Protein AF-A0A6B3UDI2-F1 (afdb_monomer_lite)

Foldseek 3Di:
DPPVVPVVVVVVVVVVVVVPPDDFFADDQAQLLLLLLLLVVLLVQCLPPQWHFFFWDQFVVLATPGTLDTFHFDVLQNLLCVVAVQLLSLLLCALCQFPFNLLSGQFQFLFQWFWDFADVVQLGHIFLGGNQRVLSLLLCLAPNDDDPVVVVVQVVVCPDPVHNPDDRSHPSSSSSNSLSNLLNLLLLQQRLLQQCQLLAAFHHCPPPNLSLLSSLLVSLLQSLQAPADLRHHDCVVPLVVSLPRPQADEPPDCCVPTRVPDGDCQDLSNVLNVLLNLLVVVLVVLVVVLVVDDDPVSVVSCVVCVVVSVLSVQLSVLSSVLSSCSSVLSSQLCCQARHVSPDQFHNVVSNQVSLVCSLVVRLCSNLSDDPDDPDDPVNSVVSNVVRDDPVSVVSSVVCNPRVQQSSCCSNRVDGPVRSRVSNRCSLVCNQVSSQDFDSHALNTGRDHDHQQCCVVPAQVWDDNGCPCSVNHRDLSSHQSSVSSSSQSSQQRGAPRSVVVLQVSCVVVVFDFFDDDPSHHDSGQSHRFPSRSSHYPRQLQADRSDPANPGAHRRCCAQQNRSVSGRGHNRNSDDPPSDRHSGPPPPLCDPPDPPQWDDDDQKTKHWDDWWQDLPFRQKIKTKMKIFGQDQFWDACCPPQDHFKFKWWDQAPDTWGFPDKDWPPCSSSPDRSLEDDNGDGRHHRRMTMMMGMTRLGDNVSLQRTFWMKMWGWAQPDPVRSNDIDTDDIDIHTAFRQDLLTDGHDDDDDDFADFDQPVVLVQLLAAWWQKPVRWTWGWDQDPQWTWTFTDDPPDPGTQKIDTWTQGPVQKTWDWMWGDPDVPDIWIWTWIKHADPNSQKIKTWTDTSGDPDDDTDIMMIGGDDDPDDDDDDDQQDAFPFDFDDFPQWGKTWRAWDADPSLFIKTKMKIAGADQAKDWAFQQFKKKWFAAPVRDIFIFRAFKDFSPDDDRPGDPGIDIHGHGDITMIMTTRPPCNVGDGQKMWIGGNRTIDIDTDPPHNPDD

Radius of gyration: 40.46 Å; chains: 1; bounding box: 74×101×114 Å

Sequence (999 aa):
MQFVRRSRKVAFGLALTAVLGALPTPALAWKPKTHVYLAELAMRDAVDDGKVTIYQTDYATGRIIGPLGDFEVRPEVVAAMRAKPEQYLAGVVGPDAYPDLMTGQQVIHPGTNPSLLGDPAHNEPASVGGADAWLTYLWRLAYGRKDPNAERVREALNRGPLGEVAPPTDTPEIRAFVAGYMTHAAGDMFMHTFVNHYAGGDFAIQPDPRNAIKHVVLEGYVGKRTPDTHARTSIEGVDEFIYRYMVRAYPGSVLEERLLRGGTQASVPSIFSNLRNGLQRDVDSYDRERLARSGPSRVAYSTANGPVAEYKRAWIADIDRGLRAWPRVSHEISQAIVYNPDGDGADIARAKEVASAYLGDHLLSMAGAPDAVIATAQFIADTVDAILPDFMLAPLEALKKELLNWLVKQATGMSPEEIKGYLSNPETHFDRVMNAPGGGYGGRAPTLTTLAAFNRDVLKIADPGAQHMDRKFDPNGFAPAFNTLQMTKLMYLSEKGMADLLAALKAKGLTTPEMPKGVAYETAMLGFLTSMDGDNRWQGLAHGSTKAEGRAFFLARDGADAWRNLFMRQIGERADWPASSAPAQEAGGPPDDTGFVRIDWWAARVDKVEYDDGKGRNVAVTMTFRNDSNETHSFSDKIAKPVRALLNAGDTRLSPVRMDYLNTDEARMPAWHYPPTSPIPRKGRITVRFVFDVGESVRQRTVHSVSIIEQHPRSALTPAVVTDAGAKDFPLDRLNLDGSVGVKPAPTLPPVSTDLEQLKKYEGRYRTNRGTIIKLAVVDGELTGEAMTVDYPTPKEMVKLKLYADGALRGAMRETNGPGLYAWLDLEVRFAPDASSFTGQGVYTTAKTSPPTAYSGKRVADTAAKTGPAACQAPVGKPQRIGPYDVAFVCLQKGDDGDWESTWSLTNRTQDPTTVQLSDLSVVISDATGKSNEAYGPYHYAGETGRRVRRSGFEIPPGTETQIRFWHSRSRDLKPVSYAFKVKGQAGQGELPADPDAP

Structure (mmCIF, N/CA/C/O backbone):
data_AF-A0A6B3UDI2-F1
#
_entry.id   AF-A0A6B3UDI2-F1
#
loop_
_atom_site.group_PDB
_atom_site.id
_atom_site.type_symbol
_atom_site.label_atom_id
_atom_site.label_alt_id
_atom_site.label_comp_id
_atom_site.label_asym_id
_atom_site.label_entity_id
_atom_site.label_seq_id
_atom_site.pdbx_PDB_ins_code
_atom_site.Cartn_x
_atom_site.Cartn_y
_atom_site.Cartn_z
_atom_site.occupancy
_atom_site.B_iso_or_equiv
_atom_site.auth_seq_id
_atom_site.auth_comp_id
_atom_site.auth_asym_id
_atom_site.auth_atom_id
_atom_site.pdbx_PDB_model_num
ATOM 1 N N . MET A 1 1 ? 42.716 17.539 -17.554 1.00 38.72 1 MET A N 1
ATOM 2 C CA . MET A 1 1 ? 41.322 17.059 -17.368 1.00 38.72 1 MET A CA 1
ATOM 3 C C . MET A 1 1 ? 41.106 16.268 -16.056 1.00 38.72 1 MET A C 1
ATOM 5 O O . MET A 1 1 ? 40.208 15.445 -15.989 1.00 38.72 1 MET A O 1
ATOM 9 N N . GLN A 1 2 ? 41.869 16.533 -14.979 1.00 28.89 2 GLN A N 1
ATOM 10 C CA . GLN A 1 2 ? 41.751 15.823 -13.682 1.00 28.89 2 GLN A CA 1
ATOM 11 C C . GLN A 1 2 ? 41.312 16.720 -12.505 1.00 28.89 2 GLN A C 1
ATOM 13 O O . GLN A 1 2 ? 40.985 16.215 -11.436 1.00 28.89 2 GLN A O 1
ATOM 18 N N . PHE A 1 3 ? 41.219 18.039 -12.699 1.00 26.42 3 PHE A N 1
ATOM 19 C CA . PHE A 1 3 ? 40.904 18.989 -11.621 1.00 26.42 3 PHE A CA 1
ATOM 20 C C . PHE A 1 3 ? 39.403 19.256 -11.405 1.00 26.42 3 PHE A C 1
ATOM 22 O O . PHE A 1 3 ? 39.021 19.765 -10.360 1.00 26.42 3 PHE A O 1
ATOM 29 N N . VAL A 1 4 ? 38.529 18.851 -12.335 1.00 31.67 4 VAL A N 1
ATOM 30 C CA . VAL A 1 4 ? 37.072 19.115 -12.256 1.00 31.67 4 VAL A CA 1
ATOM 31 C C . VAL A 1 4 ? 36.304 18.005 -11.504 1.00 31.67 4 VAL A C 1
ATOM 33 O O . VAL A 1 4 ? 35.165 18.202 -11.090 1.00 31.67 4 VAL A O 1
ATOM 36 N N . ARG A 1 5 ? 36.927 16.842 -11.248 1.00 30.83 5 ARG A N 1
ATOM 37 C CA . ARG A 1 5 ? 36.281 15.695 -10.569 1.00 30.83 5 ARG A CA 1
ATOM 38 C C . ARG A 1 5 ? 36.378 15.708 -9.034 1.00 30.83 5 ARG A C 1
ATOM 40 O O . ARG A 1 5 ? 35.584 15.031 -8.389 1.00 30.83 5 ARG A O 1
ATOM 47 N N . ARG A 1 6 ? 37.295 16.474 -8.424 1.00 30.11 6 ARG A N 1
ATOM 48 C CA . ARG A 1 6 ? 37.431 16.535 -6.949 1.00 30.11 6 ARG A CA 1
ATOM 49 C C . ARG A 1 6 ? 36.442 17.498 -6.281 1.00 30.11 6 ARG A C 1
ATOM 51 O O . ARG A 1 6 ? 36.009 17.230 -5.167 1.00 30.11 6 ARG A O 1
ATOM 58 N N . SER A 1 7 ? 35.997 18.540 -6.979 1.00 29.34 7 SER A N 1
ATOM 59 C CA . SER A 1 7 ? 35.116 19.581 -6.422 1.00 29.34 7 SER A CA 1
ATOM 60 C C . SER A 1 7 ? 33.652 19.143 -6.263 1.00 29.34 7 SER A C 1
ATOM 62 O O . SER A 1 7 ? 32.918 19.735 -5.480 1.00 29.34 7 SER A O 1
ATOM 64 N N . ARG A 1 8 ? 33.220 18.079 -6.960 1.00 33.66 8 ARG A N 1
ATOM 65 C CA . ARG A 1 8 ? 31.856 17.523 -6.844 1.00 33.66 8 ARG A CA 1
ATOM 66 C C . ARG A 1 8 ? 31.667 16.581 -5.649 1.00 33.66 8 ARG A C 1
ATOM 68 O O . ARG A 1 8 ? 30.541 16.421 -5.198 1.00 33.66 8 ARG A O 1
ATOM 75 N N . LYS A 1 9 ? 32.745 16.014 -5.088 1.00 31.94 9 LYS A N 1
ATOM 76 C CA . LYS A 1 9 ? 32.664 15.074 -3.951 1.00 31.94 9 LYS A CA 1
ATOM 77 C C . LYS A 1 9 ? 32.376 15.756 -2.606 1.00 31.94 9 LYS A C 1
ATOM 79 O O . LYS A 1 9 ? 31.815 15.123 -1.724 1.00 31.94 9 LYS A O 1
ATOM 84 N N . VAL A 1 10 ? 32.705 17.042 -2.461 1.00 34.06 10 VAL A N 1
ATOM 85 C CA . VAL A 1 10 ? 32.479 17.799 -1.212 1.00 34.06 10 VAL A CA 1
ATOM 86 C C . VAL A 1 10 ? 31.087 18.445 -1.178 1.00 34.06 10 VAL A C 1
ATOM 88 O O . VAL A 1 10 ? 30.471 18.513 -0.121 1.00 34.06 10 VAL A O 1
ATOM 91 N N . ALA A 1 11 ? 30.532 18.828 -2.333 1.00 32.31 11 ALA A N 1
ATOM 92 C CA . ALA A 1 11 ? 29.172 19.368 -2.419 1.00 32.31 11 ALA A CA 1
ATOM 93 C C . ALA A 1 11 ? 28.079 18.288 -2.265 1.00 32.31 11 ALA A C 1
ATOM 95 O O . ALA A 1 11 ? 26.997 18.576 -1.761 1.00 32.31 11 ALA A O 1
ATOM 96 N N . PHE A 1 12 ? 28.365 17.032 -2.633 1.00 33.41 12 PHE A N 1
ATOM 97 C CA . PHE A 1 12 ? 27.410 15.924 -2.499 1.00 33.41 12 PHE A CA 1
ATOM 98 C C . PHE A 1 12 ? 27.246 15.434 -1.049 1.00 33.41 12 PHE A C 1
ATOM 100 O O . PHE A 1 12 ? 26.162 15.002 -0.670 1.00 33.41 12 PHE A O 1
ATOM 107 N N . GLY A 1 13 ? 28.282 15.571 -0.209 1.00 28.56 13 GLY A N 1
ATOM 108 C CA . GLY A 1 13 ? 28.226 15.192 1.210 1.00 28.56 13 GLY A CA 1
ATOM 109 C C . GLY A 1 13 ? 27.308 16.072 2.069 1.00 28.56 13 GLY A C 1
ATOM 110 O O . GLY A 1 13 ? 26.828 15.614 3.097 1.00 28.56 13 GLY A O 1
ATOM 111 N N . LEU A 1 14 ? 27.025 17.307 1.634 1.00 30.55 14 LEU A N 1
ATOM 112 C CA . LEU A 1 14 ? 26.101 18.236 2.305 1.00 30.55 14 LEU A CA 1
ATOM 113 C C . LEU A 1 14 ? 24.689 18.233 1.693 1.00 30.55 14 LEU A C 1
ATOM 115 O O . LEU A 1 14 ? 23.736 18.625 2.360 1.00 30.55 14 LEU A O 1
ATOM 119 N N . ALA A 1 15 ? 24.532 17.755 0.454 1.00 32.44 15 ALA A N 1
ATOM 120 C CA . ALA A 1 15 ? 23.224 17.573 -0.181 1.00 32.44 15 ALA A CA 1
ATOM 121 C C . ALA A 1 15 ? 22.541 16.251 0.229 1.00 32.44 15 ALA A C 1
ATOM 123 O O . ALA A 1 15 ? 21.314 16.181 0.249 1.00 32.44 15 ALA A O 1
ATOM 124 N N . LEU A 1 16 ? 23.310 15.226 0.624 1.00 31.42 16 LEU A N 1
ATOM 125 C CA . LEU A 1 16 ? 22.766 13.942 1.089 1.00 31.42 16 LEU A CA 1
ATOM 126 C C . LEU A 1 16 ? 21.989 14.078 2.413 1.00 31.42 16 LEU A C 1
ATOM 128 O O . LEU A 1 16 ? 21.003 13.380 2.626 1.00 31.42 16 LEU A O 1
ATOM 132 N N . THR A 1 17 ? 22.363 15.035 3.265 1.00 33.88 17 THR A N 1
ATOM 133 C CA . THR A 1 17 ? 21.639 15.369 4.504 1.00 33.88 17 THR A CA 1
ATOM 134 C C . THR A 1 17 ? 20.330 16.124 4.252 1.00 33.88 17 THR A C 1
ATOM 136 O O . THR A 1 17 ? 19.462 16.121 5.116 1.00 33.88 17 THR A O 1
ATOM 139 N N . ALA A 1 18 ? 20.164 16.748 3.079 1.00 32.00 18 ALA A N 1
ATOM 140 C CA . ALA A 1 18 ? 18.975 17.530 2.725 1.00 32.00 18 ALA A CA 1
ATOM 141 C C . ALA A 1 18 ? 17.933 16.737 1.910 1.00 32.00 18 ALA A C 1
ATOM 143 O O . ALA A 1 18 ? 16.772 17.133 1.866 1.00 32.00 18 ALA A O 1
ATOM 144 N N . VAL A 1 19 ? 18.321 15.610 1.295 1.00 33.97 19 VAL A N 1
ATOM 145 C CA . VAL A 1 19 ? 17.404 14.702 0.569 1.00 33.97 19 VAL A CA 1
ATOM 146 C C . VAL A 1 19 ? 16.885 13.556 1.460 1.00 33.97 19 VAL A C 1
ATOM 148 O O . VAL A 1 19 ? 15.896 12.919 1.121 1.00 33.97 19 VAL A O 1
ATOM 151 N N . LEU A 1 20 ? 17.441 13.370 2.664 1.00 35.62 20 LEU A N 1
ATOM 152 C CA . LEU A 1 20 ? 16.877 12.532 3.743 1.00 35.62 20 LEU A CA 1
ATOM 153 C C . LEU A 1 20 ? 15.695 13.205 4.484 1.00 35.62 20 LEU A C 1
ATOM 155 O O . LEU A 1 20 ? 15.429 12.916 5.648 1.00 35.62 20 LEU A O 1
ATOM 159 N N . GLY A 1 21 ? 15.000 14.136 3.826 1.00 31.77 21 GLY A N 1
ATOM 160 C CA . GLY A 1 21 ? 13.893 14.891 4.401 1.00 31.77 21 GLY A CA 1
ATOM 161 C C . GLY A 1 21 ? 12.604 14.073 4.524 1.00 31.77 21 GLY A C 1
ATOM 162 O O . GLY A 1 21 ? 12.005 13.707 3.518 1.00 31.77 21 GLY A O 1
ATOM 163 N N . ALA A 1 22 ? 12.162 13.897 5.773 1.00 37.72 22 ALA A N 1
ATOM 164 C CA . ALA A 1 22 ? 10.771 13.722 6.206 1.00 37.72 22 ALA A CA 1
ATOM 165 C C . ALA A 1 22 ? 9.980 12.530 5.633 1.00 37.72 22 ALA A C 1
ATOM 167 O O . ALA A 1 22 ? 8.853 12.706 5.173 1.00 37.72 22 ALA A O 1
ATOM 168 N N . LEU A 1 23 ? 10.510 11.312 5.750 1.00 37.59 23 LEU A N 1
ATOM 169 C CA . LEU A 1 23 ? 9.649 10.126 5.757 1.00 37.59 23 LEU A CA 1
ATOM 170 C C . LEU A 1 23 ? 9.510 9.623 7.202 1.00 37.59 23 LEU A C 1
ATOM 172 O O . LEU A 1 23 ? 10.542 9.468 7.867 1.00 37.59 23 LEU A O 1
ATOM 176 N N . PRO A 1 24 ? 8.279 9.407 7.718 1.00 40.91 24 PRO A N 1
ATOM 177 C CA . PRO A 1 24 ? 8.099 8.608 8.921 1.00 40.91 24 PRO A CA 1
ATOM 178 C C . PRO A 1 24 ? 8.816 7.287 8.691 1.00 40.91 24 PRO A C 1
ATOM 180 O O . PRO A 1 24 ? 8.652 6.623 7.668 1.00 40.91 24 PRO A O 1
ATOM 183 N N . THR A 1 25 ? 9.699 6.980 9.622 1.00 44.75 25 THR A N 1
ATOM 184 C CA . THR A 1 25 ? 10.245 5.634 9.738 1.00 44.75 25 THR A CA 1
ATOM 185 C C . THR A 1 25 ? 9.263 4.846 10.608 1.00 44.75 25 THR A C 1
ATOM 187 O O . THR A 1 25 ? 8.542 5.492 11.349 1.00 44.75 25 THR A O 1
ATOM 190 N N . PRO A 1 26 ? 9.113 3.533 10.465 1.00 47.81 26 PRO A N 1
ATOM 191 C CA . PRO A 1 26 ? 8.036 2.801 11.175 1.00 47.81 26 PRO A CA 1
ATOM 192 C C . PRO A 1 26 ? 8.500 2.130 12.466 1.00 47.81 26 PRO A C 1
ATOM 194 O O . PRO A 1 26 ? 9.711 1.966 12.635 1.00 47.81 26 PRO A O 1
ATOM 197 N N . ALA A 1 27 ? 7.567 1.775 13.367 1.00 47.22 27 ALA A N 1
ATOM 198 C CA . ALA A 1 27 ? 7.858 0.926 14.538 1.00 47.22 27 ALA A CA 1
ATOM 199 C C . ALA A 1 27 ? 7.369 -0.505 14.363 1.00 47.22 27 ALA A C 1
ATOM 201 O O . ALA A 1 27 ? 6.427 -0.794 13.632 1.00 47.22 27 ALA A O 1
ATOM 202 N N . LEU A 1 28 ? 7.959 -1.369 15.182 1.00 47.28 28 LEU A N 1
ATOM 203 C CA . LEU A 1 28 ? 7.440 -2.674 15.562 1.00 47.28 28 LEU A CA 1
ATOM 204 C C . LEU A 1 28 ? 6.284 -2.494 16.576 1.00 47.28 28 LEU A C 1
ATOM 206 O O . LEU A 1 28 ? 6.542 -2.583 17.778 1.00 47.28 28 LEU A O 1
ATOM 210 N N . ALA A 1 29 ? 5.034 -2.218 16.173 1.00 42.09 29 ALA A N 1
ATOM 211 C CA . ALA A 1 29 ? 3.962 -2.292 17.172 1.00 42.09 29 ALA A CA 1
ATOM 212 C C . ALA A 1 29 ? 3.757 -3.720 17.651 1.00 42.09 29 ALA A C 1
ATOM 214 O O . ALA A 1 29 ? 3.622 -4.659 16.884 1.00 42.09 29 ALA A O 1
ATOM 215 N N . TRP A 1 30 ? 3.689 -3.837 18.979 1.00 47.19 30 TRP A N 1
ATOM 216 C CA . TRP A 1 30 ? 3.842 -5.084 19.731 1.00 47.19 30 TRP A CA 1
ATOM 217 C C . TRP A 1 30 ? 5.196 -5.727 19.519 1.00 47.19 30 TRP A C 1
ATOM 219 O O . TRP A 1 30 ? 5.610 -6.077 18.424 1.00 47.19 30 TRP A O 1
ATOM 229 N N . LYS A 1 31 ? 5.835 -6.075 20.641 1.00 66.81 31 LYS A N 1
ATOM 230 C CA . LYS A 1 31 ? 6.737 -7.213 20.560 1.00 66.81 31 LYS A CA 1
ATOM 231 C C . LYS A 1 31 ? 5.940 -8.379 19.966 1.00 66.81 31 LYS A C 1
ATOM 233 O O . LYS A 1 31 ? 4.868 -8.674 20.499 1.00 66.81 31 LYS A O 1
ATOM 238 N N . PRO A 1 32 ? 6.470 -9.098 18.967 1.00 74.31 32 PRO A N 1
ATOM 239 C CA . PRO A 1 32 ? 5.833 -10.275 18.398 1.00 74.31 32 PRO A CA 1
ATOM 240 C C . PRO A 1 32 ? 5.361 -11.285 19.447 1.00 74.31 32 PRO A C 1
ATOM 242 O O . PRO A 1 32 ? 4.405 -12.005 19.198 1.00 74.31 32 PRO A O 1
ATOM 245 N N . LYS A 1 33 ? 5.947 -11.294 20.657 1.00 85.38 33 LYS A N 1
ATOM 246 C CA . LYS A 1 33 ? 5.441 -12.047 21.817 1.00 85.38 33 LYS A CA 1
ATOM 247 C C . LYS A 1 33 ? 3.964 -11.750 22.126 1.00 85.38 33 LYS A C 1
ATOM 249 O O . LYS A 1 33 ? 3.194 -12.683 22.328 1.00 85.38 33 LYS A O 1
ATOM 254 N N . THR A 1 34 ? 3.557 -10.481 22.151 1.00 90.69 34 THR A N 1
ATOM 255 C CA . THR A 1 34 ? 2.166 -10.073 22.410 1.00 90.69 34 THR A CA 1
ATOM 256 C C . THR A 1 34 ? 1.243 -10.483 21.266 1.00 90.69 34 THR A C 1
ATOM 258 O O . THR A 1 34 ? 0.159 -11.009 21.523 1.00 90.69 34 THR A O 1
ATOM 261 N N . HIS A 1 35 ? 1.699 -10.312 20.016 1.00 92.75 35 HIS A N 1
ATOM 262 C CA . HIS A 1 35 ? 0.969 -10.742 18.812 1.00 92.75 35 HIS A CA 1
ATOM 263 C C . HIS A 1 35 ? 0.710 -12.237 18.857 1.00 92.75 35 HIS A C 1
ATOM 265 O O . HIS A 1 35 ? -0.437 -12.670 18.777 1.00 92.75 35 HIS A O 1
ATOM 271 N N . VAL A 1 36 ? 1.765 -13.017 19.082 1.00 92.56 36 VAL A N 1
ATOM 272 C CA . VAL A 1 36 ? 1.707 -14.474 19.170 1.00 92.56 36 VAL A CA 1
ATOM 273 C C . VAL A 1 36 ? 0.806 -14.932 20.310 1.00 92.56 36 VAL A C 1
ATOM 275 O O . VAL A 1 36 ? -0.080 -15.747 20.067 1.00 92.56 36 VAL A O 1
ATOM 278 N N . TYR A 1 37 ? 0.948 -14.372 21.515 1.00 93.94 37 TYR A N 1
ATOM 279 C CA . TYR A 1 37 ? 0.104 -14.748 22.651 1.00 93.94 37 TYR A CA 1
ATOM 280 C C . TYR A 1 37 ? -1.392 -14.571 22.344 1.00 93.94 37 TYR A C 1
ATOM 282 O O . TYR A 1 37 ? -2.190 -15.484 22.565 1.00 93.94 37 TYR A O 1
ATOM 290 N N . LEU A 1 38 ? -1.797 -13.424 21.792 1.00 95.94 38 LEU A N 1
ATOM 291 C CA . LEU A 1 38 ? -3.207 -13.202 21.465 1.00 95.94 38 LEU A CA 1
ATOM 292 C C . LEU A 1 38 ? -3.689 -14.000 20.261 1.00 95.94 38 LEU A C 1
ATOM 294 O O . LEU A 1 38 ? -4.828 -14.474 20.252 1.00 95.94 38 LEU A O 1
ATOM 298 N N . ALA A 1 39 ? -2.833 -14.165 19.259 1.00 95.88 39 ALA A N 1
ATOM 299 C CA . ALA A 1 39 ? -3.121 -14.992 18.107 1.00 95.88 39 ALA A CA 1
ATOM 300 C C . ALA A 1 39 ? -3.360 -16.449 18.514 1.00 95.88 39 ALA A C 1
ATOM 302 O O . ALA A 1 39 ? -4.278 -17.073 17.989 1.00 95.88 39 ALA A O 1
ATOM 303 N N . GLU A 1 40 ? -2.596 -16.977 19.474 1.00 95.25 40 GLU A N 1
ATOM 304 C CA . GLU A 1 40 ? -2.825 -18.303 20.045 1.00 95.25 40 GLU A CA 1
ATOM 305 C C . GLU A 1 40 ? -4.180 -18.403 20.745 1.00 95.25 40 GLU A C 1
ATOM 307 O O . GLU A 1 40 ? -4.871 -19.404 20.569 1.00 95.25 40 GLU A O 1
ATOM 312 N N . LEU A 1 41 ? -4.587 -17.387 21.513 1.00 96.00 41 LEU A N 1
ATOM 313 C CA . LEU A 1 41 ? -5.905 -17.379 22.156 1.00 96.00 41 LEU A CA 1
ATOM 314 C C . LEU A 1 41 ? -7.039 -17.403 21.123 1.00 96.00 41 LEU A C 1
ATOM 316 O O . LEU A 1 41 ? -7.974 -18.189 21.264 1.00 96.00 41 LEU A O 1
ATOM 320 N N . ALA A 1 42 ? -6.950 -16.582 20.071 1.00 97.50 42 ALA A N 1
ATOM 321 C CA . ALA A 1 42 ? -7.936 -16.585 18.989 1.00 97.50 42 ALA A CA 1
ATOM 322 C C . ALA A 1 42 ? -7.927 -17.908 18.211 1.00 97.50 42 ALA A C 1
ATOM 324 O O . ALA A 1 42 ? -8.985 -18.436 17.876 1.00 97.50 42 ALA A O 1
ATOM 325 N N . MET A 1 43 ? -6.738 -18.440 17.917 1.00 97.44 43 MET A N 1
ATOM 326 C CA . MET A 1 43 ? -6.570 -19.701 17.200 1.00 97.44 43 MET A CA 1
ATOM 327 C C . MET A 1 43 ? -7.169 -20.864 17.990 1.00 97.44 43 MET A C 1
ATOM 329 O O . MET A 1 43 ? -7.894 -21.655 17.403 1.00 97.44 43 MET A O 1
ATOM 333 N N . ARG A 1 44 ? -6.908 -20.964 19.302 1.00 96.06 44 ARG A N 1
ATOM 334 C CA . ARG A 1 44 ? -7.448 -22.035 20.159 1.00 96.06 44 ARG A CA 1
ATOM 335 C C . ARG A 1 44 ? -8.975 -22.056 20.164 1.00 96.06 44 ARG A C 1
ATOM 337 O O . ARG A 1 44 ? -9.538 -23.136 20.080 1.00 96.06 44 ARG A O 1
ATOM 344 N N . ASP A 1 45 ? -9.606 -20.883 20.206 1.00 97.44 45 ASP A N 1
ATOM 345 C CA . ASP A 1 45 ? -11.063 -20.742 20.077 1.00 97.44 45 ASP A CA 1
ATOM 346 C C . ASP A 1 45 ? -11.534 -21.269 18.707 1.00 97.44 45 ASP A C 1
ATOM 348 O O . ASP A 1 45 ? -12.361 -22.166 18.638 1.00 97.44 45 ASP A O 1
ATOM 352 N N . ALA A 1 46 ? -10.897 -20.821 17.618 1.00 97.81 46 ALA A N 1
ATOM 353 C CA . ALA A 1 46 ? -11.254 -21.211 16.251 1.00 97.81 46 ALA A CA 1
ATOM 354 C C . ALA A 1 46 ? -11.082 -22.710 15.941 1.00 97.81 46 ALA A C 1
ATOM 356 O O . ALA A 1 46 ? -11.887 -23.300 15.217 1.00 97.81 46 ALA A O 1
ATOM 357 N N . VAL A 1 47 ? -9.990 -23.328 16.402 1.00 97.12 47 VAL A N 1
ATOM 358 C CA . VAL A 1 47 ? -9.623 -24.698 16.003 1.00 97.12 47 VAL A CA 1
ATOM 359 C C . VAL A 1 47 ? -10.321 -25.781 16.815 1.00 97.12 47 VAL A C 1
ATOM 361 O O . VAL A 1 47 ? -10.218 -26.944 16.419 1.00 97.12 47 VAL A O 1
ATOM 364 N N . ASP A 1 48 ? -11.020 -25.440 17.897 1.00 94.38 48 ASP A N 1
ATOM 365 C CA . ASP A 1 48 ? -11.751 -26.414 18.709 1.00 94.38 48 ASP A CA 1
ATOM 366 C C . ASP A 1 48 ? -12.918 -27.003 17.900 1.00 94.38 48 ASP A C 1
ATOM 368 O O . ASP A 1 48 ? -12.864 -28.147 17.441 1.00 94.38 48 ASP A O 1
ATOM 372 N N . ASP A 1 49 ? -13.901 -26.175 17.550 1.00 96.75 49 ASP A N 1
ATOM 373 C CA . ASP A 1 49 ? -15.125 -26.597 16.860 1.00 96.75 49 ASP A CA 1
ATOM 374 C C . ASP A 1 49 ? -15.328 -25.947 15.476 1.00 96.75 49 ASP A C 1
ATOM 376 O O . ASP A 1 49 ? -16.304 -26.245 14.784 1.00 96.75 49 ASP A O 1
ATOM 380 N N . GLY A 1 50 ? -14.388 -25.108 15.026 1.00 98.19 50 GLY A N 1
ATOM 381 C CA . GLY A 1 50 ? -14.518 -24.345 13.782 1.00 98.19 50 GLY A CA 1
ATOM 382 C C . GLY A 1 50 ? -15.335 -23.058 13.929 1.00 98.19 50 GLY A C 1
ATOM 383 O O . GLY A 1 50 ? -15.780 -22.501 12.920 1.00 98.19 50 GLY A O 1
ATOM 384 N N . LYS A 1 51 ? -15.557 -22.584 15.158 1.00 98.62 51 LYS A N 1
ATOM 385 C CA . LYS A 1 51 ? -16.236 -21.326 15.466 1.00 98.62 51 LYS A CA 1
ATOM 386 C C . LYS A 1 51 ? -15.386 -20.457 16.378 1.00 98.62 51 LYS A C 1
ATOM 388 O O . LYS A 1 51 ? -14.405 -20.897 16.949 1.00 98.62 51 LYS A O 1
ATOM 393 N N . VAL A 1 52 ? -15.769 -19.195 16.508 1.00 98.56 52 VAL A N 1
ATOM 394 C CA . VAL A 1 52 ? -15.196 -18.283 17.500 1.00 98.56 52 VAL A CA 1
ATOM 395 C C . VAL A 1 52 ? -16.290 -17.639 18.327 1.00 98.56 52 VAL A C 1
ATOM 397 O O . VAL A 1 52 ? -17.318 -17.209 17.795 1.00 98.56 52 VAL A O 1
ATOM 400 N N . THR A 1 53 ? -16.027 -17.504 19.624 1.00 98.44 53 THR A N 1
ATOM 401 C CA . THR A 1 53 ? -16.894 -16.764 20.537 1.00 98.44 53 THR A CA 1
ATOM 402 C C . THR A 1 53 ? -16.626 -15.268 20.384 1.00 98.44 53 THR A C 1
ATOM 404 O O . THR A 1 53 ? -15.539 -14.775 20.732 1.00 98.44 53 THR A O 1
ATOM 407 N N . ILE A 1 54 ? -17.621 -14.522 19.901 1.00 98.50 54 ILE A N 1
ATOM 408 C CA . ILE A 1 54 ? -17.592 -13.054 19.870 1.00 98.50 54 ILE A CA 1
ATOM 409 C C . ILE A 1 54 ? -18.351 -12.515 21.081 1.00 98.50 54 ILE A C 1
ATOM 411 O O . ILE A 1 54 ? -19.414 -13.018 21.442 1.00 98.50 54 ILE A O 1
ATOM 415 N N . TYR A 1 55 ? -17.798 -11.487 21.719 1.00 97.69 55 TYR A N 1
ATOM 416 C CA . TYR A 1 55 ? -18.329 -10.910 22.949 1.00 97.69 55 TYR A CA 1
ATOM 417 C C . TYR A 1 55 ? -19.003 -9.573 22.662 1.00 97.69 55 TYR A C 1
ATOM 419 O O . TYR A 1 55 ? -18.610 -8.844 21.755 1.00 97.69 55 TYR A O 1
ATOM 427 N N . GLN A 1 56 ? -20.024 -9.260 23.456 1.00 96.12 56 GLN A N 1
ATOM 428 C CA . GLN A 1 56 ? -20.583 -7.921 23.526 1.00 96.12 56 GLN A CA 1
ATOM 429 C C . GLN A 1 56 ? -19.858 -7.129 24.618 1.00 96.12 56 GLN A C 1
ATOM 431 O O . GLN A 1 56 ? -19.614 -7.648 25.714 1.00 96.12 56 GLN A O 1
ATOM 436 N N . THR A 1 57 ? -19.567 -5.864 24.348 1.00 94.94 57 THR A N 1
ATOM 437 C CA . THR A 1 57 ? -18.918 -4.940 25.281 1.00 94.94 57 THR A CA 1
ATOM 438 C C . THR A 1 57 ? -19.821 -3.768 25.646 1.00 94.94 57 THR A C 1
ATOM 440 O O . THR A 1 57 ? -20.673 -3.328 24.877 1.00 94.94 57 THR A O 1
ATOM 443 N N . ASP A 1 58 ? -19.601 -3.231 26.842 1.00 90.88 58 ASP A N 1
ATOM 444 C CA . ASP A 1 58 ? -19.953 -1.859 27.170 1.00 90.88 58 ASP A CA 1
ATOM 445 C C . ASP A 1 58 ? -18.773 -0.973 26.777 1.00 90.88 58 ASP A C 1
ATOM 447 O O . ASP A 1 58 ? -17.711 -0.984 27.414 1.00 90.88 58 ASP A O 1
ATOM 451 N N . TYR A 1 59 ? -18.980 -0.198 25.716 1.00 90.94 59 TYR A N 1
ATOM 452 C CA . TYR A 1 59 ? -17.975 0.692 25.161 1.00 90.94 59 TYR A CA 1
ATOM 453 C C . TYR A 1 59 ? -17.381 1.654 26.186 1.00 90.94 59 TYR A C 1
ATOM 455 O O . TYR A 1 59 ? -16.167 1.838 26.248 1.00 90.94 59 TYR A O 1
ATOM 463 N N . ALA A 1 60 ? -18.244 2.297 26.976 1.00 83.44 60 ALA A N 1
ATOM 464 C CA . ALA A 1 60 ? -17.864 3.416 27.823 1.00 83.44 60 ALA A CA 1
ATOM 465 C C . ALA A 1 60 ? -17.124 2.939 29.070 1.00 83.44 60 ALA A C 1
ATOM 467 O O . ALA A 1 60 ? -16.181 3.597 29.513 1.00 83.44 60 ALA A O 1
ATOM 468 N N . THR A 1 61 ? -17.546 1.802 29.629 1.00 87.12 61 THR A N 1
ATOM 469 C CA . THR A 1 61 ? -16.927 1.240 30.835 1.00 87.12 61 THR A CA 1
ATOM 470 C C . THR A 1 61 ? -15.770 0.291 30.532 1.00 87.12 61 THR A C 1
ATOM 472 O O . THR A 1 61 ? -15.003 -0.022 31.444 1.00 87.12 61 THR A O 1
ATOM 475 N N . GLY A 1 62 ? -15.620 -0.149 29.276 1.00 86.31 62 GLY A N 1
ATOM 476 C CA . GLY A 1 62 ? -14.595 -1.109 28.866 1.00 86.31 62 GLY A CA 1
ATOM 477 C C . GLY A 1 62 ? -14.819 -2.495 29.470 1.00 86.31 62 GLY A C 1
ATOM 478 O O . GLY A 1 62 ? -13.860 -3.194 29.777 1.00 86.31 62 GLY A O 1
ATOM 479 N N . ARG A 1 63 ? -16.079 -2.875 29.716 1.00 90.31 63 ARG A N 1
ATOM 480 C CA . ARG A 1 63 ? -16.438 -4.166 30.318 1.00 90.31 63 ARG A CA 1
ATOM 481 C C . ARG A 1 63 ? -17.037 -5.104 29.285 1.00 90.31 63 ARG A C 1
ATOM 483 O O . ARG A 1 63 ? -17.831 -4.689 28.448 1.00 90.31 63 ARG A O 1
ATOM 490 N N . ILE A 1 64 ? -16.713 -6.386 29.398 1.00 95.81 64 ILE A N 1
ATOM 491 C CA . ILE A 1 64 ? -17.404 -7.447 28.663 1.00 95.81 64 ILE A CA 1
ATOM 492 C C . ILE A 1 64 ? -18.781 -7.650 29.307 1.00 95.81 64 ILE A C 1
ATOM 494 O O . ILE A 1 64 ? -18.872 -7.885 30.511 1.00 95.81 64 ILE A O 1
ATOM 498 N N . ILE A 1 65 ? -19.847 -7.554 28.513 1.00 95.50 65 ILE A N 1
ATOM 499 C CA . ILE A 1 65 ? -21.225 -7.822 28.951 1.00 95.50 65 ILE A CA 1
ATOM 500 C C . ILE A 1 65 ? -21.474 -9.334 28.985 1.00 95.50 65 ILE A C 1
ATOM 502 O O . ILE A 1 65 ? -22.082 -9.848 29.920 1.00 95.50 65 ILE A O 1
ATOM 506 N N . GLY A 1 66 ? -20.997 -10.048 27.966 1.00 93.31 66 GLY A N 1
ATOM 507 C CA . GLY A 1 66 ? -21.150 -11.493 27.828 1.00 93.31 66 GLY A CA 1
ATOM 508 C C . GLY A 1 66 ? -20.935 -11.948 26.384 1.00 93.31 66 GLY A C 1
ATOM 509 O O . GLY A 1 66 ? -20.707 -11.106 25.510 1.00 93.31 66 GLY A O 1
ATOM 510 N N . PRO A 1 67 ? -20.984 -13.261 26.109 1.00 97.06 67 PRO A N 1
ATOM 511 C CA . PRO A 1 67 ? -20.907 -13.766 24.744 1.00 97.06 67 PRO A CA 1
ATOM 512 C C . PRO A 1 67 ? -22.116 -13.276 23.937 1.00 97.06 67 PRO A C 1
ATOM 514 O O . PRO A 1 67 ? -23.263 -13.401 24.369 1.00 97.06 67 PRO A O 1
ATOM 517 N N . LEU A 1 68 ? -21.853 -12.706 22.761 1.00 96.88 68 LEU A N 1
ATOM 518 C CA . LEU A 1 68 ? -22.883 -12.382 21.777 1.00 96.88 68 LEU A CA 1
ATOM 519 C C . LEU A 1 68 ? -23.334 -13.651 21.040 1.00 96.88 68 LEU A C 1
ATOM 521 O O . LEU A 1 68 ? -24.516 -13.791 20.732 1.00 96.88 68 LEU A O 1
ATOM 525 N N . GLY A 1 69 ? -22.397 -14.569 20.791 1.00 97.88 69 GLY A N 1
ATOM 526 C CA . GLY A 1 69 ? -22.641 -15.876 20.193 1.00 97.88 69 GLY A CA 1
ATOM 527 C C . GLY A 1 69 ? -21.368 -16.517 19.641 1.00 97.88 69 GLY A C 1
ATOM 528 O O . GLY A 1 69 ? -20.293 -15.908 19.665 1.00 97.88 69 GLY A O 1
ATOM 529 N N . ASP A 1 70 ? -21.538 -17.726 19.108 1.00 98.50 70 ASP A N 1
ATOM 530 C CA . ASP A 1 70 ? -20.489 -18.490 18.434 1.00 98.50 70 ASP A CA 1
ATOM 531 C C . ASP A 1 70 ? -20.703 -18.417 16.927 1.00 98.50 70 ASP A C 1
ATOM 533 O O . ASP A 1 70 ? -21.757 -18.805 16.410 1.00 98.50 70 ASP A O 1
ATOM 537 N N . PHE A 1 71 ? -19.695 -17.923 16.216 1.00 98.62 71 PHE A N 1
ATOM 538 C CA . PHE A 1 71 ? -19.797 -17.619 14.795 1.00 98.62 71 PHE A CA 1
ATOM 539 C C . PHE A 1 71 ? -18.836 -18.472 13.987 1.00 98.62 71 PHE A C 1
ATOM 541 O O . PHE A 1 71 ? -17.710 -18.742 14.395 1.00 98.62 71 PHE A O 1
ATOM 548 N N . GLU A 1 72 ? -19.307 -18.906 12.825 1.00 98.62 72 GLU A N 1
ATOM 549 C CA . GLU A 1 72 ? -18.579 -19.811 11.946 1.00 98.62 72 GLU A CA 1
ATOM 550 C C . GLU A 1 72 ? -17.297 -19.173 11.400 1.00 98.62 72 GLU A C 1
ATOM 552 O O . GLU A 1 72 ? -17.316 -18.087 10.810 1.00 98.62 72 GLU A O 1
ATOM 557 N N . VAL A 1 73 ? -16.185 -19.887 11.555 1.00 98.50 73 VAL A N 1
ATOM 558 C CA . VAL A 1 73 ? -14.906 -19.534 10.944 1.00 98.50 73 VAL A CA 1
ATOM 559 C C . VAL A 1 73 ? -14.833 -20.101 9.530 1.00 98.50 73 VAL A C 1
ATOM 561 O O . VAL A 1 73 ? -15.352 -21.178 9.242 1.00 98.50 73 VAL A O 1
ATOM 564 N N . ARG A 1 74 ? -14.138 -19.394 8.634 1.00 97.38 74 ARG A N 1
ATOM 565 C CA . ARG A 1 74 ? -13.806 -19.880 7.293 1.00 97.38 74 ARG A CA 1
ATOM 566 C C . ARG A 1 74 ? -13.129 -21.267 7.374 1.00 97.38 74 ARG A C 1
ATOM 568 O O . ARG A 1 74 ? -12.046 -21.369 7.962 1.00 97.38 74 ARG A O 1
ATOM 575 N N . PRO A 1 75 ? -13.705 -22.328 6.772 1.00 97.06 75 PRO A N 1
ATOM 576 C CA . PRO A 1 75 ? -13.189 -23.692 6.906 1.00 97.06 75 PRO A CA 1
ATOM 577 C C . PRO A 1 75 ? -11.725 -23.851 6.483 1.00 97.06 75 PRO A C 1
ATOM 579 O O . PRO A 1 75 ? -10.974 -24.595 7.110 1.00 97.06 75 PRO A O 1
ATOM 582 N N . GLU A 1 76 ? -11.297 -23.125 5.451 1.00 96.38 76 GLU A N 1
ATOM 583 C CA . GLU A 1 76 ? -9.926 -23.133 4.945 1.00 96.38 76 GLU A CA 1
ATOM 584 C C . GLU A 1 76 ? -8.928 -22.562 5.960 1.00 96.38 76 GLU A C 1
ATOM 586 O O . GLU A 1 76 ? -7.806 -23.057 6.045 1.00 96.38 76 GLU A O 1
ATOM 591 N N . VAL A 1 77 ? -9.339 -21.561 6.747 1.00 97.69 77 VAL A N 1
ATOM 592 C CA . VAL A 1 77 ? -8.515 -20.957 7.806 1.00 97.69 77 VAL A CA 1
ATOM 593 C C . VAL A 1 77 ? -8.376 -21.935 8.976 1.00 97.69 77 VAL A C 1
ATOM 595 O O . VAL A 1 77 ? -7.263 -22.183 9.435 1.00 97.69 77 VAL A O 1
ATOM 598 N N . VAL A 1 78 ? -9.471 -22.576 9.407 1.00 98.12 78 VAL A N 1
ATOM 599 C CA . VAL A 1 78 ? -9.439 -23.620 10.459 1.00 98.12 78 VAL A CA 1
ATOM 600 C C . VAL A 1 78 ? -8.575 -24.802 10.039 1.00 98.12 78 VAL A C 1
ATOM 602 O O . VAL A 1 78 ? -7.749 -25.269 10.823 1.00 98.12 78 VAL A O 1
ATOM 605 N N . ALA A 1 79 ? -8.738 -25.282 8.804 1.00 98.12 79 ALA A N 1
ATOM 606 C CA . ALA A 1 79 ? -7.946 -26.386 8.277 1.00 98.12 79 ALA A CA 1
ATOM 607 C C . ALA A 1 79 ? -6.449 -26.045 8.257 1.00 98.12 79 ALA A C 1
ATOM 609 O O . ALA A 1 79 ? -5.632 -26.859 8.690 1.00 98.12 79 ALA A O 1
ATOM 610 N N . ALA A 1 80 ? -6.094 -24.835 7.816 1.00 97.94 80 ALA A N 1
ATOM 611 C CA . ALA A 1 80 ? -4.714 -24.369 7.793 1.00 97.94 80 ALA A CA 1
ATOM 612 C C . ALA A 1 80 ? -4.121 -24.242 9.208 1.00 97.94 80 ALA A C 1
ATOM 614 O O . ALA A 1 80 ? -3.048 -24.784 9.459 1.00 97.94 80 ALA A O 1
ATOM 615 N N . MET A 1 81 ? -4.830 -23.618 10.158 1.00 97.69 81 MET A N 1
ATOM 616 C CA . MET A 1 81 ? -4.353 -23.462 11.542 1.00 97.69 81 MET A CA 1
ATOM 617 C C . MET A 1 81 ? -4.196 -24.803 12.271 1.00 97.69 81 MET A C 1
ATOM 619 O O . MET A 1 81 ? -3.214 -24.997 12.983 1.00 97.69 81 MET A O 1
ATOM 623 N N . ARG A 1 82 ? -5.119 -25.757 12.066 1.00 97.50 82 ARG A N 1
ATOM 624 C CA . ARG A 1 82 ? -5.005 -27.115 12.633 1.00 97.50 82 ARG A CA 1
ATOM 625 C C . ARG A 1 82 ? -3.798 -27.868 12.078 1.00 97.50 82 ARG A C 1
ATOM 627 O O . ARG A 1 82 ? -3.133 -28.584 12.819 1.00 97.50 82 ARG A O 1
ATOM 634 N N . ALA A 1 83 ? -3.536 -27.732 10.780 1.00 97.75 83 ALA A N 1
ATOM 635 C CA . ALA A 1 83 ? -2.462 -28.461 10.119 1.00 97.75 83 ALA A CA 1
ATOM 636 C C . ALA A 1 83 ? -1.081 -27.822 10.330 1.00 97.75 83 ALA A C 1
ATOM 638 O O . ALA A 1 83 ? -0.087 -28.546 10.375 1.00 97.75 83 ALA A O 1
ATOM 639 N N . LYS A 1 84 ? -1.011 -26.485 10.398 1.00 98.19 84 LYS A N 1
ATOM 640 C CA . LYS A 1 84 ? 0.226 -25.691 10.303 1.00 98.19 84 LYS A CA 1
ATOM 641 C C . LYS A 1 84 ? 0.255 -24.516 11.297 1.00 98.19 84 LYS A C 1
ATOM 643 O O . LYS A 1 84 ? 0.385 -23.359 10.889 1.00 98.19 84 LYS A O 1
ATOM 648 N N . PRO A 1 85 ? 0.148 -24.783 12.614 1.00 97.06 85 PRO A N 1
ATOM 649 C CA . PRO A 1 85 ? 0.130 -23.728 13.627 1.00 97.06 85 PRO A CA 1
ATOM 650 C C . PRO A 1 85 ? 1.443 -22.932 13.675 1.00 97.06 85 PRO A C 1
ATOM 652 O O . PRO A 1 85 ? 1.408 -21.720 13.846 1.00 97.06 85 PRO A O 1
ATOM 655 N N . GLU A 1 86 ? 2.603 -23.561 13.462 1.00 96.62 86 GLU A N 1
ATOM 656 C CA . GLU A 1 86 ? 3.899 -22.859 13.493 1.00 96.62 86 GLU A CA 1
ATOM 657 C C . GLU A 1 86 ? 4.051 -21.854 12.337 1.00 96.62 86 GLU A C 1
ATOM 659 O O . GLU A 1 86 ? 4.629 -20.781 12.523 1.00 96.62 86 GLU A O 1
ATOM 664 N N . GLN A 1 87 ? 3.494 -22.166 11.161 1.00 98.19 87 GLN A N 1
ATOM 665 C CA . GLN A 1 87 ? 3.437 -21.260 10.010 1.00 98.19 87 GLN A CA 1
ATOM 666 C C . GLN A 1 87 ? 2.438 -20.128 10.243 1.00 98.19 87 GLN A C 1
ATOM 668 O O . GLN A 1 87 ? 2.733 -18.9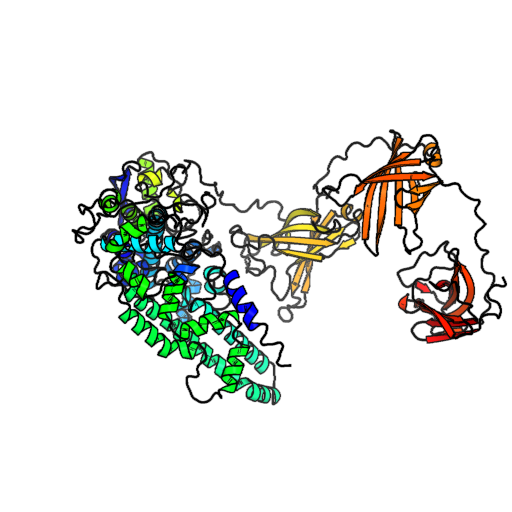84 9.902 1.00 98.19 87 GLN A O 1
ATOM 673 N N . TYR A 1 88 ? 1.288 -20.418 10.865 1.00 98.25 88 TYR A N 1
ATOM 674 C CA . TYR A 1 88 ? 0.352 -19.381 11.303 1.00 98.25 88 TYR A CA 1
ATOM 675 C C . TYR A 1 88 ? 1.042 -18.387 12.241 1.00 98.25 88 TYR A C 1
ATOM 677 O O . TYR A 1 88 ? 1.015 -17.184 11.999 1.00 98.25 88 TYR A O 1
ATOM 685 N N . LEU A 1 89 ? 1.757 -18.883 13.249 1.00 95.50 89 LEU A N 1
ATOM 686 C CA . LEU A 1 89 ? 2.478 -18.041 14.198 1.00 95.50 89 LEU A CA 1
ATOM 687 C C . LEU A 1 89 ? 3.668 -17.309 13.574 1.00 95.50 89 LEU A C 1
ATOM 689 O O . LEU A 1 89 ? 3.940 -16.175 13.954 1.00 95.50 89 LEU A O 1
ATOM 693 N N . ALA A 1 90 ? 4.352 -17.900 12.589 1.00 95.31 90 ALA A N 1
ATOM 694 C CA . ALA A 1 90 ? 5.313 -17.158 11.778 1.00 95.31 90 ALA A CA 1
ATOM 695 C C . ALA A 1 90 ? 4.617 -15.994 11.059 1.00 95.31 90 ALA A C 1
ATOM 697 O O . ALA A 1 90 ? 5.087 -14.866 11.138 1.00 95.31 90 ALA A O 1
ATOM 698 N N . GLY A 1 91 ? 3.456 -16.235 10.451 1.00 96.50 91 GLY A N 1
ATOM 699 C CA . GLY A 1 91 ? 2.618 -15.194 9.863 1.00 96.50 91 GLY A CA 1
ATOM 700 C C . GLY A 1 91 ? 2.258 -14.077 10.841 1.00 96.50 91 GLY A C 1
ATOM 701 O O . GLY A 1 91 ? 2.303 -12.916 10.464 1.00 96.50 91 GLY A O 1
ATOM 702 N N . VAL A 1 92 ? 1.963 -14.410 12.099 1.00 95.81 92 VAL A N 1
ATOM 703 C CA . VAL A 1 92 ? 1.638 -13.449 13.172 1.00 95.81 92 VAL A CA 1
ATOM 704 C C . VAL A 1 92 ? 2.814 -12.535 13.528 1.00 95.81 92 VAL A C 1
ATOM 706 O O . VAL A 1 92 ? 2.603 -11.387 13.912 1.00 95.81 92 VAL A O 1
ATOM 709 N N . VAL A 1 93 ? 4.059 -12.999 13.372 1.00 92.44 93 VAL A N 1
ATOM 710 C CA . VAL A 1 93 ? 5.226 -12.101 13.449 1.00 92.44 93 VAL A CA 1
ATOM 711 C C . VAL A 1 93 ? 5.180 -11.079 12.308 1.00 92.44 93 VAL A C 1
ATOM 713 O O . VAL A 1 93 ? 5.537 -9.929 12.508 1.00 92.44 93 VAL A O 1
ATOM 716 N N . GLY A 1 94 ? 4.678 -11.474 11.138 1.00 93.19 94 GLY A N 1
ATOM 717 C CA . GLY A 1 94 ? 4.194 -10.537 10.130 1.00 93.19 94 GLY A CA 1
ATOM 718 C C . GLY A 1 94 ? 5.280 -9.642 9.513 1.00 93.19 94 GLY A C 1
ATOM 719 O O . GLY A 1 94 ? 6.408 -10.105 9.305 1.00 93.19 94 GLY A O 1
ATOM 720 N N . PRO A 1 95 ? 4.952 -8.390 9.150 1.00 91.31 95 PRO A N 1
ATOM 721 C CA . PRO A 1 95 ? 5.895 -7.427 8.583 1.00 91.31 95 PRO A CA 1
ATOM 722 C C . PRO A 1 95 ? 7.106 -7.124 9.477 1.00 91.31 95 PRO A C 1
ATOM 724 O O . PRO A 1 95 ? 8.166 -6.800 8.949 1.00 91.31 95 PRO A O 1
ATOM 727 N N . ASP A 1 96 ? 7.051 -7.376 10.783 1.00 87.31 96 ASP A N 1
ATOM 728 C CA . ASP A 1 96 ? 8.235 -7.280 11.652 1.00 87.31 96 ASP A CA 1
ATOM 729 C C . ASP A 1 96 ? 9.345 -8.293 11.311 1.00 87.31 96 ASP A C 1
ATOM 731 O O . ASP A 1 96 ? 10.489 -8.168 11.763 1.00 87.31 96 ASP A O 1
ATOM 735 N N . ALA A 1 97 ? 9.026 -9.320 10.520 1.00 89.44 97 ALA A N 1
ATOM 736 C CA . ALA A 1 97 ? 9.986 -10.312 10.048 1.00 89.44 97 ALA A CA 1
ATOM 737 C C . ALA A 1 97 ? 9.970 -10.555 8.538 1.00 89.44 97 ALA A C 1
ATOM 739 O O . ALA A 1 97 ? 10.987 -11.008 8.011 1.00 89.44 97 ALA A O 1
ATOM 740 N N . TYR A 1 98 ? 8.870 -10.284 7.826 1.00 92.62 98 TYR A N 1
ATOM 741 C CA . TYR A 1 98 ? 8.740 -10.672 6.417 1.00 92.62 98 TYR A CA 1
ATOM 742 C C . TYR A 1 98 ? 8.211 -9.550 5.516 1.00 92.62 98 TYR A C 1
ATOM 744 O O . TYR A 1 98 ? 7.185 -8.944 5.826 1.00 92.62 98 TYR A O 1
ATOM 752 N N . PRO A 1 99 ? 8.818 -9.337 4.332 1.00 90.12 99 PRO A N 1
ATOM 753 C CA . PRO A 1 99 ? 9.937 -10.108 3.766 1.00 90.12 99 PRO A CA 1
ATOM 754 C C . PRO A 1 99 ? 11.260 -9.890 4.504 1.00 90.12 99 PRO A C 1
ATOM 756 O O . PRO A 1 99 ? 12.113 -10.773 4.492 1.00 90.12 99 PRO A O 1
ATOM 759 N N . ASP A 1 100 ? 11.385 -8.745 5.170 1.00 88.69 100 ASP A N 1
ATOM 760 C CA . ASP A 1 100 ? 12.399 -8.472 6.172 1.00 88.69 100 ASP A CA 1
ATOM 761 C C . ASP A 1 100 ? 12.001 -7.308 7.067 1.00 88.69 100 ASP A C 1
ATOM 763 O O . ASP A 1 100 ? 11.106 -6.540 6.713 1.00 88.69 100 ASP A O 1
ATOM 767 N N . LEU A 1 101 ? 12.715 -7.169 8.188 1.00 81.62 101 LEU A N 1
ATOM 768 C CA . LEU A 1 101 ? 12.528 -6.087 9.151 1.00 81.62 101 LEU A CA 1
ATOM 769 C C . LEU A 1 101 ? 12.478 -4.717 8.469 1.00 81.62 101 LEU A C 1
ATOM 771 O O . LEU A 1 101 ? 11.645 -3.892 8.803 1.00 81.62 101 LEU A O 1
ATOM 775 N N . MET A 1 102 ? 13.355 -4.438 7.508 1.00 80.94 102 MET A N 1
ATOM 776 C CA . MET A 1 102 ? 13.438 -3.093 6.957 1.00 80.94 102 MET A CA 1
ATOM 777 C C . MET A 1 102 ? 12.333 -2.812 5.938 1.00 80.94 102 MET A C 1
ATOM 779 O O . MET A 1 102 ? 11.762 -1.726 5.950 1.00 80.94 102 MET A O 1
ATOM 783 N N . THR A 1 103 ? 12.013 -3.780 5.081 1.00 84.06 103 THR A N 1
ATOM 784 C CA . THR A 1 103 ? 10.903 -3.677 4.130 1.00 84.06 103 THR A CA 1
ATOM 785 C C . THR A 1 103 ? 9.568 -3.598 4.869 1.00 84.06 103 THR A C 1
ATOM 787 O O . THR A 1 103 ? 8.751 -2.733 4.564 1.00 84.06 103 THR A O 1
ATOM 790 N N . GLY A 1 104 ? 9.344 -4.463 5.858 1.00 85.50 104 GLY A N 1
ATOM 791 C CA . GLY A 1 104 ? 8.095 -4.471 6.610 1.00 85.50 104 GLY A CA 1
ATOM 792 C C . GLY A 1 104 ? 7.871 -3.184 7.379 1.00 85.50 104 GLY A C 1
ATOM 793 O O . GLY A 1 104 ? 6.810 -2.581 7.232 1.00 85.50 104 GLY A O 1
ATOM 794 N N . GLN A 1 105 ? 8.918 -2.694 8.042 1.00 78.94 105 GLN A N 1
ATOM 795 C CA . GLN A 1 105 ? 8.907 -1.377 8.648 1.00 78.94 105 GLN A CA 1
ATOM 796 C C . GLN A 1 105 ? 8.675 -0.338 7.551 1.00 78.94 105 GLN A C 1
ATOM 798 O O . GLN A 1 105 ? 7.557 0.098 7.368 1.00 78.94 105 GLN A O 1
ATOM 803 N N . GLN A 1 106 ? 9.641 -0.011 6.701 1.00 77.31 106 GLN A N 1
ATOM 804 C CA . GLN A 1 106 ? 9.610 1.207 5.878 1.00 77.31 106 GLN A CA 1
ATOM 805 C C . GLN A 1 106 ? 8.632 1.230 4.684 1.00 77.31 106 GLN A C 1
ATOM 807 O O . GLN A 1 106 ? 8.405 2.300 4.113 1.00 77.31 106 GLN A O 1
ATOM 812 N N . VAL A 1 107 ? 8.070 0.089 4.279 1.00 79.50 107 VAL A N 1
ATOM 813 C CA . VAL A 1 107 ? 7.131 -0.011 3.143 1.00 79.50 107 VAL A CA 1
ATOM 814 C C . VAL A 1 107 ? 5.731 -0.386 3.609 1.00 79.50 107 VAL A C 1
ATOM 816 O O . VAL A 1 107 ? 4.748 0.242 3.208 1.00 79.50 107 VAL A O 1
ATOM 819 N N . ILE A 1 108 ? 5.626 -1.430 4.433 1.00 86.62 108 ILE A N 1
ATOM 820 C CA . ILE A 1 108 ? 4.341 -2.062 4.740 1.00 86.62 108 ILE A CA 1
ATOM 821 C C . ILE A 1 108 ? 3.617 -1.282 5.842 1.00 86.62 108 ILE A C 1
ATOM 823 O O . ILE A 1 108 ? 2.447 -0.944 5.663 1.00 86.62 108 ILE A O 1
ATOM 827 N N . HIS A 1 109 ? 4.304 -0.913 6.927 1.00 83.81 109 HIS A N 1
ATOM 828 C CA . HIS A 1 109 ? 3.688 -0.220 8.066 1.00 83.81 109 HIS A CA 1
ATOM 829 C C . HIS A 1 109 ? 3.190 1.213 7.766 1.00 83.81 109 HIS A C 1
ATOM 831 O O . HIS A 1 109 ? 2.026 1.516 8.065 1.00 83.81 109 HIS A O 1
ATOM 837 N N . PRO A 1 110 ? 3.964 2.105 7.116 1.00 74.88 110 PRO A N 1
ATOM 838 C CA . PRO A 1 110 ? 3.543 3.481 6.882 1.00 74.88 110 PRO A CA 1
ATOM 839 C C . PRO A 1 110 ? 2.564 3.553 5.711 1.00 74.88 110 PRO A C 1
ATOM 841 O O . PRO A 1 110 ? 1.832 4.529 5.580 1.00 74.88 110 PRO A O 1
ATOM 844 N N . GLY A 1 111 ? 2.497 2.497 4.891 1.00 65.12 111 GLY A N 1
ATOM 845 C CA . GLY A 1 111 ? 1.477 2.335 3.869 1.00 65.12 111 GLY A CA 1
ATOM 846 C C . GLY A 1 111 ? 1.591 3.352 2.738 1.00 65.12 111 GLY A C 1
ATOM 847 O O . GLY A 1 111 ? 0.616 3.999 2.363 1.00 65.12 111 GLY A O 1
ATOM 848 N N . THR A 1 112 ? 2.781 3.462 2.152 1.00 65.44 112 THR A N 1
ATOM 849 C CA . THR A 1 112 ? 3.049 4.343 1.001 1.00 65.44 112 THR A CA 1
ATOM 850 C C . THR A 1 112 ? 2.642 3.733 -0.347 1.00 65.44 112 THR A C 1
ATOM 852 O O . THR A 1 112 ? 2.758 4.388 -1.385 1.00 65.44 112 THR A O 1
ATOM 855 N N . ASN A 1 113 ? 2.133 2.498 -0.342 1.00 67.69 113 ASN A N 1
ATOM 856 C CA . ASN A 1 113 ? 1.794 1.747 -1.548 1.00 67.69 113 ASN A CA 1
ATOM 857 C C . ASN A 1 113 ? 0.579 2.338 -2.288 1.00 67.69 113 ASN A C 1
ATOM 859 O O . ASN A 1 113 ? -0.415 2.702 -1.655 1.00 67.69 113 ASN A O 1
ATOM 863 N N . PRO A 1 114 ? 0.577 2.362 -3.631 1.00 70.06 114 PRO A N 1
ATOM 864 C CA . PRO A 1 114 ? -0.636 2.605 -4.406 1.00 70.06 114 PRO A CA 1
ATOM 865 C C . PRO A 1 114 ? -1.707 1.536 -4.143 1.00 70.06 114 PRO A C 1
ATOM 867 O O . PRO A 1 114 ? -1.405 0.431 -3.683 1.00 70.06 114 PRO A O 1
ATOM 870 N N . SER A 1 115 ? -2.962 1.842 -4.474 1.00 77.56 115 SER A N 1
ATOM 871 C CA . SER A 1 115 ? -4.019 0.828 -4.507 1.00 77.56 115 SER A CA 1
ATOM 872 C C . SER A 1 115 ? -3.702 -0.272 -5.521 1.00 77.56 115 SER A C 1
ATOM 874 O O . SER A 1 115 ? -2.996 -0.071 -6.513 1.00 77.56 115 SER A O 1
ATOM 876 N N . LEU A 1 116 ? -4.249 -1.457 -5.264 1.00 73.00 116 LEU A N 1
ATOM 877 C CA . LEU A 1 116 ? -4.297 -2.544 -6.225 1.00 73.00 116 LEU A CA 1
ATOM 878 C C . LEU A 1 116 ? -5.632 -2.506 -6.941 1.00 73.00 116 LEU A C 1
ATOM 880 O O . LEU A 1 116 ? -6.687 -2.370 -6.313 1.00 73.00 116 LEU A O 1
ATOM 884 N N . LEU A 1 117 ? -5.568 -2.673 -8.256 1.00 72.38 117 LEU A N 1
ATOM 885 C CA . LEU A 1 117 ? -6.752 -2.870 -9.070 1.00 72.38 117 LEU A CA 1
ATOM 886 C C . LEU A 1 117 ? -7.413 -4.194 -8.663 1.00 72.38 117 LEU A C 1
ATOM 888 O O . LEU A 1 117 ? -6.738 -5.203 -8.458 1.00 72.38 117 LEU A O 1
ATOM 892 N N . GLY A 1 118 ? -8.734 -4.167 -8.507 1.00 66.75 118 GLY A N 1
ATOM 893 C CA . GLY A 1 118 ? -9.521 -5.388 -8.383 1.00 66.75 118 GLY A CA 1
ATOM 894 C C . GLY A 1 118 ? -9.639 -6.091 -9.732 1.00 66.75 118 GLY A C 1
ATOM 895 O O . GLY A 1 118 ? -9.451 -5.459 -10.772 1.00 66.75 118 GLY A O 1
ATOM 896 N N . ASP A 1 119 ? -9.977 -7.377 -9.717 1.00 65.00 119 ASP A N 1
ATOM 897 C CA . ASP A 1 119 ? -10.320 -8.136 -10.916 1.00 65.00 119 ASP A CA 1
ATOM 898 C C . ASP A 1 119 ? -11.850 -8.264 -11.060 1.00 65.00 119 ASP A C 1
ATOM 900 O O . ASP A 1 119 ? -12.488 -9.052 -10.346 1.00 65.00 119 ASP A O 1
ATOM 904 N N . PRO A 1 120 ? -12.477 -7.533 -12.003 1.00 63.97 120 PRO A N 1
ATOM 905 C CA . PRO A 1 120 ? -13.915 -7.630 -12.217 1.00 63.97 120 PRO A CA 1
ATOM 906 C C . PRO A 1 120 ? -14.371 -8.998 -12.725 1.00 63.97 120 PRO A C 1
ATOM 908 O O . PRO A 1 120 ? -15.528 -9.347 -12.512 1.00 63.97 120 PRO A O 1
ATOM 911 N N . ALA A 1 121 ? -13.504 -9.783 -13.378 1.00 64.50 121 ALA A N 1
ATOM 912 C CA . ALA A 1 121 ? -13.858 -11.129 -13.829 1.00 64.50 121 ALA A CA 1
ATOM 913 C C . ALA A 1 121 ? -14.084 -12.083 -12.645 1.00 64.50 121 ALA A C 1
ATOM 915 O O . ALA A 1 121 ? -14.857 -13.037 -12.754 1.00 64.50 121 ALA A O 1
ATOM 916 N N . HIS A 1 122 ? -13.467 -11.789 -11.498 1.00 63.91 122 HIS A N 1
ATOM 917 C CA . HIS A 1 122 ? -13.580 -12.572 -10.270 1.00 63.91 122 HIS A CA 1
ATOM 918 C C . HIS A 1 122 ? -14.446 -11.896 -9.191 1.00 63.91 122 HIS A C 1
ATOM 920 O O . HIS A 1 122 ? -14.600 -12.454 -8.102 1.00 63.91 122 HIS A O 1
ATOM 926 N N . ASN A 1 123 ? -15.083 -10.757 -9.506 1.00 68.75 123 ASN A N 1
ATOM 927 C CA . ASN A 1 123 ? -15.795 -9.880 -8.563 1.00 68.75 123 ASN A CA 1
ATOM 928 C C . ASN A 1 123 ? -14.912 -9.422 -7.390 1.00 68.75 123 ASN A C 1
ATOM 930 O O . ASN A 1 123 ? -15.381 -9.329 -6.255 1.00 68.75 123 ASN A O 1
ATOM 934 N N . GLU A 1 124 ? -13.638 -9.150 -7.652 1.00 76.00 124 GLU A N 1
ATOM 935 C CA . GLU A 1 124 ? -12.694 -8.691 -6.639 1.00 76.00 124 GLU A CA 1
ATOM 936 C C . GLU A 1 124 ? -12.673 -7.153 -6.569 1.00 76.00 124 GLU A C 1
ATOM 938 O O . GLU A 1 124 ? -12.521 -6.489 -7.598 1.00 76.00 124 GLU A O 1
ATOM 943 N N . PRO A 1 125 ? -12.812 -6.542 -5.377 1.00 76.06 125 PRO A N 1
ATOM 944 C CA . PRO A 1 125 ? -12.756 -5.090 -5.231 1.00 76.06 125 PRO A CA 1
ATOM 945 C C . PRO A 1 125 ? -11.317 -4.557 -5.316 1.00 76.06 125 PRO A C 1
ATOM 947 O O . PRO A 1 125 ? -10.354 -5.269 -5.035 1.00 76.06 125 PRO A O 1
ATOM 950 N N . ALA A 1 126 ? -11.151 -3.278 -5.656 1.00 78.12 126 ALA A N 1
ATOM 951 C CA . ALA A 1 126 ? -9.859 -2.604 -5.509 1.00 78.12 126 ALA A CA 1
ATOM 952 C C . ALA A 1 126 ? -9.498 -2.414 -4.023 1.00 78.12 126 ALA A C 1
ATOM 954 O O . ALA A 1 126 ? -10.392 -2.257 -3.184 1.00 78.12 126 ALA A O 1
ATOM 955 N N . SER A 1 127 ? -8.200 -2.400 -3.710 1.00 81.94 127 SER A N 1
ATOM 956 C CA . SER A 1 127 ? -7.718 -2.059 -2.364 1.00 81.94 127 SER A CA 1
ATOM 957 C C . SER A 1 127 ? -7.750 -0.540 -2.138 1.00 81.94 127 SER A C 1
ATOM 959 O O . SER A 1 127 ? -7.802 0.237 -3.093 1.00 81.94 127 SER A O 1
ATOM 961 N N . VAL A 1 128 ? -7.708 -0.085 -0.882 1.00 72.00 128 VAL A N 1
ATOM 962 C CA . VAL A 1 128 ? -7.676 1.362 -0.566 1.00 72.00 128 VAL A CA 1
ATOM 963 C C . VAL A 1 128 ? -6.279 1.992 -0.668 1.00 72.00 128 VAL A C 1
ATOM 965 O O . VAL A 1 128 ? -6.146 3.201 -0.496 1.00 72.00 128 VAL A O 1
ATOM 968 N N . GLY A 1 129 ? -5.250 1.199 -0.984 1.00 79.81 129 GLY A N 1
ATOM 969 C CA . GLY A 1 129 ? -3.844 1.618 -0.966 1.00 79.81 129 GLY A CA 1
ATOM 970 C C . GLY A 1 129 ? -3.169 1.428 0.394 1.00 79.81 129 GLY A C 1
ATOM 971 O O . GLY A 1 129 ? -3.795 1.066 1.387 1.00 79.81 129 GLY A O 1
ATOM 972 N N . GLY A 1 130 ? -1.860 1.640 0.428 1.00 84.75 130 GLY A N 1
ATOM 973 C CA . GLY A 1 130 ? -1.017 1.522 1.610 1.00 84.75 130 GLY A CA 1
ATOM 974 C C . GLY A 1 130 ? -0.854 0.095 2.129 1.00 84.75 130 GLY A C 1
ATOM 975 O O . GLY A 1 130 ? -0.594 -0.822 1.348 1.00 84.75 130 GLY A O 1
ATOM 976 N N . ALA A 1 131 ? -0.962 -0.104 3.444 1.00 89.62 131 ALA A N 1
ATOM 977 C CA . ALA A 1 131 ? -0.847 -1.436 4.048 1.00 89.62 131 ALA A CA 1
ATOM 978 C C . ALA A 1 131 ? -1.927 -2.402 3.512 1.00 89.62 131 ALA A C 1
ATOM 980 O O . ALA A 1 131 ? -1.641 -3.566 3.230 1.00 89.62 131 ALA A O 1
ATOM 981 N N . ASP A 1 132 ? -3.139 -1.900 3.257 1.00 91.69 132 ASP A N 1
ATOM 982 C CA . ASP A 1 132 ? -4.258 -2.656 2.687 1.00 91.69 132 ASP A CA 1
ATOM 983 C C . ASP A 1 132 ? -3.937 -3.270 1.321 1.00 91.69 132 ASP A C 1
ATOM 985 O O . ASP A 1 132 ? -4.372 -4.380 1.024 1.00 91.69 132 ASP A O 1
ATOM 989 N N . ALA A 1 133 ? -3.154 -2.578 0.487 1.00 90.06 133 ALA A N 1
ATOM 990 C CA . ALA A 1 133 ? -2.705 -3.121 -0.791 1.00 90.06 133 ALA A CA 1
ATOM 991 C C . ALA A 1 133 ? -1.866 -4.388 -0.587 1.00 90.06 133 ALA A C 1
ATOM 993 O O . ALA A 1 133 ? -2.115 -5.405 -1.231 1.00 90.06 133 ALA A O 1
ATOM 994 N N . TRP A 1 134 ? -0.927 -4.355 0.356 1.00 92.12 134 TRP A N 1
ATOM 995 C CA . TRP A 1 134 ? -0.086 -5.505 0.670 1.00 92.12 134 TRP A CA 1
ATOM 996 C C . TRP A 1 134 ? -0.901 -6.672 1.239 1.00 92.12 134 TRP A C 1
ATOM 998 O O . TRP A 1 134 ? -0.769 -7.810 0.786 1.00 92.12 134 TRP A O 1
ATOM 1008 N N . LEU A 1 135 ? -1.794 -6.386 2.189 1.00 95.25 135 LEU A N 1
ATOM 1009 C CA . LEU A 1 135 ? -2.680 -7.388 2.781 1.00 95.25 135 LEU A CA 1
ATOM 1010 C C . LEU A 1 135 ? -3.583 -8.024 1.719 1.00 95.25 135 LEU A C 1
ATOM 1012 O O . LEU A 1 135 ? -3.606 -9.245 1.577 1.00 95.25 135 LEU A O 1
ATOM 1016 N N . THR A 1 136 ? -4.259 -7.208 0.911 1.00 94.06 136 THR A N 1
ATOM 1017 C CA . THR A 1 136 ? -5.138 -7.679 -0.170 1.00 94.06 136 THR A CA 1
ATOM 1018 C C . THR A 1 136 ? -4.386 -8.595 -1.134 1.00 94.06 136 THR A C 1
ATOM 1020 O O . THR A 1 136 ? -4.891 -9.654 -1.505 1.00 94.06 136 THR A O 1
ATOM 1023 N N . TYR A 1 137 ? -3.157 -8.225 -1.504 1.00 94.00 137 TYR A N 1
ATOM 1024 C CA . TYR A 1 137 ? -2.312 -9.037 -2.374 1.00 94.00 137 TYR A CA 1
ATOM 1025 C C . TYR A 1 137 ? -2.013 -10.416 -1.780 1.00 94.00 137 TYR A C 1
ATOM 1027 O O . TYR A 1 137 ? -2.262 -11.430 -2.433 1.00 94.00 137 TYR A O 1
ATOM 1035 N N . LEU A 1 138 ? -1.543 -10.475 -0.530 1.00 96.12 138 LEU A N 1
ATOM 1036 C CA . LEU A 1 138 ? -1.249 -11.747 0.134 1.00 96.12 138 LEU A CA 1
ATOM 1037 C C . LEU A 1 138 ? -2.509 -12.602 0.312 1.00 96.12 138 LEU A C 1
ATOM 1039 O O . LEU A 1 138 ? -2.482 -13.802 0.032 1.00 96.12 138 LEU A O 1
ATOM 1043 N N . TRP A 1 139 ? -3.623 -11.987 0.720 1.00 96.50 139 TRP A N 1
ATOM 1044 C CA . TRP A 1 139 ? -4.892 -12.689 0.894 1.00 96.50 139 TRP A CA 1
ATOM 1045 C C . TRP A 1 139 ? -5.360 -13.333 -0.405 1.00 96.50 139 TRP A C 1
ATOM 1047 O O . TRP A 1 139 ? -5.687 -14.515 -0.417 1.00 96.50 139 TRP A O 1
ATOM 1057 N N . ARG A 1 140 ? -5.347 -12.599 -1.520 1.00 93.06 140 ARG A N 1
ATOM 1058 C CA . ARG A 1 140 ? -5.808 -13.119 -2.817 1.00 93.06 140 ARG A CA 1
ATOM 1059 C C . ARG A 1 140 ? -4.868 -14.160 -3.411 1.00 93.06 140 ARG A C 1
ATOM 1061 O O . ARG A 1 140 ? -5.323 -15.099 -4.068 1.00 93.06 140 ARG A O 1
ATOM 1068 N N . LEU A 1 141 ? -3.570 -14.079 -3.122 1.00 92.19 141 LEU A N 1
ATOM 1069 C CA . LEU A 1 141 ? -2.654 -15.169 -3.447 1.00 92.19 141 LEU A CA 1
ATOM 1070 C C . LEU A 1 141 ? -3.037 -16.464 -2.714 1.00 92.19 141 LEU A C 1
ATOM 1072 O O . LEU A 1 141 ? -3.101 -17.507 -3.363 1.00 92.19 141 LEU A O 1
ATOM 1076 N N . ALA A 1 142 ? -3.362 -16.414 -1.421 1.00 95.94 142 ALA A N 1
ATOM 1077 C CA . ALA A 1 142 ? -3.633 -17.621 -0.629 1.00 95.94 142 ALA A CA 1
ATOM 1078 C C . ALA A 1 142 ? -5.088 -18.123 -0.654 1.00 95.94 142 ALA A C 1
ATOM 1080 O O . ALA A 1 142 ? -5.327 -19.329 -0.586 1.00 95.94 142 ALA A O 1
ATOM 1081 N N . TYR A 1 143 ? -6.051 -17.209 -0.758 1.00 94.31 143 TYR A N 1
ATOM 1082 C CA . TYR A 1 143 ? -7.489 -17.456 -0.595 1.00 94.31 143 TYR A CA 1
ATOM 1083 C C . TYR A 1 143 ? -8.345 -16.924 -1.754 1.00 94.31 143 TYR A C 1
ATOM 1085 O O . TYR A 1 143 ? -9.557 -17.146 -1.762 1.00 94.31 143 TYR A O 1
ATOM 1093 N N . GLY A 1 144 ? -7.750 -16.209 -2.714 1.00 89.38 144 GLY A N 1
ATOM 1094 C CA . GLY A 1 144 ? -8.458 -15.709 -3.893 1.00 89.38 144 GLY A CA 1
ATOM 1095 C C . GLY A 1 144 ? -8.949 -16.845 -4.788 1.00 89.38 144 GLY A C 1
ATOM 1096 O O . GLY A 1 144 ? -8.407 -17.956 -4.769 1.00 89.38 144 GLY A O 1
ATOM 1097 N N . ARG A 1 145 ? -9.983 -16.568 -5.591 1.00 82.88 145 ARG A N 1
ATOM 1098 C CA . ARG A 1 145 ? -10.517 -17.558 -6.534 1.00 82.88 145 ARG A CA 1
ATOM 1099 C C . ARG A 1 145 ? -9.439 -17.922 -7.551 1.00 82.88 145 ARG A C 1
ATOM 1101 O O . ARG A 1 145 ? -8.782 -17.052 -8.110 1.00 82.88 145 ARG A O 1
ATOM 1108 N N . LYS A 1 146 ? -9.267 -19.219 -7.794 1.00 81.06 146 LYS A N 1
ATOM 1109 C CA . LYS A 1 146 ? -8.336 -19.732 -8.802 1.00 81.06 146 LYS A CA 1
ATOM 1110 C C . LYS A 1 146 ? -9.116 -20.153 -10.040 1.00 81.06 146 LYS A C 1
ATOM 1112 O O . LYS A 1 146 ? -10.106 -20.873 -9.914 1.00 81.06 146 LYS A O 1
ATOM 1117 N N . ASP A 1 147 ? -8.684 -19.710 -11.221 1.00 77.62 147 ASP A N 1
ATOM 1118 C CA . ASP A 1 147 ? -9.255 -20.169 -12.490 1.00 77.62 147 ASP A CA 1
ATOM 1119 C C . ASP A 1 147 ? -8.906 -21.658 -12.687 1.00 77.62 147 ASP A C 1
ATOM 1121 O O . ASP A 1 147 ? -7.725 -21.995 -12.821 1.00 77.62 147 ASP A O 1
ATOM 1125 N N . PRO A 1 148 ? -9.898 -22.568 -12.762 1.00 78.44 148 PRO A N 1
ATOM 1126 C CA . PRO A 1 148 ? -9.651 -23.996 -12.953 1.00 78.44 148 PRO A CA 1
ATOM 1127 C C . PRO A 1 148 ? -8.837 -24.333 -14.213 1.00 78.44 148 PRO A C 1
ATOM 1129 O O . PRO A 1 148 ? -8.198 -25.383 -14.283 1.00 78.44 148 PRO A O 1
ATOM 1132 N N . ASN A 1 149 ? -8.872 -23.488 -15.245 1.00 77.75 149 ASN A N 1
ATOM 1133 C CA . ASN A 1 149 ? -8.058 -23.655 -16.447 1.00 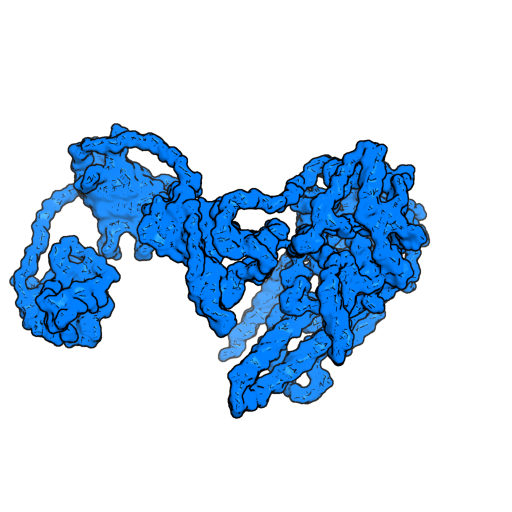77.75 149 ASN A CA 1
ATOM 1134 C C . ASN A 1 149 ? -6.602 -23.272 -16.192 1.00 77.75 149 ASN A C 1
ATOM 1136 O O . ASN A 1 149 ? -5.707 -24.032 -16.565 1.00 77.75 149 ASN A O 1
ATOM 1140 N N . ALA A 1 150 ? -6.370 -22.135 -15.532 1.00 76.25 150 ALA A N 1
ATOM 1141 C CA . ALA A 1 150 ? -5.030 -21.703 -15.148 1.00 76.25 150 ALA A CA 1
ATOM 1142 C C . ALA A 1 150 ? -4.371 -22.731 -14.217 1.00 76.25 150 ALA A C 1
ATOM 1144 O O . ALA A 1 150 ? -3.214 -23.091 -14.420 1.00 76.25 150 ALA A O 1
ATOM 1145 N N . GLU A 1 151 ? -5.136 -23.290 -13.278 1.00 78.31 151 GLU A N 1
ATOM 1146 C CA . GLU A 1 151 ? -4.670 -24.339 -12.368 1.00 78.31 151 GLU A CA 1
ATOM 1147 C C . GLU A 1 151 ? -4.309 -25.636 -13.098 1.00 78.31 151 GLU A C 1
ATOM 1149 O O . GLU A 1 151 ? -3.246 -26.208 -12.860 1.00 78.31 151 GLU A O 1
ATOM 1154 N N . ARG A 1 152 ? -5.122 -26.070 -14.070 1.00 80.75 152 ARG A N 1
ATOM 1155 C CA . ARG A 1 152 ? -4.787 -27.239 -14.902 1.00 80.75 152 ARG A CA 1
ATOM 1156 C C . ARG A 1 152 ? -3.507 -27.034 -15.709 1.00 80.75 152 ARG A C 1
ATOM 1158 O O . ARG A 1 152 ? -2.708 -27.962 -15.828 1.00 80.75 152 ARG A O 1
ATOM 1165 N N . VAL A 1 153 ? -3.300 -25.835 -16.256 1.00 79.44 153 VAL A N 1
ATOM 1166 C CA . VAL A 1 153 ? -2.063 -25.489 -16.974 1.00 79.44 153 VAL A CA 1
ATOM 1167 C C . VAL A 1 153 ? -0.875 -25.463 -16.013 1.00 79.44 153 VAL A C 1
ATOM 1169 O O . VAL A 1 153 ? 0.163 -26.044 -16.325 1.00 79.44 153 VAL A O 1
ATOM 1172 N N . ARG A 1 154 ? -1.029 -24.860 -14.829 1.00 79.75 154 ARG A N 1
ATOM 1173 C CA . ARG A 1 154 ? -0.015 -24.836 -13.766 1.00 79.75 154 ARG A CA 1
ATOM 1174 C C . ARG A 1 154 ? 0.412 -26.248 -13.368 1.00 79.75 154 ARG A C 1
ATOM 1176 O O . ARG A 1 154 ? 1.602 -26.550 -13.374 1.00 79.75 154 ARG A O 1
ATOM 1183 N N . GLU A 1 155 ? -0.544 -27.133 -13.093 1.00 78.50 155 GLU A N 1
ATOM 1184 C CA . GLU A 1 155 ? -0.262 -28.534 -12.779 1.00 78.50 155 GLU A CA 1
ATOM 1185 C C . GLU A 1 155 ? 0.448 -29.256 -13.927 1.00 78.50 155 GLU A C 1
ATOM 1187 O O . GLU A 1 155 ? 1.401 -29.996 -13.689 1.00 78.50 155 GLU A O 1
ATOM 1192 N N . ALA A 1 156 ? 0.013 -29.047 -15.173 1.00 78.25 156 ALA A N 1
ATOM 1193 C CA . ALA A 1 156 ? 0.648 -29.658 -16.337 1.00 78.25 156 ALA A CA 1
ATOM 1194 C C . ALA A 1 156 ? 2.103 -29.192 -16.511 1.00 78.25 156 ALA A C 1
ATOM 1196 O O . ALA A 1 156 ? 2.973 -30.014 -16.801 1.00 78.25 156 ALA A O 1
ATOM 1197 N N . LEU A 1 157 ? 2.381 -27.903 -16.283 1.00 76.44 157 LEU A N 1
ATOM 1198 C CA . LEU A 1 157 ? 3.738 -27.349 -16.303 1.00 76.44 157 LEU A CA 1
ATOM 1199 C C . LEU A 1 157 ? 4.605 -27.947 -15.190 1.00 76.44 157 LEU A C 1
ATOM 1201 O O . LEU A 1 157 ? 5.733 -28.350 -15.459 1.00 76.44 157 LEU A O 1
ATOM 1205 N N . ASN A 1 158 ? 4.061 -28.078 -13.977 1.00 78.56 158 ASN A N 1
ATOM 1206 C CA . ASN A 1 158 ? 4.785 -28.636 -12.831 1.00 78.56 158 ASN A CA 1
ATOM 1207 C C . ASN A 1 158 ? 5.042 -30.152 -12.947 1.00 78.56 158 ASN A C 1
ATOM 1209 O O . ASN A 1 158 ? 5.995 -30.653 -12.359 1.00 78.56 158 ASN A O 1
ATOM 1213 N N . ARG A 1 159 ? 4.225 -30.893 -13.713 1.00 77.31 159 ARG A N 1
ATOM 1214 C CA . ARG A 1 159 ? 4.472 -32.313 -14.052 1.00 77.31 159 ARG A CA 1
ATOM 1215 C C . ARG A 1 159 ? 5.475 -32.493 -15.199 1.00 77.31 159 ARG A C 1
ATOM 1217 O O . ARG A 1 159 ? 5.831 -33.626 -15.525 1.00 77.31 159 ARG A O 1
ATOM 1224 N N . GLY A 1 160 ? 5.888 -31.405 -15.847 1.00 70.44 160 GLY A N 1
ATOM 1225 C CA . GLY A 1 160 ? 6.834 -31.426 -16.954 1.00 70.44 160 GLY A CA 1
ATOM 1226 C C . GLY A 1 160 ? 8.272 -31.744 -16.518 1.00 70.44 160 GLY A C 1
ATOM 1227 O O . GLY A 1 160 ? 8.615 -31.661 -15.340 1.00 70.44 160 GLY A O 1
ATOM 1228 N N . PRO A 1 161 ? 9.166 -32.048 -17.476 1.00 58.59 161 PRO A N 1
ATOM 1229 C CA . PRO A 1 161 ? 10.566 -32.396 -17.201 1.00 58.59 161 PRO A CA 1
ATOM 1230 C C . PRO A 1 161 ? 11.396 -31.238 -16.616 1.00 58.59 161 PRO A C 1
ATOM 1232 O O . PRO A 1 161 ? 12.543 -31.445 -16.233 1.00 58.59 161 PRO A O 1
ATOM 1235 N N . LEU A 1 162 ? 10.833 -30.025 -16.563 1.00 55.94 162 LEU A N 1
ATOM 1236 C CA . LEU A 1 162 ? 11.460 -28.826 -16.003 1.00 55.94 162 LEU A CA 1
ATOM 1237 C C . LEU A 1 162 ? 11.229 -28.669 -14.485 1.00 55.94 162 LEU A C 1
ATOM 1239 O O . LEU A 1 162 ? 11.782 -27.742 -13.897 1.00 55.94 162 LEU A O 1
ATOM 1243 N N . GLY A 1 163 ? 10.456 -29.561 -13.850 1.00 56.16 163 GLY A N 1
ATOM 1244 C CA . GLY A 1 163 ? 10.127 -29.487 -12.422 1.00 56.16 163 GLY A CA 1
ATOM 1245 C C . GLY A 1 163 ? 9.056 -28.438 -12.095 1.00 56.16 163 GLY A C 1
ATOM 1246 O O . GLY A 1 163 ? 8.300 -28.017 -12.965 1.00 56.16 163 GLY A O 1
ATOM 1247 N N . GLU A 1 164 ? 8.966 -28.024 -10.828 1.00 61.97 164 GLU A N 1
ATOM 1248 C CA . GLU A 1 164 ? 7.962 -27.066 -10.343 1.00 61.97 164 GLU A CA 1
ATOM 1249 C C . GLU A 1 164 ? 8.250 -25.636 -10.846 1.00 61.97 164 GLU A C 1
ATOM 1251 O O . GLU A 1 164 ? 9.067 -24.895 -10.294 1.00 61.97 164 GLU A O 1
ATOM 1256 N N . VAL A 1 165 ? 7.582 -25.239 -11.933 1.00 66.06 165 VAL A N 1
ATOM 1257 C CA . VAL A 1 165 ? 7.766 -23.934 -12.594 1.00 66.06 165 VAL A CA 1
ATOM 1258 C C . VAL A 1 165 ? 6.931 -22.839 -11.911 1.00 66.06 165 VAL A C 1
ATOM 1260 O O . VAL A 1 165 ? 7.361 -21.683 -11.836 1.00 66.06 165 VAL A O 1
ATOM 1263 N N . ALA A 1 166 ? 5.766 -23.203 -11.365 1.00 70.69 166 ALA A N 1
ATOM 1264 C CA . ALA A 1 166 ? 4.834 -22.303 -10.687 1.00 70.69 166 ALA A CA 1
ATOM 1265 C C . ALA A 1 166 ? 4.234 -22.980 -9.433 1.00 70.69 166 ALA A C 1
ATOM 1267 O O . ALA A 1 166 ? 3.216 -23.681 -9.541 1.00 70.69 166 ALA A O 1
ATOM 1268 N N . PRO A 1 167 ? 4.858 -22.812 -8.250 1.00 78.00 167 PRO A N 1
ATOM 1269 C CA . PRO A 1 167 ? 4.407 -23.476 -7.033 1.00 78.00 167 PRO A CA 1
ATOM 1270 C C . PRO A 1 167 ? 3.000 -23.016 -6.617 1.00 78.00 167 PRO A C 1
ATOM 1272 O O . PRO A 1 167 ? 2.591 -21.902 -6.959 1.00 78.00 167 PRO A O 1
ATOM 1275 N N . PRO A 1 168 ? 2.228 -23.867 -5.917 1.00 85.19 168 PRO A N 1
ATOM 1276 C CA . PRO A 1 168 ? 0.928 -23.488 -5.373 1.00 85.19 168 PRO A CA 1
ATOM 1277 C C . PRO A 1 168 ? 1.067 -22.328 -4.396 1.00 85.19 168 PRO A C 1
ATOM 1279 O O . PRO A 1 168 ? 2.001 -22.277 -3.601 1.00 85.19 168 PRO A O 1
ATOM 1282 N N . THR A 1 169 ? 0.112 -21.405 -4.450 1.00 90.56 169 THR A N 1
ATOM 1283 C CA . THR A 1 169 ? 0.063 -20.251 -3.544 1.00 90.56 169 THR A CA 1
ATOM 1284 C C . THR A 1 169 ? -0.921 -20.450 -2.400 1.00 90.56 169 THR A C 1
ATOM 1286 O O . THR A 1 169 ? -1.126 -19.532 -1.621 1.00 90.56 169 THR A O 1
ATOM 1289 N N . ASP A 1 170 ? -1.560 -21.614 -2.307 1.00 93.12 170 ASP A N 1
ATOM 1290 C CA . ASP A 1 170 ? -2.701 -21.876 -1.432 1.00 93.12 170 ASP A CA 1
ATOM 1291 C C . ASP A 1 170 ? -2.561 -23.189 -0.639 1.00 93.12 170 ASP A C 1
ATOM 1293 O O . ASP A 1 170 ? -3.555 -23.778 -0.210 1.00 93.12 170 ASP A O 1
ATOM 1297 N N . THR A 1 171 ? -1.324 -23.645 -0.416 1.00 95.19 171 THR A N 1
ATOM 1298 C CA . THR A 1 171 ? -1.040 -24.780 0.474 1.00 95.19 171 THR A CA 1
ATOM 1299 C C . THR A 1 171 ? -1.472 -24.472 1.916 1.00 95.19 171 THR A C 1
ATOM 1301 O O . THR A 1 171 ? -1.584 -23.297 2.286 1.00 95.19 171 THR A O 1
ATOM 1304 N N . PRO A 1 172 ? -1.696 -25.491 2.771 1.00 97.50 172 PRO A N 1
ATOM 1305 C CA . PRO A 1 172 ? -2.002 -25.271 4.185 1.00 97.50 172 PRO A CA 1
ATOM 1306 C C . PRO A 1 172 ? -0.975 -24.380 4.901 1.00 97.50 172 PRO A C 1
ATOM 1308 O O . PRO A 1 172 ? -1.365 -23.534 5.699 1.00 97.50 172 PRO A O 1
ATOM 1311 N N . GLU A 1 173 ? 0.313 -24.525 4.581 1.00 98.19 173 GLU A N 1
ATOM 1312 C CA . GLU A 1 173 ? 1.416 -23.715 5.109 1.00 98.19 173 GLU A CA 1
ATOM 1313 C C . GLU A 1 173 ? 1.241 -22.234 4.759 1.00 98.19 173 GLU A C 1
ATOM 1315 O O . GLU A 1 173 ? 1.285 -21.374 5.639 1.00 98.19 173 GLU A O 1
ATOM 1320 N N . ILE A 1 174 ? 0.996 -21.936 3.478 1.00 98.38 174 ILE A N 1
ATOM 1321 C CA . ILE A 1 174 ? 0.853 -20.562 2.985 1.00 98.38 174 ILE A CA 1
ATOM 1322 C C . ILE A 1 174 ? -0.441 -19.937 3.504 1.00 98.38 174 ILE A C 1
ATOM 1324 O O . ILE A 1 174 ? -0.441 -18.790 3.946 1.00 98.38 174 ILE A O 1
ATOM 1328 N N . ARG A 1 175 ? -1.548 -20.687 3.507 1.00 98.31 175 ARG A N 1
ATOM 1329 C CA . ARG A 1 175 ? -2.831 -20.223 4.053 1.00 98.31 175 ARG A CA 1
ATOM 1330 C C . ARG A 1 175 ? -2.723 -19.894 5.540 1.00 98.31 175 ARG A C 1
ATOM 1332 O O . ARG A 1 175 ? -3.240 -18.856 5.959 1.00 98.31 175 ARG A O 1
ATOM 1339 N N . ALA A 1 176 ? -2.027 -20.729 6.312 1.00 98.50 176 ALA A N 1
ATOM 1340 C CA . ALA A 1 176 ? -1.758 -20.481 7.722 1.00 98.50 176 ALA A CA 1
ATOM 1341 C C . ALA A 1 176 ? -0.922 -19.207 7.892 1.00 98.50 176 ALA A C 1
ATOM 1343 O O . ALA A 1 176 ? -1.341 -18.295 8.602 1.00 98.50 176 ALA A O 1
ATOM 1344 N N . PHE A 1 177 ? 0.198 -19.097 7.173 1.00 98.62 177 PHE A N 1
ATOM 1345 C CA . PHE A 1 177 ? 1.060 -17.916 7.209 1.00 98.62 177 PHE A CA 1
ATOM 1346 C C . PHE A 1 177 ? 0.318 -16.622 6.851 1.00 98.62 177 PHE A C 1
ATOM 1348 O O . PHE A 1 177 ? 0.391 -15.645 7.588 1.00 98.62 177 PHE A O 1
ATOM 1355 N N . VAL A 1 178 ? -0.451 -16.604 5.759 1.00 98.56 178 VAL A N 1
ATOM 1356 C CA . VAL A 1 178 ? -1.189 -15.405 5.332 1.00 98.56 178 VAL A CA 1
ATOM 1357 C C . VAL A 1 178 ? -2.298 -15.037 6.322 1.00 98.56 178 VAL A C 1
ATOM 1359 O O . VAL A 1 178 ? -2.488 -13.854 6.593 1.00 98.56 178 VAL A O 1
ATOM 1362 N N . ALA A 1 179 ? -2.996 -16.015 6.910 1.00 98.44 179 ALA A N 1
ATOM 1363 C CA . ALA A 1 179 ? -3.955 -15.738 7.982 1.00 98.44 179 ALA A CA 1
ATOM 1364 C C . ALA A 1 179 ? -3.262 -15.117 9.207 1.00 98.44 179 ALA A C 1
ATOM 1366 O O . ALA A 1 179 ? -3.760 -14.141 9.760 1.00 98.44 179 ALA A O 1
ATOM 1367 N N . GLY A 1 180 ? -2.082 -15.615 9.583 1.00 97.88 180 GLY A N 1
ATOM 1368 C CA . GLY A 1 180 ? -1.271 -15.011 10.641 1.00 97.88 180 GLY A CA 1
ATOM 1369 C C . GLY A 1 180 ? -0.844 -13.581 10.315 1.00 97.88 180 GLY A C 1
ATOM 1370 O O . GLY A 1 180 ? -0.927 -12.702 11.168 1.00 97.88 180 GLY A O 1
ATOM 1371 N N . TYR A 1 181 ? -0.472 -13.318 9.062 1.00 97.69 181 TYR A N 1
ATOM 1372 C CA . TYR A 1 181 ? -0.078 -11.983 8.603 1.00 97.69 181 TYR A CA 1
ATOM 1373 C C . TYR A 1 181 ? -1.227 -10.967 8.719 1.00 97.69 181 TYR A C 1
ATOM 1375 O O . TYR A 1 181 ? -1.010 -9.802 9.045 1.00 97.69 181 TYR A O 1
ATOM 1383 N N . MET A 1 182 ? -2.473 -11.412 8.518 1.00 97.38 182 MET A N 1
ATOM 1384 C CA . MET A 1 182 ? -3.667 -10.597 8.778 1.00 97.38 182 MET A CA 1
ATOM 1385 C C . MET A 1 182 ? -3.891 -10.352 10.271 1.00 97.38 182 MET A C 1
ATOM 1387 O O . MET A 1 182 ? -4.297 -9.257 10.658 1.00 97.38 182 MET A O 1
ATOM 1391 N N . THR A 1 183 ? -3.628 -11.357 11.109 1.00 97.25 183 THR A N 1
ATOM 1392 C CA . THR A 1 183 ? -3.715 -11.229 12.570 1.00 97.25 183 THR A CA 1
ATOM 1393 C C . THR A 1 183 ? -2.740 -10.181 13.096 1.00 97.25 183 THR A C 1
ATOM 1395 O O . THR A 1 183 ? -3.124 -9.372 13.938 1.00 97.25 183 THR A O 1
ATOM 1398 N N . HIS A 1 184 ? -1.520 -10.135 12.557 1.00 96.50 184 HIS A N 1
ATOM 1399 C CA . HIS A 1 184 ? -0.556 -9.084 12.879 1.00 96.50 184 HIS A CA 1
ATOM 1400 C C . HIS A 1 184 ? -1.145 -7.690 12.623 1.00 96.50 184 HIS A C 1
ATOM 1402 O O . HIS A 1 184 ? -1.216 -6.856 13.521 1.00 96.50 184 HIS A O 1
ATOM 1408 N N . ALA A 1 185 ? -1.673 -7.465 11.416 1.00 95.19 185 ALA A N 1
ATOM 1409 C CA . ALA A 1 185 ? -2.283 -6.190 11.047 1.00 95.19 185 ALA A CA 1
ATOM 1410 C C . ALA A 1 185 ? -3.460 -5.798 11.963 1.00 95.19 185 ALA A C 1
ATOM 1412 O O . ALA A 1 185 ? -3.665 -4.616 12.248 1.00 95.19 185 ALA A O 1
ATOM 1413 N N . ALA A 1 186 ? -4.236 -6.782 12.435 1.00 95.06 186 ALA A N 1
ATOM 1414 C CA . ALA A 1 186 ? -5.306 -6.553 13.402 1.00 95.06 186 ALA A CA 1
ATOM 1415 C C . ALA A 1 186 ? -4.758 -6.062 14.751 1.00 95.06 186 ALA A C 1
ATOM 1417 O O . ALA A 1 186 ? -5.354 -5.171 15.359 1.00 95.06 186 ALA A O 1
ATOM 1418 N N . GLY A 1 187 ? -3.626 -6.613 15.201 1.00 94.75 187 GLY A N 1
ATOM 1419 C CA . GLY A 1 187 ? -2.951 -6.176 16.420 1.00 94.75 187 GLY A CA 1
ATOM 1420 C C . GLY A 1 187 ? -2.359 -4.778 16.310 1.00 94.75 187 GLY A C 1
ATOM 1421 O O . GLY A 1 187 ? -2.610 -3.939 17.180 1.00 94.75 187 GLY A O 1
ATOM 1422 N N . ASP A 1 188 ? -1.669 -4.493 15.210 1.00 93.25 188 ASP A N 1
ATOM 1423 C CA . ASP A 1 188 ? -1.014 -3.204 14.987 1.00 93.25 188 ASP A CA 1
ATOM 1424 C C . ASP A 1 188 ? -2.009 -2.059 14.890 1.00 93.25 188 ASP A C 1
ATOM 1426 O O . ASP A 1 188 ? -1.793 -1.002 15.479 1.00 93.25 188 ASP A O 1
ATOM 1430 N N . MET A 1 189 ? -3.159 -2.284 14.247 1.00 91.81 189 MET A N 1
ATOM 1431 C CA . MET A 1 189 ? -4.217 -1.280 14.153 1.00 91.81 189 MET A CA 1
ATOM 1432 C C . MET A 1 189 ? -4.621 -0.731 15.535 1.00 91.81 189 MET A C 1
ATOM 1434 O O . MET A 1 189 ? -4.737 0.487 15.730 1.00 91.81 189 MET A O 1
ATOM 1438 N N . PHE A 1 190 ? -4.858 -1.613 16.510 1.00 94.31 190 PHE A N 1
ATOM 1439 C CA . PHE A 1 190 ? -5.211 -1.183 17.862 1.00 94.31 190 PHE A CA 1
ATOM 1440 C C . PHE A 1 190 ? -3.996 -0.704 18.631 1.00 94.31 190 PHE A C 1
ATOM 1442 O O . PHE A 1 190 ? -4.093 0.295 19.356 1.00 94.31 190 PHE A O 1
ATOM 1449 N N . MET A 1 191 ? -2.858 -1.381 18.489 1.00 90.50 191 MET A N 1
ATOM 1450 C CA . MET A 1 191 ? -1.729 -1.024 19.314 1.00 90.50 191 MET A CA 1
ATOM 1451 C C . MET A 1 191 ? -1.083 0.277 18.906 1.00 90.50 191 MET A C 1
ATOM 1453 O O . MET A 1 191 ? -0.829 1.082 19.792 1.00 90.50 191 MET A O 1
ATOM 1457 N N . HIS A 1 192 ? -0.884 0.557 17.628 1.00 91.50 192 HIS A N 1
ATOM 1458 C CA . HIS A 1 192 ? -0.382 1.867 17.249 1.00 91.50 192 HIS A CA 1
ATOM 1459 C C . HIS A 1 192 ? -1.337 2.972 17.701 1.00 91.50 192 HIS A C 1
ATOM 1461 O O . HIS A 1 192 ? -0.882 4.018 18.143 1.00 91.50 192 HIS A O 1
ATOM 1467 N N . THR A 1 193 ? -2.646 2.718 17.811 1.00 92.25 193 THR A N 1
ATOM 1468 C CA . THR A 1 193 ? -3.531 3.679 18.492 1.00 92.25 193 THR A CA 1
ATOM 1469 C C . THR A 1 193 ? -3.184 3.908 19.960 1.00 92.25 193 THR A C 1
ATOM 1471 O O . THR A 1 193 ? -3.129 5.050 20.423 1.00 92.25 193 THR A O 1
ATOM 1474 N N . PHE A 1 194 ? -2.905 2.833 20.684 1.00 94.81 194 PHE A N 1
ATOM 1475 C CA . PHE A 1 194 ? -2.492 2.889 22.078 1.00 94.81 194 PHE A CA 1
ATOM 1476 C C . PHE A 1 194 ? -1.096 3.490 22.271 1.00 94.81 194 PHE A C 1
ATOM 1478 O O . PHE A 1 194 ? -0.909 4.352 23.124 1.00 94.81 194 PHE A O 1
ATOM 1485 N N . VAL A 1 195 ? -0.104 3.060 21.498 1.00 93.19 195 VAL A N 1
ATOM 1486 C CA . VAL A 1 195 ? 1.282 3.507 21.623 1.00 93.19 195 VAL A CA 1
ATOM 1487 C C . VAL A 1 195 ? 1.397 4.951 21.174 1.00 93.19 195 VAL A C 1
ATOM 1489 O O . VAL A 1 195 ? 1.953 5.752 21.923 1.00 93.19 195 VAL A O 1
ATOM 1492 N N . ASN A 1 196 ? 0.783 5.342 20.053 1.00 92.12 196 ASN A N 1
ATOM 1493 C CA . ASN A 1 196 ? 0.822 6.723 19.565 1.00 92.12 196 ASN A CA 1
ATOM 1494 C C . ASN A 1 196 ? 0.220 7.698 20.586 1.00 92.12 196 ASN A C 1
ATOM 1496 O O . ASN A 1 196 ? 0.670 8.842 20.673 1.00 92.12 196 ASN A O 1
ATOM 1500 N N . HIS A 1 197 ? -0.736 7.258 21.414 1.00 93.06 197 HIS A N 1
ATOM 1501 C CA . HIS A 1 197 ? -1.283 8.065 22.507 1.00 93.06 197 HIS A CA 1
ATOM 1502 C C . HIS A 1 197 ? -0.232 8.461 23.554 1.00 93.06 197 HIS A C 1
ATOM 1504 O O . HIS A 1 197 ? -0.245 9.595 24.036 1.00 93.06 197 HIS A O 1
ATOM 1510 N N . TYR A 1 198 ? 0.690 7.560 23.892 1.00 93.94 198 TYR A N 1
ATOM 1511 C CA . TYR A 1 198 ? 1.751 7.805 24.875 1.00 93.94 198 TYR A CA 1
ATOM 1512 C C . TYR A 1 198 ? 3.065 8.280 24.238 1.00 93.94 198 TYR A C 1
ATOM 1514 O O . TYR A 1 198 ? 3.822 9.026 24.859 1.00 93.94 198 TYR A O 1
ATOM 1522 N N . ALA A 1 199 ? 3.342 7.874 23.000 1.00 91.50 199 ALA A N 1
ATOM 1523 C CA . ALA A 1 199 ? 4.531 8.260 22.251 1.00 91.50 199 ALA A CA 1
ATOM 1524 C C . ALA A 1 199 ? 4.403 9.649 21.615 1.00 91.50 199 ALA A C 1
ATOM 1526 O O . ALA A 1 199 ? 5.402 10.358 21.506 1.00 91.50 199 ALA A O 1
ATOM 1527 N N . GLY A 1 200 ? 3.176 10.069 21.293 1.00 88.44 200 GLY A N 1
ATOM 1528 C CA . GLY A 1 200 ? 2.876 11.371 20.707 1.00 88.44 200 GLY A CA 1
ATOM 1529 C C . GLY A 1 200 ? 2.712 11.352 19.190 1.00 88.44 200 GLY A C 1
ATOM 1530 O O . GLY A 1 200 ? 3.061 12.340 18.560 1.00 88.44 200 GLY A O 1
ATOM 1531 N N . GLY A 1 201 ? 2.168 10.279 18.613 1.00 88.06 201 GLY A N 1
ATOM 1532 C CA . GLY A 1 201 ? 1.947 10.104 17.170 1.00 88.06 201 GLY A CA 1
ATOM 1533 C C . GLY A 1 201 ? 2.621 8.853 16.607 1.00 88.06 201 GLY A C 1
ATOM 1534 O O . GLY A 1 201 ? 3.308 8.146 17.351 1.00 88.06 201 GLY A O 1
ATOM 1535 N N . ASP A 1 202 ? 2.399 8.615 15.309 1.00 86.88 202 ASP A N 1
ATOM 1536 C CA . ASP A 1 202 ? 3.009 7.538 14.513 1.00 86.88 202 ASP A CA 1
ATOM 1537 C C . ASP A 1 202 ? 4.530 7.502 14.733 1.00 86.88 202 ASP A C 1
ATOM 1539 O O . ASP A 1 202 ? 5.136 8.534 15.059 1.00 86.88 202 ASP A O 1
ATOM 1543 N N . PHE A 1 203 ? 5.145 6.326 14.581 1.00 82.38 203 PHE A N 1
ATOM 1544 C CA . PHE A 1 203 ? 6.581 6.197 14.806 1.00 82.38 203 PHE A CA 1
ATOM 1545 C C . PHE A 1 203 ? 7.360 7.153 13.924 1.00 82.38 203 PHE A C 1
ATOM 1547 O O . PHE A 1 203 ? 7.059 7.374 12.749 1.00 82.38 203 PHE A O 1
ATOM 1554 N N . ALA A 1 204 ? 8.383 7.745 14.523 1.00 79.62 204 ALA A N 1
ATOM 1555 C CA . ALA A 1 204 ? 9.248 8.651 13.817 1.00 79.62 204 ALA A CA 1
ATOM 1556 C C . ALA A 1 204 ? 10.630 8.713 14.466 1.00 79.62 204 ALA A C 1
ATOM 1558 O O . ALA A 1 204 ? 10.780 9.072 15.636 1.00 79.62 204 ALA A O 1
ATOM 1559 N N . ILE A 1 205 ? 11.671 8.449 13.673 1.00 76.75 205 ILE A N 1
ATOM 1560 C CA . ILE A 1 205 ? 13.052 8.806 14.038 1.00 76.75 205 ILE A CA 1
ATOM 1561 C C . ILE A 1 205 ? 13.276 10.314 13.844 1.00 76.75 205 ILE A C 1
ATOM 1563 O O . ILE A 1 205 ? 14.092 10.927 14.532 1.00 76.75 205 ILE A O 1
ATOM 1567 N N . GLN A 1 206 ? 12.551 10.929 12.905 1.00 74.25 206 GLN A N 1
ATOM 1568 C CA . GLN A 1 206 ? 12.645 12.350 12.582 1.00 74.25 206 GLN A CA 1
ATOM 1569 C C . GLN A 1 206 ? 11.267 13.024 12.543 1.00 74.25 206 GLN A C 1
ATOM 1571 O O . GLN A 1 206 ? 10.306 12.413 12.088 1.00 74.25 206 GLN A O 1
ATOM 1576 N N . PRO A 1 207 ? 11.155 14.304 12.941 1.00 76.06 207 PRO A N 1
ATOM 1577 C CA . PRO A 1 207 ? 12.251 15.194 13.340 1.00 76.06 207 PRO A CA 1
ATOM 1578 C C . PRO A 1 207 ? 12.759 14.953 14.769 1.00 76.06 207 PRO A C 1
ATOM 1580 O O . PRO A 1 207 ? 13.799 15.495 15.133 1.00 76.06 207 PRO A O 1
ATOM 1583 N N . ASP A 1 208 ? 12.047 14.160 15.574 1.00 81.25 208 ASP A N 1
ATOM 1584 C CA . ASP A 1 208 ? 12.368 13.942 16.982 1.00 81.25 208 ASP A CA 1
ATOM 1585 C C . ASP A 1 208 ? 12.530 12.445 17.309 1.00 81.25 208 ASP A C 1
ATOM 1587 O O . ASP A 1 208 ? 11.525 11.749 17.466 1.00 81.25 208 ASP A O 1
ATOM 1591 N N . PRO A 1 209 ? 13.766 11.944 17.501 1.00 82.31 209 PRO A N 1
ATOM 1592 C CA . PRO A 1 209 ? 14.018 10.525 17.766 1.00 82.31 209 PRO A CA 1
ATOM 1593 C C . PRO A 1 209 ? 13.457 10.049 19.113 1.00 82.31 209 PRO A C 1
ATOM 1595 O O . PRO A 1 209 ? 13.403 8.848 19.375 1.00 82.31 209 PRO A O 1
ATOM 1598 N N . ARG A 1 210 ? 13.014 10.963 19.991 1.00 87.06 210 ARG A N 1
ATOM 1599 C CA . ARG A 1 210 ? 12.340 10.593 21.245 1.00 87.06 210 ARG A CA 1
ATOM 1600 C C . ARG A 1 210 ? 11.017 9.873 21.004 1.00 87.06 210 ARG A C 1
ATOM 1602 O O . ARG A 1 210 ? 10.623 9.103 21.874 1.00 87.06 210 ARG A O 1
ATOM 1609 N N . ASN A 1 211 ? 10.347 10.108 19.872 1.00 87.81 211 ASN A N 1
ATOM 1610 C CA . ASN A 1 211 ? 9.136 9.370 19.518 1.00 87.81 211 ASN A CA 1
ATOM 1611 C C . ASN A 1 211 ? 9.455 7.869 19.382 1.00 87.81 211 ASN A C 1
ATOM 1613 O O . ASN A 1 211 ? 8.905 7.065 20.133 1.00 87.81 211 ASN A O 1
ATOM 1617 N N . ALA A 1 212 ? 10.442 7.524 18.548 1.00 83.62 212 ALA A N 1
ATOM 1618 C CA . ALA A 1 212 ? 10.917 6.150 18.380 1.00 83.62 212 ALA A CA 1
ATOM 1619 C C . ALA A 1 212 ? 11.326 5.484 19.708 1.00 83.62 212 ALA A C 1
ATOM 1621 O O . ALA A 1 212 ? 10.951 4.347 19.986 1.00 83.62 212 ALA A O 1
ATOM 1622 N N . ILE A 1 213 ? 12.041 6.201 20.584 1.00 87.12 213 ILE A N 1
ATOM 1623 C CA . ILE A 1 213 ? 12.444 5.667 21.899 1.00 87.12 213 ILE A CA 1
ATOM 1624 C C . ILE A 1 213 ? 11.223 5.387 22.796 1.00 87.12 213 ILE A C 1
ATOM 1626 O O . ILE A 1 213 ? 11.215 4.385 23.514 1.00 87.12 213 ILE A O 1
ATOM 1630 N N . LYS A 1 214 ? 10.190 6.244 22.770 1.00 91.50 214 LYS A N 1
ATOM 1631 C CA . LYS A 1 214 ? 8.951 6.025 23.536 1.00 91.50 214 LYS A CA 1
ATOM 1632 C C . LYS A 1 214 ? 8.199 4.781 23.056 1.00 91.50 214 LYS A C 1
ATOM 1634 O O . LYS A 1 214 ? 7.771 4.011 23.912 1.00 91.50 214 LYS A O 1
ATOM 1639 N N . HIS A 1 215 ? 8.088 4.566 21.739 1.00 90.62 215 HIS A N 1
ATOM 1640 C CA . HIS A 1 215 ? 7.513 3.340 21.153 1.00 90.62 215 HIS A CA 1
ATOM 1641 C C . HIS A 1 215 ? 8.237 2.093 21.678 1.00 90.62 215 HIS A C 1
ATOM 1643 O O . HIS A 1 215 ? 7.641 1.305 22.413 1.00 90.62 215 HIS A O 1
ATOM 1649 N N . VAL A 1 216 ? 9.557 2.012 21.457 1.00 86.06 216 VAL A N 1
ATOM 1650 C CA . VAL A 1 216 ? 10.385 0.851 21.840 1.00 86.06 216 VAL A CA 1
ATOM 1651 C C . VAL A 1 216 ? 10.278 0.522 23.335 1.00 86.06 216 VAL A C 1
ATOM 1653 O O . VAL A 1 216 ? 10.172 -0.646 23.714 1.00 86.06 216 VAL A O 1
ATOM 1656 N N . VAL A 1 217 ? 10.310 1.534 24.210 1.00 90.25 217 VAL A N 1
ATOM 1657 C CA . VAL A 1 217 ? 10.227 1.324 25.666 1.00 90.25 217 VAL A CA 1
ATOM 1658 C C . VAL A 1 217 ? 8.832 0.881 26.098 1.00 90.25 217 VAL A C 1
ATOM 1660 O O . VAL A 1 217 ? 8.714 -0.029 26.922 1.00 90.25 217 VAL A O 1
ATOM 1663 N N . LEU A 1 218 ? 7.780 1.503 25.560 1.00 92.94 218 LEU A N 1
ATOM 1664 C CA . LEU A 1 218 ? 6.403 1.173 25.911 1.00 92.94 218 LEU A CA 1
ATOM 1665 C C . LEU A 1 218 ? 6.033 -0.238 25.442 1.00 92.94 218 LEU A C 1
ATOM 1667 O O . LEU A 1 218 ? 5.547 -1.044 26.236 1.00 92.94 218 LEU A O 1
ATOM 1671 N N . GLU A 1 219 ? 6.315 -0.560 24.184 1.00 88.69 219 GLU A N 1
ATOM 1672 C CA . GLU A 1 219 ? 6.056 -1.875 23.593 1.00 88.69 219 GLU A CA 1
ATOM 1673 C C . GLU A 1 219 ? 6.901 -2.959 24.253 1.00 88.69 219 GLU A C 1
ATOM 1675 O O . GLU A 1 219 ? 6.383 -4.022 24.599 1.00 88.69 219 GLU A O 1
ATOM 1680 N N . GLY A 1 220 ? 8.184 -2.676 24.505 1.00 87.00 220 GLY A N 1
ATOM 1681 C CA . GLY A 1 220 ? 9.071 -3.576 25.234 1.00 87.00 220 GLY A CA 1
ATOM 1682 C C . GLY A 1 220 ? 8.534 -3.901 26.627 1.00 87.00 220 GLY A C 1
ATOM 1683 O O . GLY A 1 220 ? 8.555 -5.063 27.044 1.00 87.00 220 GLY A O 1
ATOM 1684 N N . TYR A 1 221 ? 8.005 -2.899 27.336 1.00 91.75 221 TYR A N 1
ATOM 1685 C CA . TYR A 1 221 ? 7.427 -3.105 28.660 1.00 91.75 221 TYR A CA 1
ATOM 1686 C C . TYR A 1 221 ? 6.123 -3.909 28.616 1.00 91.75 221 TYR A C 1
ATOM 1688 O O . TYR A 1 221 ? 5.968 -4.858 29.387 1.00 91.75 221 TYR A O 1
ATOM 1696 N N . VAL A 1 222 ? 5.211 -3.597 27.688 1.00 92.25 222 VAL A N 1
ATOM 1697 C CA . VAL A 1 222 ? 3.990 -4.397 27.485 1.00 92.25 222 VAL A CA 1
ATOM 1698 C C . VAL A 1 222 ? 4.346 -5.844 27.130 1.00 92.25 222 VAL A C 1
ATOM 1700 O O . VAL A 1 222 ? 3.759 -6.769 27.689 1.00 92.25 222 VAL A O 1
ATOM 1703 N N . GLY A 1 223 ? 5.361 -6.062 26.289 1.00 89.31 223 GLY A N 1
ATOM 1704 C CA . GLY A 1 223 ? 5.877 -7.392 25.954 1.00 89.31 223 GLY A CA 1
ATOM 1705 C C . GLY A 1 223 ? 6.339 -8.182 27.184 1.00 89.31 223 GLY A C 1
ATOM 1706 O O . GLY A 1 223 ? 5.951 -9.335 27.354 1.00 89.31 223 GLY A O 1
ATOM 1707 N N . LYS A 1 224 ? 7.081 -7.559 28.112 1.00 88.50 224 LYS A N 1
ATOM 1708 C CA . LYS A 1 224 ? 7.467 -8.201 29.388 1.00 88.50 224 LYS A CA 1
ATOM 1709 C C . LYS A 1 224 ? 6.276 -8.526 30.295 1.00 88.50 224 LYS A C 1
ATOM 1711 O O . LYS A 1 224 ? 6.335 -9.467 31.087 1.00 88.50 224 LYS A O 1
ATOM 1716 N N . ARG A 1 225 ? 5.197 -7.749 30.197 1.00 92.25 225 ARG A N 1
ATOM 1717 C CA . ARG A 1 225 ? 3.946 -7.945 30.949 1.00 92.25 225 ARG A CA 1
ATOM 1718 C C . ARG A 1 225 ? 2.941 -8.843 30.234 1.00 92.25 225 ARG A C 1
ATOM 1720 O O . ARG A 1 225 ? 1.893 -9.134 30.805 1.00 92.25 225 ARG A O 1
ATOM 1727 N N . THR A 1 226 ? 3.267 -9.307 29.032 1.00 91.88 226 THR A N 1
ATOM 1728 C CA . THR A 1 226 ? 2.475 -10.296 28.301 1.00 91.88 226 THR A CA 1
ATOM 1729 C C . THR A 1 226 ? 2.630 -11.655 28.977 1.00 91.88 226 THR A C 1
ATOM 1731 O O . THR A 1 226 ? 3.762 -12.024 29.320 1.00 91.88 226 THR A O 1
ATOM 1734 N N . PRO A 1 227 ? 1.527 -12.393 29.199 1.00 91.38 227 PRO A N 1
ATOM 1735 C CA . PRO A 1 227 ? 1.590 -13.786 29.619 1.00 91.38 227 PRO A CA 1
ATOM 1736 C C . PRO A 1 227 ? 2.515 -14.616 28.726 1.00 91.38 227 PRO A C 1
ATOM 1738 O O . PRO A 1 227 ? 2.706 -14.317 27.546 1.00 91.38 227 PRO A O 1
ATOM 1741 N N . ASP A 1 228 ? 3.137 -15.634 29.308 1.00 83.31 228 ASP A N 1
ATOM 1742 C CA . ASP A 1 228 ? 4.143 -16.396 28.584 1.00 83.31 228 ASP A CA 1
ATOM 1743 C C . ASP A 1 228 ? 3.517 -17.234 27.468 1.00 83.31 228 ASP A C 1
ATOM 1745 O O . ASP A 1 228 ? 2.457 -17.846 27.617 1.00 83.31 228 ASP A O 1
ATOM 1749 N N . THR A 1 229 ? 4.216 -17.248 26.339 1.00 79.38 229 THR A N 1
ATOM 1750 C CA . THR A 1 229 ? 3.945 -18.096 25.186 1.00 79.38 229 THR A CA 1
ATOM 1751 C C . THR A 1 229 ? 5.211 -18.894 24.900 1.00 79.38 229 THR A C 1
ATOM 1753 O O . THR A 1 229 ? 6.315 -18.353 24.939 1.00 79.38 229 THR A O 1
ATOM 1756 N N . HIS A 1 230 ? 5.057 -20.194 24.657 1.00 69.00 230 HIS A N 1
ATOM 1757 C CA . HIS A 1 230 ? 6.149 -21.092 24.257 1.00 69.00 230 HIS A CA 1
ATOM 1758 C C . HIS A 1 230 ? 6.020 -21.487 22.785 1.00 69.00 230 HIS A C 1
ATOM 1760 O O . HIS A 1 230 ? 6.454 -22.566 22.371 1.00 69.00 230 HIS A O 1
ATOM 1766 N N . ALA A 1 231 ? 5.336 -20.654 22.005 1.00 78.19 231 ALA A N 1
ATOM 1767 C CA . ALA A 1 231 ? 4.944 -21.020 20.669 1.00 78.19 231 ALA A CA 1
ATOM 1768 C C . ALA A 1 231 ? 6.132 -20.915 19.706 1.00 78.19 231 ALA A C 1
ATOM 1770 O O . ALA A 1 231 ? 6.908 -19.956 19.722 1.00 78.19 231 ALA A O 1
ATOM 1771 N N . ARG A 1 232 ? 6.295 -21.937 18.869 1.00 85.81 232 ARG A N 1
ATOM 1772 C CA . ARG A 1 232 ? 7.355 -21.976 17.863 1.00 85.81 232 ARG A CA 1
ATOM 1773 C C . ARG A 1 232 ? 6.841 -21.377 16.568 1.00 85.81 232 ARG A C 1
ATOM 1775 O O . ARG A 1 232 ? 5.678 -21.552 16.211 1.00 85.81 232 ARG A O 1
ATOM 1782 N N . THR A 1 233 ? 7.724 -20.683 15.869 1.00 91.31 233 THR A N 1
ATOM 1783 C CA . THR A 1 233 ? 7.460 -20.176 14.526 1.00 91.31 233 THR A CA 1
ATOM 1784 C C . THR A 1 233 ? 8.309 -20.955 13.533 1.00 91.31 233 THR A C 1
ATOM 1786 O O . THR A 1 233 ? 9.460 -21.279 13.823 1.00 91.31 233 THR A O 1
ATOM 1789 N N . SER A 1 234 ? 7.740 -21.263 12.370 1.00 94.69 234 SER A N 1
ATOM 1790 C CA . SER A 1 234 ? 8.446 -21.938 11.280 1.00 94.69 234 SER A CA 1
ATOM 1791 C C . SER A 1 234 ? 7.997 -21.378 9.939 1.00 94.69 234 SER A C 1
ATOM 1793 O O . SER A 1 234 ? 6.810 -21.149 9.718 1.00 94.69 234 SER A O 1
ATOM 1795 N N . ILE A 1 235 ? 8.952 -21.176 9.034 1.00 96.38 235 ILE A N 1
ATOM 1796 C CA . ILE A 1 235 ? 8.693 -20.817 7.632 1.00 96.38 235 ILE A CA 1
ATOM 1797 C C . ILE A 1 235 ? 8.905 -21.996 6.677 1.00 96.38 235 ILE A C 1
ATOM 1799 O O . ILE A 1 235 ? 8.957 -21.808 5.462 1.00 96.38 235 ILE A O 1
ATOM 1803 N N . GLU A 1 236 ? 9.052 -23.218 7.195 1.00 96.25 236 GLU A N 1
ATOM 1804 C CA . GLU A 1 236 ? 9.133 -24.410 6.351 1.00 96.25 236 GLU A CA 1
ATOM 1805 C C . GLU A 1 236 ? 7.858 -24.547 5.504 1.00 96.25 236 GLU A C 1
ATOM 1807 O O . GLU A 1 236 ? 6.745 -24.472 6.032 1.00 96.25 236 GLU A O 1
ATOM 1812 N N . GLY A 1 237 ? 8.032 -24.701 4.187 1.00 94.56 237 GLY A N 1
ATOM 1813 C CA . GLY A 1 237 ? 6.938 -24.735 3.210 1.00 94.56 237 GLY A CA 1
ATOM 1814 C C . GLY A 1 237 ? 6.358 -23.361 2.845 1.00 94.56 237 GLY A C 1
ATOM 1815 O O . GLY A 1 237 ? 5.408 -23.294 2.068 1.00 94.56 237 GLY A O 1
ATOM 1816 N N . VAL A 1 238 ? 6.923 -22.272 3.380 1.00 96.81 238 VAL A N 1
ATOM 1817 C CA . VAL A 1 238 ? 6.503 -20.878 3.133 1.00 96.81 238 VAL A CA 1
ATOM 1818 C C . VAL A 1 238 ? 7.653 -20.015 2.598 1.00 96.81 238 VAL A C 1
ATOM 1820 O O . VAL A 1 238 ? 7.422 -19.003 1.941 1.00 96.81 238 VAL A O 1
ATOM 1823 N N . ASP A 1 239 ? 8.901 -20.408 2.831 1.00 94.44 239 ASP A N 1
ATOM 1824 C CA . ASP A 1 239 ? 10.113 -19.708 2.398 1.00 94.44 239 ASP A CA 1
ATOM 1825 C C . ASP A 1 239 ? 10.123 -19.370 0.900 1.00 94.44 239 ASP A C 1
ATOM 1827 O O . ASP A 1 239 ? 10.385 -18.223 0.529 1.00 94.44 239 ASP A O 1
ATOM 1831 N N . GLU A 1 240 ? 9.747 -20.317 0.038 1.00 92.44 240 GLU A N 1
ATOM 1832 C CA . GLU A 1 240 ? 9.649 -20.063 -1.404 1.00 92.44 240 GLU A CA 1
ATOM 1833 C C . GLU A 1 240 ? 8.522 -19.079 -1.756 1.00 92.44 240 GLU A C 1
ATOM 1835 O O . GLU A 1 240 ? 8.666 -18.271 -2.679 1.00 92.44 240 GLU A O 1
ATOM 1840 N N . PHE A 1 241 ? 7.412 -19.106 -1.013 1.00 95.44 241 PHE A N 1
ATOM 1841 C CA . PHE A 1 241 ? 6.319 -18.148 -1.174 1.00 95.44 241 PHE A CA 1
ATOM 1842 C C . PHE A 1 241 ? 6.774 -16.733 -0.792 1.00 95.44 241 PHE A C 1
ATOM 1844 O O . PHE A 1 241 ? 6.586 -15.803 -1.578 1.00 95.44 241 PHE A O 1
ATOM 1851 N N . ILE A 1 242 ? 7.453 -16.570 0.351 1.00 96.12 242 ILE A N 1
ATOM 1852 C CA . ILE A 1 242 ? 8.023 -15.280 0.778 1.00 96.12 242 ILE A CA 1
ATOM 1853 C C . ILE A 1 242 ? 9.043 -14.796 -0.257 1.00 96.12 242 ILE A C 1
ATOM 1855 O O . ILE A 1 242 ? 8.983 -13.646 -0.696 1.00 96.12 242 ILE A O 1
ATOM 1859 N N . TYR A 1 243 ? 9.940 -15.672 -0.721 1.00 94.62 243 TYR A N 1
ATOM 1860 C CA . TYR A 1 243 ? 10.904 -15.319 -1.759 1.00 94.62 243 TYR A CA 1
ATOM 1861 C C . TYR A 1 243 ? 10.210 -14.802 -3.027 1.00 94.62 243 TYR A C 1
ATOM 1863 O O . TYR A 1 243 ? 10.527 -13.715 -3.510 1.00 94.62 243 TYR A O 1
ATOM 1871 N N . ARG A 1 244 ? 9.242 -15.543 -3.575 1.00 90.94 244 ARG A N 1
ATOM 1872 C CA . ARG A 1 244 ? 8.614 -15.192 -4.859 1.00 90.94 244 ARG A CA 1
ATOM 1873 C C . ARG A 1 244 ? 7.702 -13.982 -4.780 1.00 90.94 244 ARG A C 1
ATOM 1875 O O . ARG A 1 244 ? 7.716 -13.168 -5.698 1.00 90.94 244 ARG A O 1
ATOM 1882 N N . TYR A 1 245 ? 6.903 -13.894 -3.723 1.00 92.44 245 TYR A N 1
ATOM 1883 C CA . TYR A 1 245 ? 5.801 -12.941 -3.649 1.00 92.44 245 TYR A CA 1
ATOM 1884 C C . TYR A 1 245 ? 6.064 -11.783 -2.699 1.00 92.44 245 TYR A C 1
ATOM 1886 O O . TYR A 1 245 ? 5.296 -10.832 -2.723 1.00 92.44 245 TYR A O 1
ATOM 1894 N N . MET A 1 246 ? 7.148 -11.801 -1.923 1.00 93.38 246 MET A N 1
ATOM 1895 C CA . MET A 1 246 ? 7.480 -10.705 -1.007 1.00 93.38 246 MET A CA 1
ATOM 1896 C C . MET A 1 246 ? 8.903 -10.158 -1.214 1.00 93.38 246 MET A C 1
ATOM 1898 O O . MET A 1 246 ? 9.143 -8.997 -0.903 1.00 93.38 246 MET A O 1
ATOM 1902 N N . VAL A 1 247 ? 9.836 -10.943 -1.773 1.00 92.88 247 VAL A N 1
ATOM 1903 C CA . VAL A 1 247 ? 11.244 -10.531 -1.976 1.00 92.88 247 VAL A CA 1
ATOM 1904 C C . VAL A 1 247 ? 11.581 -10.245 -3.446 1.00 92.88 247 VAL A C 1
ATOM 1906 O O . VAL A 1 247 ? 12.219 -9.240 -3.758 1.00 92.88 247 VAL A O 1
ATOM 1909 N N . ARG A 1 248 ? 11.198 -11.132 -4.369 1.00 89.50 248 ARG A N 1
ATOM 1910 C CA . ARG A 1 248 ? 11.679 -11.125 -5.758 1.00 89.50 248 ARG A CA 1
ATOM 1911 C C . ARG A 1 248 ? 10.846 -10.212 -6.664 1.00 89.50 248 ARG A C 1
ATOM 1913 O O . ARG A 1 248 ? 9.909 -10.660 -7.322 1.00 89.50 248 ARG A O 1
ATOM 1920 N N . ALA A 1 249 ? 11.249 -8.952 -6.792 1.00 88.25 249 ALA A N 1
ATOM 1921 C CA . ALA A 1 249 ? 10.588 -7.988 -7.672 1.00 88.25 249 ALA A CA 1
ATOM 1922 C C . ALA A 1 249 ? 11.145 -8.039 -9.109 1.00 88.25 249 ALA A C 1
ATOM 1924 O O . ALA A 1 249 ? 12.106 -7.350 -9.451 1.00 88.25 249 ALA A O 1
ATOM 1925 N N . TYR A 1 250 ? 10.557 -8.867 -9.973 1.00 82.44 250 TYR A N 1
ATOM 1926 C CA . TYR A 1 250 ? 10.919 -8.927 -11.398 1.00 82.44 250 TYR A CA 1
ATOM 1927 C C . TYR A 1 250 ? 10.146 -7.877 -12.227 1.00 82.44 250 TYR A C 1
ATOM 1929 O O . TYR A 1 250 ? 9.123 -7.373 -11.756 1.00 82.44 250 TYR A O 1
ATOM 1937 N N . PRO A 1 251 ? 10.601 -7.523 -13.447 1.00 77.44 251 PRO A N 1
ATOM 1938 C CA . PRO A 1 251 ? 9.978 -6.465 -14.242 1.00 77.44 251 PRO A CA 1
ATOM 1939 C C . PRO A 1 251 ? 8.519 -6.790 -14.565 1.00 77.44 251 PRO A C 1
ATOM 1941 O O . PRO A 1 251 ? 8.235 -7.877 -15.072 1.00 77.44 251 PRO A O 1
ATOM 1944 N N . GLY A 1 252 ? 7.614 -5.855 -14.282 1.00 73.56 252 GLY A N 1
ATOM 1945 C CA . GLY A 1 252 ? 6.174 -6.046 -14.467 1.00 73.56 252 GLY A CA 1
ATOM 1946 C C . GLY A 1 252 ? 5.482 -6.845 -13.360 1.00 73.56 252 GLY A C 1
ATOM 1947 O O . GLY A 1 252 ? 4.301 -7.163 -13.479 1.00 73.56 252 GLY A O 1
ATOM 1948 N N . SER A 1 253 ? 6.192 -7.221 -12.291 1.00 81.50 253 SER A N 1
ATOM 1949 C CA . SER A 1 253 ? 5.548 -7.830 -11.122 1.00 81.50 253 SER A CA 1
ATOM 1950 C C . SER A 1 253 ? 4.804 -6.781 -10.298 1.00 81.50 253 SER A C 1
ATOM 1952 O O . SER A 1 253 ? 5.225 -5.628 -10.215 1.00 81.50 253 SER A O 1
ATOM 1954 N N . VAL A 1 254 ? 3.750 -7.201 -9.591 1.00 83.31 254 VAL A N 1
ATOM 1955 C CA . VAL A 1 254 ? 3.017 -6.339 -8.642 1.00 83.31 254 VAL A CA 1
ATOM 1956 C C . VAL A 1 254 ? 3.959 -5.752 -7.581 1.00 83.31 254 VAL A C 1
ATOM 1958 O O . VAL A 1 254 ? 3.805 -4.597 -7.180 1.00 83.31 254 VAL A O 1
ATOM 1961 N N . LEU A 1 255 ? 4.976 -6.520 -7.170 1.00 85.25 255 LEU A N 1
ATOM 1962 C CA . LEU A 1 255 ? 6.025 -6.053 -6.265 1.00 85.25 255 LEU A CA 1
ATOM 1963 C C . LEU A 1 255 ? 6.792 -4.852 -6.836 1.00 85.25 255 LEU A C 1
ATOM 1965 O O . LEU A 1 255 ? 6.925 -3.840 -6.157 1.00 85.25 255 LEU A O 1
ATOM 1969 N N . GLU A 1 256 ? 7.271 -4.938 -8.078 1.00 82.94 256 GLU A N 1
ATOM 1970 C CA . GLU A 1 256 ? 8.041 -3.865 -8.729 1.00 82.94 256 GLU A CA 1
ATOM 1971 C C . GLU A 1 256 ? 7.172 -2.647 -9.092 1.00 82.94 256 GLU A C 1
ATOM 1973 O O . GLU A 1 256 ? 7.592 -1.494 -8.952 1.00 82.94 256 GLU A O 1
ATOM 1978 N N . GLU A 1 257 ? 5.942 -2.886 -9.546 1.00 79.56 257 GLU A N 1
ATOM 1979 C CA . GLU A 1 257 ? 5.070 -1.831 -10.061 1.00 79.56 257 GLU A CA 1
ATOM 1980 C C . GLU A 1 257 ? 4.274 -1.088 -8.988 1.00 79.56 257 GLU A C 1
ATOM 1982 O O . GLU A 1 257 ? 3.913 0.074 -9.195 1.00 79.56 257 GLU A O 1
ATOM 1987 N N . ARG A 1 258 ? 3.984 -1.742 -7.859 1.00 80.38 258 ARG A N 1
ATOM 1988 C CA . ARG A 1 258 ? 3.077 -1.216 -6.829 1.00 80.38 258 ARG A CA 1
ATOM 1989 C C . ARG A 1 258 ? 3.708 -1.260 -5.450 1.00 80.38 258 ARG A C 1
ATOM 1991 O O . ARG A 1 258 ? 3.874 -0.217 -4.832 1.00 80.38 258 ARG A O 1
ATOM 1998 N N . LEU A 1 259 ? 4.054 -2.454 -4.981 1.00 81.81 259 LEU A N 1
ATOM 1999 C CA . LEU A 1 259 ? 4.228 -2.695 -3.549 1.00 81.81 259 LEU A CA 1
ATOM 2000 C C . LEU A 1 259 ? 5.611 -2.342 -2.996 1.00 81.81 259 LEU A C 1
ATOM 2002 O O . LEU A 1 259 ? 5.735 -2.179 -1.797 1.00 81.81 259 LEU A O 1
ATOM 2006 N N . LEU A 1 260 ? 6.651 -2.221 -3.823 1.00 80.00 260 LEU A N 1
ATOM 2007 C CA . LEU A 1 260 ? 7.966 -1.715 -3.395 1.00 80.00 260 LEU A CA 1
ATOM 2008 C C . LEU A 1 260 ? 8.211 -0.266 -3.852 1.00 80.00 260 LEU A C 1
ATOM 2010 O O . LEU A 1 260 ? 9.342 0.225 -3.812 1.00 80.00 260 LEU A O 1
ATOM 2014 N N . ARG A 1 261 ? 7.166 0.444 -4.302 1.00 68.56 261 ARG A N 1
ATOM 2015 C CA . ARG A 1 261 ? 7.259 1.855 -4.702 1.00 68.56 261 ARG A CA 1
ATOM 2016 C C . ARG A 1 261 ? 6.925 2.767 -3.522 1.00 68.56 261 ARG A C 1
ATOM 2018 O O . ARG A 1 261 ? 5.929 2.569 -2.849 1.00 68.56 261 ARG A O 1
ATOM 2025 N N . GLY A 1 262 ? 7.727 3.815 -3.314 1.00 54.19 262 GLY A N 1
ATOM 2026 C CA . GLY A 1 262 ? 7.409 4.882 -2.350 1.00 54.19 262 GLY A CA 1
ATOM 2027 C C . GLY A 1 262 ? 7.999 4.732 -0.941 1.00 54.19 262 GLY A C 1
ATOM 2028 O O . GLY A 1 262 ? 7.777 5.614 -0.118 1.00 54.19 262 GLY A O 1
ATOM 2029 N N . GLY A 1 263 ? 8.797 3.692 -0.666 1.00 53.88 263 GLY A N 1
ATOM 2030 C CA . GLY A 1 263 ? 9.372 3.445 0.664 1.00 53.88 263 GLY A CA 1
ATOM 2031 C C . GLY A 1 263 ? 10.685 2.663 0.635 1.00 53.88 263 GLY A C 1
ATOM 2032 O O . GLY A 1 263 ? 10.763 1.549 1.116 1.00 53.88 263 GLY A O 1
ATOM 2033 N N . THR A 1 264 ? 11.745 3.280 0.110 1.00 54.59 264 THR A N 1
ATOM 2034 C CA . THR A 1 264 ? 13.169 2.873 0.204 1.00 54.59 264 THR A CA 1
ATOM 2035 C C . THR A 1 264 ? 13.788 2.103 -0.968 1.00 54.59 264 THR A C 1
ATOM 2037 O O . THR A 1 264 ? 13.517 0.945 -1.275 1.00 54.59 264 THR A O 1
ATOM 2040 N N . GLN A 1 265 ? 14.776 2.764 -1.573 1.00 60.19 265 GLN A N 1
ATOM 2041 C CA . GLN A 1 265 ? 15.782 2.159 -2.450 1.00 60.19 265 GLN A CA 1
ATOM 2042 C C . GLN A 1 265 ? 16.866 1.408 -1.658 1.00 60.19 265 GLN A C 1
ATOM 2044 O O . GLN A 1 265 ? 17.919 1.092 -2.202 1.00 60.19 265 GLN A O 1
ATOM 2049 N N . ALA A 1 266 ? 16.646 1.200 -0.358 1.00 65.44 266 ALA A N 1
ATOM 2050 C CA . ALA A 1 266 ? 17.667 0.743 0.562 1.00 65.44 266 ALA A CA 1
ATOM 2051 C C . ALA A 1 266 ? 17.552 -0.755 0.865 1.00 65.44 266 ALA A C 1
ATOM 2053 O O . ALA A 1 266 ? 18.579 -1.345 1.155 1.00 65.44 266 ALA A O 1
ATOM 2054 N N . SER A 1 267 ? 16.371 -1.392 0.815 1.00 79.50 267 SER A N 1
ATOM 2055 C CA . SER A 1 267 ? 16.237 -2.787 1.283 1.00 79.50 267 SER A CA 1
ATOM 2056 C C . SER A 1 267 ? 16.943 -3.805 0.414 1.00 79.50 267 SER A C 1
ATOM 2058 O O . SER A 1 267 ? 17.110 -3.591 -0.782 1.00 79.50 267 SER A O 1
ATOM 2060 N N . VAL A 1 268 ? 17.365 -4.924 1.012 1.00 85.19 268 VAL A N 1
ATOM 2061 C CA . VAL A 1 268 ? 18.011 -6.020 0.276 1.00 85.19 268 VAL A CA 1
ATOM 2062 C C . VAL A 1 268 ? 17.112 -6.498 -0.878 1.00 85.19 268 VAL A C 1
ATOM 2064 O O . VAL A 1 268 ? 17.607 -6.518 -2.009 1.00 85.19 268 VAL A O 1
ATOM 2067 N N . PRO A 1 269 ? 15.800 -6.764 -0.680 1.00 88.81 269 PRO A N 1
ATOM 2068 C CA . PRO A 1 269 ? 14.891 -7.053 -1.789 1.00 88.81 269 PRO A CA 1
ATOM 2069 C C . PRO A 1 269 ? 14.877 -5.963 -2.866 1.00 88.81 269 PRO A C 1
ATOM 2071 O O . PRO A 1 269 ? 14.983 -6.279 -4.049 1.00 88.81 269 PRO A O 1
ATOM 2074 N N . SER A 1 270 ? 14.801 -4.687 -2.475 1.00 84.69 270 SER A N 1
ATOM 2075 C CA . SER A 1 270 ? 14.726 -3.548 -3.400 1.00 84.69 270 SER A CA 1
ATOM 2076 C C . SER A 1 270 ? 16.026 -3.351 -4.195 1.00 84.69 270 SER A C 1
ATOM 2078 O O . SER A 1 270 ? 16.005 -3.342 -5.428 1.00 84.69 270 SER A O 1
ATOM 2080 N N . ILE A 1 271 ? 17.178 -3.257 -3.519 1.00 84.00 271 ILE A N 1
ATOM 2081 C CA . ILE A 1 271 ? 18.507 -3.061 -4.124 1.00 84.00 271 ILE A CA 1
ATOM 2082 C C . ILE A 1 271 ? 18.806 -4.179 -5.114 1.00 84.00 271 ILE A C 1
ATOM 2084 O O . ILE A 1 271 ? 19.105 -3.920 -6.283 1.00 84.00 271 ILE A O 1
ATOM 2088 N N . PHE A 1 272 ? 18.730 -5.430 -4.661 1.00 89.25 272 PHE A N 1
ATOM 2089 C CA . PHE A 1 272 ? 19.200 -6.543 -5.472 1.00 89.25 272 PHE A CA 1
ATOM 2090 C C . PHE A 1 272 ? 18.197 -6.945 -6.548 1.00 89.25 272 PHE A C 1
ATOM 2092 O O . PHE A 1 272 ? 18.632 -7.341 -7.627 1.00 89.25 272 PHE A O 1
ATOM 2099 N N . SER A 1 273 ? 16.888 -6.744 -6.351 1.00 88.81 273 SER A N 1
ATOM 2100 C CA . SER A 1 273 ? 15.924 -6.888 -7.451 1.00 88.81 273 SER A CA 1
ATOM 2101 C C . SER A 1 273 ? 16.162 -5.841 -8.544 1.00 88.81 273 SER A C 1
ATOM 2103 O O . SER A 1 273 ? 16.184 -6.180 -9.728 1.00 88.81 273 SER A O 1
ATOM 2105 N N . ASN A 1 274 ? 16.430 -4.583 -8.176 1.00 85.75 274 ASN A N 1
ATOM 2106 C CA . ASN A 1 274 ? 16.739 -3.527 -9.144 1.00 85.75 274 ASN A CA 1
ATOM 2107 C C . ASN A 1 274 ? 18.036 -3.805 -9.916 1.00 85.75 274 ASN A C 1
ATOM 2109 O O . ASN A 1 274 ? 18.051 -3.697 -11.148 1.00 85.75 274 ASN A O 1
ATOM 2113 N N . LEU A 1 275 ? 19.099 -4.208 -9.213 1.00 85.94 275 LEU A N 1
ATOM 2114 C CA . LEU A 1 275 ? 20.370 -4.603 -9.820 1.00 85.94 275 LEU A CA 1
ATOM 2115 C C . LEU A 1 275 ? 20.189 -5.794 -10.767 1.00 85.94 275 LEU A C 1
ATOM 2117 O O . LEU A 1 275 ? 20.550 -5.704 -11.940 1.00 85.94 275 LEU A O 1
ATOM 2121 N N . ARG A 1 276 ? 19.563 -6.877 -10.295 1.00 90.00 276 ARG A N 1
ATOM 2122 C CA . ARG A 1 276 ? 19.251 -8.068 -11.095 1.00 90.00 276 ARG A CA 1
ATOM 2123 C C . ARG A 1 276 ? 18.481 -7.711 -12.363 1.00 90.00 276 ARG A C 1
ATOM 2125 O O . ARG A 1 276 ? 18.821 -8.191 -13.440 1.00 90.00 276 ARG A O 1
ATOM 2132 N N . ASN A 1 277 ? 17.471 -6.849 -12.261 1.00 87.56 277 ASN A N 1
ATOM 2133 C CA . ASN A 1 277 ? 16.672 -6.417 -13.409 1.00 87.56 277 ASN A CA 1
ATOM 2134 C C . ASN A 1 277 ? 17.492 -5.577 -14.399 1.00 87.56 277 ASN A C 1
ATOM 2136 O O . ASN A 1 277 ? 17.284 -5.683 -15.607 1.00 87.56 277 ASN A O 1
ATOM 2140 N N . GLY A 1 278 ? 18.436 -4.765 -13.914 1.00 86.31 278 GLY A N 1
ATOM 2141 C CA . GLY A 1 278 ? 19.420 -4.074 -14.750 1.00 86.31 278 GLY A CA 1
ATOM 2142 C C . GLY A 1 278 ? 20.324 -5.044 -15.507 1.00 86.31 278 GLY A C 1
ATOM 2143 O O . GLY A 1 278 ? 20.395 -4.983 -16.732 1.00 86.31 278 GLY A O 1
ATOM 2144 N N . LEU A 1 279 ? 20.928 -5.994 -14.791 1.00 85.75 279 LEU A N 1
ATOM 2145 C CA . LEU A 1 279 ? 21.782 -7.031 -15.372 1.00 85.75 279 LEU A CA 1
ATOM 2146 C C . LEU A 1 279 ? 21.027 -7.871 -16.409 1.00 85.75 279 LEU A C 1
ATOM 2148 O O . LEU A 1 279 ? 21.560 -8.143 -17.485 1.00 85.75 279 LEU A O 1
ATOM 2152 N N . GLN A 1 280 ? 19.775 -8.237 -16.123 1.00 88.88 280 GLN A N 1
ATOM 2153 C CA . GLN A 1 280 ? 18.940 -9.002 -17.047 1.00 88.88 280 GLN A CA 1
ATOM 2154 C C . GLN A 1 280 ? 18.683 -8.225 -18.340 1.00 88.88 280 GLN A C 1
ATOM 2156 O O . GLN A 1 280 ? 18.832 -8.787 -19.419 1.00 88.88 280 GLN A O 1
ATOM 2161 N N . ARG A 1 281 ? 18.370 -6.923 -18.258 1.00 88.81 281 ARG A N 1
ATOM 2162 C CA . ARG A 1 281 ? 18.182 -6.085 -19.456 1.00 88.81 281 ARG A CA 1
ATOM 2163 C C . ARG A 1 281 ? 19.431 -6.039 -20.334 1.00 88.81 281 ARG A C 1
ATOM 2165 O O . ARG A 1 281 ? 19.305 -6.052 -21.560 1.00 88.81 281 ARG A O 1
ATOM 2172 N N . ASP A 1 282 ? 20.613 -6.005 -19.728 1.00 86.06 282 ASP A N 1
ATOM 2173 C CA . ASP A 1 282 ? 21.878 -6.020 -20.462 1.00 86.06 282 ASP A CA 1
ATOM 2174 C C . ASP A 1 282 ? 22.123 -7.366 -21.153 1.00 86.06 282 ASP A C 1
ATOM 2176 O O . ASP A 1 282 ? 22.506 -7.393 -22.325 1.00 86.06 282 ASP A O 1
ATOM 2180 N N . VAL A 1 283 ? 21.871 -8.479 -20.452 1.00 87.75 283 VAL A N 1
ATOM 2181 C CA . VAL A 1 283 ? 21.963 -9.836 -21.018 1.00 87.75 283 VAL A CA 1
ATOM 2182 C C . VAL A 1 283 ? 20.974 -10.003 -22.173 1.00 87.75 283 VAL A C 1
ATOM 2184 O O . VAL A 1 283 ? 21.366 -10.441 -23.254 1.00 87.75 283 VAL A O 1
ATOM 2187 N N . ASP A 1 284 ? 19.725 -9.569 -21.995 1.00 89.50 284 ASP A N 1
ATOM 2188 C CA . ASP A 1 284 ? 18.694 -9.618 -23.034 1.00 89.50 284 ASP A CA 1
ATOM 2189 C C . ASP A 1 284 ? 19.088 -8.770 -24.252 1.00 89.50 284 ASP A C 1
ATOM 2191 O O . ASP A 1 284 ? 18.842 -9.152 -25.398 1.00 89.50 284 ASP A O 1
ATOM 2195 N N . SER A 1 285 ? 19.711 -7.607 -24.030 1.00 90.88 285 SER A N 1
ATOM 2196 C CA . SER A 1 285 ? 20.209 -6.754 -25.112 1.00 90.88 285 SER A CA 1
ATOM 2197 C C . SER A 1 285 ? 21.329 -7.432 -25.899 1.00 90.88 285 SER A C 1
ATOM 2199 O O . SER A 1 285 ? 21.274 -7.455 -27.131 1.00 90.88 285 SER A O 1
ATOM 2201 N N . TYR A 1 286 ? 22.297 -8.032 -25.199 1.00 92.31 286 TYR A N 1
ATOM 2202 C CA . TYR A 1 286 ? 23.360 -8.823 -25.814 1.00 92.31 286 TYR A CA 1
ATOM 2203 C C . TYR A 1 286 ? 22.790 -9.985 -26.636 1.00 92.31 286 TYR A C 1
ATOM 2205 O O . TYR A 1 286 ? 23.175 -10.164 -27.792 1.00 92.31 286 TYR A O 1
ATOM 2213 N N . ASP A 1 287 ? 21.848 -10.754 -26.082 1.00 92.25 287 ASP A N 1
ATOM 2214 C CA . ASP A 1 287 ? 21.283 -11.914 -26.771 1.00 92.25 287 ASP A CA 1
ATOM 2215 C C . ASP A 1 287 ? 20.482 -11.514 -28.009 1.00 92.25 287 ASP A C 1
ATOM 2217 O O . ASP A 1 287 ? 20.647 -12.131 -29.065 1.00 92.25 287 ASP A O 1
ATOM 2221 N N . ARG A 1 288 ? 19.687 -10.439 -27.934 1.00 94.81 288 ARG A N 1
ATOM 2222 C CA . ARG A 1 288 ? 18.995 -9.890 -29.110 1.00 94.81 288 ARG A CA 1
ATOM 2223 C C . ARG A 1 288 ? 19.975 -9.472 -30.202 1.00 94.81 288 ARG A C 1
ATOM 2225 O O . ARG A 1 288 ? 19.776 -9.827 -31.362 1.00 94.81 288 ARG A O 1
ATOM 2232 N N . GLU A 1 289 ? 21.038 -8.750 -29.854 1.00 93.94 289 GLU A N 1
ATOM 2233 C CA . GLU A 1 289 ? 22.016 -8.272 -30.834 1.00 93.94 289 GLU A CA 1
ATOM 2234 C C . GLU A 1 289 ? 22.839 -9.423 -31.435 1.00 93.94 289 GLU A C 1
ATOM 2236 O O . GLU A 1 289 ? 23.058 -9.479 -32.650 1.00 93.94 289 GLU A O 1
ATOM 2241 N N . ARG A 1 290 ? 23.229 -10.401 -30.612 1.00 94.06 290 ARG A N 1
ATOM 2242 C CA . ARG A 1 290 ? 23.888 -11.633 -31.057 1.00 94.06 290 ARG A CA 1
ATOM 2243 C C . ARG A 1 290 ? 23.008 -12.415 -32.034 1.00 94.06 290 ARG A C 1
ATOM 2245 O O . ARG A 1 290 ? 23.507 -12.883 -33.061 1.00 94.06 290 ARG A O 1
ATOM 2252 N N . LEU A 1 291 ? 21.716 -12.561 -31.733 1.00 92.25 291 LEU A N 1
ATOM 2253 C CA . LEU A 1 291 ? 20.757 -13.275 -32.581 1.00 92.25 291 LEU A CA 1
ATOM 2254 C C . LEU A 1 291 ? 20.459 -12.525 -33.888 1.00 92.25 291 LEU A C 1
ATOM 2256 O O . LEU A 1 291 ? 20.324 -13.176 -34.923 1.00 92.25 291 LEU A O 1
ATOM 2260 N N . ALA A 1 292 ? 20.441 -11.190 -33.873 1.00 93.69 292 ALA A N 1
ATOM 2261 C CA . ALA A 1 292 ? 20.245 -10.362 -35.068 1.00 93.69 292 ALA A CA 1
ATOM 2262 C C . ALA A 1 292 ? 21.430 -10.412 -36.055 1.00 93.69 292 ALA A C 1
ATOM 2264 O O . ALA A 1 292 ? 21.250 -10.213 -37.256 1.00 93.69 292 ALA A O 1
ATOM 2265 N N . ARG A 1 293 ? 22.648 -10.690 -35.573 1.00 93.88 293 ARG A N 1
ATOM 2266 C CA . ARG A 1 293 ? 23.854 -10.860 -36.407 1.00 93.88 293 ARG A CA 1
ATOM 2267 C C . ARG A 1 293 ? 23.921 -12.270 -37.001 1.00 93.88 293 ARG A C 1
ATOM 2269 O O . ARG A 1 293 ? 23.403 -13.210 -36.408 1.00 93.88 293 ARG A O 1
ATOM 2276 N N . SER A 1 294 ? 24.627 -12.459 -38.117 1.00 90.25 294 SER A N 1
ATOM 2277 C CA . SER A 1 294 ? 24.856 -13.769 -38.755 1.00 90.25 294 SER A CA 1
ATOM 2278 C C . SER A 1 294 ? 26.335 -14.003 -39.098 1.00 90.25 294 SER A C 1
ATOM 2280 O O . SER A 1 294 ? 27.138 -13.068 -39.132 1.00 90.25 294 SER A O 1
ATOM 2282 N N . GLY A 1 295 ? 26.710 -15.268 -39.329 1.00 91.38 295 GLY A N 1
ATOM 2283 C CA . GLY A 1 295 ? 28.038 -15.645 -39.828 1.00 91.38 295 GLY A CA 1
ATOM 2284 C C . GLY A 1 295 ? 29.209 -15.151 -38.954 1.00 91.38 295 GLY A C 1
ATOM 2285 O O . GLY A 1 295 ? 29.089 -15.128 -37.724 1.00 91.38 295 GLY A O 1
ATOM 2286 N N . PRO A 1 296 ? 30.337 -14.732 -39.561 1.00 89.88 296 PRO A N 1
ATOM 2287 C CA . PRO A 1 296 ? 31.520 -14.257 -38.835 1.00 89.88 296 PRO A CA 1
ATOM 2288 C C . PRO A 1 296 ? 31.249 -13.076 -37.892 1.00 89.88 296 PRO A C 1
ATOM 2290 O O . PRO A 1 296 ? 31.857 -12.984 -36.828 1.00 89.88 296 PRO A O 1
ATOM 2293 N N . SER A 1 297 ? 30.296 -12.199 -38.228 1.00 85.12 297 SER A N 1
ATOM 2294 C CA . SER A 1 297 ? 29.933 -11.050 -37.390 1.00 85.12 297 SER A CA 1
ATOM 2295 C C . SER A 1 297 ? 29.271 -11.458 -36.071 1.00 85.12 297 SER A C 1
ATOM 2297 O O . SER A 1 297 ? 29.476 -10.784 -35.062 1.00 85.12 297 SER A O 1
ATOM 2299 N N . ARG A 1 298 ? 28.507 -12.562 -36.044 1.00 90.56 298 ARG A N 1
ATOM 2300 C CA . ARG A 1 298 ? 27.950 -13.120 -34.797 1.00 90.56 298 ARG A CA 1
ATOM 2301 C C . ARG A 1 298 ? 29.056 -13.696 -33.915 1.00 90.56 298 ARG A C 1
ATOM 2303 O O . ARG A 1 298 ? 29.030 -13.480 -32.705 1.00 90.56 298 ARG A O 1
ATOM 2310 N N . VAL A 1 299 ? 30.019 -14.402 -34.512 1.00 86.25 299 VAL A N 1
ATOM 2311 C CA . VAL A 1 299 ? 31.159 -14.988 -33.788 1.00 86.25 299 VAL A CA 1
ATOM 2312 C C . VAL A 1 299 ? 32.023 -13.886 -33.183 1.00 86.25 299 VAL A C 1
ATOM 2314 O O . VAL A 1 299 ? 32.231 -13.894 -31.978 1.00 86.25 299 VAL A O 1
ATOM 2317 N N . ALA A 1 300 ? 32.425 -12.883 -33.969 1.00 84.94 300 ALA A N 1
ATOM 2318 C CA . ALA A 1 300 ? 33.225 -11.758 -33.480 1.00 84.94 300 ALA A CA 1
ATOM 2319 C C . ALA A 1 300 ? 32.531 -10.997 -32.336 1.00 84.94 300 ALA A C 1
ATOM 2321 O O . ALA A 1 300 ? 33.158 -10.694 -31.323 1.00 84.94 300 ALA A O 1
ATOM 2322 N N . TYR A 1 301 ? 31.223 -10.743 -32.463 1.00 88.25 301 TYR A N 1
ATOM 2323 C CA . TYR A 1 301 ? 30.443 -10.099 -31.405 1.00 88.25 301 TYR A CA 1
ATOM 2324 C C . TYR A 1 301 ? 30.347 -10.965 -30.138 1.00 88.25 301 TYR A C 1
ATOM 2326 O O . TYR A 1 301 ? 30.481 -10.435 -29.036 1.00 88.25 301 TYR A O 1
ATOM 2334 N N . SER A 1 302 ? 30.166 -12.284 -30.286 1.00 87.88 302 SER A N 1
ATOM 2335 C CA . SER A 1 302 ? 30.117 -13.227 -29.157 1.00 87.88 302 SER A CA 1
ATOM 2336 C C . SER A 1 302 ? 31.475 -13.356 -28.466 1.00 87.88 302 SER A C 1
ATOM 2338 O O . SER A 1 302 ? 31.530 -13.398 -27.247 1.00 87.88 302 SER A O 1
ATOM 2340 N N . THR A 1 303 ? 32.584 -13.358 -29.207 1.00 84.81 303 THR A N 1
ATOM 2341 C CA . THR A 1 303 ? 33.932 -13.385 -28.620 1.00 84.81 303 THR A CA 1
ATOM 2342 C C . THR A 1 303 ? 34.241 -12.095 -27.861 1.00 84.81 303 THR A C 1
ATOM 2344 O O . THR A 1 303 ? 34.829 -12.150 -26.786 1.00 84.81 303 THR A O 1
ATOM 2347 N N . ALA A 1 304 ? 33.827 -10.939 -28.391 1.00 81.44 304 ALA A N 1
ATOM 2348 C CA . ALA A 1 304 ? 34.090 -9.644 -27.765 1.00 81.44 304 ALA A CA 1
ATOM 2349 C C . ALA A 1 304 ? 33.207 -9.369 -26.534 1.00 81.44 304 ALA A C 1
ATOM 2351 O O . ALA A 1 304 ? 33.695 -8.826 -25.549 1.00 81.44 304 ALA A O 1
ATOM 2352 N N . ASN A 1 305 ? 31.919 -9.734 -26.579 1.00 83.19 305 ASN A N 1
ATOM 2353 C CA . ASN A 1 305 ? 30.937 -9.349 -25.552 1.00 83.19 305 ASN A CA 1
ATOM 2354 C C . ASN A 1 305 ? 30.410 -10.535 -24.726 1.00 83.19 305 ASN A C 1
ATOM 2356 O O . ASN A 1 305 ? 29.827 -10.335 -23.662 1.00 83.19 305 ASN A O 1
ATOM 2360 N N . GLY A 1 306 ? 30.619 -11.771 -25.184 1.00 80.31 306 GLY A N 1
ATOM 2361 C CA . GLY A 1 306 ? 30.153 -12.988 -24.518 1.00 80.31 306 GLY A CA 1
ATOM 2362 C C . GLY A 1 306 ? 30.694 -13.172 -23.102 1.00 80.31 306 GLY A C 1
ATOM 2363 O O . GLY A 1 306 ? 29.881 -13.436 -22.223 1.00 80.31 306 GLY A O 1
ATOM 2364 N N . PRO A 1 307 ? 31.997 -12.961 -22.822 1.00 83.62 307 PRO A N 1
ATOM 2365 C CA . PRO A 1 307 ? 32.516 -13.067 -21.455 1.00 83.62 307 PRO A CA 1
ATOM 2366 C C . PRO A 1 307 ? 31.811 -12.131 -20.461 1.00 83.62 307 PRO A C 1
ATOM 2368 O O . PRO A 1 307 ? 31.512 -12.536 -19.341 1.00 83.62 307 PRO A O 1
ATOM 2371 N N . VAL A 1 308 ? 31.479 -10.905 -20.887 1.00 79.38 308 VAL A N 1
ATOM 2372 C CA . VAL A 1 308 ? 30.699 -9.951 -20.079 1.00 79.38 308 VAL A CA 1
ATOM 2373 C C . VAL A 1 308 ? 29.289 -10.477 -19.832 1.00 79.38 308 VAL A C 1
ATOM 2375 O O . VAL A 1 308 ? 28.805 -10.424 -18.704 1.00 79.38 308 VAL A O 1
ATOM 2378 N N . ALA A 1 309 ? 28.626 -10.990 -20.871 1.00 82.81 309 ALA A N 1
ATOM 2379 C CA . ALA A 1 309 ? 27.281 -11.535 -20.746 1.00 82.81 309 ALA A CA 1
ATOM 2380 C C . ALA A 1 309 ? 27.237 -12.764 -19.822 1.00 82.81 309 ALA A C 1
ATOM 2382 O O . ALA A 1 309 ? 26.357 -12.832 -18.968 1.00 82.81 309 ALA A O 1
ATOM 2383 N N . GLU A 1 310 ? 28.195 -13.692 -19.928 1.00 85.12 310 GLU A N 1
ATOM 2384 C CA . GLU A 1 310 ? 28.269 -14.858 -19.035 1.00 85.12 310 GLU A CA 1
ATOM 2385 C C . GLU A 1 310 ? 28.545 -14.459 -17.584 1.00 85.12 310 GLU A C 1
ATOM 2387 O O . GLU A 1 310 ? 27.893 -14.973 -16.678 1.00 85.12 310 GLU A O 1
ATOM 2392 N N . TYR A 1 311 ? 29.436 -13.489 -17.350 1.00 81.38 311 TYR A N 1
ATOM 2393 C CA . TYR A 1 311 ? 29.653 -12.949 -16.007 1.00 81.38 311 TYR A CA 1
ATOM 2394 C C . TYR A 1 311 ? 28.368 -12.340 -15.427 1.00 81.38 311 TYR A C 1
ATOM 2396 O O . TYR A 1 311 ? 28.000 -12.645 -14.296 1.00 81.38 311 TYR A O 1
ATOM 2404 N N . LYS A 1 312 ? 27.626 -11.541 -16.209 1.00 84.75 312 LYS A N 1
ATOM 2405 C CA . LYS A 1 312 ? 26.334 -10.985 -15.770 1.00 84.75 312 LYS A CA 1
ATOM 2406 C C . LYS A 1 312 ? 25.302 -12.076 -15.483 1.00 84.75 312 LYS A C 1
ATOM 2408 O O . LYS A 1 312 ? 24.542 -11.931 -14.533 1.00 84.75 312 LYS A O 1
ATOM 2413 N N . ARG A 1 313 ? 25.267 -13.168 -16.258 1.00 88.94 313 ARG A N 1
ATOM 2414 C CA . ARG A 1 313 ? 24.377 -14.314 -15.985 1.00 88.94 313 ARG A CA 1
ATOM 2415 C C . ARG A 1 313 ? 24.735 -15.026 -14.685 1.00 88.94 313 ARG A C 1
ATOM 2417 O O . ARG A 1 313 ? 23.826 -15.333 -13.918 1.00 88.94 313 ARG A O 1
ATOM 2424 N N . ALA A 1 314 ? 26.024 -15.247 -14.427 1.00 86.75 314 ALA A N 1
ATOM 2425 C CA . ALA A 1 314 ? 26.487 -15.786 -13.150 1.00 86.75 314 ALA A CA 1
ATOM 2426 C C . ALA A 1 314 ? 26.079 -14.860 -11.994 1.00 86.75 314 ALA A C 1
ATOM 2428 O O . ALA A 1 314 ? 25.413 -15.304 -11.068 1.00 86.75 314 ALA A O 1
ATOM 2429 N N . TRP A 1 315 ? 26.315 -13.553 -12.130 1.00 89.25 315 TRP A N 1
ATOM 2430 C CA . TRP A 1 315 ? 25.934 -12.565 -11.122 1.00 89.25 315 TRP A CA 1
ATOM 2431 C C . TRP A 1 315 ? 24.413 -12.517 -10.870 1.00 89.25 315 TRP A C 1
ATOM 2433 O O . TRP A 1 315 ? 23.968 -12.475 -9.724 1.00 89.25 315 TRP A O 1
ATOM 2443 N N . ILE A 1 316 ? 23.582 -12.597 -11.918 1.00 89.62 316 ILE A N 1
ATOM 2444 C CA . ILE A 1 316 ? 22.121 -12.739 -11.772 1.00 89.62 316 ILE A CA 1
ATOM 2445 C C . ILE A 1 316 ? 21.781 -13.998 -10.969 1.00 89.62 316 ILE A C 1
ATOM 2447 O O . ILE A 1 316 ? 20.918 -13.938 -10.093 1.00 89.62 316 ILE A O 1
ATOM 2451 N N . ALA A 1 317 ? 22.448 -15.122 -11.244 1.00 90.75 317 ALA A N 1
ATOM 2452 C CA . ALA A 1 317 ? 22.238 -16.358 -10.501 1.00 90.75 317 ALA A CA 1
ATOM 2453 C C . ALA A 1 317 ? 22.670 -16.225 -9.032 1.00 90.75 317 ALA A C 1
ATOM 2455 O O . ALA A 1 317 ? 22.016 -16.800 -8.165 1.00 90.75 317 ALA A O 1
ATOM 2456 N N . ASP A 1 318 ? 23.730 -15.476 -8.733 1.00 90.00 318 ASP A N 1
ATOM 2457 C CA . ASP A 1 318 ? 24.200 -15.222 -7.364 1.00 90.00 318 ASP A CA 1
ATOM 2458 C C . ASP A 1 318 ? 23.186 -14.371 -6.594 1.00 90.00 318 ASP A C 1
ATOM 2460 O O . ASP A 1 318 ? 22.818 -14.700 -5.466 1.00 90.00 318 ASP A O 1
ATOM 2464 N N . ILE A 1 319 ? 22.637 -13.341 -7.248 1.00 92.50 319 ILE A N 1
ATOM 2465 C CA . ILE A 1 319 ? 21.535 -12.539 -6.710 1.00 92.50 319 ILE A CA 1
ATOM 2466 C C . ILE A 1 319 ? 20.285 -13.394 -6.477 1.00 92.50 319 ILE A C 1
ATOM 2468 O O . ILE A 1 319 ? 19.699 -13.322 -5.398 1.00 92.50 319 ILE A O 1
ATOM 2472 N N . ASP A 1 320 ? 19.880 -14.218 -7.446 1.00 93.62 320 ASP A N 1
ATOM 2473 C CA . ASP A 1 320 ? 18.704 -15.083 -7.304 1.00 93.62 320 ASP A CA 1
ATOM 2474 C C . ASP A 1 320 ? 18.899 -16.111 -6.165 1.00 93.62 320 ASP A C 1
ATOM 2476 O O . ASP A 1 320 ? 17.946 -16.365 -5.425 1.00 93.62 320 ASP A O 1
ATOM 2480 N N . ARG A 1 321 ? 20.116 -16.653 -5.963 1.00 94.81 321 ARG A N 1
ATOM 2481 C CA . ARG A 1 321 ? 20.447 -17.540 -4.826 1.00 94.81 321 ARG A CA 1
ATOM 2482 C C . ARG A 1 321 ? 20.400 -16.804 -3.487 1.00 94.81 321 ARG A C 1
ATOM 2484 O O . ARG A 1 321 ? 19.772 -17.298 -2.554 1.00 94.81 321 ARG A O 1
ATOM 2491 N N . GLY A 1 322 ? 21.016 -15.630 -3.392 1.00 94.81 322 GLY A N 1
ATOM 2492 C CA . GLY A 1 322 ? 21.047 -14.864 -2.149 1.00 94.81 322 GLY A CA 1
ATOM 2493 C C . GLY A 1 322 ? 19.673 -14.328 -1.738 1.00 94.81 322 GLY A C 1
ATOM 2494 O O . GLY A 1 322 ? 19.254 -14.514 -0.598 1.00 94.81 322 GLY A O 1
ATOM 2495 N N . LEU A 1 323 ? 18.893 -13.787 -2.684 1.00 95.06 323 LEU A N 1
ATOM 2496 C CA . LEU A 1 323 ? 17.509 -13.376 -2.418 1.00 95.06 323 LEU A CA 1
ATOM 2497 C C . LEU A 1 323 ? 16.614 -14.556 -2.013 1.00 95.06 323 LEU A C 1
ATOM 2499 O O . LEU A 1 323 ? 15.703 -14.374 -1.211 1.00 95.06 323 LEU A O 1
ATOM 2503 N N . ARG A 1 324 ? 16.871 -15.763 -2.528 1.00 95.44 324 ARG A N 1
ATOM 2504 C CA . ARG A 1 324 ? 16.162 -16.986 -2.116 1.00 95.44 324 ARG A CA 1
ATOM 2505 C C . ARG A 1 324 ? 16.521 -17.424 -0.693 1.00 95.44 324 ARG A C 1
ATOM 2507 O O . ARG A 1 324 ? 15.665 -17.971 -0.010 1.00 95.44 324 ARG A O 1
ATOM 2514 N N . ALA A 1 325 ? 17.744 -17.165 -0.228 1.00 96.00 325 ALA A N 1
ATOM 2515 C CA . ALA A 1 325 ? 18.157 -17.425 1.155 1.00 96.00 325 ALA A CA 1
ATOM 2516 C C . ALA A 1 325 ? 17.634 -16.367 2.152 1.00 96.00 325 ALA A C 1
ATOM 2518 O O . ALA A 1 325 ? 17.487 -16.651 3.344 1.00 96.00 325 ALA A O 1
ATOM 2519 N N . TRP A 1 326 ? 17.310 -15.163 1.669 1.00 95.19 326 TRP A N 1
ATOM 2520 C CA . TRP A 1 326 ? 16.910 -14.012 2.484 1.00 95.19 326 TRP A CA 1
ATOM 2521 C C . TRP A 1 326 ? 15.737 -14.253 3.457 1.00 95.19 326 TRP A C 1
ATOM 2523 O O . TRP A 1 326 ? 15.875 -13.856 4.615 1.00 95.19 326 TRP A O 1
ATOM 2533 N N . PRO A 1 327 ? 14.631 -14.943 3.091 1.00 95.81 327 PRO A N 1
ATOM 2534 C CA . PRO A 1 327 ? 13.532 -15.203 4.026 1.00 95.81 327 PRO A CA 1
ATOM 2535 C C . PRO A 1 327 ? 13.977 -15.918 5.307 1.00 95.81 327 PRO A C 1
ATOM 2537 O O . PRO A 1 327 ? 13.516 -15.581 6.396 1.00 95.81 327 PRO A O 1
ATOM 2540 N N . ARG A 1 328 ? 14.909 -16.874 5.193 1.00 95.44 328 ARG A N 1
ATOM 2541 C CA . ARG A 1 328 ? 15.444 -17.621 6.340 1.00 95.44 328 ARG A CA 1
ATOM 2542 C C . ARG A 1 328 ? 16.343 -16.755 7.209 1.00 95.44 328 ARG A C 1
ATOM 2544 O O . ARG A 1 328 ? 16.237 -16.800 8.425 1.00 95.44 328 ARG A O 1
ATOM 2551 N N . VAL A 1 329 ? 17.183 -15.933 6.593 1.00 93.56 329 VAL A N 1
ATOM 2552 C CA . VAL A 1 329 ? 18.041 -14.980 7.312 1.00 93.56 329 VAL A CA 1
ATOM 2553 C C . VAL A 1 329 ? 17.194 -13.994 8.103 1.00 93.56 329 VAL A C 1
ATOM 2555 O O . VAL A 1 329 ? 17.457 -13.765 9.281 1.00 93.56 329 VAL A O 1
ATOM 2558 N N . SER A 1 330 ? 16.148 -13.455 7.475 1.00 92.50 330 SER A N 1
ATOM 2559 C CA . SER A 1 330 ? 15.229 -12.548 8.149 1.00 92.50 330 SER A CA 1
ATOM 2560 C C . SER A 1 330 ? 14.496 -13.232 9.301 1.00 92.50 330 SER A C 1
ATOM 2562 O O . SER A 1 330 ? 14.466 -12.700 10.407 1.00 92.50 330 SER A O 1
ATOM 2564 N N . HIS A 1 331 ? 13.983 -14.447 9.081 1.00 93.25 331 HIS A N 1
ATOM 2565 C CA . HIS A 1 331 ? 13.344 -15.249 10.124 1.00 93.25 331 HIS A CA 1
ATOM 2566 C C . HIS A 1 331 ? 14.238 -15.415 11.360 1.00 93.25 331 HIS A C 1
ATOM 2568 O O . HIS A 1 331 ? 13.813 -15.116 12.473 1.00 93.25 331 HIS A O 1
ATOM 2574 N N . GLU A 1 332 ? 15.486 -15.839 11.162 1.00 91.69 332 GLU A N 1
ATOM 2575 C CA . GLU A 1 332 ? 16.449 -16.089 12.237 1.00 91.69 332 GLU A CA 1
ATOM 2576 C C . GLU A 1 332 ? 16.856 -14.801 12.975 1.00 91.69 332 GLU A C 1
ATOM 2578 O O . GLU A 1 332 ? 16.925 -14.783 14.207 1.00 91.69 332 GLU A O 1
ATOM 2583 N N . ILE A 1 333 ? 17.073 -13.694 12.251 1.00 88.12 333 ILE A N 1
ATOM 2584 C CA . ILE A 1 333 ? 17.364 -12.386 12.861 1.00 88.12 333 ILE A CA 1
ATOM 2585 C C . ILE A 1 333 ? 16.158 -11.891 13.670 1.00 88.12 333 ILE A C 1
ATOM 2587 O O . ILE A 1 333 ? 16.328 -11.431 14.803 1.00 88.12 333 ILE A O 1
ATOM 2591 N N . SER A 1 334 ? 14.942 -12.010 13.134 1.00 87.00 334 SER A N 1
ATOM 2592 C CA . SER A 1 334 ? 13.728 -11.590 13.837 1.00 87.00 334 SER A CA 1
ATOM 2593 C C . SER A 1 334 ? 13.425 -12.473 15.046 1.00 87.00 334 SER A C 1
ATOM 2595 O O . SER A 1 334 ? 13.026 -11.952 16.089 1.00 87.00 334 SER A O 1
ATOM 2597 N N . GLN A 1 335 ? 13.688 -13.781 14.977 1.00 86.56 335 GLN A N 1
ATOM 2598 C CA . GLN A 1 335 ? 13.643 -14.651 16.152 1.00 86.56 335 GLN A CA 1
ATOM 2599 C C . GLN A 1 335 ? 14.670 -14.228 17.203 1.00 86.56 335 GLN A C 1
ATOM 2601 O O . GLN A 1 335 ? 14.340 -14.207 18.380 1.00 86.56 335 GLN A O 1
ATOM 2606 N N . ALA A 1 336 ? 15.882 -13.838 16.815 1.00 84.50 336 ALA A N 1
ATOM 2607 C CA . ALA A 1 336 ? 16.907 -13.431 17.770 1.00 84.50 336 ALA A CA 1
ATOM 2608 C C . ALA A 1 336 ? 16.611 -12.071 18.435 1.00 84.50 336 ALA A C 1
ATOM 2610 O O . ALA A 1 336 ? 16.831 -11.908 19.634 1.00 84.50 336 ALA A O 1
ATOM 2611 N N . ILE A 1 337 ? 16.113 -11.082 17.686 1.00 77.56 337 ILE A N 1
ATOM 2612 C CA . ILE A 1 337 ? 15.972 -9.697 18.175 1.00 77.56 337 ILE A CA 1
ATOM 2613 C C . ILE A 1 337 ? 14.550 -9.372 18.631 1.00 77.56 337 ILE A C 1
ATOM 2615 O O . ILE A 1 337 ? 14.360 -8.736 19.671 1.00 77.56 337 ILE A O 1
ATOM 2619 N N . VAL A 1 338 ? 13.560 -9.769 17.835 1.00 72.94 338 VAL A N 1
ATOM 2620 C CA . VAL A 1 338 ? 12.197 -9.236 17.910 1.00 72.94 338 VAL A CA 1
ATOM 2621 C C . VAL A 1 338 ? 11.294 -10.172 18.727 1.00 72.94 338 VAL A C 1
ATOM 2623 O O . VAL A 1 338 ? 10.619 -9.711 19.649 1.00 72.94 338 VAL A O 1
ATOM 2626 N N . TYR A 1 339 ? 11.331 -11.485 18.460 1.00 75.50 339 TYR A N 1
ATOM 2627 C CA . TYR A 1 339 ? 10.437 -12.475 19.086 1.00 75.50 339 TYR A CA 1
ATOM 2628 C C . TYR A 1 339 ? 11.056 -13.297 20.236 1.00 75.50 339 TYR A C 1
ATOM 2630 O O . TYR A 1 339 ? 10.302 -13.702 21.110 1.00 75.50 339 TYR A O 1
ATOM 2638 N N . ASN A 1 340 ? 12.378 -13.522 20.252 1.00 75.88 340 ASN A N 1
ATOM 2639 C CA . ASN A 1 340 ? 13.135 -14.424 21.146 1.00 75.88 340 ASN A CA 1
ATOM 2640 C C . ASN A 1 340 ? 12.286 -15.404 21.988 1.00 75.88 340 ASN A C 1
ATOM 2642 O O . ASN A 1 340 ? 11.943 -15.090 23.131 1.00 75.88 340 ASN A O 1
ATOM 2646 N N . PRO A 1 341 ? 11.964 -16.600 21.454 1.00 66.62 341 PRO A N 1
ATOM 2647 C CA . PRO A 1 341 ? 11.091 -17.556 22.137 1.00 66.62 341 PRO A CA 1
ATOM 2648 C C . PRO A 1 341 ? 11.696 -18.120 23.434 1.00 66.62 341 PRO A C 1
ATOM 2650 O O . PRO A 1 341 ? 10.960 -18.632 24.276 1.00 66.62 341 PRO A O 1
ATOM 2653 N N . ASP A 1 342 ? 13.017 -18.013 23.606 1.00 66.12 342 ASP A N 1
ATOM 2654 C CA . ASP A 1 342 ? 13.762 -18.630 24.705 1.00 66.12 342 ASP A CA 1
ATOM 2655 C C . ASP A 1 342 ? 14.073 -17.650 25.857 1.00 66.12 342 ASP A C 1
ATOM 2657 O O . ASP A 1 342 ? 14.700 -18.039 26.846 1.00 66.12 342 ASP A O 1
ATOM 2661 N N . GLY A 1 343 ? 13.644 -16.379 25.782 1.00 64.56 343 GLY A N 1
ATOM 2662 C CA . GLY A 1 343 ? 13.842 -15.435 26.887 1.00 64.56 343 GLY A CA 1
ATOM 2663 C C . GLY A 1 343 ? 13.362 -13.996 26.670 1.00 64.56 343 GLY A C 1
ATOM 2664 O O . GLY A 1 343 ? 13.045 -13.557 25.568 1.00 64.56 343 GLY A O 1
ATOM 2665 N N . ASP A 1 344 ? 13.355 -13.215 27.754 1.00 65.56 344 ASP A N 1
ATOM 2666 C CA . ASP A 1 344 ? 12.978 -11.798 27.732 1.00 65.56 344 ASP A CA 1
ATOM 2667 C C . ASP A 1 344 ? 14.150 -10.921 27.237 1.00 65.56 344 ASP A C 1
ATOM 2669 O O . ASP A 1 344 ? 14.972 -10.439 28.017 1.00 65.56 344 ASP A O 1
ATOM 2673 N N . GLY A 1 345 ? 14.240 -10.680 25.925 1.00 68.81 345 GLY A N 1
ATOM 2674 C CA . GLY A 1 345 ? 15.194 -9.715 25.355 1.00 68.81 345 GLY A CA 1
ATOM 2675 C C . GLY A 1 345 ? 15.790 -10.126 24.012 1.00 68.81 345 GLY A C 1
ATOM 2676 O O . GLY A 1 345 ? 15.492 -11.194 23.494 1.00 68.81 345 GLY A O 1
ATOM 2677 N N . ALA A 1 346 ? 16.640 -9.265 23.449 1.00 77.69 346 ALA A N 1
ATOM 2678 C CA . ALA A 1 346 ? 17.286 -9.510 22.160 1.00 77.69 346 ALA A CA 1
ATOM 2679 C C . ALA A 1 346 ? 18.608 -10.293 22.311 1.00 77.69 346 ALA A C 1
ATOM 2681 O O . ALA A 1 346 ? 19.515 -9.861 23.035 1.00 77.69 346 ALA A O 1
ATOM 2682 N N . ASP A 1 347 ? 18.749 -11.392 21.570 1.00 84.19 347 ASP A N 1
ATOM 2683 C CA . ASP A 1 347 ? 20.000 -12.129 21.375 1.00 84.19 347 ASP A CA 1
ATOM 2684 C C . ASP A 1 347 ? 20.794 -11.550 20.193 1.00 84.19 347 ASP A C 1
ATOM 2686 O O . ASP A 1 347 ? 20.809 -12.047 19.065 1.00 84.19 347 ASP A O 1
ATOM 2690 N N . ILE A 1 348 ? 21.487 -10.446 20.472 1.00 82.25 348 ILE A N 1
ATOM 2691 C CA . ILE A 1 348 ? 22.325 -9.766 19.479 1.00 82.25 348 ILE A CA 1
ATOM 2692 C C . ILE A 1 348 ? 23.492 -10.652 19.006 1.00 82.25 348 ILE A C 1
ATOM 2694 O O . ILE A 1 348 ? 23.991 -10.443 17.902 1.00 82.25 348 ILE A O 1
ATOM 2698 N N . ALA A 1 349 ? 23.939 -11.631 19.800 1.00 83.62 349 ALA A N 1
ATOM 2699 C CA . ALA A 1 349 ? 25.042 -12.504 19.405 1.00 83.62 349 ALA A CA 1
ATOM 2700 C C . ALA A 1 349 ? 24.603 -13.456 18.285 1.00 83.62 349 ALA A C 1
ATOM 2702 O O . ALA A 1 349 ? 25.236 -13.466 17.228 1.00 83.62 349 ALA A O 1
ATOM 2703 N N . ARG A 1 350 ? 23.466 -14.143 18.464 1.00 87.88 350 ARG A N 1
ATOM 2704 C CA . ARG A 1 350 ? 22.856 -14.982 17.419 1.00 87.88 350 ARG A CA 1
ATOM 2705 C C . ARG A 1 350 ? 22.546 -14.175 16.158 1.00 87.88 350 ARG A C 1
ATOM 2707 O O . ARG A 1 350 ? 22.883 -14.596 15.055 1.00 87.88 350 ARG A O 1
ATOM 2714 N N . ALA A 1 351 ? 21.978 -12.976 16.302 1.00 85.25 351 ALA A N 1
ATOM 2715 C CA . ALA A 1 351 ? 21.686 -12.118 15.152 1.00 85.25 351 ALA A CA 1
ATOM 2716 C C . ALA A 1 351 ? 22.953 -11.711 14.371 1.00 85.25 351 ALA A C 1
ATOM 2718 O O . ALA A 1 351 ? 22.936 -11.677 13.139 1.00 85.25 351 ALA A O 1
ATOM 2719 N N . LYS A 1 352 ? 24.065 -11.423 15.068 1.00 81.38 352 LYS A N 1
ATOM 2720 C CA . LYS A 1 352 ? 25.361 -11.117 14.435 1.00 81.38 352 LYS A CA 1
ATOM 2721 C C . LYS A 1 352 ? 25.928 -12.316 13.690 1.00 81.38 352 LYS A C 1
ATOM 2723 O O . LYS A 1 352 ? 26.460 -12.132 12.597 1.00 81.38 352 LYS A O 1
ATOM 2728 N N . GLU A 1 353 ? 25.820 -13.508 14.267 1.00 86.88 353 GLU A N 1
ATOM 2729 C CA . GLU A 1 353 ? 26.277 -14.751 13.644 1.00 86.88 353 GLU A CA 1
ATOM 2730 C C . GLU A 1 353 ? 25.531 -15.012 12.331 1.00 86.88 353 GLU A C 1
ATOM 2732 O O . GLU A 1 353 ? 26.162 -15.130 11.281 1.00 86.88 353 GLU A O 1
ATOM 2737 N N . VAL A 1 354 ? 24.195 -14.972 12.364 1.00 89.19 354 VAL A N 1
ATOM 2738 C CA . VAL A 1 354 ? 23.334 -15.166 11.186 1.00 89.19 354 VAL A CA 1
ATOM 2739 C C . VAL A 1 354 ? 23.635 -14.133 10.095 1.00 89.19 354 VAL A C 1
ATOM 2741 O O . VAL A 1 354 ? 23.819 -14.487 8.929 1.00 89.19 354 VAL A O 1
ATOM 2744 N N . ALA A 1 355 ? 23.730 -12.850 10.461 1.00 82.38 355 ALA A N 1
ATOM 2745 C CA . ALA A 1 355 ? 24.045 -11.787 9.508 1.00 82.38 355 ALA A CA 1
ATOM 2746 C C . ALA A 1 355 ? 25.452 -11.940 8.899 1.00 82.38 355 ALA A C 1
ATOM 2748 O O . ALA A 1 355 ? 25.638 -11.679 7.710 1.00 82.38 355 ALA A O 1
ATOM 2749 N N . SER A 1 356 ? 26.442 -12.373 9.687 1.00 77.31 356 SER A N 1
ATOM 2750 C CA . SER A 1 356 ? 27.816 -12.571 9.206 1.00 77.31 356 SER A CA 1
ATOM 2751 C C . SER A 1 356 ? 27.925 -13.777 8.272 1.00 77.31 356 SER A C 1
ATOM 2753 O O . SER A 1 356 ? 28.631 -13.693 7.268 1.00 77.31 356 SER A O 1
ATOM 2755 N N . ALA A 1 357 ? 27.196 -14.862 8.555 1.00 84.25 357 ALA A N 1
ATOM 2756 C CA . ALA A 1 357 ? 27.104 -16.010 7.656 1.00 84.25 357 ALA A CA 1
ATOM 2757 C C . ALA A 1 357 ? 26.504 -15.595 6.305 1.00 84.25 357 ALA A C 1
ATOM 2759 O O . ALA A 1 357 ? 27.131 -15.787 5.269 1.00 84.25 357 ALA A O 1
ATOM 2760 N N . TYR A 1 358 ? 25.364 -14.892 6.303 1.00 88.25 358 TYR A N 1
ATOM 2761 C CA . TYR A 1 358 ? 24.760 -14.405 5.057 1.00 88.25 358 TYR A CA 1
ATOM 2762 C C . TYR A 1 358 ? 25.669 -13.444 4.277 1.00 88.25 358 TYR A C 1
ATOM 2764 O O . TYR A 1 358 ? 25.713 -13.487 3.043 1.00 88.25 358 TYR A O 1
ATOM 2772 N N . LEU A 1 359 ? 26.407 -12.578 4.985 1.00 80.19 359 LEU A N 1
ATOM 2773 C CA . LEU A 1 359 ? 27.388 -11.689 4.369 1.00 80.19 359 LEU A CA 1
ATOM 2774 C C . LEU A 1 359 ? 28.432 -12.489 3.574 1.00 80.19 359 LEU A C 1
ATOM 2776 O O . LEU A 1 359 ? 28.673 -12.173 2.409 1.00 80.19 359 LEU A O 1
ATOM 2780 N N . GLY A 1 360 ? 29.026 -13.509 4.199 1.00 73.69 360 GLY A N 1
ATOM 2781 C CA . GLY A 1 360 ? 30.056 -14.351 3.591 1.00 73.69 360 GLY A CA 1
ATOM 2782 C C . GLY A 1 360 ? 29.529 -15.267 2.485 1.00 73.69 360 GLY A C 1
ATOM 2783 O O . GLY A 1 360 ? 30.128 -15.324 1.414 1.00 73.69 360 GLY A O 1
ATOM 2784 N N . ASP A 1 361 ? 28.402 -15.934 2.726 1.00 84.25 361 ASP A N 1
ATOM 2785 C CA . ASP A 1 361 ? 27.887 -17.005 1.863 1.00 84.25 361 ASP A CA 1
ATOM 2786 C C . ASP A 1 361 ? 27.140 -16.481 0.628 1.00 84.25 361 ASP A C 1
ATOM 2788 O O . ASP A 1 361 ? 27.039 -17.174 -0.389 1.00 84.25 361 ASP A O 1
ATOM 2792 N N . HIS A 1 362 ? 26.593 -15.262 0.705 1.00 89.44 362 HIS A N 1
ATOM 2793 C CA . HIS A 1 362 ? 25.716 -14.721 -0.332 1.00 89.44 362 HIS A CA 1
ATOM 2794 C C . HIS A 1 362 ? 26.009 -13.261 -0.669 1.00 89.44 362 HIS A C 1
ATOM 2796 O O . HIS A 1 362 ? 26.236 -12.929 -1.829 1.00 89.44 362 HIS A O 1
ATOM 2802 N N . LEU A 1 363 ? 26.004 -12.357 0.312 1.00 82.50 363 LEU A N 1
ATOM 2803 C CA . LEU A 1 363 ? 25.939 -10.922 0.016 1.00 82.50 363 LEU A CA 1
ATOM 2804 C C . LEU A 1 363 ? 27.149 -10.406 -0.781 1.00 82.50 363 LEU A C 1
ATOM 2806 O O . LEU A 1 363 ? 26.995 -9.514 -1.617 1.00 82.50 363 LEU A O 1
ATOM 2810 N N . LEU A 1 364 ? 28.344 -10.960 -0.549 1.00 75.69 364 LEU A N 1
ATOM 2811 C CA . LEU A 1 364 ? 29.545 -10.590 -1.302 1.00 75.69 364 LEU A CA 1
ATOM 2812 C C . LEU A 1 364 ? 29.440 -10.956 -2.793 1.00 75.69 364 LEU A C 1
ATOM 2814 O O . LEU A 1 364 ? 29.747 -10.108 -3.635 1.00 75.69 364 LEU A O 1
ATOM 2818 N N . SER A 1 365 ? 28.960 -12.156 -3.135 1.00 81.75 365 SER A N 1
ATOM 2819 C CA . SER A 1 365 ? 28.771 -12.570 -4.535 1.00 81.75 365 SER A CA 1
ATOM 2820 C C . SER A 1 365 ? 27.591 -11.849 -5.187 1.00 81.75 365 SER A C 1
ATOM 2822 O O . SER A 1 365 ? 27.706 -11.352 -6.307 1.00 81.75 365 SER A O 1
ATOM 2824 N N . MET A 1 366 ? 26.503 -11.615 -4.441 1.00 87.00 366 MET A N 1
ATOM 2825 C CA . MET A 1 366 ? 25.403 -10.744 -4.879 1.00 87.00 366 MET A CA 1
ATOM 2826 C C . MET A 1 366 ? 25.871 -9.319 -5.204 1.00 87.00 366 MET A C 1
ATOM 2828 O O . MET A 1 366 ? 25.273 -8.653 -6.047 1.00 87.00 366 MET A O 1
ATOM 2832 N N . ALA A 1 367 ? 26.934 -8.832 -4.556 1.00 79.75 367 ALA A N 1
ATOM 2833 C CA . ALA A 1 367 ? 27.546 -7.532 -4.829 1.00 79.75 367 ALA A CA 1
ATOM 2834 C C . ALA A 1 367 ? 28.540 -7.547 -6.012 1.00 79.75 367 ALA A C 1
ATOM 2836 O O . ALA A 1 367 ? 29.170 -6.521 -6.278 1.00 79.75 367 ALA A O 1
ATOM 2837 N N . GLY A 1 368 ? 28.677 -8.677 -6.714 1.00 73.25 368 GLY A N 1
ATOM 2838 C CA . GLY A 1 368 ? 29.521 -8.847 -7.898 1.00 73.25 368 GLY A CA 1
ATOM 2839 C C . GLY A 1 368 ? 30.910 -9.425 -7.614 1.00 73.25 368 GLY A C 1
ATOM 2840 O O . GLY A 1 368 ? 31.745 -9.466 -8.521 1.00 73.25 368 GLY A O 1
ATOM 2841 N N . ALA A 1 369 ? 31.201 -9.871 -6.385 1.00 68.88 369 ALA A N 1
ATOM 2842 C CA . ALA A 1 369 ? 32.445 -10.593 -6.123 1.00 68.88 369 ALA A CA 1
ATOM 2843 C C . ALA A 1 369 ? 32.429 -11.936 -6.887 1.00 68.88 369 ALA A C 1
ATOM 2845 O O . ALA A 1 369 ? 31.465 -12.682 -6.750 1.00 68.88 369 ALA A O 1
ATOM 2846 N N . PRO A 1 370 ? 33.449 -12.260 -7.704 1.00 59.06 370 PRO A N 1
ATOM 2847 C CA . PRO A 1 370 ? 33.459 -13.517 -8.443 1.00 59.06 370 PRO A CA 1
ATOM 2848 C C . PRO A 1 370 ? 33.584 -14.724 -7.510 1.00 59.06 370 PRO A C 1
ATOM 2850 O O . PRO A 1 370 ? 34.490 -14.760 -6.677 1.00 59.06 370 PRO A O 1
ATOM 2853 N N . ASP A 1 371 ? 32.782 -15.759 -7.756 1.00 53.72 371 ASP A N 1
ATOM 2854 C CA . ASP A 1 371 ? 32.903 -17.058 -7.078 1.00 53.72 371 ASP A CA 1
ATOM 2855 C C . ASP A 1 371 ? 34.174 -17.839 -7.519 1.00 53.72 371 ASP A C 1
ATOM 2857 O O . ASP A 1 371 ? 34.603 -18.771 -6.839 1.00 53.72 371 ASP A O 1
ATOM 2861 N N . ALA A 1 372 ? 34.825 -17.455 -8.636 1.00 40.62 372 ALA A N 1
ATOM 2862 C CA . ALA A 1 372 ? 36.088 -18.038 -9.117 1.00 40.62 372 ALA A CA 1
ATOM 2863 C C . ALA A 1 372 ? 36.955 -17.081 -9.985 1.00 40.62 372 ALA A C 1
ATOM 2865 O O . ALA A 1 372 ? 36.466 -16.288 -10.787 1.00 40.62 372 ALA A O 1
ATOM 2866 N N . VAL A 1 373 ? 38.276 -17.238 -9.845 1.00 39.97 373 VAL A N 1
ATOM 2867 C CA . VAL A 1 373 ? 39.472 -16.434 -10.226 1.00 39.97 373 VAL A CA 1
ATOM 2868 C C . VAL A 1 373 ? 39.619 -15.904 -11.686 1.00 39.97 373 VAL A C 1
ATOM 2870 O O . VAL A 1 373 ? 40.658 -15.341 -12.015 1.00 39.97 373 VAL A O 1
ATOM 2873 N N . ILE A 1 374 ? 38.645 -16.004 -12.600 1.00 39.47 374 ILE A N 1
ATOM 2874 C CA . ILE A 1 374 ? 38.896 -15.726 -14.045 1.00 39.47 374 ILE A CA 1
ATOM 2875 C C . ILE A 1 374 ? 38.580 -14.278 -14.501 1.00 39.47 374 ILE A C 1
ATOM 2877 O O . ILE A 1 374 ? 38.921 -13.891 -15.618 1.00 39.47 374 ILE A O 1
ATOM 2881 N N . ALA A 1 375 ? 38.014 -13.415 -13.654 1.00 48.47 375 ALA A N 1
ATOM 2882 C CA . ALA A 1 375 ? 37.826 -11.997 -13.989 1.00 48.47 375 ALA A CA 1
ATOM 2883 C C . ALA A 1 375 ? 38.990 -11.139 -13.460 1.00 48.47 375 ALA A C 1
ATOM 2885 O O . ALA A 1 375 ? 39.307 -11.169 -12.271 1.00 48.47 375 ALA A O 1
ATOM 2886 N N . THR A 1 376 ? 39.638 -10.351 -14.324 1.00 46.94 376 THR A N 1
ATOM 2887 C CA . THR A 1 376 ? 40.691 -9.418 -13.888 1.00 46.94 376 THR A CA 1
ATOM 2888 C C . THR A 1 376 ? 40.093 -8.312 -13.010 1.00 46.94 376 THR A C 1
ATOM 2890 O O . THR A 1 376 ? 38.983 -7.845 -13.253 1.00 46.94 376 THR A O 1
ATOM 2893 N N . ALA A 1 377 ? 40.833 -7.839 -12.001 1.00 45.09 377 ALA A N 1
ATOM 2894 C CA . ALA A 1 377 ? 40.359 -6.796 -11.080 1.00 45.09 377 ALA A CA 1
ATOM 2895 C C . ALA A 1 377 ? 39.880 -5.510 -11.794 1.00 45.09 377 ALA A C 1
ATOM 2897 O O . ALA A 1 377 ? 38.952 -4.853 -11.329 1.00 45.09 377 ALA A O 1
ATOM 2898 N N . GLN A 1 378 ? 40.470 -5.190 -12.952 1.00 51.41 378 GLN A N 1
ATOM 2899 C CA . GLN A 1 378 ? 40.069 -4.058 -13.792 1.00 51.41 378 GLN A CA 1
ATOM 2900 C C . GLN A 1 378 ? 38.682 -4.263 -14.425 1.00 51.41 378 GLN A C 1
ATOM 2902 O O . GLN A 1 378 ? 37.863 -3.353 -14.414 1.00 51.41 378 GLN A O 1
ATOM 2907 N N . PHE A 1 379 ? 38.389 -5.474 -14.908 1.00 51.81 379 PHE A N 1
ATOM 2908 C CA . PHE A 1 379 ? 37.087 -5.825 -15.479 1.00 51.81 379 PHE A CA 1
ATOM 2909 C C . PHE A 1 379 ? 35.957 -5.715 -14.447 1.00 51.81 379 PHE A C 1
ATOM 2911 O O . PHE A 1 379 ? 34.870 -5.239 -14.768 1.00 51.81 379 PHE A O 1
ATOM 2918 N N . ILE A 1 380 ? 36.224 -6.122 -13.202 1.00 52.22 380 ILE A N 1
ATOM 2919 C CA . ILE A 1 380 ? 35.263 -6.037 -12.094 1.00 52.22 380 ILE A CA 1
ATOM 2920 C C . ILE A 1 380 ? 34.966 -4.569 -11.772 1.00 52.22 380 ILE A C 1
ATOM 2922 O O . ILE A 1 380 ? 33.801 -4.186 -11.717 1.00 52.22 380 ILE A O 1
ATOM 2926 N N . ALA A 1 381 ? 36.003 -3.737 -11.625 1.00 53.06 381 ALA A N 1
ATOM 2927 C CA . ALA A 1 381 ? 35.843 -2.313 -11.332 1.00 53.06 381 ALA A CA 1
ATOM 2928 C C . ALA A 1 381 ? 35.058 -1.579 -12.435 1.00 53.06 381 ALA A C 1
ATOM 2930 O O . ALA A 1 381 ? 34.094 -0.880 -12.135 1.00 53.06 381 ALA A O 1
ATOM 2931 N N . ASP A 1 382 ? 35.403 -1.811 -13.705 1.00 55.03 382 ASP A N 1
ATOM 2932 C CA . ASP A 1 382 ? 34.733 -1.168 -14.841 1.00 55.03 382 ASP A CA 1
ATOM 2933 C C . ASP A 1 382 ? 33.270 -1.630 -14.995 1.00 55.03 382 ASP A C 1
ATOM 2935 O O . ASP A 1 382 ? 32.409 -0.850 -15.396 1.00 55.03 382 ASP A O 1
ATOM 2939 N N . THR A 1 383 ? 32.965 -2.886 -14.647 1.00 52.50 383 THR A N 1
ATOM 2940 C CA . THR A 1 383 ? 31.603 -3.445 -14.717 1.00 52.50 383 THR A CA 1
ATOM 2941 C C . THR A 1 383 ? 30.725 -2.953 -13.565 1.00 52.50 383 THR A C 1
ATOM 2943 O O . THR A 1 383 ? 29.565 -2.612 -13.784 1.00 52.50 383 THR A O 1
ATOM 2946 N N . VAL A 1 384 ? 31.267 -2.870 -12.348 1.00 53.97 384 VAL A N 1
ATOM 2947 C CA . VAL A 1 384 ? 30.553 -2.373 -11.161 1.00 53.97 384 VAL A CA 1
ATOM 2948 C C . VAL A 1 384 ? 30.247 -0.876 -11.296 1.00 53.97 384 VAL A C 1
ATOM 2950 O O . VAL A 1 384 ? 29.096 -0.479 -11.105 1.00 53.97 384 VAL A O 1
ATOM 2953 N N . ASP A 1 385 ? 31.228 -0.067 -11.712 1.00 55.59 385 ASP A N 1
ATOM 2954 C CA . ASP A 1 385 ? 31.071 1.386 -11.889 1.00 55.59 385 ASP A CA 1
ATOM 2955 C C . ASP A 1 385 ? 30.157 1.756 -13.075 1.00 55.59 385 ASP A C 1
ATOM 2957 O O . ASP A 1 385 ? 29.533 2.817 -13.069 1.00 55.59 385 ASP A O 1
ATOM 2961 N N . ALA A 1 386 ? 30.057 0.906 -14.105 1.00 53.19 386 ALA A N 1
ATOM 2962 C CA . ALA A 1 386 ? 29.184 1.153 -15.256 1.00 53.19 386 ALA A CA 1
ATOM 2963 C C . ALA A 1 386 ? 27.708 0.794 -15.005 1.00 53.19 386 ALA A C 1
ATOM 2965 O O . ALA A 1 386 ? 26.834 1.295 -15.714 1.00 53.19 386 ALA A O 1
ATOM 2966 N N . ILE A 1 387 ? 27.430 -0.096 -14.045 1.00 51.97 387 ILE A N 1
ATOM 2967 C CA . ILE A 1 387 ? 26.102 -0.704 -13.858 1.00 51.97 387 ILE A CA 1
ATOM 2968 C C . ILE A 1 387 ? 25.387 -0.157 -12.625 1.00 51.97 387 ILE A C 1
ATOM 2970 O O . ILE A 1 387 ? 24.167 0.010 -12.662 1.00 51.97 387 ILE A O 1
ATOM 2974 N N . LEU A 1 388 ? 26.108 0.125 -11.535 1.00 54.78 388 LEU A N 1
ATOM 2975 C CA . LEU A 1 388 ? 25.495 0.646 -10.317 1.00 54.78 388 LEU A CA 1
ATOM 2976 C C . LEU A 1 388 ? 25.270 2.161 -10.439 1.00 54.78 388 LEU A C 1
ATOM 2978 O O . LEU A 1 388 ? 26.235 2.916 -10.539 1.00 54.78 388 LEU A O 1
ATOM 2982 N N . PRO A 1 389 ? 24.018 2.650 -10.381 1.00 56.84 389 PRO A N 1
ATOM 2983 C CA . PRO A 1 389 ? 23.751 4.067 -10.205 1.00 56.84 389 PRO A CA 1
ATOM 2984 C C . PRO A 1 389 ? 24.378 4.560 -8.897 1.00 56.84 389 PRO A C 1
ATOM 2986 O O . PRO A 1 389 ? 24.320 3.862 -7.882 1.00 56.84 389 PRO A O 1
ATOM 2989 N N . ASP A 1 390 ? 24.878 5.797 -8.891 1.00 57.62 390 ASP A N 1
ATOM 2990 C CA . ASP A 1 390 ? 25.554 6.406 -7.734 1.00 57.62 390 ASP A CA 1
ATOM 2991 C C . ASP A 1 390 ? 24.758 6.288 -6.416 1.00 57.62 390 ASP A C 1
ATOM 2993 O O . ASP A 1 390 ? 25.347 6.182 -5.339 1.00 57.62 390 ASP A O 1
ATOM 2997 N N . PHE A 1 391 ? 23.420 6.266 -6.480 1.00 59.00 391 PHE A N 1
ATOM 2998 C CA . PHE A 1 391 ? 22.558 6.144 -5.299 1.00 59.00 391 PHE A CA 1
ATOM 2999 C C . PHE A 1 391 ? 22.599 4.755 -4.627 1.00 59.00 391 PHE A C 1
ATOM 3001 O O . PHE A 1 391 ? 22.312 4.664 -3.436 1.00 59.00 391 PHE A O 1
ATOM 3008 N N . MET A 1 392 ? 22.971 3.684 -5.344 1.00 58.12 392 MET A N 1
ATOM 3009 C CA . MET A 1 392 ? 23.033 2.314 -4.801 1.00 58.12 392 MET A CA 1
ATOM 3010 C C . MET A 1 392 ? 24.369 1.991 -4.120 1.00 58.12 392 MET A C 1
ATOM 3012 O O . MET A 1 392 ? 24.439 1.072 -3.304 1.00 58.12 392 MET A O 1
ATOM 3016 N N . LEU A 1 393 ? 25.428 2.751 -4.414 1.00 64.81 393 LEU A N 1
ATOM 3017 C CA . LEU A 1 393 ? 26.780 2.463 -3.927 1.00 64.81 393 LEU A CA 1
ATOM 3018 C C . LEU A 1 393 ? 26.910 2.624 -2.408 1.00 64.81 393 LEU A C 1
ATOM 3020 O O . LEU A 1 393 ? 27.505 1.779 -1.745 1.00 64.81 393 LEU A O 1
ATOM 3024 N N . ALA A 1 394 ? 26.346 3.692 -1.840 1.00 66.56 394 ALA A N 1
ATOM 3025 C CA . ALA A 1 394 ? 26.459 3.948 -0.405 1.00 66.56 394 ALA A CA 1
ATOM 3026 C C . ALA A 1 394 ? 25.714 2.903 0.458 1.00 66.56 394 ALA A C 1
ATOM 3028 O O . ALA A 1 394 ? 26.328 2.398 1.402 1.00 66.56 394 ALA A O 1
ATOM 3029 N N . PRO A 1 395 ? 24.457 2.517 0.147 1.00 65.75 395 PRO A N 1
ATOM 3030 C CA . PRO A 1 395 ? 23.796 1.397 0.819 1.00 65.75 395 PRO A CA 1
ATOM 3031 C C . PRO A 1 395 ? 24.573 0.082 0.694 1.00 65.75 395 PRO A C 1
ATOM 3033 O O . PRO A 1 395 ? 24.764 -0.608 1.692 1.00 65.75 395 PRO A O 1
ATOM 3036 N N . LEU A 1 396 ? 25.090 -0.235 -0.499 1.00 66.69 396 LEU A N 1
ATOM 3037 C CA . LEU A 1 396 ? 25.844 -1.467 -0.741 1.00 66.69 396 LEU A CA 1
ATOM 3038 C C . LEU A 1 396 ? 27.147 -1.531 0.073 1.00 66.69 396 LEU A C 1
ATOM 3040 O O . LEU A 1 396 ? 27.474 -2.566 0.648 1.00 66.69 396 LEU A O 1
ATOM 3044 N N . GLU A 1 397 ? 27.884 -0.426 0.168 1.00 67.25 397 GLU A N 1
ATOM 3045 C CA . GLU A 1 397 ? 29.104 -0.354 0.978 1.00 67.25 397 GLU A CA 1
ATOM 3046 C C . GLU A 1 397 ? 28.823 -0.416 2.486 1.00 67.25 397 GLU A C 1
ATOM 3048 O O . GLU A 1 397 ? 29.631 -0.959 3.242 1.00 67.25 397 GLU A O 1
ATOM 3053 N N . ALA A 1 398 ? 27.680 0.103 2.943 1.00 69.69 398 ALA A N 1
ATOM 3054 C CA . ALA A 1 398 ? 27.267 -0.022 4.338 1.00 69.69 398 ALA A CA 1
ATOM 3055 C C . ALA A 1 398 ? 26.882 -1.471 4.690 1.00 69.69 398 ALA A C 1
ATOM 3057 O O . ALA A 1 398 ? 27.343 -1.995 5.705 1.00 69.69 398 ALA A O 1
ATOM 3058 N N . LEU A 1 399 ? 26.120 -2.130 3.808 1.00 71.31 399 LEU A N 1
ATOM 3059 C CA . LEU A 1 399 ? 25.736 -3.541 3.909 1.00 71.31 399 LEU A CA 1
ATOM 3060 C C . LEU A 1 399 ? 26.954 -4.473 4.038 1.00 71.31 399 LEU A C 1
ATOM 3062 O O . LEU A 1 399 ? 26.943 -5.386 4.860 1.00 71.31 399 LEU A O 1
ATOM 3066 N N . LYS A 1 400 ? 28.028 -4.216 3.276 1.00 64.38 400 LYS A N 1
ATOM 3067 C CA . LYS A 1 400 ? 29.275 -5.004 3.325 1.00 64.38 400 LYS A CA 1
ATOM 3068 C C . LYS A 1 400 ? 30.052 -4.864 4.636 1.00 64.38 400 LYS A C 1
ATOM 3070 O O . LYS A 1 400 ? 30.786 -5.778 4.997 1.00 64.38 400 LYS A O 1
ATOM 3075 N N . LYS A 1 401 ? 29.963 -3.710 5.306 1.00 71.81 401 LYS A N 1
ATOM 3076 C CA . LYS A 1 401 ? 30.776 -3.405 6.495 1.00 71.81 401 LYS A CA 1
ATOM 3077 C C . LYS A 1 401 ? 30.146 -3.925 7.779 1.00 71.81 401 LYS A C 1
ATOM 3079 O O . LYS A 1 401 ? 30.831 -4.581 8.551 1.00 71.81 401 LYS A O 1
ATOM 3084 N N . GLU A 1 402 ? 28.866 -3.630 8.002 1.00 79.69 402 GLU A N 1
ATOM 3085 C CA . GLU A 1 402 ? 28.131 -4.064 9.197 1.00 79.69 402 GLU A CA 1
ATOM 3086 C C . GLU A 1 402 ? 26.641 -4.273 8.877 1.00 79.69 402 GLU A C 1
ATOM 3088 O O . GLU A 1 402 ? 25.792 -3.466 9.264 1.00 79.69 402 GLU A O 1
ATOM 3093 N N . LEU A 1 403 ? 26.316 -5.369 8.176 1.00 77.94 403 LEU A N 1
ATOM 3094 C CA . LEU A 1 403 ? 24.953 -5.716 7.743 1.00 77.94 403 LEU A CA 1
ATOM 3095 C C . LEU A 1 403 ? 23.913 -5.570 8.863 1.00 77.94 403 LEU A C 1
ATOM 3097 O O . LEU A 1 403 ? 22.913 -4.878 8.685 1.00 77.94 403 LEU A O 1
ATOM 3101 N N . LEU A 1 404 ? 24.160 -6.183 10.027 1.00 76.81 404 LEU A N 1
ATOM 3102 C CA . LEU A 1 404 ? 23.211 -6.145 11.141 1.00 76.81 404 LEU A CA 1
ATOM 3103 C C . LEU A 1 404 ? 22.988 -4.721 11.663 1.00 76.81 404 LEU A C 1
ATOM 3105 O O . LEU A 1 404 ? 21.850 -4.319 11.892 1.00 76.81 404 LEU A O 1
ATOM 3109 N N . ASN A 1 405 ? 24.067 -3.958 11.849 1.00 81.44 405 ASN A N 1
ATOM 3110 C CA . ASN A 1 405 ? 23.974 -2.585 12.337 1.00 81.44 405 ASN A CA 1
ATOM 3111 C C . ASN A 1 405 ? 23.195 -1.717 11.349 1.00 81.44 405 ASN A C 1
ATOM 3113 O O . ASN A 1 405 ? 22.321 -0.954 11.746 1.00 81.44 405 ASN A O 1
ATOM 3117 N N . TRP A 1 406 ? 23.462 -1.877 10.053 1.00 78.25 406 TRP A N 1
ATOM 3118 C CA . TRP A 1 406 ? 22.728 -1.172 9.016 1.00 78.25 406 TRP A CA 1
ATOM 3119 C C . TRP A 1 406 ? 21.236 -1.547 9.018 1.00 78.25 406 TRP A C 1
ATOM 3121 O O . TRP A 1 406 ? 20.411 -0.637 9.049 1.00 78.25 406 TRP A O 1
ATOM 3131 N N . LEU A 1 407 ? 20.879 -2.838 9.090 1.00 75.06 407 LEU A N 1
ATOM 3132 C CA . LEU A 1 407 ? 19.479 -3.294 9.127 1.00 75.06 407 LEU A CA 1
ATOM 3133 C C . LEU A 1 407 ? 18.723 -2.691 10.316 1.00 75.06 407 LEU A C 1
ATOM 3135 O O . LEU A 1 407 ? 17.682 -2.059 10.141 1.00 75.06 407 LEU A O 1
ATOM 3139 N N . VAL A 1 408 ? 19.273 -2.842 11.524 1.00 74.75 408 VAL A N 1
ATOM 3140 C CA . VAL A 1 408 ? 18.624 -2.380 12.759 1.00 74.75 408 VAL A CA 1
ATOM 3141 C C . VAL A 1 408 ? 18.553 -0.856 12.804 1.00 74.75 408 VAL A C 1
ATOM 3143 O O . VAL A 1 408 ? 17.509 -0.303 13.147 1.00 74.75 408 VAL A O 1
ATOM 3146 N N . LYS A 1 409 ? 19.619 -0.154 12.405 1.00 79.56 409 LYS A N 1
ATOM 3147 C CA . LYS A 1 409 ? 19.655 1.311 12.425 1.00 79.56 409 LYS A CA 1
ATOM 3148 C C . LYS A 1 409 ? 18.738 1.940 11.390 1.00 79.56 409 LYS A C 1
ATOM 3150 O O . LYS A 1 409 ? 18.148 2.976 11.676 1.00 79.56 409 LYS A O 1
ATOM 3155 N N . GLN A 1 410 ? 18.613 1.353 10.203 1.00 76.19 410 GLN A N 1
ATOM 3156 C CA . GLN A 1 410 ? 17.664 1.852 9.210 1.00 76.19 410 GLN A CA 1
ATOM 3157 C C . GLN A 1 410 ? 16.217 1.581 9.633 1.00 76.19 410 GLN A C 1
ATOM 3159 O O . GLN A 1 410 ? 15.371 2.453 9.457 1.00 76.19 410 GLN A O 1
ATOM 3164 N N . ALA A 1 411 ? 15.940 0.420 10.230 1.00 71.81 411 ALA A N 1
ATOM 3165 C CA . ALA A 1 411 ? 14.604 0.092 10.717 1.00 71.81 411 ALA A CA 1
ATOM 3166 C C . ALA A 1 411 ? 14.188 0.946 11.929 1.00 71.81 411 ALA A C 1
ATOM 3168 O O . ALA A 1 411 ? 13.072 1.437 11.972 1.00 71.81 411 ALA A O 1
ATOM 3169 N N . THR A 1 412 ? 15.087 1.159 12.896 1.00 72.56 412 THR A N 1
ATOM 3170 C CA . THR A 1 412 ? 14.714 1.671 14.233 1.00 72.56 412 THR A CA 1
ATOM 3171 C C . THR A 1 412 ? 15.356 3.007 14.610 1.00 72.56 412 THR A C 1
ATOM 3173 O O . THR A 1 412 ? 14.978 3.630 15.600 1.00 72.56 412 THR A O 1
ATOM 3176 N N . GLY A 1 413 ? 16.367 3.449 13.859 1.00 73.88 413 GLY A N 1
ATOM 3177 C CA . GLY A 1 413 ? 17.170 4.636 14.170 1.00 73.88 413 GLY A CA 1
ATOM 3178 C C . GLY A 1 413 ? 18.270 4.416 15.204 1.00 73.88 413 GLY A C 1
ATOM 3179 O O . GLY A 1 413 ? 19.057 5.333 15.440 1.00 73.88 413 GLY A O 1
ATOM 3180 N N . MET A 1 414 ? 18.360 3.218 15.786 1.00 76.81 414 MET A N 1
ATOM 3181 C CA . MET A 1 414 ? 19.290 2.863 16.861 1.00 76.81 414 MET A CA 1
ATOM 3182 C C . MET A 1 414 ? 20.228 1.734 16.423 1.00 76.81 414 MET A C 1
ATOM 3184 O O . MET A 1 414 ? 19.884 0.921 15.569 1.00 76.81 414 MET A O 1
ATOM 3188 N N . SER A 1 415 ? 21.423 1.661 17.002 1.00 80.62 415 SER A N 1
ATOM 3189 C CA . SER A 1 415 ? 22.304 0.497 16.837 1.00 80.62 415 SER A CA 1
ATOM 3190 C C . SER A 1 415 ? 21.747 -0.747 17.558 1.00 80.62 415 SER A C 1
ATOM 3192 O O . SER A 1 415 ? 20.958 -0.613 18.502 1.00 80.62 415 SER A O 1
ATOM 3194 N N . PRO A 1 416 ? 22.176 -1.969 17.174 1.00 76.31 416 PRO A N 1
ATOM 3195 C CA . PRO A 1 416 ? 21.814 -3.207 17.872 1.00 76.31 416 PRO A CA 1
ATOM 3196 C C . PRO A 1 416 ? 22.097 -3.178 19.384 1.00 76.31 416 PRO A C 1
ATOM 3198 O O . PRO A 1 416 ? 21.351 -3.747 20.179 1.00 76.31 416 PRO A O 1
ATOM 3201 N N . GLU A 1 417 ? 23.163 -2.503 19.807 1.00 78.12 417 GLU A N 1
ATOM 3202 C CA . GLU A 1 417 ? 23.536 -2.365 21.213 1.00 78.12 417 GLU A CA 1
ATOM 3203 C C . GLU A 1 417 ? 22.642 -1.368 21.963 1.00 78.12 417 GLU A C 1
ATOM 3205 O O . GLU A 1 417 ? 22.224 -1.651 23.088 1.00 78.12 417 GLU A O 1
ATOM 3210 N N . GLU A 1 418 ? 22.316 -0.226 21.347 1.00 76.81 418 GLU A N 1
ATOM 3211 C CA . GLU A 1 418 ? 21.403 0.771 21.925 1.00 76.81 418 GLU A CA 1
ATOM 3212 C C . GLU A 1 418 ? 20.000 0.184 22.119 1.00 76.81 418 GLU A C 1
ATOM 3214 O O . GLU A 1 418 ? 19.428 0.293 23.207 1.00 76.81 418 GLU A O 1
ATOM 3219 N N . ILE A 1 419 ? 19.467 -0.501 21.100 1.00 76.88 419 ILE A N 1
ATOM 3220 C CA . ILE A 1 419 ? 18.129 -1.095 21.176 1.00 76.88 419 ILE A CA 1
ATOM 3221 C C . ILE A 1 419 ? 18.069 -2.236 22.199 1.00 76.88 419 ILE A C 1
ATOM 3223 O O . ILE A 1 419 ? 17.078 -2.361 22.919 1.00 76.88 419 ILE A O 1
ATOM 3227 N N . LYS A 1 420 ? 19.148 -3.022 22.357 1.00 79.44 420 LYS A N 1
ATOM 3228 C CA . LYS A 1 420 ? 19.231 -4.081 23.377 1.00 79.44 420 LYS A CA 1
ATOM 3229 C C . LYS A 1 420 ? 18.969 -3.535 24.781 1.00 79.44 420 LYS A C 1
ATOM 3231 O O . LYS A 1 420 ? 18.241 -4.166 25.541 1.00 79.44 420 LYS A O 1
ATOM 3236 N N . GLY A 1 421 ? 19.516 -2.366 25.125 1.00 73.81 421 GLY A N 1
ATOM 3237 C CA . GLY A 1 421 ? 19.292 -1.741 26.433 1.00 73.81 421 GLY A CA 1
ATOM 3238 C C . GLY A 1 421 ? 17.808 -1.490 26.714 1.00 73.81 421 GLY A C 1
ATOM 3239 O O . GLY A 1 421 ? 17.292 -1.896 27.758 1.00 73.81 421 GLY A O 1
ATOM 3240 N N . TYR A 1 422 ? 17.104 -0.905 25.741 1.00 80.25 422 TYR A N 1
ATOM 3241 C CA . TYR A 1 422 ? 15.673 -0.623 25.843 1.00 80.25 422 TYR A CA 1
ATOM 3242 C C . TYR A 1 422 ? 14.799 -1.881 25.798 1.00 80.25 422 TYR A C 1
ATOM 3244 O O . TYR A 1 422 ? 13.813 -1.948 26.523 1.00 80.25 422 TYR A O 1
ATOM 3252 N N . LEU A 1 423 ? 15.159 -2.890 25.001 1.00 76.94 423 LEU A N 1
ATOM 3253 C CA . LEU A 1 423 ? 14.370 -4.118 24.855 1.00 76.94 423 LEU A CA 1
ATOM 3254 C C . LEU A 1 423 ? 14.560 -5.110 26.002 1.00 76.94 423 LEU A C 1
ATOM 3256 O O . LEU A 1 423 ? 13.622 -5.837 26.331 1.00 76.94 423 LEU A O 1
ATOM 3260 N N . SER A 1 424 ? 15.763 -5.185 26.571 1.00 80.69 424 SER A N 1
ATOM 3261 C CA . SER A 1 424 ? 16.074 -6.121 27.652 1.00 80.69 424 SER A CA 1
ATOM 3262 C C . SER A 1 424 ? 15.641 -5.597 29.013 1.00 80.69 424 SER A C 1
ATOM 3264 O O . SER A 1 424 ? 15.263 -6.409 29.845 1.00 80.69 424 SER A O 1
ATOM 3266 N N . ASN A 1 425 ? 15.663 -4.279 29.256 1.00 84.94 425 ASN A N 1
ATOM 3267 C CA . ASN A 1 425 ? 15.304 -3.686 30.555 1.00 84.94 425 ASN A CA 1
ATOM 3268 C C . ASN A 1 425 ? 14.428 -2.417 30.425 1.00 84.94 425 ASN A C 1
ATOM 3270 O O . ASN A 1 425 ? 14.768 -1.380 31.012 1.00 84.94 425 ASN A O 1
ATOM 3274 N N . PRO A 1 426 ? 13.306 -2.458 29.675 1.00 89.50 426 PRO A N 1
ATOM 3275 C CA . PRO A 1 426 ? 12.456 -1.288 29.429 1.00 89.50 426 PRO A CA 1
ATOM 3276 C C . PRO A 1 426 ? 11.950 -0.638 30.722 1.00 89.50 426 PRO A C 1
ATOM 3278 O O . PRO A 1 426 ? 11.877 0.585 30.815 1.00 89.50 426 PRO A O 1
ATOM 3281 N N . GLU A 1 427 ? 11.679 -1.435 31.756 1.00 91.25 427 GLU A N 1
ATOM 3282 C CA . GLU A 1 427 ? 11.225 -0.980 33.070 1.00 91.25 427 GLU A CA 1
ATOM 3283 C C . GLU A 1 427 ? 12.188 0.007 33.740 1.00 91.25 427 GLU A C 1
ATOM 3285 O O . GLU A 1 427 ? 11.749 0.936 34.414 1.00 91.25 427 GLU A O 1
ATOM 3290 N N . THR A 1 428 ? 13.495 -0.138 33.503 1.00 91.81 428 THR A N 1
ATOM 3291 C CA . THR A 1 428 ? 14.523 0.751 34.073 1.00 91.81 428 THR A CA 1
ATOM 3292 C C . THR A 1 428 ? 14.596 2.100 33.352 1.00 91.81 428 THR A C 1
ATOM 3294 O O . THR A 1 428 ? 15.181 3.062 33.853 1.00 91.81 428 THR A O 1
ATOM 3297 N N . HIS A 1 429 ? 13.998 2.188 32.164 1.00 91.62 429 HIS A N 1
ATOM 3298 C CA . HIS A 1 429 ? 13.986 3.380 31.324 1.00 91.62 429 HIS A CA 1
ATOM 3299 C C . HIS A 1 429 ? 12.611 4.047 31.252 1.00 91.62 429 HIS A C 1
ATOM 3301 O O . HIS A 1 429 ? 12.541 5.214 30.860 1.00 91.62 429 HIS A O 1
ATOM 3307 N N . PHE A 1 430 ? 11.551 3.342 31.657 1.00 94.50 430 PHE A N 1
ATOM 3308 C CA . PHE A 1 430 ? 10.160 3.726 31.447 1.00 94.50 430 PHE A CA 1
ATOM 3309 C C . PHE A 1 430 ? 9.839 5.123 31.972 1.00 94.50 430 PHE A C 1
ATOM 3311 O O . PHE A 1 430 ? 9.471 5.992 31.189 1.00 94.50 430 PHE A O 1
ATOM 3318 N N . ASP A 1 431 ? 10.052 5.391 33.263 1.00 94.44 431 ASP A N 1
ATOM 3319 C CA . ASP A 1 431 ? 9.704 6.692 33.847 1.00 94.44 431 ASP A CA 1
ATOM 3320 C C . ASP A 1 431 ? 10.459 7.844 33.183 1.00 94.44 431 ASP A C 1
ATOM 3322 O O . ASP A 1 431 ? 9.864 8.870 32.853 1.00 94.44 431 ASP A O 1
ATOM 3326 N N . ARG A 1 432 ? 11.758 7.662 32.924 1.00 94.69 432 ARG A N 1
ATOM 3327 C CA . ARG A 1 432 ? 12.590 8.677 32.269 1.00 94.69 432 ARG A CA 1
ATOM 3328 C C . ARG A 1 432 ? 12.101 8.977 30.852 1.00 94.69 432 ARG A C 1
ATOM 3330 O O . ARG A 1 432 ? 12.054 10.137 30.465 1.00 94.69 432 ARG A O 1
ATOM 3337 N N . VAL A 1 433 ? 11.779 7.947 30.071 1.00 93.06 433 VAL A N 1
ATOM 3338 C CA . VAL A 1 433 ? 11.413 8.080 28.653 1.00 93.06 433 VAL A CA 1
ATOM 3339 C C . VAL A 1 433 ? 9.968 8.550 28.492 1.00 93.06 433 VAL A C 1
ATOM 3341 O O . VAL A 1 433 ? 9.696 9.486 27.735 1.00 93.06 433 VAL A O 1
ATOM 3344 N N . MET A 1 434 ? 9.035 7.959 29.235 1.00 94.19 434 MET A N 1
ATOM 3345 C CA . MET A 1 434 ? 7.610 8.257 29.099 1.00 94.19 434 MET A CA 1
ATOM 3346 C C . MET A 1 434 ? 7.238 9.620 29.690 1.00 94.19 434 MET A C 1
ATOM 3348 O O . MET A 1 434 ? 6.332 10.258 29.161 1.00 94.19 434 MET A O 1
ATOM 3352 N N . ASN A 1 435 ? 7.992 10.139 30.671 1.00 92.44 435 ASN A N 1
ATOM 3353 C CA . ASN A 1 435 ? 7.813 11.504 31.193 1.00 92.44 435 ASN A CA 1
ATOM 3354 C C . ASN A 1 435 ? 8.687 12.566 30.505 1.00 92.44 435 ASN A C 1
ATOM 3356 O O . ASN A 1 435 ? 8.531 13.754 30.785 1.00 92.44 435 ASN A O 1
ATOM 3360 N N . ALA A 1 436 ? 9.601 12.182 29.605 1.00 86.50 436 ALA A N 1
ATOM 3361 C CA . ALA A 1 436 ? 10.410 13.159 28.881 1.00 86.50 436 ALA A CA 1
ATOM 3362 C C . ALA A 1 436 ? 9.529 14.023 27.952 1.00 86.50 436 ALA A C 1
ATOM 3364 O O . ALA A 1 436 ? 8.713 13.461 27.208 1.00 86.50 436 ALA A O 1
ATOM 3365 N N . PRO A 1 437 ? 9.708 15.361 27.940 1.00 80.75 437 PRO A N 1
ATOM 3366 C CA . PRO A 1 437 ? 9.033 16.231 26.983 1.00 80.75 437 PRO A CA 1
ATOM 3367 C C . PRO A 1 437 ? 9.551 15.979 25.558 1.00 80.75 437 PRO A C 1
ATOM 3369 O O . PRO A 1 437 ? 10.712 15.601 25.371 1.00 80.75 437 PRO A O 1
ATOM 3372 N N . GLY A 1 438 ? 8.714 16.245 24.552 1.00 82.81 438 GLY A N 1
ATOM 3373 C CA . GLY A 1 438 ? 9.002 15.971 23.135 1.00 82.81 438 GLY A CA 1
ATOM 3374 C C . GLY A 1 438 ? 8.546 14.581 22.678 1.00 82.81 438 GLY A C 1
ATOM 3375 O O . GLY A 1 438 ? 7.893 13.868 23.430 1.00 82.81 438 GLY A O 1
ATOM 3376 N N . GLY A 1 439 ? 8.862 14.207 21.438 1.00 80.75 439 GLY A N 1
ATOM 3377 C CA . GLY A 1 439 ? 8.352 12.996 20.778 1.00 80.75 439 GLY A CA 1
ATOM 3378 C C . GLY A 1 439 ? 7.031 13.194 20.023 1.00 80.75 439 GLY A C 1
ATOM 3379 O O . GLY A 1 439 ? 6.475 12.237 19.498 1.00 80.75 439 GLY A O 1
ATOM 3380 N N . GLY A 1 440 ? 6.529 14.428 19.944 1.00 83.38 440 GLY A N 1
ATOM 3381 C CA . GLY A 1 440 ? 5.352 14.740 19.138 1.00 83.38 440 GLY A CA 1
ATOM 3382 C C . GLY A 1 440 ? 5.615 14.558 17.641 1.00 83.38 440 GLY A C 1
ATOM 3383 O O . GLY A 1 440 ? 6.600 15.077 17.115 1.00 83.38 440 GLY A O 1
ATOM 3384 N N . TYR A 1 441 ? 4.714 13.860 16.959 1.00 80.44 441 TYR A N 1
ATOM 3385 C CA . TYR A 1 441 ? 4.728 13.592 15.526 1.00 80.44 441 TYR A CA 1
ATOM 3386 C C . TYR A 1 441 ? 3.309 13.721 14.949 1.00 80.44 441 TYR A C 1
ATOM 3388 O O . TYR A 1 441 ? 2.316 13.534 15.653 1.00 80.44 441 TYR A O 1
ATOM 3396 N N . GLY A 1 442 ? 3.184 14.127 13.680 1.00 71.81 442 GLY A N 1
ATOM 3397 C CA . GLY A 1 442 ? 1.874 14.278 13.026 1.00 71.81 442 GLY A CA 1
ATOM 3398 C C . GLY A 1 442 ? 0.926 15.279 13.710 1.00 71.81 442 GLY A C 1
ATOM 3399 O O . GLY A 1 442 ? -0.292 15.130 13.647 1.00 71.81 442 GLY A O 1
ATOM 3400 N N . GLY A 1 443 ? 1.473 16.279 14.416 1.00 71.06 443 GLY A N 1
ATOM 3401 C CA . GLY A 1 443 ? 0.693 17.267 15.172 1.00 71.06 443 GLY A CA 1
ATOM 3402 C C . GLY A 1 443 ? 0.149 16.770 16.517 1.00 71.06 443 GLY A C 1
ATOM 3403 O O . GLY A 1 443 ? -0.684 17.450 17.114 1.00 71.06 443 GLY A O 1
ATOM 3404 N N . ARG A 1 444 ? 0.604 15.609 17.005 1.00 77.00 444 ARG A N 1
ATOM 3405 C CA . ARG A 1 444 ? 0.193 15.041 18.295 1.00 77.00 444 ARG A CA 1
ATOM 3406 C C . ARG A 1 444 ? 1.226 15.298 19.386 1.00 77.00 444 ARG A C 1
ATOM 3408 O O . ARG A 1 444 ? 2.407 15.504 19.117 1.00 77.00 444 ARG A O 1
ATOM 3415 N N . ALA A 1 445 ? 0.758 15.297 20.630 1.00 83.69 445 ALA A N 1
ATOM 3416 C CA . ALA A 1 445 ? 1.592 15.382 21.822 1.00 83.69 445 ALA A CA 1
ATOM 3417 C C . ALA A 1 445 ? 1.465 14.080 22.630 1.00 83.69 445 ALA A C 1
ATOM 3419 O O . ALA A 1 445 ? 0.371 13.514 22.680 1.00 83.69 445 ALA A O 1
ATOM 3420 N N . PRO A 1 446 ? 2.554 13.599 23.255 1.00 87.44 446 PRO A N 1
ATOM 3421 C CA . PRO A 1 446 ? 2.518 12.390 24.069 1.00 87.44 446 PRO A CA 1
ATOM 3422 C C . PRO A 1 446 ? 1.699 12.588 25.343 1.00 87.44 446 PRO A C 1
ATOM 3424 O O . PRO A 1 446 ? 1.797 13.621 26.011 1.00 87.44 446 PRO A O 1
ATOM 3427 N N . THR A 1 447 ? 0.971 11.548 25.733 1.00 92.38 447 THR A N 1
ATOM 3428 C CA . THR A 1 447 ? 0.398 11.431 27.074 1.00 92.38 447 THR A CA 1
ATOM 3429 C C . THR A 1 447 ? 1.471 10.919 28.022 1.00 92.38 447 THR A C 1
ATOM 3431 O O . THR A 1 447 ? 2.022 9.837 27.833 1.00 92.38 447 THR A O 1
ATOM 3434 N N . LEU A 1 448 ? 1.800 11.709 29.041 1.00 93.75 448 LEU A N 1
ATOM 3435 C CA . LEU A 1 448 ? 2.835 11.350 30.006 1.00 93.75 448 LEU A CA 1
ATOM 3436 C C . LEU A 1 448 ? 2.280 10.372 31.045 1.00 93.75 448 LEU A C 1
ATOM 3438 O O . LEU A 1 448 ? 1.137 10.498 31.485 1.00 93.75 448 LEU A O 1
ATOM 3442 N N . THR A 1 449 ? 3.099 9.408 31.456 1.00 95.00 449 THR A N 1
ATOM 3443 C CA . THR A 1 449 ? 2.742 8.433 32.491 1.00 95.00 449 THR A CA 1
ATOM 3444 C C . THR A 1 449 ? 3.979 7.964 33.247 1.00 95.00 449 THR A C 1
ATOM 3446 O O . THR A 1 449 ? 5.088 7.951 32.710 1.00 95.00 449 THR A O 1
ATOM 3449 N N . THR A 1 450 ? 3.783 7.532 34.491 1.00 95.81 450 THR A N 1
ATOM 3450 C CA . THR A 1 450 ? 4.781 6.768 35.250 1.00 95.81 450 THR A CA 1
ATOM 3451 C C . THR A 1 450 ? 4.507 5.275 35.134 1.00 95.81 450 THR A C 1
ATOM 3453 O O . THR A 1 450 ? 3.396 4.868 34.790 1.00 95.81 450 THR A O 1
ATOM 3456 N N . LEU A 1 451 ? 5.495 4.448 35.452 1.00 95.94 451 LEU A N 1
ATOM 3457 C CA . LEU A 1 451 ? 5.398 2.997 35.453 1.00 95.94 451 LEU A CA 1
ATOM 3458 C C . LEU A 1 451 ? 4.335 2.503 36.437 1.00 95.94 451 LEU A C 1
ATOM 3460 O O . LEU A 1 451 ? 3.509 1.659 36.104 1.00 95.94 451 LEU A O 1
ATOM 3464 N N . ALA A 1 452 ? 4.312 3.080 37.639 1.00 96.00 452 ALA A N 1
ATOM 3465 C CA . ALA A 1 452 ? 3.329 2.735 38.661 1.00 96.00 452 ALA A CA 1
ATOM 3466 C C . ALA A 1 452 ? 1.897 3.113 38.240 1.00 96.00 452 ALA A C 1
ATOM 3468 O O . ALA A 1 452 ? 0.972 2.322 38.431 1.00 96.00 452 ALA A O 1
ATOM 3469 N N . ALA A 1 453 ? 1.706 4.298 37.645 1.00 96.50 453 ALA A N 1
ATOM 3470 C CA . ALA A 1 453 ? 0.405 4.702 37.110 1.00 96.50 453 ALA A CA 1
ATOM 3471 C C . ALA A 1 453 ? -0.008 3.816 35.929 1.00 96.50 453 ALA A C 1
ATOM 3473 O O . ALA A 1 453 ? -1.138 3.347 35.886 1.00 96.50 453 ALA A O 1
ATOM 3474 N N . PHE A 1 454 ? 0.921 3.507 35.025 1.00 96.38 454 PHE A N 1
ATOM 3475 C CA . PHE A 1 454 ? 0.676 2.639 33.878 1.00 96.38 454 PHE A CA 1
ATOM 3476 C C . PHE A 1 454 ? 0.233 1.234 34.310 1.00 96.38 454 PHE A C 1
ATOM 3478 O O . PHE A 1 454 ? -0.789 0.730 33.848 1.00 96.38 454 PHE A O 1
ATOM 3485 N N . ASN A 1 455 ? 0.921 0.621 35.273 1.00 97.12 455 ASN A N 1
ATOM 3486 C CA . ASN A 1 455 ? 0.532 -0.688 35.796 1.00 97.12 455 ASN A CA 1
ATOM 3487 C C . ASN A 1 455 ? -0.866 -0.692 36.410 1.00 97.12 455 ASN A C 1
ATOM 3489 O O . ASN A 1 455 ? -1.659 -1.589 36.128 1.00 97.12 455 ASN A O 1
ATOM 3493 N N . ARG A 1 456 ? -1.181 0.319 37.222 1.00 95.56 456 ARG A N 1
ATOM 3494 C CA . ARG A 1 456 ? -2.470 0.428 37.912 1.00 95.56 456 ARG A CA 1
ATOM 3495 C C . ARG A 1 456 ? -3.615 0.766 36.958 1.00 95.56 456 ARG A C 1
ATOM 3497 O O . ARG A 1 456 ? -4.684 0.162 37.027 1.00 95.56 456 ARG A O 1
ATOM 3504 N N . ASP A 1 457 ? -3.411 1.751 36.091 1.00 93.75 457 ASP A N 1
ATOM 3505 C CA . ASP A 1 457 ? -4.485 2.394 35.333 1.00 93.75 457 ASP A CA 1
ATOM 3506 C C . ASP A 1 457 ? -4.657 1.799 33.935 1.00 93.75 457 ASP A C 1
ATOM 3508 O O . ASP A 1 457 ? -5.763 1.858 33.398 1.00 93.75 457 ASP A O 1
ATOM 3512 N N . VAL A 1 458 ? -3.608 1.190 33.378 1.00 94.50 458 VAL A N 1
ATOM 3513 C CA . VAL A 1 458 ? -3.602 0.647 32.014 1.00 94.50 458 VAL A CA 1
ATOM 3514 C C . VAL A 1 458 ? -3.551 -0.875 32.026 1.00 94.50 458 VAL A C 1
ATOM 3516 O O . VAL A 1 458 ? -4.501 -1.507 31.577 1.00 94.50 458 VAL A O 1
ATOM 3519 N N . LEU A 1 459 ? -2.487 -1.468 32.578 1.00 95.06 459 LEU A N 1
ATOM 3520 C CA . LEU A 1 459 ? -2.317 -2.930 32.577 1.00 95.06 459 LEU A CA 1
ATOM 3521 C C . LEU A 1 459 ? -3.172 -3.648 33.628 1.00 95.06 459 LEU A C 1
ATOM 3523 O O . LEU A 1 459 ? -3.324 -4.865 33.560 1.00 95.06 459 LEU A O 1
ATOM 3527 N N . LYS A 1 460 ? -3.713 -2.904 34.600 1.00 94.56 460 LYS A N 1
ATOM 3528 C CA . LYS A 1 460 ? -4.521 -3.418 35.718 1.00 94.56 460 LYS A CA 1
ATOM 3529 C C . LYS A 1 460 ? -3.801 -4.492 36.542 1.00 94.56 460 LYS A C 1
ATOM 3531 O O . LYS A 1 460 ? -4.430 -5.414 37.054 1.00 94.56 460 LYS A O 1
ATOM 3536 N N . ILE A 1 461 ? -2.486 -4.350 36.711 1.00 95.69 461 ILE A N 1
ATOM 3537 C CA . ILE A 1 461 ? -1.655 -5.269 37.496 1.00 95.69 461 ILE A CA 1
ATOM 3538 C C . ILE A 1 461 ? -1.256 -4.658 38.840 1.00 95.69 461 ILE A C 1
ATOM 3540 O O . ILE A 1 461 ? -0.953 -3.469 38.950 1.00 95.69 461 ILE A O 1
ATOM 3544 N N . ALA A 1 462 ? -1.219 -5.497 39.875 1.00 93.25 462 ALA A N 1
ATOM 3545 C CA . ALA A 1 462 ? -0.798 -5.114 41.219 1.00 93.25 462 ALA A CA 1
ATOM 3546 C C . ALA A 1 462 ? 0.738 -5.131 41.351 1.00 93.25 462 ALA A C 1
ATOM 3548 O O . ALA A 1 462 ? 1.304 -5.991 42.022 1.00 93.25 462 ALA A O 1
ATOM 3549 N N . ASP A 1 463 ? 1.408 -4.185 40.690 1.00 93.69 463 ASP A N 1
ATOM 3550 C CA . ASP A 1 463 ? 2.851 -3.954 40.818 1.00 93.69 463 ASP A CA 1
ATOM 3551 C C . ASP A 1 463 ? 3.148 -2.442 40.826 1.00 93.69 463 ASP A C 1
ATOM 3553 O O . ASP A 1 463 ? 3.025 -1.792 39.780 1.00 93.69 463 ASP A O 1
ATOM 3557 N N . PRO A 1 464 ? 3.515 -1.846 41.977 1.00 86.19 464 PRO A N 1
ATOM 3558 C CA . PRO A 1 464 ? 3.897 -0.440 42.067 1.00 86.19 464 PRO A CA 1
ATOM 3559 C C . PRO A 1 464 ? 5.309 -0.234 41.485 1.00 86.19 464 PRO A C 1
ATOM 3561 O O . PRO A 1 464 ? 6.270 0.034 42.203 1.00 86.19 464 PRO A O 1
ATOM 3564 N N . GLY A 1 465 ? 5.427 -0.366 40.161 1.00 85.44 465 GLY A N 1
ATOM 3565 C CA . GLY A 1 465 ? 6.672 -0.238 39.404 1.00 85.44 465 GLY A CA 1
ATOM 3566 C C . GLY A 1 465 ? 7.102 -1.537 38.711 1.00 85.44 465 GLY A C 1
ATOM 3567 O O . GLY A 1 465 ? 6.446 -2.015 37.786 1.00 85.44 465 GLY A O 1
ATOM 3568 N N . ALA A 1 466 ? 8.264 -2.060 39.092 1.00 89.06 466 ALA A N 1
ATOM 3569 C CA . ALA A 1 466 ? 8.858 -3.269 38.516 1.00 89.06 466 ALA A CA 1
ATOM 3570 C C . ALA A 1 466 ? 9.330 -4.241 39.608 1.00 89.06 466 ALA A C 1
ATOM 3572 O O . ALA A 1 466 ? 10.406 -4.825 39.512 1.00 89.06 466 ALA A O 1
ATOM 3573 N N . GLN A 1 467 ? 8.558 -4.354 40.689 1.00 91.25 467 GLN A N 1
ATOM 3574 C CA . GLN A 1 467 ? 8.916 -5.163 41.859 1.00 91.25 467 GLN A CA 1
ATOM 3575 C C . GLN A 1 467 ? 8.413 -6.608 41.737 1.00 91.25 467 GLN A C 1
ATOM 3577 O O . GLN A 1 467 ? 8.981 -7.516 42.340 1.00 91.25 467 GLN A O 1
ATOM 3582 N N . HIS A 1 468 ? 7.371 -6.824 40.935 1.00 91.50 468 HIS A N 1
ATOM 3583 C CA . HIS A 1 468 ? 6.697 -8.101 40.723 1.00 91.50 468 HIS A CA 1
ATOM 3584 C C . HIS A 1 468 ? 6.522 -8.349 39.219 1.00 91.50 468 HIS A C 1
ATOM 3586 O O . HIS A 1 468 ? 5.415 -8.312 38.673 1.00 91.50 468 HIS A O 1
ATOM 3592 N N . MET A 1 469 ? 7.641 -8.563 38.519 1.00 89.44 469 MET A N 1
ATOM 3593 C CA . MET A 1 469 ? 7.672 -8.784 37.062 1.00 89.44 469 MET A CA 1
ATOM 3594 C C . MET A 1 469 ? 6.960 -10.076 36.614 1.00 89.44 469 MET A C 1
ATOM 3596 O O . MET A 1 469 ? 6.647 -10.226 35.434 1.00 89.44 469 MET A O 1
ATOM 3600 N N . ASP A 1 470 ? 6.646 -10.975 37.549 1.00 90.69 470 ASP A N 1
ATOM 3601 C CA . ASP A 1 470 ? 5.795 -12.151 37.347 1.00 90.69 470 ASP A CA 1
ATOM 3602 C C . ASP A 1 470 ? 4.323 -11.788 37.086 1.00 90.69 470 ASP A C 1
ATOM 3604 O O . ASP A 1 470 ? 3.584 -12.579 36.504 1.00 90.69 470 ASP A O 1
ATOM 3608 N N . ARG A 1 471 ? 3.877 -10.585 37.475 1.00 94.25 471 ARG A N 1
ATOM 3609 C CA . ARG A 1 471 ? 2.506 -10.122 37.222 1.00 94.25 471 ARG A CA 1
ATOM 3610 C C . ARG A 1 471 ? 2.334 -9.742 35.756 1.00 94.25 471 ARG A C 1
ATOM 3612 O O . ARG A 1 471 ? 3.013 -8.838 35.259 1.00 94.25 471 ARG A O 1
ATOM 3619 N N . LYS A 1 472 ? 1.393 -10.413 35.094 1.00 94.56 472 LYS A N 1
ATOM 3620 C CA . LYS A 1 472 ? 1.044 -10.241 33.679 1.00 94.56 472 LYS A CA 1
ATOM 3621 C C . LYS A 1 472 ? -0.349 -9.628 33.538 1.00 94.56 472 LYS A C 1
ATOM 3623 O O . LYS A 1 472 ? -1.163 -9.757 34.453 1.00 94.56 472 LYS A O 1
ATOM 3628 N N . PHE A 1 473 ? -0.612 -8.940 32.428 1.00 95.38 473 PHE A N 1
ATOM 3629 C CA . PHE A 1 473 ? -1.938 -8.368 32.177 1.00 95.38 473 PHE A CA 1
ATOM 3630 C C . PHE A 1 473 ? -2.958 -9.459 31.814 1.00 95.38 473 PHE A C 1
ATOM 3632 O O . PHE A 1 473 ? -2.608 -10.484 31.226 1.00 95.38 473 PHE A O 1
ATOM 3639 N N . ASP A 1 474 ? -4.231 -9.210 32.125 1.00 95.75 474 ASP A N 1
ATOM 3640 C CA . ASP A 1 474 ? -5.359 -9.999 31.621 1.00 95.75 474 ASP A CA 1
ATOM 3641 C C . ASP A 1 474 ? -5.830 -9.401 30.282 1.00 95.75 474 ASP A C 1
ATOM 3643 O O . ASP A 1 474 ? -6.193 -8.217 30.257 1.00 95.75 474 ASP A O 1
ATOM 3647 N N . PRO A 1 475 ? -5.842 -10.165 29.169 1.00 95.44 475 PRO A N 1
ATOM 3648 C CA . PRO A 1 475 ? -6.321 -9.657 27.886 1.00 95.44 475 PRO A CA 1
ATOM 3649 C C . PRO A 1 475 ? -7.764 -9.140 27.945 1.00 95.44 475 PRO A C 1
ATOM 3651 O O . PRO A 1 475 ? -8.082 -8.220 27.204 1.00 95.44 475 PRO A O 1
ATOM 3654 N N . ASN A 1 476 ? -8.614 -9.649 28.844 1.00 95.19 476 ASN A N 1
ATOM 3655 C CA . ASN A 1 476 ? -9.999 -9.188 28.996 1.00 95.19 476 ASN A CA 1
ATOM 3656 C C . ASN A 1 476 ? -10.132 -7.870 29.773 1.00 95.19 476 ASN A C 1
ATOM 3658 O O . ASN A 1 476 ? -11.186 -7.243 29.727 1.00 95.19 476 ASN A O 1
ATOM 3662 N N . GLY A 1 477 ? -9.099 -7.456 30.511 1.00 93.25 477 GLY A N 1
ATOM 3663 C CA . GLY A 1 477 ? -9.082 -6.207 31.283 1.00 93.25 477 GLY A CA 1
ATOM 3664 C C . GLY A 1 477 ? -8.287 -5.078 30.623 1.00 93.25 477 GLY A C 1
ATOM 3665 O O . GLY A 1 477 ? -8.304 -3.946 31.110 1.00 93.25 477 GLY A O 1
ATOM 3666 N N . PHE A 1 478 ? -7.583 -5.378 29.531 1.00 95.38 478 PHE A N 1
ATOM 3667 C CA . PHE A 1 478 ? -6.699 -4.458 28.829 1.00 95.38 478 PHE A CA 1
ATOM 3668 C C . PHE A 1 478 ? -7.219 -4.221 27.404 1.00 95.38 478 PHE A C 1
ATOM 3670 O O . PHE A 1 478 ? -7.003 -5.040 26.515 1.00 95.38 478 PHE A O 1
ATOM 3677 N N . ALA A 1 479 ? -7.904 -3.089 27.185 1.00 95.38 479 ALA A N 1
ATOM 3678 C CA . ALA A 1 479 ? -8.643 -2.803 25.947 1.00 95.38 479 ALA A CA 1
ATOM 3679 C C . ALA A 1 479 ? -7.852 -3.026 24.637 1.00 95.38 479 ALA A C 1
ATOM 3681 O O . ALA A 1 479 ? -8.396 -3.688 23.757 1.00 95.38 479 ALA A O 1
ATOM 3682 N N . PRO A 1 480 ? -6.582 -2.585 24.492 1.00 95.88 480 PRO A N 1
ATOM 3683 C CA . PRO A 1 480 ? -5.782 -2.907 23.310 1.00 95.88 480 PRO A CA 1
ATOM 3684 C C . PRO A 1 480 ? -5.648 -4.412 23.057 1.00 95.88 480 PRO A C 1
ATOM 3686 O O . PRO A 1 480 ? -5.767 -4.843 21.917 1.00 95.88 480 PRO A O 1
ATOM 3689 N N . ALA A 1 481 ? -5.453 -5.222 24.101 1.00 96.75 481 ALA A N 1
ATOM 3690 C CA . ALA A 1 481 ? -5.360 -6.669 23.952 1.00 96.75 481 ALA A CA 1
ATOM 3691 C C . ALA A 1 481 ? -6.721 -7.297 23.616 1.00 96.75 481 ALA A C 1
ATOM 3693 O O . ALA A 1 481 ? -6.825 -8.075 22.668 1.00 96.75 481 ALA A O 1
ATOM 3694 N N . PHE A 1 482 ? -7.777 -6.925 24.341 1.00 97.69 482 PHE A N 1
ATOM 3695 C CA . PHE A 1 482 ? -9.125 -7.422 24.070 1.00 97.69 482 PHE A CA 1
ATOM 3696 C C . PHE A 1 482 ? -9.569 -7.117 22.634 1.00 97.69 482 PHE A C 1
ATOM 3698 O O . PHE A 1 482 ? -10.049 -7.999 21.924 1.00 97.69 482 PHE A O 1
ATOM 3705 N N . ASN A 1 483 ? -9.373 -5.876 22.188 1.00 97.62 483 ASN A N 1
ATOM 3706 C CA . ASN A 1 483 ? -9.791 -5.431 20.867 1.00 97.62 483 ASN A CA 1
ATOM 3707 C C . ASN A 1 483 ? -9.030 -6.155 19.751 1.00 97.62 483 ASN A C 1
ATOM 3709 O O . ASN A 1 483 ? -9.652 -6.597 18.783 1.00 97.62 483 ASN A O 1
ATOM 3713 N N . THR A 1 484 ? -7.720 -6.365 19.912 1.00 97.19 484 THR A N 1
ATOM 3714 C CA . THR A 1 484 ? -6.935 -7.202 18.995 1.00 97.19 484 THR A CA 1
ATOM 3715 C C . THR A 1 484 ? -7.471 -8.630 18.938 1.00 97.19 484 THR A C 1
ATOM 3717 O O . THR A 1 484 ? -7.670 -9.168 17.846 1.00 97.19 484 THR A O 1
ATOM 3720 N N . LEU A 1 485 ? -7.757 -9.244 20.092 1.00 97.69 485 LEU A N 1
ATOM 3721 C CA . LEU A 1 485 ? -8.321 -10.594 20.156 1.00 97.69 485 LEU A CA 1
ATOM 3722 C C . LEU A 1 485 ? -9.671 -10.666 19.426 1.00 97.69 485 LEU A C 1
ATOM 3724 O O . LEU A 1 485 ? -9.890 -11.560 18.610 1.00 97.69 485 LEU A O 1
ATOM 3728 N N . GLN A 1 486 ? -10.565 -9.711 19.687 1.00 97.94 486 GLN A N 1
ATOM 3729 C CA . GLN A 1 486 ? -11.887 -9.645 19.069 1.00 97.94 486 GLN A CA 1
ATOM 3730 C C . GLN A 1 486 ? -11.781 -9.471 17.546 1.00 97.94 486 GLN A C 1
ATOM 3732 O O . GLN A 1 486 ? -12.426 -10.209 16.807 1.00 97.94 486 GLN A O 1
ATOM 3737 N N . MET A 1 487 ? -10.928 -8.562 17.063 1.00 97.94 487 MET A N 1
ATOM 3738 C CA . MET A 1 487 ? -10.742 -8.316 15.627 1.00 97.94 487 MET A CA 1
ATOM 3739 C C . MET A 1 487 ? -10.099 -9.495 14.905 1.00 97.94 487 MET A C 1
ATOM 3741 O O . MET A 1 487 ? -10.507 -9.825 13.794 1.00 97.94 487 MET A O 1
ATOM 3745 N N . THR A 1 488 ? -9.157 -10.178 15.554 1.00 98.25 488 THR A N 1
ATOM 3746 C CA . THR A 1 488 ? -8.567 -11.422 15.038 1.00 98.25 488 THR A CA 1
ATOM 3747 C C . THR A 1 488 ? -9.649 -12.479 14.817 1.00 98.25 488 THR A C 1
ATOM 3749 O O . THR A 1 488 ? -9.711 -13.102 13.761 1.00 98.25 488 THR A O 1
ATOM 3752 N N . LYS A 1 489 ? -10.582 -12.629 15.764 1.00 98.50 489 LYS A N 1
ATOM 3753 C CA . LYS A 1 489 ? -11.728 -13.534 15.600 1.00 98.50 489 LYS A CA 1
ATOM 3754 C C . LYS A 1 489 ? -12.666 -13.088 14.472 1.00 98.50 489 LYS A C 1
ATOM 3756 O O . LYS A 1 489 ? -13.114 -13.927 13.699 1.00 98.50 489 LYS A O 1
ATOM 3761 N N . LEU A 1 490 ? -12.932 -11.785 14.329 1.00 98.06 490 LEU A N 1
ATOM 3762 C CA . LEU A 1 490 ? -13.736 -11.258 13.212 1.00 98.06 490 LEU A CA 1
ATOM 3763 C C . LEU A 1 490 ? -13.086 -11.513 11.843 1.00 98.06 490 LEU A C 1
ATOM 3765 O O . LEU A 1 490 ? -13.787 -11.792 10.871 1.00 98.06 490 LEU A O 1
ATOM 3769 N N . MET A 1 491 ? -11.755 -11.437 11.770 1.00 96.94 491 MET A N 1
ATOM 3770 C CA . MET A 1 491 ? -10.964 -11.707 10.566 1.00 96.94 491 MET A CA 1
ATOM 3771 C C . MET A 1 491 ? -11.136 -13.154 10.081 1.00 96.94 491 MET A C 1
ATOM 3773 O O . MET A 1 491 ? -11.186 -13.397 8.874 1.00 96.94 491 MET A O 1
ATOM 3777 N N . TYR A 1 492 ? -11.307 -14.100 11.004 1.00 97.94 492 TYR A N 1
ATOM 3778 C CA . TYR A 1 492 ? -11.503 -15.514 10.690 1.00 97.94 492 TYR A CA 1
ATOM 3779 C C . TYR A 1 492 ? -12.878 -15.853 10.110 1.00 97.94 492 TYR A C 1
ATOM 3781 O O . TYR A 1 492 ? -13.019 -16.892 9.462 1.00 97.94 492 TYR A O 1
ATOM 3789 N N . LEU A 1 493 ? -13.903 -15.033 10.359 1.00 98.12 493 LEU A N 1
ATOM 3790 C CA . LEU A 1 493 ? -15.285 -15.405 10.057 1.00 98.12 493 LEU A CA 1
ATOM 3791 C C . LEU A 1 493 ? -15.486 -15.755 8.579 1.00 98.12 493 LEU A C 1
ATOM 3793 O O . LEU A 1 493 ? -14.949 -15.105 7.678 1.00 98.12 493 LEU A O 1
ATOM 3797 N N . SER A 1 494 ? -16.298 -16.782 8.327 1.00 96.94 494 SER A N 1
ATOM 3798 C CA . SER A 1 494 ? -16.804 -17.050 6.982 1.00 96.94 494 SER A CA 1
ATOM 3799 C C . SER A 1 494 ? -17.791 -15.950 6.565 1.00 96.94 494 SER A C 1
ATOM 3801 O O . SER A 1 494 ? -18.238 -15.147 7.388 1.00 96.94 494 SER A O 1
ATOM 3803 N N . GLU A 1 495 ? -18.170 -15.900 5.285 1.00 94.62 495 GLU A N 1
ATOM 3804 C CA . GLU A 1 495 ? -19.240 -14.994 4.837 1.00 94.62 495 GLU A CA 1
ATOM 3805 C C . GLU A 1 495 ? -20.534 -15.232 5.630 1.00 94.62 495 GLU A C 1
ATOM 3807 O O . GLU A 1 495 ? -21.184 -14.283 6.069 1.00 94.62 495 GLU A O 1
ATOM 3812 N N . LYS A 1 496 ? -20.851 -16.506 5.894 1.00 96.38 496 LYS A N 1
ATOM 3813 C CA . LYS A 1 496 ? -21.981 -16.894 6.733 1.00 96.38 496 LYS A CA 1
ATOM 3814 C C . LYS A 1 496 ? -21.775 -16.465 8.188 1.00 96.38 496 LYS A C 1
ATOM 3816 O O . LYS A 1 496 ? -22.677 -15.863 8.757 1.00 96.38 496 LYS A O 1
ATOM 3821 N N . GLY A 1 497 ? -20.602 -16.711 8.774 1.00 97.81 497 GLY A N 1
ATOM 3822 C CA . GLY A 1 497 ? -20.289 -16.284 10.142 1.00 97.81 497 GLY A CA 1
ATOM 3823 C C . GLY A 1 497 ? -20.435 -14.772 10.342 1.00 97.81 497 GLY A C 1
ATOM 3824 O O . GLY A 1 497 ? -21.013 -14.333 11.334 1.00 97.81 497 GLY A O 1
ATOM 3825 N N . MET A 1 498 ? -19.989 -13.970 9.369 1.00 97.12 498 MET A N 1
ATOM 3826 C CA . MET A 1 498 ? -20.164 -12.517 9.391 1.00 97.12 498 MET A CA 1
ATOM 3827 C C . MET A 1 498 ? -21.637 -12.107 9.230 1.00 97.12 498 MET A C 1
ATOM 3829 O O . MET A 1 498 ? -22.115 -11.230 9.948 1.00 97.12 498 MET A O 1
ATOM 3833 N N . ALA A 1 499 ? -22.387 -12.753 8.333 1.00 96.50 499 ALA A N 1
ATOM 3834 C CA . ALA A 1 499 ? -23.820 -12.496 8.178 1.00 96.50 499 ALA A CA 1
ATOM 3835 C C . ALA A 1 499 ? -24.613 -12.835 9.456 1.00 96.50 499 ALA A C 1
ATOM 3837 O O . ALA A 1 499 ? -25.468 -12.050 9.875 1.00 96.50 499 ALA A O 1
ATOM 3838 N N . ASP A 1 500 ? -24.291 -13.956 10.106 1.00 98.00 500 ASP A N 1
ATOM 3839 C CA . ASP A 1 500 ? -24.888 -14.382 11.375 1.00 98.00 500 ASP A CA 1
ATOM 3840 C C . ASP A 1 500 ? -24.556 -13.389 12.505 1.00 98.00 500 ASP A C 1
ATOM 3842 O O . ASP A 1 500 ? -25.431 -13.043 13.301 1.00 98.00 500 ASP A O 1
ATOM 3846 N N . LEU A 1 501 ? -23.326 -12.857 12.546 1.00 97.94 501 LEU A N 1
ATOM 3847 C CA . LEU A 1 501 ? -22.927 -11.803 13.487 1.00 97.94 501 LEU A CA 1
ATOM 3848 C C . LEU A 1 501 ? -23.753 -10.528 13.302 1.00 97.94 501 LEU A C 1
ATOM 3850 O O . LEU A 1 501 ? -24.288 -9.985 14.272 1.00 97.94 501 LEU A O 1
ATOM 3854 N N . LEU A 1 502 ? -23.888 -10.056 12.062 1.00 96.38 502 LEU A N 1
ATOM 3855 C CA . LEU A 1 502 ? -24.704 -8.881 11.751 1.00 96.38 502 LEU A CA 1
ATOM 3856 C C . LEU A 1 502 ? -26.174 -9.113 12.127 1.00 96.38 502 LEU A C 1
ATOM 3858 O O . LEU A 1 502 ? -26.816 -8.225 12.689 1.00 96.38 502 LEU A O 1
ATOM 3862 N N . ALA A 1 503 ? -26.703 -10.317 11.896 1.00 97.12 503 ALA A N 1
ATOM 3863 C CA . ALA A 1 503 ? -28.051 -10.684 12.317 1.00 97.12 503 ALA A CA 1
ATOM 3864 C C . ALA A 1 503 ? -28.207 -10.679 13.850 1.00 97.12 503 ALA A C 1
ATOM 3866 O O . ALA A 1 503 ? -29.208 -10.166 14.355 1.00 97.12 503 ALA A O 1
ATOM 3867 N N . ALA A 1 504 ? -27.217 -11.183 14.594 1.00 97.69 504 ALA A N 1
ATOM 3868 C CA . ALA A 1 504 ? -27.220 -11.183 16.057 1.00 97.69 504 ALA A CA 1
ATOM 3869 C C . ALA A 1 504 ? -27.198 -9.758 16.638 1.00 97.69 504 ALA A C 1
ATOM 3871 O O . ALA A 1 504 ? -27.963 -9.446 17.552 1.00 97.69 504 ALA A O 1
ATOM 3872 N N . LEU A 1 505 ? -26.383 -8.866 16.068 1.00 95.88 505 LEU A N 1
ATOM 3873 C CA . LEU A 1 505 ? -26.357 -7.446 16.437 1.00 95.88 505 LEU A CA 1
ATOM 3874 C C . LEU A 1 505 ? -27.693 -6.758 16.121 1.00 95.88 505 LEU A C 1
ATOM 3876 O O . LEU A 1 505 ? -28.248 -6.053 16.965 1.00 95.88 505 LEU A O 1
ATOM 3880 N N . LYS A 1 506 ? -28.268 -7.019 14.944 1.00 95.56 506 LYS A N 1
ATOM 3881 C CA . LYS A 1 506 ? -29.577 -6.480 14.555 1.00 95.56 506 LYS A CA 1
ATOM 3882 C C . LYS A 1 506 ? -30.702 -6.969 15.471 1.00 95.56 506 LYS A C 1
ATOM 3884 O O . LYS A 1 506 ? -31.590 -6.193 15.817 1.00 95.56 506 LYS A O 1
ATOM 3889 N N . ALA A 1 507 ? -30.652 -8.223 15.921 1.00 96.56 507 ALA A N 1
ATOM 3890 C CA . ALA A 1 507 ? -31.606 -8.774 16.887 1.00 96.56 507 ALA A CA 1
ATOM 3891 C C . ALA A 1 507 ? -31.540 -8.079 18.262 1.00 96.56 507 ALA A C 1
ATOM 3893 O O . ALA A 1 507 ? -32.522 -8.088 19.002 1.00 96.56 507 ALA A O 1
ATOM 3894 N N . LYS A 1 508 ? -30.415 -7.428 18.589 1.00 92.88 508 LYS A N 1
ATOM 3895 C CA . LYS A 1 508 ? -30.257 -6.560 19.769 1.00 92.88 508 LYS A CA 1
ATOM 3896 C C . LYS A 1 508 ? -30.746 -5.122 19.536 1.00 92.88 508 LYS A C 1
ATOM 3898 O O . LYS A 1 508 ? -30.604 -4.289 20.425 1.00 92.88 508 LYS A O 1
ATOM 3903 N N . GLY A 1 509 ? -31.323 -4.829 18.370 1.00 93.00 509 GLY A N 1
ATOM 3904 C CA . GLY A 1 509 ? -31.803 -3.496 18.002 1.00 93.00 509 GLY A CA 1
ATOM 3905 C C . GLY A 1 509 ? -30.696 -2.528 17.584 1.00 93.00 509 GLY A C 1
ATOM 3906 O O . GLY A 1 509 ? -30.935 -1.325 17.559 1.00 93.00 509 GLY A O 1
ATOM 3907 N N . LEU A 1 510 ? -29.495 -3.031 17.279 1.00 90.88 510 LEU A N 1
ATOM 3908 C CA . LEU A 1 510 ? -28.362 -2.207 16.863 1.00 90.88 510 LEU A CA 1
ATOM 3909 C C . LEU A 1 510 ? -28.409 -1.916 15.362 1.00 90.88 510 LEU A C 1
ATOM 3911 O O . LEU A 1 510 ? -28.809 -2.767 14.562 1.00 90.88 510 LEU A O 1
ATOM 3915 N N . THR A 1 511 ? -27.935 -0.732 14.980 1.00 89.50 511 THR A N 1
ATOM 3916 C CA . THR A 1 511 ? -27.682 -0.395 13.577 1.00 89.50 511 THR A CA 1
ATOM 3917 C C . THR A 1 511 ? -26.475 -1.189 13.080 1.00 89.50 511 THR A C 1
ATOM 3919 O O . THR A 1 511 ? -25.399 -1.150 13.679 1.00 89.50 511 THR A O 1
ATOM 3922 N N . THR A 1 512 ? -26.649 -1.923 11.983 1.00 89.19 512 THR A N 1
ATOM 3923 C CA . THR A 1 512 ? -25.600 -2.756 11.382 1.00 89.19 512 THR A CA 1
ATOM 3924 C C . THR A 1 512 ? -25.460 -2.446 9.895 1.00 89.19 512 THR A C 1
ATOM 3926 O O . THR A 1 512 ? -26.492 -2.302 9.231 1.00 89.19 512 THR A O 1
ATOM 3929 N N . PRO A 1 513 ? -24.236 -2.423 9.342 1.00 85.94 513 PRO A N 1
ATOM 3930 C CA . PRO A 1 513 ? -24.050 -2.292 7.900 1.00 85.94 513 PRO A CA 1
ATOM 3931 C C . PRO A 1 513 ? -24.631 -3.507 7.159 1.00 85.94 513 PRO A C 1
ATOM 3933 O O . PRO A 1 513 ? -24.684 -4.615 7.699 1.00 85.94 513 PRO A O 1
ATOM 3936 N N . GLU A 1 514 ? -25.043 -3.318 5.903 1.00 83.94 514 GLU A N 1
ATOM 3937 C CA . GLU A 1 514 ? -25.359 -4.447 5.020 1.00 83.94 514 GLU A CA 1
ATOM 3938 C C . GLU A 1 514 ? -24.072 -5.102 4.496 1.00 83.94 514 GLU A C 1
ATOM 3940 O O . GLU A 1 514 ? -23.075 -4.426 4.224 1.00 83.94 514 GLU A O 1
ATOM 3945 N N . MET A 1 515 ? -24.112 -6.423 4.295 1.00 83.56 515 MET A N 1
ATOM 3946 C CA . MET A 1 515 ? -23.060 -7.122 3.555 1.00 83.56 515 MET A CA 1
ATOM 3947 C C . MET A 1 515 ? -22.963 -6.565 2.121 1.00 83.56 515 MET A C 1
ATOM 3949 O O . MET A 1 515 ? -24.000 -6.290 1.505 1.00 83.56 515 MET A O 1
ATOM 3953 N N . PRO A 1 516 ? -21.750 -6.412 1.556 1.00 71.75 516 PRO A N 1
ATOM 3954 C CA . PRO A 1 516 ? -21.578 -5.964 0.177 1.00 71.75 516 PRO A CA 1
ATOM 3955 C C . PRO A 1 516 ? -22.349 -6.853 -0.811 1.00 71.75 516 PRO A C 1
ATOM 3957 O O . PRO A 1 516 ? -22.165 -8.067 -0.845 1.00 71.75 516 PRO A O 1
ATOM 3960 N N . LYS A 1 517 ? -23.212 -6.258 -1.643 1.00 75.44 517 LYS A N 1
ATOM 3961 C CA . LYS A 1 517 ? -23.960 -6.992 -2.678 1.00 75.44 517 LYS A CA 1
ATOM 3962 C C . LYS A 1 517 ? -23.098 -7.177 -3.926 1.00 75.44 517 LYS A C 1
ATOM 3964 O O . LYS A 1 517 ? -22.496 -6.224 -4.409 1.00 75.44 517 LYS A O 1
ATOM 3969 N N . GLY A 1 518 ? -23.088 -8.392 -4.477 1.00 72.19 518 GLY A N 1
ATOM 3970 C CA . GLY A 1 518 ? -22.414 -8.704 -5.747 1.00 72.19 518 GLY A CA 1
ATOM 3971 C C . GLY A 1 518 ? -20.890 -8.849 -5.667 1.00 72.19 518 GLY A C 1
ATOM 3972 O O . GLY A 1 518 ? -20.260 -9.097 -6.691 1.00 72.19 518 GLY A O 1
ATOM 3973 N N . VAL A 1 519 ? -20.305 -8.742 -4.473 1.00 74.69 519 VAL A N 1
ATOM 3974 C CA . VAL A 1 519 ? -18.869 -8.905 -4.209 1.00 74.69 519 VAL A CA 1
ATOM 3975 C C . VAL A 1 519 ? -18.704 -9.984 -3.147 1.00 74.69 519 VAL A C 1
ATOM 3977 O O . VAL A 1 519 ? -19.448 -9.992 -2.170 1.00 74.69 519 VAL A O 1
ATOM 3980 N N . ALA A 1 520 ? -17.760 -10.905 -3.343 1.00 79.12 520 ALA A N 1
ATOM 3981 C CA . ALA A 1 520 ? -17.500 -11.953 -2.361 1.00 79.12 520 ALA A CA 1
ATOM 3982 C C . ALA A 1 520 ? -16.877 -11.355 -1.092 1.00 79.12 520 ALA A C 1
ATOM 3984 O O . ALA A 1 520 ? -15.981 -10.513 -1.175 1.00 79.12 520 ALA A O 1
ATOM 3985 N N . TYR A 1 521 ? -17.322 -11.804 0.083 1.00 88.38 521 TYR A N 1
ATOM 3986 C CA . TYR A 1 521 ? -16.691 -11.402 1.336 1.00 88.38 521 TYR A CA 1
ATOM 3987 C C . TYR A 1 521 ? -15.320 -12.078 1.481 1.00 88.38 521 TYR A C 1
ATOM 3989 O O . TYR A 1 521 ? -15.200 -13.307 1.476 1.00 88.38 521 TYR A O 1
ATOM 3997 N N . GLU A 1 522 ? -14.269 -11.270 1.609 1.00 91.06 522 GLU A N 1
ATOM 3998 C CA . GLU A 1 522 ? -12.894 -11.754 1.753 1.00 91.06 522 GLU A CA 1
ATOM 3999 C C . GLU A 1 522 ? -12.549 -11.970 3.231 1.00 91.06 522 GLU A C 1
ATOM 4001 O O . GLU A 1 522 ? -12.461 -13.109 3.683 1.00 91.06 522 GLU A O 1
ATOM 4006 N N . THR A 1 523 ? -12.391 -10.888 3.989 1.00 92.69 523 THR A N 1
ATOM 4007 C CA . THR A 1 523 ? -12.188 -10.896 5.442 1.00 92.69 523 THR A CA 1
ATOM 4008 C C . THR A 1 523 ? -12.410 -9.483 6.001 1.00 92.69 523 THR A C 1
ATOM 4010 O O . THR A 1 523 ? -12.374 -8.503 5.255 1.00 92.69 523 THR A O 1
ATOM 4013 N N . ALA A 1 524 ? -12.622 -9.360 7.313 1.00 93.19 524 ALA A N 1
ATOM 4014 C CA . ALA A 1 524 ? -12.836 -8.087 7.995 1.00 93.19 524 ALA A CA 1
ATOM 4015 C C . ALA A 1 524 ? -11.611 -7.153 7.926 1.00 93.19 524 ALA A C 1
ATOM 4017 O O . ALA A 1 524 ? -11.765 -5.939 8.005 1.00 93.19 524 ALA A O 1
ATOM 4018 N N . MET A 1 525 ? -10.398 -7.687 7.757 1.00 93.75 525 MET A N 1
ATOM 4019 C CA . MET A 1 525 ? -9.171 -6.877 7.772 1.00 93.75 525 MET A CA 1
ATOM 4020 C C . MET A 1 525 ? -8.865 -6.128 6.465 1.00 93.75 525 MET A C 1
ATOM 4022 O O . MET A 1 525 ? -7.913 -5.352 6.438 1.00 93.75 525 MET A O 1
ATOM 4026 N N . LEU A 1 526 ? -9.656 -6.314 5.403 1.00 92.62 526 LEU A N 1
ATOM 4027 C CA . LEU A 1 526 ? -9.398 -5.703 4.095 1.00 92.62 526 LEU A CA 1
ATOM 4028 C C . LEU A 1 526 ? -10.307 -4.504 3.790 1.00 92.62 526 LEU A C 1
ATOM 4030 O O . LEU A 1 526 ? -11.445 -4.391 4.252 1.00 92.62 526 LEU A O 1
ATOM 4034 N N . GLY A 1 527 ? -9.803 -3.616 2.940 1.00 88.00 527 GLY A N 1
ATOM 4035 C CA . GLY A 1 527 ? -10.503 -2.490 2.343 1.00 88.00 527 GLY A CA 1
ATOM 4036 C C . GLY A 1 527 ? -10.540 -1.220 3.190 1.00 88.00 527 GLY A C 1
ATOM 4037 O O . GLY A 1 527 ? -11.400 -0.377 2.928 1.00 88.00 527 GLY A O 1
ATOM 4038 N N . PHE A 1 528 ? -9.678 -1.064 4.200 1.00 88.25 528 PHE A N 1
ATOM 4039 C CA . PHE A 1 528 ? -9.668 0.153 5.032 1.00 88.25 528 PHE A CA 1
ATOM 4040 C C . PHE A 1 528 ? -8.308 0.523 5.653 1.00 88.25 528 PHE A C 1
ATOM 4042 O O . PHE A 1 528 ? -8.053 1.707 5.882 1.00 88.25 528 PHE A O 1
ATOM 4049 N N . LEU A 1 529 ? -7.436 -0.451 5.938 1.00 90.00 529 LEU A N 1
ATOM 4050 C CA . LEU A 1 529 ? -6.214 -0.228 6.715 1.00 90.00 529 LEU A CA 1
ATOM 4051 C C . LEU A 1 529 ? -5.099 0.382 5.854 1.00 90.00 529 LEU A C 1
ATOM 4053 O O . LEU A 1 529 ? -4.240 -0.314 5.329 1.00 90.00 529 LEU A O 1
ATOM 4057 N N . THR A 1 530 ? -5.093 1.704 5.704 1.00 86.94 530 THR A N 1
ATOM 4058 C CA . THR A 1 530 ? -4.094 2.390 4.866 1.00 86.94 530 THR A CA 1
ATOM 4059 C C . THR A 1 530 ? -2.687 2.382 5.460 1.00 86.94 530 THR A C 1
ATOM 4061 O O . THR A 1 530 ? -1.734 2.509 4.709 1.00 86.94 530 THR A O 1
ATOM 4064 N N . SER A 1 531 ? -2.521 2.207 6.771 1.00 88.50 531 SER A N 1
ATOM 4065 C CA . SER A 1 531 ? -1.217 2.160 7.446 1.00 88.50 531 SER A CA 1
ATOM 4066 C C . SER A 1 531 ? -1.348 1.430 8.780 1.00 88.50 531 SER A C 1
ATOM 4068 O O . SER A 1 531 ? -2.335 1.656 9.479 1.00 88.50 531 SER A O 1
ATOM 4070 N N . MET A 1 532 ? -0.361 0.598 9.119 1.00 89.56 532 MET A N 1
ATOM 4071 C CA . MET A 1 532 ? -0.260 -0.094 10.407 1.00 89.56 532 MET A CA 1
ATOM 4072 C C . MET A 1 532 ? 0.295 0.830 11.501 1.00 89.56 532 MET A C 1
ATOM 4074 O O . MET A 1 532 ? -0.304 0.861 12.564 1.00 89.56 532 MET A O 1
ATOM 4078 N N . ASP A 1 533 ? 1.275 1.705 11.209 1.00 85.50 533 ASP A N 1
ATOM 4079 C CA . ASP A 1 533 ? 1.806 2.717 12.167 1.00 85.50 533 ASP A CA 1
ATOM 4080 C C . ASP A 1 533 ? 0.762 3.717 12.680 1.00 85.50 533 ASP A C 1
ATOM 4082 O O . ASP A 1 533 ? 0.961 4.464 13.643 1.00 85.50 533 ASP A O 1
ATOM 4086 N N . GLY A 1 534 ? -0.334 3.808 11.942 1.00 84.94 534 GLY A N 1
ATOM 4087 C CA . GLY A 1 534 ? -1.369 4.781 12.154 1.00 84.94 534 GLY A CA 1
ATOM 4088 C C . GLY A 1 534 ? -2.303 4.466 13.286 1.00 84.94 534 GLY A C 1
ATOM 4089 O O . GLY A 1 534 ? -2.848 3.370 13.372 1.00 84.94 534 GLY A O 1
ATOM 4090 N N . ASP A 1 535 ? -2.652 5.494 14.039 1.00 86.44 535 ASP A N 1
ATOM 4091 C CA . ASP A 1 535 ? -3.750 5.370 14.979 1.00 86.44 535 ASP A CA 1
ATOM 4092 C C . ASP A 1 535 ? -5.137 5.555 14.334 1.00 86.44 535 ASP A C 1
ATOM 4094 O O . ASP A 1 535 ? -5.309 6.193 13.292 1.00 86.44 535 ASP A O 1
ATOM 4098 N N . ASN A 1 536 ? -6.153 4.991 14.994 1.00 88.50 536 ASN A N 1
ATOM 4099 C CA . ASN A 1 536 ? -7.576 5.188 14.718 1.00 88.50 536 ASN A CA 1
ATOM 4100 C C . ASN A 1 536 ? -8.003 4.882 13.268 1.00 88.50 536 ASN A C 1
ATOM 4102 O O . ASN A 1 536 ? -8.972 5.451 12.757 1.00 88.50 536 ASN A O 1
ATOM 4106 N N . ARG A 1 537 ? -7.311 3.967 12.578 1.00 86.44 537 ARG A N 1
ATOM 4107 C CA . ARG A 1 537 ? -7.570 3.656 11.159 1.00 86.44 537 ARG A CA 1
ATOM 4108 C C . ARG A 1 537 ? -8.982 3.144 10.893 1.00 86.44 537 ARG A C 1
ATOM 4110 O O . ARG A 1 537 ? -9.567 3.490 9.869 1.00 86.44 537 ARG A O 1
ATOM 4117 N N . TRP A 1 538 ? -9.581 2.414 11.835 1.00 89.75 538 TRP A N 1
ATOM 4118 C CA . TRP A 1 538 ? -10.976 1.971 11.727 1.00 89.75 538 TRP A CA 1
ATOM 4119 C C . TRP A 1 538 ? -11.970 3.137 11.630 1.00 89.75 538 TRP A C 1
ATOM 4121 O O . TRP A 1 538 ? -13.035 2.962 11.043 1.00 89.75 538 TRP A O 1
ATOM 4131 N N . GLN A 1 539 ? -11.621 4.330 12.131 1.00 87.50 539 GLN A N 1
ATOM 4132 C CA . GLN A 1 539 ? -12.446 5.543 12.052 1.00 87.50 539 GLN A CA 1
ATOM 4133 C C . GLN A 1 539 ? -12.348 6.256 10.689 1.00 87.50 539 GLN A C 1
ATOM 4135 O O . GLN A 1 539 ? -13.032 7.256 10.476 1.00 87.50 539 GLN A O 1
ATOM 4140 N N . GLY A 1 540 ? -11.511 5.768 9.763 1.00 80.06 540 GLY A N 1
ATOM 4141 C CA . GLY A 1 540 ? -11.316 6.365 8.438 1.00 80.06 540 GLY A CA 1
ATOM 4142 C C . GLY A 1 540 ? -10.302 7.510 8.407 1.00 80.06 540 GLY A C 1
ATOM 4143 O O . GLY A 1 540 ? -10.396 8.386 7.553 1.00 80.06 540 GLY A O 1
ATOM 4144 N N . LEU A 1 541 ? -9.329 7.550 9.321 1.00 75.06 541 LEU A N 1
ATOM 4145 C CA . LEU A 1 541 ? -8.253 8.547 9.263 1.00 75.06 541 LEU A CA 1
ATOM 4146 C C . LEU A 1 541 ? -7.202 8.193 8.201 1.00 75.06 541 LEU A C 1
ATOM 4148 O O . LEU A 1 541 ? -6.719 7.059 8.143 1.00 75.06 541 LEU A O 1
ATOM 4152 N N . ALA A 1 542 ? -6.797 9.185 7.403 1.00 66.25 542 ALA A N 1
ATOM 4153 C CA . ALA A 1 542 ? -5.700 9.046 6.440 1.00 66.25 542 ALA A CA 1
ATOM 4154 C C . ALA A 1 542 ? -4.319 9.062 7.128 1.00 66.25 542 ALA A C 1
ATOM 4156 O O . ALA A 1 542 ? -4.170 9.584 8.239 1.00 66.25 542 ALA A O 1
ATOM 4157 N N . HIS A 1 543 ? -3.299 8.465 6.499 1.00 65.88 543 HIS A N 1
ATOM 4158 C CA . HIS A 1 543 ? -1.943 8.408 7.064 1.00 65.88 543 HIS A CA 1
ATOM 4159 C C . HIS A 1 543 ? -1.348 9.799 7.314 1.00 65.88 543 HIS A C 1
ATOM 4161 O O . HIS A 1 543 ? -1.546 10.708 6.510 1.00 65.88 543 HIS A O 1
ATOM 4167 N N . GLY A 1 544 ? -0.705 9.987 8.477 1.00 62.44 544 GLY A N 1
ATOM 4168 C CA . GLY A 1 544 ? -0.179 11.282 8.925 1.00 62.44 544 GLY A CA 1
ATOM 4169 C C . GLY A 1 544 ? -1.218 12.401 9.116 1.00 62.44 544 GLY A C 1
ATOM 4170 O O . GLY A 1 544 ? -0.835 13.557 9.290 1.00 62.44 544 GLY A O 1
ATOM 4171 N N . SER A 1 545 ? -2.523 12.098 9.071 1.00 60.09 545 SER A N 1
ATOM 4172 C CA . SER A 1 545 ? -3.604 13.087 9.115 1.00 60.09 545 SER A CA 1
ATOM 4173 C C . SER A 1 545 ? -4.517 12.885 10.321 1.00 60.09 545 SER A C 1
ATOM 4175 O O . SER A 1 545 ? -4.882 11.773 10.697 1.00 60.09 545 SER A O 1
ATOM 4177 N N . THR A 1 546 ? -4.960 13.996 10.906 1.00 61.34 546 THR A N 1
ATOM 4178 C CA . THR A 1 546 ? -6.044 14.028 11.896 1.00 61.34 546 THR A CA 1
ATOM 4179 C C . THR A 1 546 ? -7.413 14.231 11.234 1.00 61.34 546 THR A C 1
ATOM 4181 O O . THR A 1 546 ? -8.385 14.579 11.906 1.00 61.34 546 THR A O 1
ATOM 4184 N N . LYS A 1 547 ? -7.546 14.022 9.923 1.00 59.19 547 LYS A N 1
ATOM 4185 C CA . LYS A 1 547 ? -8.825 14.142 9.214 1.00 59.19 547 LYS A CA 1
ATOM 4186 C C . LYS A 1 547 ? -9.338 12.781 8.751 1.00 59.19 547 LYS A C 1
ATOM 4188 O O . LYS A 1 547 ? -8.563 11.931 8.311 1.00 59.19 547 LYS A O 1
ATOM 4193 N N . ALA A 1 548 ? -10.656 12.599 8.838 1.00 58.44 548 ALA A N 1
ATOM 4194 C CA . ALA A 1 548 ? -11.370 11.418 8.353 1.00 58.44 548 ALA A CA 1
ATOM 4195 C C . ALA A 1 548 ? -11.507 11.456 6.819 1.00 58.44 548 ALA A C 1
ATOM 4197 O O . ALA A 1 548 ? -12.582 11.694 6.277 1.00 58.44 548 ALA A O 1
ATOM 4198 N N . GLU A 1 549 ? -10.377 11.319 6.127 1.00 61.00 549 GLU A N 1
ATOM 4199 C CA . GLU A 1 549 ? -10.273 11.348 4.659 1.00 61.00 549 GLU A CA 1
ATOM 4200 C C . GLU A 1 549 ? -10.078 9.943 4.055 1.00 61.00 549 GLU A C 1
ATOM 4202 O O . GLU A 1 549 ? -10.132 9.775 2.839 1.00 61.00 549 GLU A O 1
ATOM 4207 N N . GLY A 1 550 ? -9.848 8.932 4.895 1.00 59.38 550 GLY A N 1
ATOM 4208 C CA . GLY A 1 550 ? -9.731 7.528 4.517 1.00 59.38 550 GLY A CA 1
ATOM 4209 C C . GLY A 1 550 ? -11.058 6.771 4.607 1.00 59.38 550 GLY A C 1
ATOM 4210 O O . GLY A 1 550 ? -12.099 7.293 5.007 1.00 59.38 550 GLY A O 1
ATOM 4211 N N . ARG A 1 551 ? -11.019 5.486 4.246 1.00 78.19 551 ARG A N 1
ATOM 4212 C CA . ARG A 1 551 ? -12.178 4.596 4.337 1.00 78.19 551 ARG A CA 1
ATOM 4213 C C . ARG A 1 551 ? -12.256 3.999 5.740 1.00 78.19 551 ARG A C 1
ATOM 4215 O O . ARG A 1 551 ? -11.311 3.364 6.182 1.00 78.19 551 ARG A O 1
ATOM 4222 N N . ALA A 1 552 ? -13.375 4.191 6.434 1.00 82.81 552 ALA A N 1
ATOM 4223 C CA . ALA A 1 552 ? -13.604 3.572 7.738 1.00 82.81 552 ALA A CA 1
ATOM 4224 C C . ALA A 1 552 ? -13.828 2.055 7.611 1.00 82.81 552 ALA A C 1
ATOM 4226 O O . ALA A 1 552 ? -14.393 1.580 6.609 1.00 82.81 552 ALA A O 1
ATOM 4227 N N . PHE A 1 553 ? -13.447 1.314 8.654 1.00 89.94 553 PHE A N 1
ATOM 4228 C CA . PHE A 1 553 ? -13.777 -0.103 8.797 1.00 89.94 553 PHE A CA 1
ATOM 4229 C C . PHE A 1 553 ? -15.295 -0.288 8.742 1.00 89.94 553 PHE A C 1
ATOM 4231 O O . PHE A 1 553 ? -16.046 0.542 9.247 1.00 89.94 553 PHE A O 1
ATOM 4238 N N . PHE A 1 554 ? -15.774 -1.354 8.105 1.00 86.81 554 PHE A N 1
ATOM 4239 C CA . PHE A 1 554 ? -17.188 -1.430 7.742 1.00 86.81 554 PHE A CA 1
ATOM 4240 C C . PHE A 1 554 ? -18.139 -1.487 8.952 1.00 86.81 554 PHE A C 1
ATOM 4242 O O . PHE A 1 554 ? -19.169 -0.824 8.905 1.00 86.81 554 PHE A O 1
ATOM 4249 N N . LEU A 1 555 ? -17.783 -2.164 10.056 1.00 90.62 555 LEU A N 1
ATOM 4250 C CA . LEU A 1 555 ? -18.594 -2.156 11.294 1.00 90.62 555 LEU A CA 1
ATOM 4251 C C . LEU A 1 555 ? -18.489 -0.839 12.081 1.00 90.62 555 LEU A C 1
ATOM 4253 O O . LEU A 1 555 ? -19.260 -0.613 13.011 1.00 90.62 555 LEU A O 1
ATOM 4257 N N . ALA A 1 556 ? -17.534 0.019 11.721 1.00 89.19 556 ALA A N 1
ATOM 4258 C CA . ALA A 1 556 ? -17.320 1.340 12.305 1.00 89.19 556 ALA A CA 1
ATOM 4259 C C . ALA A 1 556 ? -18.064 2.455 11.531 1.00 89.19 556 ALA A C 1
ATOM 4261 O O . ALA A 1 556 ? -17.892 3.638 11.826 1.00 89.19 556 ALA A O 1
ATOM 4262 N N . ARG A 1 557 ? -18.883 2.097 10.532 1.00 83.31 557 ARG A N 1
ATOM 4263 C CA . ARG A 1 557 ? -19.736 3.020 9.760 1.00 83.31 557 ARG A CA 1
ATOM 4264 C C . ARG A 1 557 ? -21.096 3.217 10.440 1.00 83.31 557 ARG A C 1
ATOM 4266 O O . ARG A 1 557 ? -21.374 2.598 11.462 1.00 83.31 557 ARG A O 1
ATOM 4273 N N . ASP A 1 558 ? -21.924 4.097 9.878 1.00 76.94 558 ASP A N 1
ATOM 4274 C CA . ASP A 1 558 ? -23.345 4.258 10.232 1.00 76.94 558 ASP A CA 1
ATOM 4275 C C . ASP A 1 558 ? -23.603 4.460 11.737 1.00 76.94 558 ASP A C 1
ATOM 4277 O O . ASP A 1 558 ? -24.355 3.726 12.370 1.00 76.94 558 ASP A O 1
ATOM 4281 N N . GLY A 1 559 ? -22.926 5.439 12.346 1.00 74.38 559 GLY A N 1
ATOM 4282 C CA . GLY A 1 559 ? -23.035 5.711 13.787 1.00 74.38 559 GLY A CA 1
ATOM 4283 C C . GLY A 1 559 ? -22.134 4.854 14.676 1.00 74.38 559 GLY A C 1
ATOM 4284 O O . GLY A 1 559 ? -21.953 5.189 15.848 1.00 74.38 559 GLY A O 1
ATOM 4285 N N . ALA A 1 560 ? -21.501 3.823 14.103 1.00 86.50 560 ALA A N 1
ATOM 4286 C CA . ALA A 1 560 ? -20.594 2.894 14.766 1.00 86.50 560 ALA A CA 1
ATOM 4287 C C . ALA A 1 560 ? -21.233 2.072 15.897 1.00 86.50 560 ALA A C 1
ATOM 4289 O O . ALA A 1 560 ? -20.532 1.598 16.793 1.00 86.50 560 ALA A O 1
ATOM 4290 N N . ASP A 1 561 ? -22.554 1.882 15.859 1.00 88.75 561 ASP A N 1
ATOM 4291 C CA . ASP A 1 561 ? -23.291 1.118 16.872 1.00 88.75 561 ASP A CA 1
ATOM 4292 C C . ASP A 1 561 ? -22.774 -0.322 16.973 1.00 88.75 561 ASP A C 1
ATOM 4294 O O . ASP A 1 561 ? -22.498 -0.805 18.073 1.00 88.75 561 ASP A O 1
ATOM 4298 N N . ALA A 1 562 ? -22.581 -0.985 15.826 1.00 92.06 562 ALA A N 1
ATOM 4299 C CA . ALA A 1 562 ? -22.002 -2.324 15.756 1.00 92.06 562 ALA A CA 1
ATOM 4300 C C . ALA A 1 562 ? -20.600 -2.362 16.384 1.00 92.06 562 ALA A C 1
ATOM 4302 O O . ALA A 1 562 ? -20.352 -3.161 17.283 1.00 92.06 562 ALA A O 1
ATOM 4303 N N . TRP A 1 563 ? -19.701 -1.461 15.977 1.00 93.44 563 TRP A N 1
ATOM 4304 C CA . TRP A 1 563 ? -18.356 -1.361 16.550 1.00 93.44 563 TRP A CA 1
ATOM 4305 C C . TRP A 1 563 ? -18.370 -1.166 18.068 1.00 93.44 563 TRP A C 1
ATOM 4307 O O . TRP A 1 563 ? -17.705 -1.900 18.795 1.00 93.44 563 TRP A O 1
ATOM 4317 N N . ARG A 1 564 ? -19.151 -0.202 18.564 1.00 92.75 564 ARG A N 1
ATOM 4318 C CA . ARG A 1 564 ? -19.187 0.148 19.992 1.00 92.75 564 ARG A CA 1
ATOM 4319 C C . ARG A 1 564 ? -19.762 -0.962 20.872 1.00 92.75 564 ARG A C 1
ATOM 4321 O O . ARG A 1 564 ? -19.542 -0.946 22.074 1.00 92.75 564 ARG A O 1
ATOM 4328 N N . ASN A 1 565 ? -20.472 -1.922 20.288 1.00 94.62 565 ASN A N 1
ATOM 4329 C CA . ASN A 1 565 ? -20.975 -3.095 21.001 1.00 94.62 565 ASN A CA 1
ATOM 4330 C C . ASN A 1 565 ? -20.052 -4.314 20.910 1.00 94.62 565 ASN A C 1
ATOM 4332 O O . ASN A 1 565 ? -20.305 -5.294 21.604 1.00 94.62 565 ASN A O 1
ATOM 4336 N N . LEU A 1 566 ? -19.030 -4.284 20.055 1.00 96.69 566 LEU A N 1
ATOM 4337 C CA . LEU A 1 566 ? -18.079 -5.386 19.884 1.00 96.69 566 LEU A CA 1
ATOM 4338 C C . LEU A 1 566 ? -16.712 -5.085 20.499 1.00 96.69 566 LEU A C 1
ATOM 4340 O O . LEU A 1 566 ? -16.007 -6.000 20.904 1.00 96.69 566 LEU A O 1
ATOM 4344 N N . PHE A 1 567 ? -16.321 -3.816 20.552 1.00 96.81 567 PHE A N 1
ATOM 4345 C CA . PHE A 1 567 ? -15.002 -3.399 21.010 1.00 96.81 567 PHE A CA 1
ATOM 4346 C C . PHE A 1 567 ? -15.096 -2.596 22.302 1.00 96.81 567 PHE A C 1
ATOM 4348 O O . PHE A 1 567 ? -16.095 -1.935 22.583 1.00 96.81 567 PHE A O 1
ATOM 4355 N N . MET A 1 568 ? -14.050 -2.641 23.117 1.00 95.12 568 MET A N 1
ATOM 4356 C CA . MET A 1 568 ? -13.866 -1.687 24.206 1.00 95.12 568 MET A CA 1
ATOM 4357 C C . MET A 1 568 ? -13.411 -0.353 23.625 1.00 95.12 568 MET A C 1
ATOM 4359 O O . MET A 1 568 ? -12.700 -0.330 22.617 1.00 95.12 568 MET A O 1
ATOM 4363 N N . ARG A 1 569 ? -13.750 0.763 24.280 1.00 93.31 569 ARG A N 1
ATOM 4364 C CA . ARG A 1 569 ? -13.183 2.058 23.897 1.00 93.31 569 ARG A CA 1
ATOM 4365 C C . ARG A 1 569 ? -11.659 1.987 23.930 1.00 93.31 569 ARG A C 1
ATOM 4367 O O . ARG A 1 569 ? -11.069 1.694 24.974 1.00 93.31 569 ARG A O 1
ATOM 4374 N N . GLN A 1 570 ? -11.031 2.261 22.791 1.00 93.94 570 GLN A N 1
ATOM 4375 C CA . GLN A 1 570 ? -9.592 2.102 22.660 1.00 93.94 570 GLN A CA 1
ATOM 4376 C C . GLN A 1 570 ? -8.870 3.233 23.408 1.00 93.94 570 GLN A C 1
ATOM 4378 O O . GLN A 1 570 ? -9.249 4.405 23.352 1.00 93.94 570 GLN A O 1
ATOM 4383 N N . ILE A 1 571 ? -7.803 2.902 24.132 1.00 93.50 571 ILE A N 1
ATOM 4384 C CA . ILE A 1 571 ? -6.925 3.927 24.709 1.00 93.50 571 ILE A CA 1
ATOM 4385 C C . ILE A 1 571 ? -6.202 4.620 23.547 1.00 93.50 571 ILE A C 1
ATOM 4387 O O . ILE A 1 571 ? -5.627 3.948 22.697 1.00 93.50 571 ILE A O 1
ATOM 4391 N N . GLY A 1 572 ? -6.249 5.953 23.498 1.00 90.62 572 GLY A N 1
ATOM 4392 C CA . GLY A 1 572 ? -5.800 6.719 22.329 1.00 90.62 572 GLY A CA 1
ATOM 4393 C C . GLY A 1 572 ? -6.881 6.971 21.282 1.00 90.62 572 GLY A C 1
ATOM 4394 O O . GLY A 1 572 ? -6.621 7.637 20.276 1.00 90.62 572 GLY A O 1
ATOM 4395 N N . GLU A 1 573 ? -8.099 6.485 21.525 1.00 89.19 573 GLU A N 1
ATOM 4396 C CA . GLU A 1 573 ? -9.224 6.753 20.649 1.00 89.19 573 GLU A CA 1
ATOM 4397 C C . GLU A 1 573 ? -9.644 8.218 20.671 1.00 89.19 573 GLU A C 1
ATOM 4399 O O . GLU A 1 573 ? -9.757 8.854 21.727 1.00 89.19 573 GLU A O 1
ATOM 4404 N N . ARG A 1 574 ? -9.948 8.748 19.491 1.00 81.38 574 ARG A N 1
ATOM 4405 C CA . ARG A 1 574 ? -10.427 10.118 19.353 1.00 81.38 574 ARG A CA 1
ATOM 4406 C C . ARG A 1 574 ? -11.860 10.301 19.834 1.00 81.38 574 ARG A C 1
ATOM 4408 O O . ARG A 1 574 ? -12.777 9.596 19.424 1.00 81.38 574 ARG A O 1
ATOM 4415 N N . ALA A 1 575 ? -12.048 11.319 20.672 1.00 70.19 575 ALA A N 1
ATOM 4416 C CA . ALA A 1 575 ? -13.346 11.681 21.232 1.00 70.19 575 ALA A CA 1
ATOM 4417 C C . ALA A 1 575 ? -14.277 12.373 20.224 1.00 70.19 575 ALA A C 1
ATOM 4419 O O . ALA A 1 575 ? -15.490 12.355 20.408 1.00 70.19 575 ALA A O 1
ATOM 4420 N N . ASP A 1 576 ? -13.727 12.979 19.170 1.00 67.69 576 ASP A N 1
ATOM 4421 C CA . ASP A 1 576 ? -14.480 13.705 18.150 1.00 67.69 576 ASP A CA 1
ATOM 4422 C C . ASP A 1 576 ? -14.969 12.810 17.010 1.00 67.69 576 ASP A C 1
ATOM 4424 O O . ASP A 1 576 ? -15.301 13.343 15.961 1.00 67.69 576 ASP A O 1
ATOM 4428 N N . TRP A 1 577 ? -15.037 11.485 17.212 1.00 68.31 577 TRP A N 1
ATOM 4429 C CA . TRP A 1 577 ? -15.589 10.522 16.257 1.00 68.31 577 TRP A CA 1
ATOM 4430 C C . TRP A 1 577 ? -17.087 10.799 16.032 1.00 68.31 577 TRP A C 1
ATOM 4432 O O . TRP A 1 577 ? -17.927 10.363 16.832 1.00 68.31 577 TRP A O 1
ATOM 4442 N N . PRO A 1 578 ? -17.460 11.551 14.978 1.00 52.97 578 PRO A N 1
ATOM 4443 C CA . PRO A 1 578 ? -18.842 11.913 14.730 1.00 52.97 578 PRO A CA 1
ATOM 4444 C C . PRO A 1 578 ? -19.610 10.640 14.396 1.00 52.97 578 PRO A C 1
ATOM 4446 O O . PRO A 1 578 ? -19.124 9.802 13.636 1.00 52.97 578 PRO A O 1
ATOM 4449 N N . ALA A 1 579 ? -20.854 10.540 14.859 1.00 46.59 579 ALA A N 1
ATOM 4450 C CA . ALA A 1 579 ? -21.782 9.475 14.470 1.00 46.59 579 ALA A CA 1
ATOM 4451 C C . ALA A 1 579 ? -22.077 9.427 12.944 1.00 46.59 579 ALA A C 1
ATOM 4453 O O . ALA A 1 579 ? -22.911 8.649 12.498 1.00 46.59 579 ALA A O 1
ATOM 4454 N N . SER A 1 580 ? -21.402 10.239 12.124 1.00 41.22 580 SER A N 1
ATOM 4455 C CA . SER A 1 580 ? -21.620 10.368 10.685 1.00 41.22 580 SER A CA 1
ATOM 4456 C C . SER A 1 580 ? -20.340 10.592 9.859 1.00 41.22 580 SER A C 1
ATOM 4458 O O . SER A 1 580 ? -20.443 11.075 8.736 1.00 41.22 580 SER A O 1
ATOM 4460 N N . SER A 1 581 ? -19.129 10.308 10.361 1.00 37.31 581 SER A N 1
ATOM 4461 C CA . SER A 1 581 ? -17.889 10.621 9.615 1.00 37.31 581 SER A CA 1
ATOM 4462 C C . SER A 1 581 ? -17.449 9.592 8.580 1.00 37.31 581 SER A C 1
ATOM 4464 O O . SER A 1 581 ? -16.287 9.606 8.185 1.00 37.31 581 SER A O 1
ATOM 4466 N N . ALA A 1 582 ? -18.329 8.717 8.105 1.00 38.88 582 ALA A N 1
ATOM 4467 C CA . ALA A 1 582 ? -18.049 8.089 6.826 1.00 38.88 582 ALA A CA 1
ATOM 4468 C C . ALA A 1 582 ? -18.308 9.160 5.756 1.00 38.88 582 ALA A C 1
ATOM 4470 O O . ALA A 1 582 ? -19.457 9.590 5.622 1.00 38.88 582 ALA A O 1
ATOM 4471 N N . PRO A 1 583 ? -17.321 9.586 4.942 1.00 34.75 583 PRO A N 1
ATOM 4472 C CA . PRO A 1 583 ? -17.692 9.942 3.588 1.00 34.75 583 PRO A CA 1
ATOM 4473 C C . PRO A 1 583 ? -18.438 8.712 3.081 1.00 34.75 583 PRO A C 1
ATOM 4475 O O . PRO A 1 583 ? -17.882 7.607 3.087 1.00 34.75 583 PRO A O 1
ATOM 4478 N N . ALA A 1 584 ? -19.713 8.872 2.737 1.00 36.59 584 ALA A N 1
ATOM 4479 C CA . ALA A 1 584 ? -20.386 7.890 1.921 1.00 36.59 584 ALA A CA 1
ATOM 4480 C C . ALA A 1 584 ? -19.549 7.811 0.647 1.00 36.59 584 ALA A C 1
ATOM 4482 O O . ALA A 1 584 ? -19.675 8.633 -0.258 1.00 36.59 584 ALA A O 1
ATOM 4483 N N . GLN A 1 585 ? -18.619 6.862 0.608 1.00 38.81 585 GLN A N 1
ATOM 4484 C CA . GLN A 1 585 ? -18.097 6.395 -0.646 1.00 38.81 585 GLN A CA 1
ATOM 4485 C C . GLN A 1 585 ? -19.279 5.632 -1.218 1.00 38.81 585 GLN A C 1
ATOM 4487 O O . GLN A 1 585 ? -19.442 4.434 -0.979 1.00 38.81 585 GLN A O 1
ATOM 4492 N N . GLU A 1 586 ? -20.156 6.373 -1.903 1.00 34.44 586 GLU A N 1
ATOM 4493 C CA . GLU A 1 586 ? -20.927 5.791 -2.979 1.00 34.44 586 GLU A CA 1
ATOM 4494 C C . GLU A 1 586 ? -19.922 4.925 -3.720 1.00 34.44 586 GLU A C 1
ATOM 4496 O O . GLU A 1 586 ? -18.892 5.407 -4.209 1.00 34.44 586 GLU A O 1
ATOM 4501 N N . ALA A 1 587 ? -20.155 3.614 -3.690 1.00 36.91 587 ALA A N 1
ATOM 4502 C CA . ALA A 1 587 ? -19.573 2.752 -4.684 1.00 36.91 587 ALA A CA 1
ATOM 4503 C C . ALA A 1 587 ? -19.932 3.445 -5.990 1.00 36.91 587 ALA A C 1
ATOM 4505 O O . ALA A 1 587 ? -21.112 3.508 -6.331 1.00 36.91 587 ALA A O 1
ATOM 4506 N N . GLY A 1 588 ? -18.948 4.083 -6.624 1.00 37.59 588 GLY A N 1
ATOM 4507 C CA . GLY A 1 588 ? -19.122 4.702 -7.917 1.00 37.59 588 GLY A CA 1
ATOM 4508 C C . GLY A 1 588 ? -19.428 3.570 -8.872 1.00 37.59 588 GLY A C 1
ATOM 4509 O O . GLY A 1 588 ? -18.527 3.048 -9.531 1.00 37.59 588 GLY A O 1
ATOM 4510 N N . GLY A 1 589 ? -20.697 3.158 -8.896 1.00 44.72 589 GLY A N 1
ATOM 4511 C CA . GLY A 1 589 ? -21.256 2.356 -9.953 1.00 44.72 589 GLY A CA 1
ATOM 4512 C C . GLY A 1 589 ? -20.862 3.026 -11.263 1.00 44.72 589 GLY A C 1
ATOM 4513 O O . GLY A 1 589 ? -20.656 4.247 -11.292 1.00 44.72 589 GLY A O 1
ATOM 4514 N N . PRO A 1 590 ? -20.668 2.240 -12.329 1.00 41.91 590 PRO A N 1
ATOM 4515 C CA . PRO A 1 590 ? -20.224 2.781 -13.601 1.00 41.91 590 PRO A CA 1
ATOM 4516 C C . PRO A 1 590 ? -21.102 3.993 -13.936 1.00 41.91 590 PRO A C 1
ATOM 4518 O O . PRO A 1 590 ? -22.327 3.852 -13.944 1.00 41.91 590 PRO A O 1
ATOM 4521 N N . PRO A 1 591 ? -20.529 5.193 -14.148 1.00 48.75 591 PRO A N 1
ATOM 4522 C CA . PRO A 1 591 ? -21.337 6.355 -14.450 1.00 48.75 591 PRO A CA 1
ATOM 4523 C C . PRO A 1 591 ? -22.066 6.028 -15.740 1.00 48.75 591 PRO A C 1
ATOM 4525 O O . PRO A 1 591 ? -21.400 5.625 -16.700 1.00 48.75 591 PRO A O 1
ATOM 4528 N N . ASP A 1 592 ? -23.392 6.140 -15.690 1.00 57.97 592 ASP A N 1
ATOM 4529 C CA . ASP A 1 592 ? -24.337 6.213 -16.798 1.00 57.97 592 ASP A CA 1
ATOM 4530 C C . ASP A 1 592 ? -23.841 5.563 -18.106 1.00 57.97 592 ASP A C 1
ATOM 4532 O O . ASP A 1 592 ? -22.988 6.108 -18.800 1.00 57.97 592 ASP A O 1
ATOM 4536 N N . ASP A 1 593 ? -24.361 4.392 -18.471 1.00 67.38 593 ASP A N 1
ATOM 4537 C CA . ASP A 1 593 ? -24.032 3.749 -19.751 1.00 67.38 593 ASP A CA 1
ATOM 4538 C C . ASP A 1 593 ? -24.692 4.433 -20.970 1.00 67.38 593 ASP A C 1
ATOM 4540 O O . ASP A 1 593 ? -24.503 3.970 -22.101 1.00 67.38 593 ASP A O 1
ATOM 4544 N N . THR A 1 594 ? -25.436 5.527 -20.777 1.00 67.62 594 THR A N 1
ATOM 4545 C CA . THR A 1 594 ? -26.009 6.326 -21.862 1.00 67.62 594 THR A CA 1
ATOM 4546 C C . THR A 1 594 ? -24.965 7.233 -22.530 1.00 67.62 594 THR A C 1
ATOM 4548 O O . THR A 1 594 ? -23.856 7.467 -22.034 1.00 67.62 594 THR A O 1
ATOM 4551 N N . GLY A 1 595 ? -25.286 7.682 -23.745 1.00 75.38 595 GLY A N 1
ATOM 4552 C CA . GLY A 1 595 ? -24.436 8.577 -24.536 1.00 75.38 595 GLY A CA 1
ATOM 4553 C C . GLY A 1 595 ? -23.224 7.918 -25.209 1.00 75.38 595 GLY A C 1
ATOM 4554 O O . GLY A 1 595 ? -22.534 8.585 -25.977 1.00 75.38 595 GLY A O 1
ATOM 4555 N N . PHE A 1 596 ? -22.965 6.626 -24.977 1.00 86.38 596 PHE A N 1
ATOM 4556 C CA . PHE A 1 596 ? -21.924 5.882 -25.688 1.00 86.38 596 PHE A CA 1
ATOM 4557 C C . PHE A 1 596 ? -22.351 5.528 -27.113 1.00 86.38 596 PHE A C 1
ATOM 4559 O O . PHE A 1 596 ? -23.409 4.945 -27.350 1.00 86.38 596 PHE A O 1
ATOM 4566 N N . VAL A 1 597 ? -21.476 5.826 -28.066 1.00 91.31 597 VAL A N 1
ATOM 4567 C CA . VAL A 1 597 ? -21.643 5.518 -29.482 1.00 91.31 597 VAL A CA 1
ATOM 4568 C C . VAL A 1 597 ? -20.605 4.475 -29.877 1.00 91.31 597 VAL A C 1
ATOM 4570 O O . VAL A 1 597 ? -19.411 4.664 -29.649 1.00 91.31 597 VAL A O 1
ATOM 4573 N N . ARG A 1 598 ? -21.059 3.363 -30.464 1.00 89.12 598 ARG A N 1
ATOM 4574 C CA . ARG A 1 598 ? -20.188 2.255 -30.870 1.00 89.12 598 ARG A CA 1
ATOM 4575 C C . ARG A 1 598 ? -19.253 2.662 -32.018 1.00 89.12 598 ARG A C 1
ATOM 4577 O O . ARG A 1 598 ? -19.701 3.232 -33.014 1.00 89.12 598 ARG A O 1
ATOM 4584 N N . ILE A 1 599 ? -17.980 2.319 -31.855 1.00 87.00 599 ILE A N 1
ATOM 4585 C CA . ILE A 1 599 ? -16.866 2.424 -32.799 1.00 87.00 599 ILE A CA 1
ATOM 4586 C C . ILE A 1 599 ? -16.208 1.033 -32.833 1.00 87.00 599 ILE A C 1
ATOM 4588 O O . ILE A 1 599 ? -15.277 0.749 -32.084 1.00 87.00 599 ILE A O 1
ATOM 4592 N N . ASP A 1 600 ? -16.796 0.141 -33.629 1.00 83.94 600 ASP A N 1
ATOM 4593 C CA . ASP A 1 600 ? -16.442 -1.283 -33.717 1.00 83.94 600 ASP A CA 1
ATOM 4594 C C . ASP A 1 600 ? -16.396 -2.018 -32.354 1.00 83.94 600 ASP A C 1
ATOM 4596 O O . ASP A 1 600 ? -17.444 -2.197 -31.720 1.00 83.94 600 ASP A O 1
ATOM 4600 N N . TRP A 1 601 ? -15.216 -2.452 -31.901 1.00 82.62 601 TRP A N 1
ATOM 4601 C CA . TRP A 1 601 ? -14.940 -3.056 -30.588 1.00 82.62 601 TRP A CA 1
ATOM 4602 C C . TRP A 1 601 ? -14.888 -2.058 -29.412 1.00 82.62 601 TRP A C 1
ATOM 4604 O O . TRP A 1 601 ? -15.010 -2.467 -28.254 1.00 82.62 601 TRP A O 1
ATOM 4614 N N . TRP A 1 602 ? -14.801 -0.753 -29.684 1.00 87.88 602 TRP A N 1
ATOM 4615 C CA . TRP A 1 602 ? -14.927 0.313 -28.688 1.00 87.88 602 TRP A CA 1
ATOM 4616 C C . TRP A 1 602 ? -16.329 0.931 -28.706 1.00 87.88 602 TRP A C 1
ATOM 4618 O O . TRP A 1 602 ? -17.052 0.913 -29.698 1.00 87.88 602 TRP A O 1
ATOM 4628 N N . ALA A 1 603 ? -16.715 1.565 -27.610 1.00 90.12 603 ALA A N 1
ATOM 4629 C CA . ALA A 1 603 ? -17.763 2.572 -27.588 1.00 90.12 603 ALA A CA 1
ATOM 4630 C C . ALA A 1 603 ? -17.200 3.839 -26.954 1.00 90.12 603 ALA A C 1
ATOM 4632 O O . ALA A 1 603 ? -16.495 3.756 -25.953 1.00 90.12 603 ALA A O 1
ATOM 4633 N N . ALA A 1 604 ? -17.492 5.008 -27.515 1.00 92.31 604 ALA A N 1
ATOM 4634 C CA . ALA A 1 604 ? -16.962 6.272 -27.014 1.00 92.31 604 ALA A CA 1
ATOM 4635 C C . ALA A 1 604 ? -18.071 7.282 -26.727 1.00 92.31 604 ALA A C 1
ATOM 4637 O O . ALA A 1 604 ? -19.150 7.212 -27.315 1.00 92.31 604 ALA A O 1
ATOM 4638 N N . ARG A 1 605 ? -17.795 8.241 -25.846 1.00 92.00 605 ARG A N 1
ATOM 4639 C CA . ARG A 1 605 ? -18.620 9.438 -25.649 1.00 92.00 605 ARG A CA 1
ATOM 4640 C C . ARG A 1 605 ? -17.744 10.654 -25.395 1.00 92.00 605 ARG A C 1
ATOM 4642 O O . ARG A 1 605 ? -16.614 10.516 -24.928 1.00 92.00 605 ARG A O 1
ATOM 4649 N N . VAL A 1 606 ? -18.277 11.837 -25.678 1.00 90.44 606 VAL A N 1
ATOM 4650 C CA . VAL A 1 606 ? -17.647 13.106 -25.303 1.00 90.44 606 VAL A CA 1
ATOM 4651 C C . VAL A 1 606 ? -18.098 13.458 -23.892 1.00 90.44 606 VAL A C 1
ATOM 4653 O O . VAL A 1 606 ? -19.294 13.575 -23.651 1.00 90.44 606 VAL A O 1
ATOM 4656 N N . ASP A 1 607 ? -17.149 13.625 -22.974 1.00 83.88 607 ASP A N 1
ATOM 4657 C CA . ASP A 1 607 ? -17.448 14.004 -21.589 1.00 83.88 607 ASP A CA 1
ATOM 4658 C C . ASP A 1 607 ? -17.316 15.517 -21.379 1.00 83.88 607 ASP A C 1
ATOM 4660 O O . ASP A 1 607 ? -18.049 16.106 -20.587 1.00 83.88 607 ASP A O 1
ATOM 4664 N N . LYS A 1 608 ? -16.357 16.164 -22.059 1.00 85.38 608 LYS A N 1
ATOM 4665 C CA . LYS A 1 608 ? -16.076 17.593 -21.869 1.00 85.38 608 LYS A CA 1
ATOM 4666 C C . LYS A 1 608 ? -15.398 18.216 -23.086 1.00 85.38 608 LYS A C 1
ATOM 4668 O O . LYS A 1 608 ? -14.531 17.599 -23.700 1.00 85.38 608 LYS A O 1
ATOM 4673 N N . VAL A 1 609 ? -15.734 19.473 -23.369 1.00 86.81 609 VAL A N 1
ATOM 4674 C CA . VAL A 1 609 ? -15.026 20.341 -24.323 1.00 86.81 609 VAL A CA 1
ATOM 4675 C C . VAL A 1 609 ? -14.617 21.613 -23.592 1.00 86.81 609 VAL A C 1
ATOM 4677 O O . VAL A 1 609 ? -15.433 22.202 -22.889 1.00 86.81 609 VAL A O 1
ATOM 4680 N N . GLU A 1 610 ? -13.362 22.035 -23.716 1.00 85.62 610 GLU A N 1
ATOM 4681 C CA . GLU A 1 610 ? -12.855 23.240 -23.052 1.00 85.62 610 GLU A CA 1
ATOM 4682 C C . GLU A 1 610 ? -11.687 23.883 -23.809 1.00 85.62 610 GLU A C 1
ATOM 4684 O O . GLU A 1 610 ? -11.106 23.286 -24.716 1.00 85.62 610 GLU A O 1
ATOM 4689 N N . TYR A 1 611 ? -11.313 25.103 -23.417 1.00 82.75 611 TYR A N 1
ATOM 4690 C CA . TYR A 1 611 ? -10.051 25.698 -23.849 1.00 82.75 611 TYR A CA 1
ATOM 4691 C C . TYR A 1 611 ? -8.904 25.169 -22.993 1.00 82.75 611 TYR A C 1
ATOM 4693 O O . TYR A 1 611 ? -9.010 25.138 -21.768 1.00 82.75 611 TYR A O 1
ATOM 4701 N N . ASP A 1 612 ? -7.796 24.798 -23.636 1.00 78.12 612 ASP A N 1
ATOM 4702 C CA . ASP A 1 612 ? -6.573 24.428 -22.918 1.00 78.12 612 ASP A CA 1
ATOM 4703 C C . ASP A 1 612 ? -5.908 25.696 -22.349 1.00 78.12 612 ASP A C 1
ATOM 4705 O O . ASP A 1 612 ? -5.753 26.709 -23.042 1.00 78.12 612 ASP A O 1
ATOM 4709 N N . ASP A 1 613 ? -5.506 25.622 -21.085 1.00 63.06 613 ASP A N 1
ATOM 4710 C CA . ASP A 1 613 ? -5.016 26.695 -20.207 1.00 63.06 613 ASP A CA 1
ATOM 4711 C C . ASP A 1 613 ? -3.716 27.389 -20.664 1.00 63.06 613 ASP A C 1
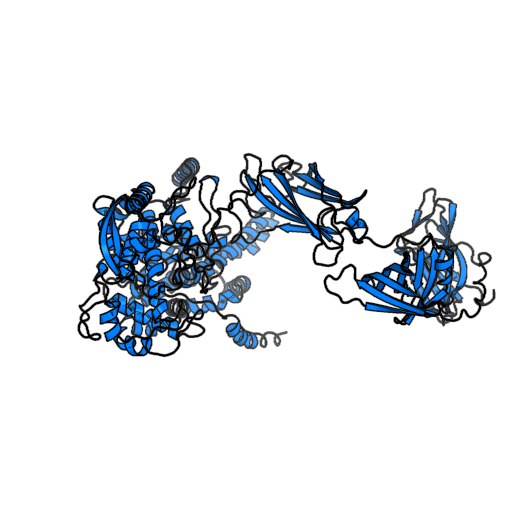ATOM 4713 O O . ASP A 1 613 ? -3.309 28.398 -20.090 1.00 63.06 613 ASP A O 1
ATOM 4717 N N . GLY A 1 614 ? -3.089 26.907 -21.739 1.00 55.50 614 GLY A N 1
ATOM 4718 C CA . GLY A 1 614 ? -1.791 27.384 -22.200 1.00 55.50 614 GLY A CA 1
ATOM 4719 C C . GLY A 1 614 ? -1.778 28.754 -22.887 1.00 55.50 614 GLY A C 1
ATOM 4720 O O . GLY A 1 614 ? -0.924 29.570 -22.556 1.00 55.50 614 GLY A O 1
ATOM 4721 N N . LYS A 1 615 ? -2.626 29.013 -23.899 1.00 55.91 615 LYS A N 1
ATOM 4722 C CA . LYS A 1 615 ? -2.512 30.218 -24.775 1.00 55.91 615 LYS A CA 1
ATOM 4723 C C . LYS A 1 615 ? -3.808 30.637 -25.491 1.00 55.91 615 LYS A C 1
ATOM 4725 O O . LYS A 1 615 ? -3.747 31.437 -26.421 1.00 55.91 615 LYS A O 1
ATOM 4730 N N . GLY A 1 616 ? -4.965 30.066 -25.135 1.00 60.53 616 GLY A N 1
ATOM 4731 C CA . GLY A 1 616 ? -6.248 30.389 -25.782 1.00 60.53 616 GLY A CA 1
ATOM 4732 C C . GLY A 1 616 ? -6.296 30.093 -27.287 1.00 60.53 616 GLY A C 1
ATOM 4733 O O . GLY A 1 616 ? -7.059 30.733 -27.998 1.00 60.53 616 GLY A O 1
ATOM 4734 N N . ARG A 1 617 ? -5.462 29.166 -27.782 1.00 72.69 617 ARG A N 1
ATOM 4735 C CA . ARG A 1 617 ? -5.408 28.698 -29.186 1.00 72.69 617 ARG A CA 1
ATOM 4736 C C . ARG A 1 617 ? -5.848 27.245 -29.359 1.00 72.69 617 ARG A C 1
ATOM 4738 O O . ARG A 1 617 ? -6.069 26.797 -30.479 1.00 72.69 617 ARG A O 1
ATOM 4745 N N . ASN A 1 618 ? -6.007 26.528 -28.252 1.00 86.50 618 ASN A N 1
ATOM 4746 C CA . ASN A 1 618 ? -6.256 25.098 -28.250 1.00 86.50 618 ASN A CA 1
ATOM 4747 C C . ASN A 1 618 ? -7.667 24.785 -27.760 1.00 86.50 618 ASN A C 1
ATOM 4749 O O . ASN A 1 618 ? -8.133 25.389 -26.792 1.00 86.50 618 ASN A O 1
ATOM 4753 N N . VAL A 1 619 ? -8.294 23.792 -28.379 1.00 86.69 619 VAL A N 1
ATOM 4754 C CA . VAL A 1 619 ? -9.513 23.156 -27.872 1.00 86.69 619 VAL A CA 1
ATOM 4755 C C . VAL A 1 619 ? -9.136 21.772 -27.365 1.00 86.69 619 VAL A C 1
ATOM 4757 O O . VAL A 1 619 ? -8.506 20.997 -28.085 1.00 86.69 619 VAL A O 1
ATOM 4760 N N . ALA A 1 620 ? -9.496 21.480 -26.120 1.00 90.00 620 ALA A N 1
ATOM 4761 C CA . ALA A 1 620 ? -9.361 20.169 -25.515 1.00 90.00 620 ALA A CA 1
ATOM 4762 C C . ALA A 1 620 ? -10.721 19.462 -25.519 1.00 90.00 620 ALA A C 1
ATOM 4764 O O . ALA A 1 620 ? -11.718 20.016 -25.056 1.00 90.00 620 ALA A O 1
ATOM 4765 N N . VAL A 1 621 ? -10.751 18.238 -26.040 1.00 91.44 621 VAL A N 1
ATOM 4766 C CA . VAL A 1 621 ? -11.918 17.356 -26.030 1.00 91.44 621 VAL A CA 1
ATOM 4767 C C . VAL A 1 621 ? -11.577 16.131 -25.193 1.00 91.44 621 VAL A C 1
ATOM 4769 O O . VAL A 1 621 ? -10.696 15.349 -25.552 1.00 91.44 621 VAL A O 1
ATOM 4772 N N . THR A 1 622 ? -12.267 15.973 -24.071 1.00 92.00 622 THR A N 1
ATOM 4773 C CA . THR A 1 622 ? -12.154 14.807 -23.196 1.00 92.00 622 THR A CA 1
ATOM 4774 C C . THR A 1 622 ? -13.215 13.787 -23.575 1.00 92.00 622 THR A C 1
ATOM 4776 O O . THR A 1 622 ? -14.401 14.117 -23.649 1.00 92.00 622 THR A O 1
ATOM 4779 N N . MET A 1 623 ? -12.786 12.551 -23.811 1.00 92.81 623 MET A N 1
ATOM 4780 C CA . MET A 1 623 ? -13.638 11.441 -24.222 1.00 92.81 623 MET A CA 1
ATOM 4781 C C . MET A 1 623 ? -13.353 10.195 -23.391 1.00 92.81 623 MET A C 1
ATOM 4783 O O . MET A 1 623 ? -12.194 9.889 -23.105 1.00 92.81 623 MET A O 1
ATOM 4787 N N . THR A 1 624 ? -14.401 9.440 -23.075 1.00 92.19 624 THR A N 1
ATOM 4788 C CA . THR A 1 624 ? -14.296 8.130 -22.431 1.00 92.19 624 THR A CA 1
ATOM 4789 C C . THR A 1 624 ? -14.585 7.038 -23.448 1.00 92.19 624 THR A C 1
ATOM 4791 O O . THR A 1 624 ? -15.603 7.078 -24.137 1.00 92.19 624 THR A O 1
ATOM 4794 N N . PHE A 1 625 ? -13.692 6.054 -23.514 1.00 92.31 625 PHE A N 1
ATOM 4795 C CA . PHE A 1 625 ? -13.796 4.844 -24.318 1.00 92.31 625 PHE A CA 1
ATOM 4796 C C . PHE A 1 625 ? -14.129 3.661 -23.413 1.00 92.31 625 PHE A C 1
ATOM 4798 O O . PHE A 1 625 ? -13.593 3.557 -22.314 1.00 92.31 625 PHE A O 1
ATOM 4805 N N . ARG A 1 626 ? -15.003 2.769 -23.874 1.00 92.00 626 ARG A N 1
ATOM 4806 C CA . ARG A 1 626 ? -15.422 1.532 -23.211 1.00 92.00 626 ARG A CA 1
ATOM 4807 C C . ARG A 1 626 ? -15.186 0.365 -24.159 1.00 92.00 626 ARG A C 1
ATOM 4809 O O . ARG A 1 626 ? -15.622 0.430 -25.306 1.00 92.00 626 ARG A O 1
ATOM 4816 N N . ASN A 1 627 ? -14.522 -0.688 -23.699 1.00 90.00 627 ASN A N 1
ATOM 4817 C CA . ASN A 1 627 ? -14.366 -1.904 -24.493 1.00 90.00 627 ASN A CA 1
ATOM 4818 C C . ASN A 1 627 ? -15.708 -2.655 -24.528 1.00 90.00 627 ASN A C 1
ATOM 4820 O O . ASN A 1 627 ? -16.161 -3.169 -23.506 1.00 90.00 627 ASN A O 1
ATOM 4824 N N . ASP A 1 628 ? -16.366 -2.696 -25.685 1.00 86.88 628 ASP A N 1
ATOM 4825 C CA . ASP A 1 628 ? -17.655 -3.378 -25.869 1.00 86.88 628 ASP A CA 1
ATOM 4826 C C . ASP A 1 628 ? -17.516 -4.742 -26.565 1.00 86.88 628 ASP A C 1
ATOM 4828 O O . ASP A 1 628 ? -18.523 -5.409 -26.820 1.00 86.88 628 ASP A O 1
ATOM 4832 N N . SER A 1 629 ? -16.284 -5.189 -26.820 1.00 83.94 629 SER A N 1
ATOM 4833 C CA . SER A 1 629 ? -15.994 -6.535 -27.310 1.00 83.94 629 SER A CA 1
ATOM 4834 C C . SER A 1 629 ? -16.022 -7.588 -26.190 1.00 83.94 629 SER A C 1
ATOM 4836 O O . SER A 1 629 ? -16.198 -7.283 -25.008 1.00 83.94 629 SER A O 1
ATOM 4838 N N . ASN A 1 630 ? -15.842 -8.852 -26.576 1.00 79.31 630 ASN A N 1
ATOM 4839 C CA . ASN A 1 630 ? -15.637 -9.960 -25.641 1.00 79.31 630 ASN A CA 1
ATOM 4840 C C . ASN A 1 630 ? -14.152 -10.242 -25.352 1.00 79.31 630 ASN A C 1
ATOM 4842 O O . ASN A 1 630 ? -13.859 -11.139 -24.568 1.00 79.31 630 ASN A O 1
ATOM 4846 N N . GLU A 1 631 ? -13.235 -9.503 -25.974 1.00 81.62 631 GLU A N 1
ATOM 4847 C CA . GLU A 1 631 ? -11.789 -9.687 -25.863 1.00 81.62 631 GLU A CA 1
ATOM 4848 C C . GLU A 1 631 ? -11.160 -8.537 -25.061 1.00 81.62 631 GLU A C 1
ATOM 4850 O O . GLU A 1 631 ? -11.786 -7.504 -24.823 1.00 81.62 631 GLU A O 1
ATOM 4855 N N . THR A 1 632 ? -9.928 -8.712 -24.582 1.00 79.12 632 THR A N 1
ATOM 4856 C CA . THR A 1 632 ? -9.175 -7.659 -23.883 1.00 79.12 632 THR A CA 1
ATOM 4857 C C . THR A 1 632 ? -8.357 -6.841 -24.873 1.00 79.12 632 THR A C 1
ATOM 4859 O O . THR A 1 632 ? -7.612 -7.420 -25.667 1.00 79.12 632 THR A O 1
ATOM 4862 N N . HIS A 1 633 ? -8.406 -5.512 -24.777 1.00 80.12 633 HIS A N 1
ATOM 4863 C CA . HIS A 1 633 ? -7.685 -4.630 -25.700 1.00 80.12 633 HIS A CA 1
ATOM 4864 C C . HIS A 1 633 ? -6.880 -3.571 -24.964 1.00 80.12 633 HIS A C 1
ATOM 4866 O O . HIS A 1 633 ? -7.386 -2.915 -24.062 1.00 80.12 633 HIS A O 1
ATOM 4872 N N . SER A 1 634 ? -5.624 -3.389 -25.359 1.00 81.12 634 SER A N 1
ATOM 4873 C CA . SER A 1 634 ? -4.792 -2.280 -24.894 1.00 81.12 634 SER A CA 1
ATOM 4874 C C . SER A 1 634 ? -5.142 -1.018 -25.677 1.00 81.12 634 SER A C 1
ATOM 4876 O O . SER A 1 634 ? -5.368 -1.070 -26.889 1.00 81.12 634 SER A O 1
ATOM 4878 N N . PHE A 1 635 ? -5.194 0.128 -24.999 1.00 81.88 635 PHE A N 1
ATOM 4879 C CA . PHE A 1 635 ? -5.512 1.392 -25.662 1.00 81.88 635 PHE A CA 1
ATOM 4880 C C . PHE A 1 635 ? -4.266 2.087 -26.232 1.00 81.88 635 PHE A C 1
ATOM 4882 O O . PHE A 1 635 ? -4.374 2.943 -27.108 1.00 81.88 635 PHE A O 1
ATOM 4889 N N . SER A 1 636 ? -3.069 1.751 -25.749 1.00 73.62 636 SER A N 1
ATOM 4890 C CA . SER A 1 636 ? -1.818 2.403 -26.149 1.00 73.62 636 SER A CA 1
ATOM 4891 C C . SER A 1 636 ? -0.672 1.428 -26.410 1.00 73.62 636 SER A C 1
ATOM 4893 O O . SER A 1 636 ? 0.487 1.717 -26.095 1.00 73.62 636 SER A O 1
ATOM 4895 N N . ASP A 1 637 ? -0.971 0.281 -27.024 1.00 66.50 637 ASP A N 1
ATOM 4896 C CA . ASP A 1 637 ? 0.066 -0.673 -27.408 1.00 66.50 637 ASP A CA 1
ATOM 4897 C C . ASP A 1 637 ? 1.184 0.002 -28.211 1.00 66.50 637 ASP A C 1
ATOM 4899 O O . ASP A 1 637 ? 0.954 0.777 -29.141 1.00 66.50 637 ASP A O 1
ATOM 4903 N N . LYS A 1 638 ? 2.436 -0.320 -27.857 1.00 53.34 638 LYS A N 1
ATOM 4904 C CA . LYS A 1 638 ? 3.660 0.299 -28.410 1.00 53.34 638 LYS A CA 1
ATOM 4905 C C . LYS A 1 638 ? 3.806 0.165 -29.935 1.00 53.34 638 LYS A C 1
ATOM 4907 O O . LYS A 1 638 ? 4.727 0.744 -30.503 1.00 53.34 638 LYS A O 1
ATOM 4912 N N . ILE A 1 639 ? 2.939 -0.614 -30.580 1.00 51.31 639 ILE A N 1
ATOM 4913 C CA . ILE A 1 639 ? 3.013 -0.993 -31.991 1.00 51.31 639 ILE A CA 1
ATOM 4914 C C . ILE A 1 639 ? 1.964 -0.241 -32.841 1.00 51.31 639 ILE A C 1
ATOM 4916 O O . ILE A 1 639 ? 2.230 0.000 -34.016 1.00 51.31 639 ILE A O 1
ATOM 4920 N N . ALA A 1 640 ? 0.833 0.203 -32.267 1.00 57.84 640 ALA A N 1
ATOM 4921 C CA . ALA A 1 640 ? -0.197 0.988 -32.961 1.00 57.84 640 ALA A CA 1
ATOM 4922 C C . ALA A 1 640 ? -1.159 1.679 -31.972 1.00 57.84 640 ALA A C 1
ATOM 4924 O O . ALA A 1 640 ? -1.565 1.084 -30.977 1.00 57.84 640 ALA A O 1
ATOM 4925 N N . LYS A 1 641 ? -1.580 2.919 -32.267 1.00 71.12 641 LYS A N 1
ATOM 4926 C CA . LYS A 1 641 ? -2.715 3.545 -31.566 1.00 71.12 641 LYS A CA 1
ATOM 4927 C C . LYS A 1 641 ? -4.017 3.001 -32.171 1.00 71.12 641 LYS A C 1
ATOM 4929 O O . LYS A 1 641 ? -4.125 3.033 -33.391 1.00 71.12 641 LYS A O 1
ATOM 4934 N N . PRO A 1 642 ? -5.003 2.558 -31.374 1.00 75.44 642 PRO A N 1
ATOM 4935 C CA . PRO A 1 642 ? -6.240 1.967 -31.890 1.00 75.44 642 PRO A CA 1
ATOM 4936 C C . PRO A 1 642 ? -7.199 3.010 -32.474 1.00 75.44 642 PRO A C 1
ATOM 4938 O O . PRO A 1 642 ? -8.108 2.663 -33.223 1.00 75.44 642 PRO A O 1
ATOM 4941 N N . VAL A 1 643 ? -7.016 4.292 -32.138 1.00 85.06 643 VAL A N 1
ATOM 4942 C CA . VAL A 1 643 ? -7.871 5.384 -32.609 1.00 85.06 643 VAL A CA 1
ATOM 4943 C C . VAL A 1 643 ? -7.068 6.628 -32.983 1.00 85.06 643 VAL A C 1
ATOM 4945 O O . VAL A 1 643 ? -6.081 6.997 -32.340 1.00 85.06 643 VAL A O 1
ATOM 4948 N N . ARG A 1 644 ? -7.562 7.327 -34.001 1.00 89.44 644 ARG A N 1
ATOM 4949 C CA . ARG A 1 644 ? -7.140 8.646 -34.456 1.00 89.44 644 ARG A CA 1
ATOM 4950 C C . ARG A 1 644 ? -8.303 9.618 -34.284 1.00 89.44 644 ARG A C 1
ATOM 4952 O O . ARG A 1 644 ? -9.397 9.375 -34.777 1.00 89.44 644 ARG A O 1
ATOM 4959 N N . ALA A 1 645 ? -8.059 10.744 -33.624 1.00 91.94 645 ALA A N 1
ATOM 4960 C CA . ALA A 1 645 ? -9.047 11.811 -33.496 1.00 91.94 645 ALA A CA 1
ATOM 4961 C C . ALA A 1 645 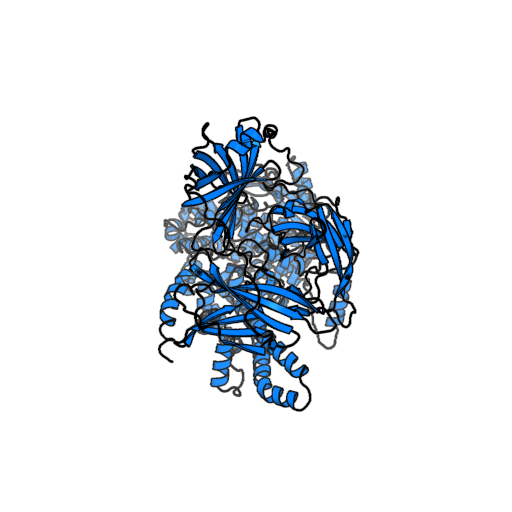? -8.791 12.920 -34.528 1.00 91.94 645 ALA A C 1
ATOM 4963 O O . ALA A 1 645 ? -7.638 13.271 -34.782 1.00 91.94 645 ALA A O 1
ATOM 4964 N N . LEU A 1 646 ? -9.852 13.490 -35.099 1.00 94.12 646 LEU A N 1
ATOM 4965 C CA . LEU A 1 646 ? -9.815 14.688 -35.939 1.00 94.12 646 LEU A CA 1
ATOM 4966 C C . LEU A 1 646 ? -10.883 15.677 -35.464 1.00 94.12 646 LEU A C 1
ATOM 4968 O O . LEU A 1 646 ? -12.045 15.313 -35.347 1.00 94.12 646 LEU A O 1
ATOM 4972 N N . LEU A 1 647 ? -10.521 16.931 -35.219 1.00 91.56 647 LEU A N 1
ATOM 4973 C CA . LEU A 1 647 ? -11.480 17.980 -34.876 1.00 91.56 647 LEU A CA 1
ATOM 4974 C C . LEU A 1 647 ? -11.981 18.657 -36.154 1.00 91.56 647 LEU A C 1
ATOM 4976 O O . LEU A 1 647 ? -11.174 19.159 -36.938 1.00 91.56 647 LEU A O 1
ATOM 4980 N N . ASN A 1 648 ? -13.295 18.687 -36.359 1.00 90.06 648 ASN A N 1
ATOM 4981 C CA . ASN A 1 648 ? -13.922 19.393 -37.475 1.00 90.06 648 ASN A CA 1
ATOM 4982 C C . ASN A 1 648 ? -14.185 20.852 -37.067 1.00 90.06 648 ASN A C 1
ATOM 4984 O O . ASN A 1 648 ? -14.957 21.119 -36.139 1.00 90.06 648 ASN A O 1
ATOM 4988 N N . ALA A 1 649 ? -13.509 21.782 -37.744 1.00 85.88 649 ALA A N 1
ATOM 4989 C CA . ALA A 1 649 ? -13.604 23.223 -37.530 1.00 85.88 649 ALA A CA 1
ATOM 4990 C C . ALA A 1 649 ? -13.831 23.933 -38.877 1.00 85.88 649 ALA A C 1
ATOM 4992 O O . ALA A 1 649 ? -12.896 24.101 -39.668 1.00 85.88 649 ALA A O 1
ATOM 4993 N N . GLY A 1 650 ? -15.080 24.319 -39.153 1.00 83.62 650 GLY A N 1
ATOM 4994 C CA . GLY A 1 650 ? -15.511 24.740 -40.492 1.00 83.62 650 GLY A CA 1
ATOM 4995 C C . GLY A 1 650 ? -15.269 23.628 -41.519 1.00 83.62 650 GLY A C 1
ATOM 4996 O O . GLY A 1 650 ? -15.515 22.463 -41.230 1.00 83.62 650 GLY A O 1
ATOM 4997 N N . ASP A 1 651 ? -14.699 23.963 -42.679 1.00 79.06 651 ASP A N 1
ATOM 4998 C CA . ASP A 1 651 ? -14.357 22.977 -43.722 1.00 79.06 651 ASP A CA 1
ATOM 4999 C C . ASP A 1 651 ? -13.008 22.266 -43.479 1.00 79.06 651 ASP A C 1
ATOM 5001 O O . ASP A 1 651 ? -12.494 21.561 -44.347 1.00 79.06 651 ASP A O 1
ATOM 5005 N N . THR A 1 652 ? -12.376 22.476 -42.317 1.00 79.94 652 THR A N 1
ATOM 5006 C CA . THR A 1 652 ? -11.039 21.942 -42.015 1.00 79.94 652 THR A CA 1
ATOM 5007 C C . THR A 1 652 ? -11.095 20.848 -40.952 1.00 79.94 652 THR A C 1
ATOM 5009 O O . THR A 1 652 ? -11.758 20.988 -39.926 1.00 79.94 652 THR A O 1
ATOM 5012 N N . ARG A 1 653 ? -10.321 19.776 -41.165 1.00 88.88 653 ARG A N 1
ATOM 5013 C CA . ARG A 1 653 ? -10.062 18.724 -40.172 1.00 88.88 653 ARG A CA 1
ATOM 5014 C C . ARG A 1 653 ? -8.688 18.902 -39.546 1.00 88.88 653 ARG A C 1
ATOM 5016 O O . ARG A 1 653 ? -7.683 18.945 -40.251 1.00 88.88 653 ARG A O 1
ATOM 5023 N N . LEU A 1 654 ? -8.643 18.979 -38.223 1.00 88.62 654 LEU A N 1
ATOM 5024 C CA . LEU A 1 654 ? -7.425 19.223 -37.458 1.00 88.62 654 LEU A CA 1
ATOM 5025 C C . LEU A 1 654 ? -7.029 17.965 -36.689 1.00 88.62 654 LEU A C 1
ATOM 5027 O O . LEU A 1 654 ? -7.857 17.349 -36.026 1.00 88.62 654 LEU A O 1
ATOM 5031 N N . SER A 1 655 ? -5.757 17.579 -36.767 1.00 89.38 655 SER A N 1
ATOM 5032 C CA . SER A 1 655 ? -5.214 16.504 -35.926 1.00 89.38 655 SER A CA 1
ATOM 5033 C C . SER A 1 655 ? -4.847 17.049 -34.541 1.00 89.38 655 SER A C 1
ATOM 5035 O O . SER A 1 655 ? -4.484 18.224 -34.432 1.00 89.38 655 SER A O 1
ATOM 5037 N N . PRO A 1 656 ? -4.932 16.234 -33.477 1.00 90.44 656 PRO A N 1
ATOM 5038 C CA . PRO A 1 656 ? -4.551 16.672 -32.148 1.00 90.44 656 PRO A CA 1
ATOM 5039 C C . PRO A 1 656 ? -3.045 16.941 -32.109 1.00 90.44 656 PRO A C 1
ATOM 5041 O O . PRO A 1 656 ? -2.245 16.157 -32.621 1.00 90.44 656 PRO A O 1
ATOM 5044 N N . VAL A 1 657 ? -2.659 18.044 -31.477 1.00 88.31 657 VAL A N 1
ATOM 5045 C CA . VAL A 1 657 ? -1.259 18.365 -31.168 1.00 88.31 657 VAL A CA 1
ATOM 5046 C C . VAL A 1 657 ? -0.767 17.601 -29.943 1.00 88.31 657 VAL A C 1
ATOM 5048 O O . VAL A 1 657 ? 0.430 17.363 -29.804 1.00 88.31 657 VAL A O 1
ATOM 5051 N N . ARG A 1 658 ? -1.687 17.202 -29.058 1.00 87.25 658 ARG A N 1
ATOM 5052 C CA . ARG A 1 658 ? -1.389 16.404 -27.869 1.00 87.25 658 ARG A CA 1
ATOM 5053 C C . ARG A 1 658 ? -2.560 15.480 -27.542 1.00 87.25 658 ARG A C 1
ATOM 5055 O O . ARG A 1 658 ? -3.714 15.805 -27.804 1.00 87.25 658 ARG A O 1
ATOM 5062 N N . MET A 1 659 ? -2.247 14.318 -26.992 1.00 88.25 659 MET A N 1
ATOM 5063 C CA . MET A 1 659 ? -3.209 13.345 -26.487 1.00 88.25 659 MET A CA 1
ATOM 5064 C C . MET A 1 659 ? -2.733 12.945 -25.096 1.00 88.25 659 MET A C 1
ATOM 5066 O O . MET A 1 659 ? -1.651 12.374 -24.969 1.00 88.25 659 MET A O 1
ATOM 5070 N N . ASP A 1 660 ? -3.530 13.270 -24.088 1.00 86.62 660 ASP A N 1
ATOM 5071 C CA . ASP A 1 660 ? -3.234 13.021 -22.684 1.00 86.62 660 ASP A CA 1
ATOM 5072 C C . ASP A 1 660 ? -4.166 11.922 -22.165 1.00 86.62 660 ASP A C 1
ATOM 5074 O O . ASP A 1 660 ? -5.360 11.910 -22.469 1.00 86.62 660 ASP A O 1
ATOM 5078 N N . TYR A 1 661 ? -3.642 10.998 -21.369 1.00 86.25 661 TYR A N 1
ATOM 5079 C CA . TYR A 1 661 ? -4.473 10.042 -20.642 1.00 86.25 661 TYR A CA 1
ATOM 5080 C C . TYR A 1 661 ? -4.879 10.677 -19.317 1.00 86.25 661 TYR A C 1
ATOM 5082 O O . TYR A 1 661 ? -4.031 11.200 -18.597 1.00 86.25 661 TYR A O 1
ATOM 5090 N N . LEU A 1 662 ? -6.176 10.679 -19.017 1.00 78.38 662 LEU A N 1
ATOM 5091 C CA . LEU A 1 662 ? -6.684 11.210 -17.757 1.00 78.38 662 LEU A CA 1
ATOM 5092 C C . LEU A 1 662 ? -6.838 10.095 -16.730 1.00 78.38 662 LEU A C 1
ATOM 5094 O O . LEU A 1 662 ? -6.986 8.926 -17.081 1.00 78.38 662 LEU A O 1
ATOM 5098 N N . ASN A 1 663 ? -6.824 10.494 -15.459 1.00 71.94 663 ASN A N 1
ATOM 5099 C CA . ASN A 1 663 ? -6.894 9.601 -14.307 1.00 71.94 663 ASN A CA 1
ATOM 5100 C C . ASN A 1 663 ? -5.738 8.601 -14.236 1.00 71.94 663 ASN A C 1
ATOM 5102 O O . ASN A 1 663 ? -5.912 7.560 -13.642 1.00 71.94 663 ASN A O 1
ATOM 5106 N N . THR A 1 664 ? -4.552 8.905 -14.775 1.00 64.44 664 THR A N 1
ATOM 5107 C CA . THR A 1 664 ? -3.372 8.011 -14.731 1.00 64.44 664 THR A CA 1
ATOM 5108 C C . THR A 1 664 ? -2.848 7.718 -13.322 1.00 64.44 664 THR A C 1
ATOM 5110 O O . THR A 1 664 ? -1.958 6.889 -13.166 1.00 64.44 664 THR A O 1
ATOM 5113 N N . ASP A 1 665 ? -3.361 8.418 -12.311 1.00 65.50 665 ASP A N 1
ATOM 5114 C CA . ASP A 1 665 ? -3.117 8.112 -10.907 1.00 65.50 665 ASP A CA 1
ATOM 5115 C C . ASP A 1 665 ? -3.996 6.931 -10.488 1.00 65.50 665 ASP A C 1
ATOM 5117 O O . ASP A 1 665 ? -5.163 7.090 -10.128 1.00 65.50 665 ASP A O 1
ATOM 5121 N N . GLU A 1 666 ? -3.422 5.735 -10.569 1.00 55.25 666 GLU A N 1
ATOM 5122 C CA . GLU A 1 666 ? -4.106 4.483 -10.244 1.00 55.25 666 GLU A CA 1
ATOM 5123 C C . GLU A 1 666 ? -4.660 4.445 -8.818 1.00 55.25 666 GLU A C 1
ATOM 5125 O O . GLU A 1 666 ? -5.702 3.832 -8.594 1.00 55.25 666 GLU A O 1
ATOM 5130 N N . ALA A 1 667 ? -4.054 5.189 -7.884 1.00 45.88 667 ALA A N 1
ATOM 5131 C CA . ALA A 1 667 ? -4.549 5.314 -6.514 1.00 45.88 667 ALA A CA 1
ATOM 5132 C C . ALA A 1 667 ? -5.924 6.001 -6.428 1.00 45.88 667 ALA A C 1
ATOM 5134 O O . ALA A 1 667 ? -6.616 5.902 -5.416 1.00 45.88 667 ALA A O 1
ATOM 5135 N N . ARG A 1 668 ? -6.325 6.711 -7.487 1.00 49.69 668 ARG A N 1
ATOM 5136 C CA . ARG A 1 668 ? -7.575 7.475 -7.574 1.00 49.69 668 ARG A CA 1
ATOM 5137 C C . ARG A 1 668 ? -8.474 7.015 -8.724 1.00 49.69 668 ARG A C 1
ATOM 5139 O O . ARG A 1 668 ? -9.529 7.615 -8.935 1.00 49.69 668 ARG A O 1
ATOM 5146 N N . MET A 1 669 ? -8.082 5.976 -9.467 1.00 60.38 669 MET A N 1
ATOM 5147 C CA . MET A 1 669 ? -8.896 5.417 -10.546 1.00 60.38 669 MET A CA 1
ATOM 5148 C C . MET A 1 669 ? -10.107 4.660 -9.976 1.00 60.38 669 MET A C 1
ATOM 5150 O O . MET A 1 669 ? -9.958 3.826 -9.082 1.00 60.38 669 MET A O 1
ATOM 5154 N N . PRO A 1 670 ? -11.320 4.884 -10.506 1.00 58.62 670 PRO A N 1
ATOM 5155 C CA . PRO A 1 670 ? -12.450 3.996 -10.255 1.00 58.62 670 PRO A CA 1
ATOM 5156 C C . PRO A 1 670 ? -12.147 2.573 -10.745 1.00 58.62 670 PRO A C 1
ATOM 5158 O O . PRO A 1 670 ? -11.505 2.410 -11.776 1.00 58.62 670 PRO A O 1
ATOM 5161 N N . ALA A 1 671 ? -12.691 1.544 -10.087 1.00 61.97 671 ALA A N 1
ATOM 5162 C CA . ALA A 1 671 ? -12.416 0.132 -10.406 1.00 61.97 671 ALA A CA 1
ATOM 5163 C C . ALA A 1 671 ? -12.783 -0.308 -11.847 1.00 61.97 671 ALA A C 1
ATOM 5165 O O . ALA A 1 671 ? -12.387 -1.377 -12.298 1.00 61.97 671 ALA A O 1
ATOM 5166 N N . TRP A 1 672 ? -13.558 0.498 -12.575 1.00 66.75 672 TRP A N 1
ATOM 5167 C CA . TRP A 1 672 ? -13.934 0.273 -13.975 1.00 66.75 672 TRP A CA 1
ATOM 5168 C C . TRP A 1 672 ? -13.048 1.038 -14.979 1.00 66.75 672 TRP A C 1
ATOM 5170 O O . TRP A 1 672 ? -13.276 0.935 -16.187 1.00 66.75 672 TRP A O 1
ATOM 5180 N N . HIS A 1 673 ? -12.074 1.821 -14.506 1.00 78.50 673 HIS A N 1
ATOM 5181 C CA . HIS A 1 673 ? -11.160 2.636 -15.311 1.00 78.50 673 HIS A CA 1
ATOM 5182 C C . HIS A 1 673 ? -9.763 2.004 -15.348 1.00 78.50 673 HIS A C 1
ATOM 5184 O O . HIS A 1 673 ? -9.289 1.507 -14.331 1.00 78.50 673 HIS A O 1
ATOM 5190 N N . TYR A 1 674 ? -9.129 1.993 -16.522 1.00 83.62 674 TYR A N 1
ATOM 5191 C CA . TYR A 1 674 ? -7.895 1.255 -16.782 1.00 83.62 674 TYR A CA 1
ATOM 5192 C C . TYR A 1 674 ? -6.782 2.166 -17.308 1.00 83.62 674 TYR A C 1
ATOM 5194 O O . TYR A 1 674 ? -7.046 3.072 -18.112 1.00 83.62 674 TYR A O 1
ATOM 5202 N N . PRO A 1 675 ? -5.515 1.889 -16.941 1.00 81.44 675 PRO A N 1
ATOM 5203 C CA . PRO A 1 675 ? -4.371 2.550 -17.545 1.00 81.44 675 PRO A CA 1
ATOM 5204 C C . PRO A 1 675 ? -4.313 2.283 -19.057 1.00 81.44 675 PRO A C 1
ATOM 5206 O O . PRO A 1 675 ? -4.640 1.183 -19.506 1.00 81.44 675 PRO A O 1
ATOM 5209 N N . PRO A 1 676 ? -3.797 3.230 -19.856 1.00 79.06 676 PRO A N 1
ATOM 5210 C CA . PRO A 1 676 ? -3.731 3.104 -21.315 1.00 79.06 676 PRO A CA 1
ATOM 5211 C C . PRO A 1 676 ? -2.933 1.905 -21.821 1.00 79.06 676 PRO A C 1
ATOM 5213 O O . PRO A 1 676 ? -3.261 1.357 -22.870 1.00 79.06 676 PRO A O 1
ATOM 5216 N N . THR A 1 677 ? -1.906 1.501 -21.078 1.00 76.12 677 THR A N 1
ATOM 5217 C CA . THR A 1 677 ? -1.002 0.401 -21.433 1.00 76.12 677 THR A CA 1
ATOM 5218 C C . THR A 1 677 ? -1.466 -0.958 -20.914 1.00 76.12 677 THR A C 1
ATOM 5220 O O . THR A 1 677 ? -0.776 -1.948 -21.140 1.00 76.12 677 THR A O 1
ATOM 5223 N N . SER A 1 678 ? -2.574 -1.015 -20.170 1.00 78.12 678 SER A N 1
ATOM 5224 C CA . SER A 1 678 ? -3.093 -2.265 -19.608 1.00 78.12 678 SER A CA 1
ATOM 5225 C C . SER A 1 678 ? -4.113 -2.903 -20.553 1.00 78.12 678 SER A C 1
ATOM 5227 O O . SER A 1 678 ? -4.854 -2.174 -21.218 1.00 78.12 678 SER A O 1
ATOM 5229 N N . PRO A 1 679 ? -4.211 -4.244 -20.599 1.00 80.19 679 PRO A N 1
ATOM 5230 C CA . PRO A 1 679 ? -5.324 -4.916 -21.259 1.00 80.19 679 PRO A CA 1
ATOM 5231 C C . PRO A 1 679 ? -6.647 -4.477 -20.621 1.00 80.19 679 PRO A C 1
ATOM 5233 O O . PRO A 1 679 ? -6.899 -4.748 -19.449 1.00 80.19 679 PRO A O 1
ATOM 5236 N N . ILE A 1 680 ? -7.490 -3.783 -21.382 1.00 81.81 680 ILE A N 1
ATOM 5237 C CA . ILE A 1 680 ? -8.792 -3.302 -20.920 1.00 81.81 680 ILE A CA 1
ATOM 5238 C C . ILE A 1 680 ? -9.807 -4.427 -21.153 1.00 81.81 680 ILE A C 1
ATOM 5240 O O . ILE A 1 680 ? -10.051 -4.776 -22.313 1.00 81.81 680 ILE A O 1
ATOM 5244 N N . PRO A 1 681 ? -10.402 -5.021 -20.104 1.00 79.00 681 PRO A N 1
ATOM 5245 C CA . PRO A 1 681 ? -11.374 -6.098 -20.244 1.00 79.00 681 PRO A CA 1
ATOM 5246 C C . PRO A 1 681 ? -12.716 -5.576 -20.753 1.00 79.00 681 PRO A C 1
ATOM 5248 O O . PRO A 1 681 ? -12.949 -4.367 -20.834 1.00 79.00 681 PRO A O 1
ATOM 5251 N N . ARG A 1 682 ? -13.628 -6.495 -21.080 1.00 85.69 682 ARG A N 1
ATOM 5252 C CA . ARG A 1 682 ? -15.001 -6.163 -21.471 1.00 85.69 682 ARG A CA 1
ATOM 5253 C C . ARG A 1 682 ? -15.639 -5.220 -20.445 1.00 85.69 682 ARG A C 1
ATOM 5255 O O . ARG A 1 682 ? -15.597 -5.471 -19.245 1.00 85.69 682 ARG A O 1
ATOM 5262 N N . LYS A 1 683 ? -16.245 -4.140 -20.937 1.00 82.56 683 LYS A N 1
ATOM 5263 C CA . LYS A 1 683 ? -16.810 -3.006 -20.182 1.00 82.56 683 LYS A CA 1
ATOM 5264 C C . LYS A 1 683 ? -15.810 -2.156 -19.394 1.00 82.56 683 LYS A C 1
ATOM 5266 O O . LYS A 1 683 ? -16.229 -1.146 -18.825 1.00 82.56 683 LYS A O 1
ATOM 5271 N N . GLY A 1 684 ? -14.519 -2.479 -19.425 1.00 82.31 684 GLY A N 1
ATOM 5272 C CA . GLY A 1 684 ? -13.466 -1.606 -18.925 1.00 82.31 684 GLY A CA 1
ATOM 5273 C C . GLY A 1 684 ? -13.408 -0.303 -19.715 1.00 82.31 684 GLY A C 1
ATOM 5274 O O . GLY A 1 684 ? -13.744 -0.264 -20.905 1.00 82.31 684 GLY A O 1
ATOM 5275 N N . ARG A 1 685 ? -13.038 0.783 -19.034 1.00 88.38 685 ARG A N 1
ATOM 5276 C CA . ARG A 1 685 ? -13.055 2.133 -19.597 1.00 88.38 685 ARG A CA 1
ATOM 5277 C C . ARG A 1 685 ? -11.704 2.823 -19.506 1.00 88.38 685 ARG A C 1
ATOM 5279 O O . ARG A 1 685 ? -10.909 2.531 -18.624 1.00 88.38 685 ARG A O 1
ATOM 5286 N N . ILE A 1 686 ? -11.493 3.797 -20.380 1.00 90.00 686 ILE A N 1
ATOM 5287 C CA . ILE A 1 686 ? -10.362 4.719 -20.332 1.00 90.00 686 ILE A CA 1
ATOM 5288 C C . ILE A 1 686 ? -10.798 6.115 -20.763 1.00 90.00 686 ILE A C 1
ATOM 5290 O O . ILE A 1 686 ? -11.624 6.263 -21.660 1.00 90.00 686 ILE A O 1
ATOM 5294 N N . THR A 1 687 ? -10.228 7.149 -20.146 1.00 91.00 687 THR A N 1
ATOM 5295 C CA . THR A 1 687 ? -10.512 8.547 -20.481 1.00 91.00 687 THR A CA 1
ATOM 5296 C C . THR A 1 687 ? -9.287 9.193 -21.103 1.00 91.00 687 THR A C 1
ATOM 5298 O O . THR A 1 687 ? -8.180 9.135 -20.566 1.00 91.00 687 THR A O 1
ATOM 5301 N N . VAL A 1 688 ? -9.504 9.833 -22.243 1.00 92.12 688 VAL A N 1
ATOM 5302 C CA . VAL A 1 688 ? -8.471 10.450 -23.064 1.00 92.12 688 VAL A CA 1
ATOM 5303 C C . VAL A 1 688 ? -8.848 11.899 -23.317 1.00 92.12 688 VAL A C 1
ATOM 5305 O O . VAL A 1 688 ? -9.991 12.206 -23.645 1.00 92.12 688 VAL A O 1
ATOM 5308 N N . ARG A 1 689 ? -7.877 12.798 -23.201 1.00 92.81 689 ARG A N 1
ATOM 5309 C CA . ARG A 1 689 ? -8.003 14.216 -23.527 1.00 92.81 689 ARG A CA 1
ATOM 5310 C C . ARG A 1 689 ? -7.214 14.515 -24.794 1.00 92.81 689 ARG A C 1
ATOM 5312 O O . ARG A 1 689 ? -5.988 14.456 -24.805 1.00 92.81 689 ARG A O 1
ATOM 5319 N N . PHE A 1 690 ? -7.918 14.838 -25.872 1.00 92.88 690 PHE A N 1
ATOM 5320 C CA . PHE A 1 690 ? -7.328 15.257 -27.140 1.00 92.88 690 PHE A CA 1
ATOM 5321 C C . PHE A 1 690 ? -7.234 16.779 -27.184 1.00 92.88 690 PHE A C 1
ATOM 5323 O O . PHE A 1 690 ? -8.237 17.463 -27.014 1.00 92.88 690 PHE A O 1
ATOM 5330 N N . VAL A 1 691 ? -6.047 17.316 -27.438 1.00 90.69 691 VAL A N 1
ATOM 5331 C CA . VAL A 1 691 ? -5.800 18.758 -27.542 1.00 90.69 691 VAL A CA 1
ATOM 5332 C C . VAL A 1 691 ? -5.492 19.099 -28.990 1.00 90.69 691 VAL A C 1
ATOM 5334 O O . VAL A 1 691 ? -4.560 18.545 -29.569 1.00 90.69 691 VAL A O 1
ATOM 5337 N N . PHE A 1 692 ? -6.247 20.025 -29.569 1.00 91.69 692 PHE A N 1
ATOM 5338 C CA . PHE A 1 692 ? -6.125 20.467 -30.959 1.00 91.69 692 PHE A CA 1
ATOM 5339 C C . PHE A 1 692 ? -5.711 21.938 -31.004 1.00 91.69 692 PHE A C 1
ATOM 5341 O O . PHE A 1 692 ? -6.346 22.752 -30.336 1.00 91.69 692 PHE A O 1
ATOM 5348 N N . ASP A 1 693 ? -4.699 22.299 -31.802 1.00 88.50 693 ASP A N 1
ATOM 5349 C CA . ASP A 1 693 ? -4.415 23.709 -32.118 1.00 88.50 693 ASP A CA 1
ATOM 5350 C C . ASP A 1 693 ? -5.378 24.152 -33.218 1.00 88.50 693 ASP A C 1
ATOM 5352 O O . ASP A 1 693 ? -5.264 23.754 -34.379 1.00 88.50 693 ASP A O 1
ATOM 5356 N N . VAL A 1 694 ? -6.365 24.953 -32.832 1.00 82.56 694 VAL A N 1
ATOM 5357 C CA . VAL A 1 694 ? -7.372 25.493 -33.751 1.00 82.56 694 VAL A CA 1
ATOM 5358 C C . VAL A 1 694 ? -6.982 26.876 -34.274 1.00 82.56 694 VAL A C 1
ATOM 5360 O O . VAL A 1 694 ? -7.712 27.468 -35.071 1.00 82.56 694 VAL A O 1
ATOM 5363 N N . GLY A 1 695 ? -5.804 27.378 -33.892 1.00 76.88 695 GLY A N 1
ATOM 5364 C CA . GLY A 1 695 ? -5.275 28.658 -34.333 1.00 76.88 695 GLY A CA 1
ATOM 5365 C C . GLY A 1 695 ? -5.984 29.840 -33.674 1.00 76.88 695 GLY A C 1
ATOM 5366 O O . GLY A 1 695 ? -6.055 29.939 -32.452 1.00 76.88 695 GLY A O 1
ATOM 5367 N N . GLU A 1 696 ? -6.441 30.789 -34.490 1.00 67.81 696 GLU A N 1
ATOM 5368 C CA . GLU A 1 696 ? -7.059 32.035 -34.025 1.00 67.81 696 GLU A CA 1
ATOM 5369 C C . GLU A 1 696 ? -8.415 31.802 -33.334 1.00 67.81 696 GLU A C 1
ATOM 5371 O O . GLU A 1 696 ? -9.163 30.882 -33.673 1.00 67.81 696 GLU A O 1
ATOM 5376 N N . SER A 1 697 ? -8.782 32.695 -32.411 1.00 62.78 697 SER A N 1
ATOM 5377 C CA . SER A 1 697 ? -10.030 32.634 -31.631 1.00 62.78 697 SER A CA 1
ATOM 5378 C C . SER A 1 697 ? -11.308 32.608 -32.484 1.00 62.78 697 SER A C 1
ATOM 5380 O O . SER A 1 697 ? -12.347 32.123 -32.044 1.00 62.78 697 SER A O 1
ATOM 5382 N N . VAL A 1 698 ? -11.244 33.067 -33.738 1.00 63.47 698 VAL A N 1
ATOM 5383 C CA . VAL A 1 698 ? -12.360 32.978 -34.694 1.00 63.47 698 VAL A CA 1
ATOM 5384 C C . VAL A 1 698 ? -12.615 31.531 -35.131 1.00 63.47 698 VAL A C 1
ATOM 5386 O O . VAL A 1 698 ? -13.768 31.109 -35.194 1.00 63.47 698 VAL A O 1
ATOM 5389 N N . ARG A 1 699 ? -11.563 30.733 -35.366 1.00 66.00 699 ARG A N 1
ATOM 5390 C CA . ARG A 1 699 ? -11.697 29.319 -35.764 1.00 66.00 699 ARG A CA 1
ATOM 5391 C C . ARG A 1 699 ? -12.235 28.442 -34.637 1.00 66.00 699 ARG A C 1
ATOM 5393 O O . ARG A 1 699 ? -12.941 27.476 -34.914 1.00 66.00 699 ARG A O 1
ATOM 5400 N N . GLN A 1 700 ? -12.019 28.821 -33.378 1.00 70.50 700 GLN A N 1
ATOM 5401 C CA . GLN A 1 700 ? -12.624 28.143 -32.222 1.00 70.50 700 GLN A CA 1
ATOM 5402 C C . GLN A 1 700 ? -14.152 28.107 -32.293 1.00 70.50 700 GLN A C 1
ATOM 5404 O O . GLN A 1 700 ? -14.758 27.111 -31.914 1.00 70.50 700 GLN A O 1
ATOM 5409 N N . ARG A 1 701 ? -14.776 29.154 -32.847 1.00 68.25 701 ARG A N 1
ATOM 5410 C CA . ARG A 1 701 ? -16.238 29.243 -33.002 1.00 68.25 701 ARG A CA 1
ATOM 5411 C C . ARG A 1 701 ? -16.791 28.360 -34.121 1.00 68.25 701 ARG A C 1
ATOM 5413 O O . ARG A 1 701 ? -18.004 28.214 -34.233 1.00 68.25 701 ARG A O 1
ATOM 5420 N N . THR A 1 702 ? -15.913 27.809 -34.959 1.00 77.44 702 THR A N 1
ATOM 5421 C CA . THR A 1 702 ? -16.283 26.934 -36.080 1.00 77.44 702 THR A CA 1
ATOM 5422 C C . THR A 1 702 ? -16.170 25.451 -35.737 1.00 77.44 702 THR A C 1
ATOM 5424 O O . THR A 1 702 ? -16.537 24.617 -36.559 1.00 77.44 702 THR A O 1
ATOM 5427 N N . VAL A 1 703 ? -15.690 25.117 -34.533 1.00 82.88 703 VAL A N 1
ATOM 5428 C CA . VAL A 1 703 ? -15.645 23.740 -34.031 1.00 82.88 703 VAL A CA 1
ATOM 5429 C C . VAL A 1 703 ? -17.068 23.237 -33.808 1.00 82.88 703 VAL A C 1
ATOM 5431 O O . VAL A 1 703 ? -17.835 23.861 -33.075 1.00 82.88 703 VAL A O 1
ATOM 5434 N N . HIS A 1 704 ? -17.419 22.119 -34.439 1.00 84.56 704 HIS A N 1
ATOM 5435 C CA . HIS A 1 704 ? -18.777 21.567 -34.360 1.00 84.56 704 HIS A CA 1
ATOM 5436 C C . HIS A 1 704 ? -18.830 20.053 -34.129 1.00 84.56 704 HIS A C 1
ATOM 5438 O O . HIS A 1 704 ? -19.863 19.537 -33.706 1.00 84.56 704 HIS A O 1
ATOM 5444 N N . SER A 1 705 ? -17.751 19.316 -34.400 1.00 90.75 705 SER A N 1
ATOM 5445 C CA . SER A 1 705 ? -17.676 17.886 -34.088 1.00 90.75 705 SER A CA 1
ATOM 5446 C C . SER A 1 705 ? -16.234 17.405 -33.937 1.00 90.75 705 SER A C 1
ATOM 5448 O O . SER A 1 705 ? -15.301 18.023 -34.451 1.00 90.75 705 SER A O 1
ATOM 5450 N N . VAL A 1 706 ? -16.048 16.270 -33.266 1.00 93.50 706 VAL A N 1
ATOM 5451 C CA . VAL A 1 706 ? -14.811 15.481 -33.317 1.00 93.50 706 VAL A CA 1
ATOM 5452 C C . VAL A 1 706 ? -15.106 14.152 -34.007 1.00 93.50 706 VAL A C 1
ATOM 5454 O O . VAL A 1 706 ? -16.062 13.465 -33.660 1.00 93.50 706 VAL A O 1
ATOM 5457 N N . SER A 1 707 ? -14.311 13.798 -35.008 1.00 94.19 707 SER A N 1
ATOM 5458 C CA . SER A 1 707 ? -14.342 12.494 -35.663 1.00 94.19 707 SER A CA 1
ATOM 5459 C C . SER A 1 707 ? -13.344 11.566 -34.985 1.00 94.19 707 SER A C 1
ATOM 5461 O O . SER A 1 707 ? -12.160 11.894 -34.892 1.00 94.19 707 SER A O 1
ATOM 5463 N N . ILE A 1 708 ? -13.796 10.394 -34.556 1.00 94.00 708 ILE A N 1
ATOM 5464 C CA . ILE A 1 708 ? -12.922 9.309 -34.116 1.00 94.00 708 ILE A CA 1
ATOM 5465 C C . ILE A 1 708 ? -12.865 8.269 -35.224 1.00 94.00 708 ILE A C 1
ATOM 5467 O O . ILE A 1 708 ? -13.894 7.749 -35.648 1.00 94.00 708 ILE A O 1
ATOM 5471 N N . ILE A 1 709 ? -11.656 8.011 -35.704 1.00 89.69 709 ILE A N 1
ATOM 5472 C CA . ILE A 1 709 ? -11.342 7.047 -36.750 1.00 89.69 709 ILE A CA 1
ATOM 5473 C C . ILE A 1 709 ? -10.585 5.912 -36.090 1.00 89.69 709 ILE A C 1
ATOM 5475 O O . ILE A 1 709 ? -9.566 6.130 -35.439 1.00 89.69 709 ILE A O 1
ATOM 5479 N N . GLU A 1 710 ? -11.079 4.704 -36.247 1.00 84.31 710 GLU A N 1
ATOM 5480 C CA . GLU A 1 710 ? -10.378 3.523 -35.779 1.00 84.31 710 GLU A CA 1
ATOM 5481 C C . GLU A 1 710 ? -9.191 3.176 -36.683 1.00 84.31 710 GLU A C 1
ATOM 5483 O O . GLU A 1 710 ? -9.213 3.439 -37.885 1.00 84.31 710 GLU A O 1
ATOM 5488 N N . GLN A 1 711 ? -8.145 2.590 -36.105 1.00 84.19 711 GLN A N 1
ATOM 5489 C CA . GLN A 1 711 ? -6.959 2.165 -36.836 1.00 84.19 711 GLN A CA 1
ATOM 5490 C C . GLN A 1 711 ? -6.694 0.679 -36.593 1.00 84.19 711 GLN A C 1
ATOM 5492 O O . GLN A 1 711 ? -6.479 0.258 -35.457 1.00 84.19 711 GLN A O 1
ATOM 5497 N N . HIS A 1 712 ? -6.651 -0.107 -37.670 1.00 80.06 712 HIS A N 1
ATOM 5498 C CA . HIS A 1 712 ? -6.263 -1.517 -37.606 1.00 80.06 712 HIS A CA 1
ATOM 5499 C C . HIS A 1 712 ? -4.870 -1.725 -38.201 1.00 80.06 712 HIS A C 1
ATOM 5501 O O . HIS A 1 712 ? -4.521 -1.065 -39.183 1.00 80.06 712 HIS A O 1
ATOM 5507 N N . PRO A 1 713 ? -4.073 -2.673 -37.683 1.00 74.81 713 PRO A N 1
ATOM 5508 C CA . PRO A 1 713 ? -2.879 -3.121 -38.383 1.00 74.81 713 PRO A CA 1
ATOM 5509 C C . PRO A 1 713 ? -3.259 -3.732 -39.740 1.00 74.81 713 PRO A C 1
ATOM 5511 O O . PRO A 1 713 ? -4.138 -4.584 -39.836 1.00 74.81 713 PRO A O 1
ATOM 5514 N N . ARG A 1 714 ? -2.554 -3.327 -40.801 1.00 75.00 714 ARG A N 1
ATOM 5515 C CA . ARG A 1 714 ? -2.783 -3.769 -42.188 1.00 75.00 714 ARG A CA 1
ATOM 5516 C C . ARG A 1 714 ? -2.658 -5.289 -42.359 1.00 75.00 714 ARG A C 1
ATOM 5518 O O . ARG A 1 714 ? -3.231 -5.856 -43.284 1.00 75.00 714 ARG A O 1
ATOM 5525 N N . SER A 1 715 ? -1.850 -5.933 -41.518 1.00 73.19 715 SER A N 1
ATOM 5526 C CA . SER A 1 715 ? -1.642 -7.383 -41.466 1.00 73.19 715 SER A CA 1
ATOM 5527 C C . SER A 1 715 ? -0.990 -7.767 -40.137 1.00 73.19 715 SER A C 1
ATOM 5529 O O . SER A 1 715 ? -0.190 -6.997 -39.601 1.00 73.19 715 SER A O 1
ATOM 5531 N N . ALA A 1 716 ? -1.245 -8.990 -39.662 1.00 62.41 716 ALA A N 1
ATOM 5532 C CA . ALA A 1 716 ? -0.564 -9.581 -38.507 1.00 62.41 716 ALA A CA 1
ATOM 5533 C C . ALA A 1 716 ? 0.971 -9.640 -38.669 1.00 62.41 716 ALA A C 1
ATOM 5535 O O . ALA A 1 716 ? 1.699 -9.638 -37.681 1.00 62.41 716 ALA A O 1
ATOM 5536 N N . LEU A 1 717 ? 1.473 -9.656 -39.911 1.00 64.19 717 LEU A N 1
ATOM 5537 C CA . LEU A 1 717 ? 2.908 -9.701 -40.224 1.00 64.19 717 LEU A CA 1
ATOM 5538 C C . LEU A 1 717 ? 3.573 -8.313 -40.264 1.00 64.19 717 LEU A C 1
ATOM 5540 O O . LEU A 1 717 ? 4.795 -8.219 -40.185 1.00 64.19 717 LEU A O 1
ATOM 5544 N N . THR A 1 718 ? 2.794 -7.233 -40.386 1.00 64.31 718 THR A N 1
ATOM 5545 C CA . THR A 1 718 ? 3.297 -5.846 -40.427 1.00 64.31 718 THR A CA 1
ATOM 5546 C C . THR A 1 718 ? 2.457 -4.931 -39.529 1.00 64.31 718 THR A C 1
ATOM 5548 O O . THR A 1 718 ? 1.826 -3.992 -40.025 1.00 64.31 718 THR A O 1
ATOM 5551 N N . PRO A 1 719 ? 2.430 -5.178 -38.208 1.00 63.41 719 PRO A N 1
ATOM 5552 C CA . PRO A 1 719 ? 1.514 -4.491 -37.299 1.00 63.41 719 PRO A CA 1
ATOM 5553 C C . PRO A 1 719 ? 1.805 -2.988 -37.139 1.00 63.41 719 PRO A C 1
ATOM 5555 O O . PRO A 1 719 ? 0.937 -2.244 -36.702 1.00 63.41 719 PRO A O 1
ATOM 5558 N N . ALA A 1 720 ? 2.987 -2.520 -37.556 1.00 68.00 720 ALA A N 1
ATOM 5559 C CA . ALA A 1 720 ? 3.360 -1.103 -37.544 1.00 68.00 720 ALA A CA 1
ATOM 5560 C C . ALA A 1 720 ? 2.706 -0.262 -38.662 1.00 68.00 720 ALA A C 1
ATOM 5562 O O . ALA A 1 720 ? 2.743 0.966 -38.608 1.00 68.00 720 ALA A O 1
ATOM 5563 N N . VAL A 1 721 ? 2.138 -0.891 -39.699 1.00 72.31 721 VAL A N 1
ATOM 5564 C CA . VAL A 1 721 ? 1.427 -0.182 -40.773 1.00 72.31 721 VAL A CA 1
ATOM 5565 C C . VAL A 1 721 ? -0.059 -0.239 -40.464 1.00 72.31 721 VAL A C 1
ATOM 5567 O O . VAL A 1 721 ? -0.655 -1.307 -40.567 1.00 72.31 721 VAL A O 1
ATOM 5570 N N . VAL A 1 722 ? -0.654 0.895 -40.102 1.00 78.69 722 VAL A N 1
ATOM 5571 C CA . VAL A 1 722 ? -2.082 0.988 -39.773 1.00 78.69 722 VAL A CA 1
ATOM 5572 C C . VAL A 1 722 ? -2.915 1.469 -40.962 1.00 78.69 722 VAL A C 1
ATOM 5574 O O . VAL A 1 722 ? -2.454 2.277 -41.769 1.00 78.69 722 VAL A O 1
ATOM 5577 N N . THR A 1 723 ? -4.145 0.976 -41.071 1.00 81.25 723 THR A N 1
ATOM 5578 C CA . THR A 1 723 ? -5.166 1.452 -42.009 1.00 81.25 723 THR A CA 1
ATOM 5579 C C . THR A 1 723 ? -6.348 2.009 -41.235 1.00 81.25 723 THR A C 1
ATOM 5581 O O . THR A 1 723 ? -6.811 1.381 -40.281 1.00 81.25 723 THR A O 1
ATOM 5584 N N . ASP A 1 724 ? -6.830 3.172 -41.664 1.00 83.94 724 ASP A N 1
ATOM 5585 C CA . ASP A 1 724 ? -8.026 3.796 -41.107 1.00 83.94 724 ASP A CA 1
ATOM 5586 C C . ASP A 1 724 ? -9.259 2.933 -41.440 1.00 83.94 724 ASP A C 1
ATOM 5588 O O . ASP A 1 724 ? -9.427 2.470 -42.572 1.00 83.94 724 ASP A O 1
ATOM 5592 N N . ALA A 1 725 ? -10.096 2.704 -40.435 1.00 78.12 725 ALA A N 1
ATOM 5593 C CA . ALA A 1 725 ? -11.307 1.903 -40.503 1.00 78.12 725 ALA A CA 1
ATOM 5594 C C . ALA A 1 725 ? -12.553 2.796 -40.385 1.00 78.12 725 ALA A C 1
ATOM 5596 O O . ALA A 1 725 ? -12.592 3.898 -40.940 1.00 78.12 725 ALA A O 1
ATOM 5597 N N . GLY A 1 726 ? -13.593 2.327 -39.689 1.00 79.50 726 GLY A N 1
ATOM 5598 C CA . GLY A 1 726 ? -14.809 3.101 -39.455 1.00 79.50 726 GLY A CA 1
ATOM 5599 C C . GLY A 1 726 ? -14.524 4.443 -38.770 1.00 79.50 726 GLY A C 1
ATOM 5600 O O . GLY A 1 726 ? -13.719 4.533 -37.842 1.00 79.50 726 GLY A O 1
ATOM 5601 N N . ALA A 1 727 ? -15.211 5.494 -39.221 1.00 86.06 727 ALA A N 1
ATOM 5602 C CA . ALA A 1 727 ? -15.172 6.818 -38.610 1.00 86.06 727 ALA A CA 1
ATOM 5603 C C . ALA A 1 727 ? -16.522 7.147 -37.966 1.00 86.06 727 ALA A C 1
ATOM 5605 O O . ALA A 1 727 ? -17.578 6.883 -38.551 1.00 86.06 727 ALA A O 1
ATOM 5606 N N . LYS A 1 728 ? -16.497 7.760 -36.782 1.00 93.25 728 LYS A N 1
ATOM 5607 C CA . LYS A 1 728 ? -17.699 8.249 -36.108 1.00 93.25 728 LYS A CA 1
ATOM 5608 C C . LYS A 1 728 ? -17.543 9.694 -35.667 1.00 93.25 728 LYS A C 1
ATOM 5610 O O . LYS A 1 728 ? -16.591 10.035 -34.969 1.00 93.25 728 LYS A O 1
ATOM 5615 N N . ASP A 1 729 ? -18.513 10.516 -36.052 1.00 91.50 729 ASP A N 1
ATOM 5616 C CA . ASP A 1 729 ? -18.578 11.920 -35.668 1.00 91.50 729 ASP A CA 1
ATOM 5617 C C . ASP A 1 729 ? -19.377 12.089 -34.378 1.00 91.50 729 ASP A C 1
ATOM 5619 O O . ASP A 1 729 ? -20.498 11.590 -34.246 1.00 91.50 729 ASP A O 1
ATOM 5623 N N . PHE A 1 730 ? -18.797 12.836 -33.449 1.00 91.06 730 PHE A N 1
ATOM 5624 C CA . PHE A 1 730 ? -19.409 13.238 -32.196 1.00 91.06 730 PHE A CA 1
ATOM 5625 C C . PHE A 1 730 ? -19.683 14.739 -32.264 1.00 91.06 730 PHE A C 1
ATOM 5627 O O . PHE A 1 730 ? -18.720 15.510 -32.357 1.00 91.06 730 PHE A O 1
ATOM 5634 N N . PRO A 1 731 ? -20.954 15.178 -32.265 1.00 88.81 731 PRO A N 1
ATOM 5635 C CA . PRO A 1 731 ? -21.265 16.598 -32.217 1.00 88.81 731 PRO A CA 1
ATOM 5636 C C . PRO A 1 731 ? -20.705 17.193 -30.924 1.00 88.81 731 PRO A C 1
ATOM 5638 O O . PRO A 1 731 ? -20.768 16.567 -29.866 1.00 88.81 731 PRO A O 1
ATOM 5641 N N . LEU A 1 732 ? -20.130 18.387 -31.027 1.00 83.94 732 LEU A N 1
ATOM 5642 C CA . LEU A 1 732 ? -19.628 19.129 -29.880 1.00 83.94 732 LEU A CA 1
ATOM 5643 C C . LEU A 1 732 ? -20.539 20.321 -29.620 1.00 83.94 732 LEU A C 1
ATOM 5645 O O . LEU A 1 732 ? -20.908 21.049 -30.545 1.00 83.94 732 LEU A O 1
ATOM 5649 N N . ASP A 1 733 ? -20.852 20.546 -28.350 1.00 75.06 733 ASP A N 1
ATOM 5650 C CA . ASP A 1 733 ? -21.495 21.781 -27.934 1.00 75.06 733 ASP A CA 1
ATOM 5651 C C . ASP A 1 733 ? -20.574 22.972 -28.225 1.00 75.06 733 ASP A C 1
ATOM 5653 O O . ASP A 1 733 ? -19.353 22.903 -28.044 1.00 75.06 733 ASP A O 1
ATOM 5657 N N . ARG A 1 734 ? -21.156 24.088 -28.685 1.00 68.50 734 ARG A N 1
ATOM 5658 C CA . ARG A 1 734 ? -20.381 25.301 -28.973 1.00 68.50 734 ARG A CA 1
ATOM 5659 C C . ARG A 1 734 ? -19.682 25.785 -27.705 1.00 68.50 734 ARG A C 1
ATOM 5661 O O . ARG A 1 734 ? -20.320 25.967 -26.669 1.00 68.50 734 ARG A O 1
ATOM 5668 N N . LEU A 1 735 ? -18.383 26.037 -27.827 1.00 66.81 735 LEU A N 1
ATOM 5669 C CA . LEU A 1 735 ? -17.566 26.610 -26.768 1.00 66.81 735 LEU A CA 1
ATOM 5670 C C . LEU A 1 735 ? -17.567 28.142 -26.887 1.00 66.81 735 LEU A C 1
ATOM 5672 O O . LEU A 1 735 ? -17.162 28.692 -27.914 1.00 66.81 735 LEU A O 1
ATOM 5676 N N . ASN A 1 736 ? -18.047 28.837 -25.857 1.00 63.56 736 ASN A N 1
ATOM 5677 C CA . ASN A 1 736 ? -18.045 30.300 -25.805 1.00 63.56 736 ASN A CA 1
ATOM 5678 C C . ASN A 1 736 ? -16.680 30.825 -25.352 1.00 63.56 736 ASN A C 1
ATOM 5680 O O . ASN A 1 736 ? -15.974 30.137 -24.624 1.00 63.56 736 ASN A O 1
ATOM 5684 N N . LEU A 1 737 ? -16.338 32.072 -25.710 1.00 58.38 737 LEU A N 1
ATOM 5685 C CA . LEU A 1 737 ? -15.041 32.706 -25.395 1.00 58.38 737 LEU A CA 1
ATOM 5686 C C . LEU A 1 737 ? -14.690 32.739 -23.899 1.00 58.38 737 LEU A C 1
ATOM 5688 O O . LEU A 1 737 ? -13.518 32.790 -23.541 1.00 58.38 737 LEU A O 1
ATOM 5692 N N . ASP A 1 738 ? -15.690 32.710 -23.025 1.00 57.84 738 ASP A N 1
ATOM 5693 C CA . ASP A 1 738 ? -15.500 32.671 -21.574 1.00 57.84 738 ASP A CA 1
ATOM 5694 C C . ASP A 1 738 ? -15.228 31.255 -21.028 1.00 57.84 738 ASP A C 1
ATOM 5696 O O . ASP A 1 738 ? -15.061 31.071 -19.821 1.00 57.84 738 ASP A O 1
ATOM 5700 N N . GLY A 1 739 ? -15.166 30.255 -21.911 1.00 56.28 739 GLY A N 1
ATOM 5701 C CA . GLY A 1 739 ? -14.963 28.849 -21.584 1.00 56.28 739 GLY A CA 1
ATOM 5702 C C . GLY A 1 739 ? -16.235 28.107 -21.176 1.00 56.28 739 GLY A C 1
ATOM 5703 O O . GLY A 1 739 ? -16.133 26.960 -20.747 1.00 56.28 739 GLY A O 1
ATOM 5704 N N . SER A 1 740 ? -17.416 28.724 -21.287 1.00 54.16 740 SER A N 1
ATOM 5705 C CA . SER A 1 740 ? -18.686 28.026 -21.063 1.00 54.16 740 SER A CA 1
ATOM 5706 C C . SER A 1 740 ? -19.089 27.173 -22.270 1.00 54.16 740 SER A C 1
ATOM 5708 O O . SER A 1 740 ? -18.849 27.540 -23.422 1.00 54.16 740 SER A O 1
ATOM 5710 N N . VAL A 1 741 ? -19.715 26.029 -21.993 1.00 53.62 741 VAL A N 1
ATOM 5711 C CA . VAL A 1 741 ? -20.222 25.074 -22.986 1.00 53.62 741 VAL A CA 1
ATOM 5712 C C . VAL A 1 741 ? -21.722 25.315 -23.178 1.00 53.62 741 VAL A C 1
ATOM 5714 O O . VAL A 1 741 ? -22.449 25.465 -22.196 1.00 53.62 741 VAL A O 1
ATOM 5717 N N . GLY A 1 742 ? -22.187 25.366 -24.428 1.00 58.56 742 GLY A N 1
ATOM 5718 C CA . GLY A 1 742 ? -23.601 25.553 -24.772 1.00 58.56 742 GLY A CA 1
ATOM 5719 C C . GLY A 1 742 ? -23.937 26.970 -25.249 1.00 58.56 742 GLY A C 1
ATOM 5720 O O . GLY A 1 742 ? -23.073 27.831 -25.385 1.00 58.56 742 GLY A O 1
ATOM 5721 N N . VAL A 1 743 ? -25.208 27.240 -25.554 1.00 46.62 743 VAL A N 1
ATOM 5722 C CA . VAL A 1 743 ? -25.645 28.558 -26.050 1.00 46.62 743 VAL A CA 1
ATOM 5723 C C . VAL A 1 743 ? -25.756 29.532 -24.872 1.00 46.62 743 VAL A C 1
ATOM 5725 O O . VAL A 1 743 ? -26.780 29.569 -24.193 1.00 46.62 743 VAL A O 1
ATOM 5728 N N . LYS A 1 744 ? -24.712 30.326 -24.599 1.00 41.59 744 LYS A N 1
ATOM 5729 C CA . LYS A 1 744 ? -24.799 31.397 -23.593 1.00 41.59 744 LYS A CA 1
ATOM 5730 C C . LYS A 1 744 ? -25.540 32.602 -24.194 1.00 41.59 744 LYS A C 1
ATOM 5732 O O . LYS A 1 744 ? -25.185 33.020 -25.299 1.00 41.59 744 LYS A O 1
ATOM 5737 N N . PRO A 1 745 ? -26.533 33.206 -23.512 1.00 40.88 745 PRO A N 1
ATOM 5738 C CA . PRO A 1 745 ? -27.117 34.458 -23.974 1.00 40.88 745 PRO A CA 1
ATOM 5739 C C . PRO A 1 745 ? -26.042 35.544 -23.883 1.00 40.88 745 PRO A C 1
ATOM 5741 O O . PRO A 1 745 ? -25.497 35.792 -22.805 1.00 40.88 745 PRO A O 1
ATOM 5744 N N . ALA A 1 746 ? -25.698 36.168 -25.009 1.00 43.66 746 ALA A N 1
ATOM 5745 C CA . ALA A 1 746 ? -24.813 37.326 -24.995 1.00 43.66 746 ALA A CA 1
ATOM 5746 C C . ALA A 1 746 ? -25.465 38.455 -24.171 1.00 43.66 746 ALA A C 1
ATOM 5748 O O . ALA A 1 746 ? -26.689 38.612 -24.241 1.00 43.66 746 ALA A O 1
ATOM 5749 N N . PRO A 1 747 ? -24.695 39.259 -23.411 1.00 48.22 747 PRO A N 1
ATOM 5750 C CA . PRO A 1 747 ? -25.233 40.489 -22.842 1.00 48.22 747 PRO A CA 1
ATOM 5751 C C . PRO A 1 747 ? -25.818 41.325 -23.984 1.00 48.22 747 PRO A C 1
ATOM 5753 O O . PRO A 1 747 ? -25.173 41.496 -25.020 1.00 48.22 747 PRO A O 1
ATOM 5756 N N . THR A 1 748 ? -27.056 41.794 -23.827 1.00 50.72 748 THR A N 1
ATOM 5757 C CA . THR A 1 748 ? -27.742 42.622 -24.826 1.00 50.72 748 THR A CA 1
ATOM 5758 C C . THR A 1 748 ? -26.976 43.925 -25.006 1.00 50.72 748 THR A C 1
ATOM 5760 O O . THR A 1 748 ? -27.150 44.874 -24.243 1.00 50.72 748 THR A O 1
ATOM 5763 N N . LEU A 1 749 ? -26.095 43.953 -26.004 1.00 62.97 749 LEU A N 1
ATOM 5764 C CA . LEU A 1 749 ? -25.467 45.177 -26.470 1.00 62.97 749 LEU A CA 1
ATOM 5765 C C . LEU A 1 749 ? -26.558 46.099 -27.035 1.00 62.97 749 LEU A C 1
ATOM 5767 O O . LEU A 1 749 ? -27.525 45.601 -27.625 1.00 62.97 749 LEU A O 1
ATOM 5771 N N . PRO A 1 750 ? -26.415 47.429 -26.902 1.00 73.44 750 PRO A N 1
ATOM 5772 C CA . PRO A 1 750 ? -27.251 48.359 -27.647 1.00 73.44 750 PRO A CA 1
ATOM 5773 C C . PRO A 1 750 ? -27.202 48.022 -29.149 1.00 73.44 750 PRO A C 1
ATOM 5775 O O . PRO A 1 750 ? -26.210 47.460 -29.619 1.00 73.44 750 PRO A O 1
ATOM 5778 N N . PRO A 1 751 ? -28.234 48.348 -29.936 1.00 82.38 751 PRO A N 1
ATOM 5779 C CA . PRO A 1 751 ? -28.152 48.178 -31.379 1.00 82.38 751 PRO A CA 1
ATOM 5780 C C . PRO A 1 751 ? -26.979 48.991 -31.948 1.00 82.38 751 PRO A C 1
ATOM 5782 O O . PRO A 1 751 ? -26.667 50.092 -31.479 1.00 82.38 751 PRO A O 1
ATOM 5785 N N . VAL A 1 752 ? -26.312 48.424 -32.955 1.00 80.44 752 VAL A N 1
ATOM 5786 C CA . VAL A 1 752 ? -25.272 49.116 -33.725 1.00 80.44 752 VAL A CA 1
ATOM 5787 C C . VAL A 1 752 ? -25.928 50.301 -34.433 1.00 80.44 752 VAL A C 1
ATOM 5789 O O . VAL A 1 752 ? -26.947 50.137 -35.103 1.00 80.44 752 VAL A O 1
ATOM 5792 N N . SER A 1 753 ? -25.359 51.491 -34.261 1.00 78.81 753 SER A N 1
ATOM 5793 C CA . SER A 1 753 ? -25.798 52.687 -34.972 1.00 78.81 753 SER A CA 1
ATOM 5794 C C . SER A 1 753 ? -25.427 52.564 -36.447 1.00 78.81 753 SER A C 1
ATOM 5796 O O . SER A 1 753 ? -24.299 52.206 -36.783 1.00 78.81 753 SER A O 1
ATOM 5798 N N . THR A 1 754 ? -26.363 52.892 -37.333 1.00 80.62 754 THR A N 1
ATOM 5799 C CA . THR A 1 754 ? -26.131 52.963 -38.783 1.00 80.62 754 THR A CA 1
ATOM 5800 C C . THR A 1 754 ? -25.719 54.365 -39.243 1.00 80.62 754 THR A C 1
ATOM 5802 O O . THR A 1 754 ? -25.694 54.630 -40.444 1.00 80.62 754 THR A O 1
ATOM 5805 N N . ASP A 1 755 ? -25.426 55.280 -38.313 1.00 84.06 755 ASP A N 1
ATOM 5806 C CA . ASP A 1 755 ? -25.030 56.655 -38.622 1.00 84.06 755 ASP A CA 1
ATOM 5807 C C . ASP A 1 755 ? -23.575 56.718 -39.125 1.00 84.06 755 ASP A C 1
ATOM 5809 O O . ASP A 1 755 ? -22.616 56.931 -38.377 1.00 84.06 755 ASP A O 1
ATOM 5813 N N . LEU A 1 756 ? -23.415 56.492 -40.431 1.00 81.44 756 LEU A N 1
ATOM 5814 C CA . LEU A 1 756 ? -22.122 56.546 -41.113 1.00 81.44 756 LEU A CA 1
ATOM 5815 C C . LEU A 1 756 ? -21.512 57.953 -41.112 1.00 81.44 756 LEU A C 1
ATOM 5817 O O . LEU A 1 756 ? -20.289 58.072 -41.128 1.00 81.44 756 LEU A O 1
ATOM 5821 N N . GLU A 1 757 ? -22.325 59.012 -41.079 1.00 83.50 757 GLU A N 1
ATOM 5822 C CA . GLU A 1 757 ? -21.832 60.395 -41.060 1.00 83.50 757 GLU A CA 1
ATOM 5823 C C . GLU A 1 757 ? -21.217 60.735 -39.701 1.00 83.50 757 GLU A C 1
ATOM 5825 O O . GLU A 1 757 ? -20.138 61.333 -39.626 1.00 83.50 757 GLU A O 1
ATOM 5830 N N . GLN A 1 758 ? -21.827 60.254 -38.616 1.00 84.25 758 GLN A N 1
ATOM 5831 C CA . GLN A 1 758 ? -21.224 60.316 -37.291 1.00 84.25 758 GLN A CA 1
ATOM 5832 C C . GLN A 1 758 ? -19.911 59.523 -37.225 1.00 84.25 758 GLN A C 1
ATOM 5834 O O . GLN A 1 758 ? -18.946 59.999 -36.627 1.00 84.25 758 GLN A O 1
ATOM 5839 N N . LEU A 1 759 ? -19.838 58.351 -37.866 1.00 85.62 759 LEU A N 1
ATOM 5840 C CA . LEU A 1 759 ? -18.615 57.544 -37.911 1.00 85.62 759 LEU A CA 1
ATOM 5841 C C . LEU A 1 759 ? -17.482 58.244 -38.682 1.00 85.62 759 LEU A C 1
ATOM 5843 O O . LEU A 1 759 ? -16.341 58.260 -38.218 1.00 85.62 759 LEU A O 1
ATOM 5847 N N . LYS A 1 760 ? -17.804 58.873 -39.822 1.00 89.19 760 LYS A N 1
ATOM 5848 C CA . LYS A 1 760 ? -16.848 59.623 -40.657 1.00 89.19 760 LYS A CA 1
ATOM 5849 C C . LYS A 1 760 ? -16.201 60.792 -39.918 1.00 89.19 760 LYS A C 1
ATOM 5851 O O . LYS A 1 760 ? -15.038 61.106 -40.154 1.00 89.19 760 LYS A O 1
ATOM 5856 N N . LYS A 1 761 ? -16.908 61.411 -38.966 1.00 90.12 761 LYS A N 1
ATOM 5857 C CA . LYS A 1 761 ? -16.351 62.481 -38.119 1.00 90.12 761 LYS A CA 1
ATOM 5858 C C . LYS A 1 761 ? -15.110 62.037 -37.328 1.00 90.12 761 LYS A C 1
ATOM 5860 O O . LYS A 1 761 ? -14.287 62.876 -36.965 1.00 90.12 761 LYS A O 1
ATOM 5865 N N . TYR A 1 762 ? -14.973 60.738 -37.065 1.00 92.44 762 TYR A N 1
ATOM 5866 C CA . TYR A 1 762 ? -13.857 60.157 -36.318 1.00 92.44 762 TYR A CA 1
ATOM 5867 C C . TYR A 1 762 ? -12.694 59.683 -37.203 1.00 92.44 762 TYR A C 1
ATOM 5869 O O . TYR A 1 762 ? -11.688 59.204 -36.676 1.00 92.44 762 TYR A O 1
ATOM 5877 N N . GLU A 1 763 ? -12.789 59.816 -38.530 1.00 92.06 763 GLU A N 1
ATOM 5878 C CA . GLU A 1 763 ? -11.654 59.559 -39.418 1.00 92.06 763 GLU A CA 1
ATOM 5879 C C . GLU A 1 763 ? -10.512 60.534 -39.128 1.00 92.06 763 GLU A C 1
ATOM 5881 O O . GLU A 1 763 ? -10.735 61.670 -38.710 1.00 92.06 763 GLU A O 1
ATOM 5886 N N . GLY A 1 764 ? -9.270 60.113 -39.353 1.00 89.75 764 GLY A N 1
ATOM 5887 C CA . GLY A 1 764 ? -8.095 60.967 -39.175 1.00 89.75 764 GLY A CA 1
ATOM 5888 C C . GLY A 1 764 ? -6.898 60.242 -38.578 1.00 89.75 764 GLY A C 1
ATOM 5889 O O . GLY A 1 764 ? -6.917 59.033 -38.345 1.00 89.75 764 GLY A O 1
ATOM 5890 N N . ARG A 1 765 ? -5.821 60.995 -38.343 1.00 90.75 765 ARG A N 1
ATOM 5891 C CA . ARG A 1 765 ? -4.589 60.480 -37.737 1.00 90.75 765 ARG A CA 1
ATOM 5892 C C . ARG A 1 765 ? -4.563 60.803 -36.253 1.00 90.75 765 ARG A C 1
ATOM 5894 O O . ARG A 1 765 ? -4.656 61.967 -35.870 1.00 90.75 765 ARG A O 1
ATOM 5901 N N . TYR A 1 766 ? -4.374 59.783 -35.427 1.00 92.31 766 TYR A N 1
ATOM 5902 C CA . TYR A 1 766 ? -4.356 59.908 -33.975 1.00 92.31 766 TYR A CA 1
ATOM 5903 C C . TYR A 1 766 ? -3.038 59.387 -33.421 1.00 92.31 766 TYR A C 1
ATOM 5905 O O . TYR A 1 766 ? -2.653 58.250 -33.680 1.00 92.31 766 TYR A O 1
ATOM 5913 N N . ARG A 1 767 ? -2.342 60.215 -32.640 1.00 91.56 767 ARG A N 1
ATOM 5914 C CA . ARG A 1 767 ? -1.215 59.773 -31.824 1.00 91.56 767 ARG A CA 1
ATOM 5915 C C . ARG A 1 767 ? -1.759 59.125 -30.558 1.00 91.56 767 ARG A C 1
ATOM 5917 O O . ARG A 1 767 ? -2.380 59.811 -29.746 1.00 91.56 767 ARG A O 1
ATOM 5924 N N . THR A 1 768 ? -1.541 57.829 -30.404 1.00 91.81 768 THR A N 1
ATOM 5925 C CA . THR A 1 768 ? -2.044 57.056 -29.264 1.00 91.81 768 THR A CA 1
ATOM 5926 C C . THR A 1 768 ? -1.169 57.272 -28.027 1.00 91.81 768 THR A C 1
ATOM 5928 O O . THR A 1 768 ? -0.009 57.690 -28.126 1.00 91.81 768 THR A O 1
ATOM 5931 N N . ASN A 1 769 ? -1.683 56.935 -26.844 1.00 85.81 769 ASN A N 1
ATOM 5932 C CA . ASN A 1 769 ? -0.894 56.870 -25.610 1.00 85.81 769 ASN A CA 1
ATOM 5933 C C . ASN A 1 769 ? 0.203 55.788 -25.644 1.00 85.81 769 ASN A C 1
ATOM 5935 O O . ASN A 1 769 ? 1.021 55.730 -24.729 1.00 85.81 769 ASN A O 1
ATOM 5939 N N . ARG A 1 770 ? 0.257 54.972 -26.705 1.00 80.94 770 ARG A N 1
ATOM 5940 C CA . ARG A 1 770 ? 1.312 53.982 -26.971 1.00 80.94 770 ARG A CA 1
ATOM 5941 C C . ARG A 1 770 ? 2.396 54.486 -27.929 1.00 80.94 770 ARG A C 1
ATOM 5943 O O . ARG A 1 770 ? 3.298 53.732 -28.295 1.00 80.94 770 ARG A O 1
ATOM 5950 N N . GLY A 1 771 ? 2.333 55.763 -28.316 1.00 80.12 771 GLY A N 1
ATOM 5951 C CA . GLY A 1 771 ? 3.349 56.437 -29.128 1.00 80.12 771 GLY A CA 1
ATOM 5952 C C . GLY A 1 771 ? 3.259 56.157 -30.631 1.00 80.12 771 GLY A C 1
ATOM 5953 O O . GLY A 1 771 ? 4.107 56.625 -31.387 1.00 80.12 771 GLY A O 1
ATOM 5954 N N . THR A 1 772 ? 2.239 55.425 -31.077 1.00 84.06 772 THR A N 1
ATOM 5955 C CA . THR A 1 772 ? 1.958 55.145 -32.491 1.00 84.06 772 THR A CA 1
ATOM 5956 C C . THR A 1 772 ? 1.080 56.238 -33.095 1.00 84.06 772 THR A C 1
ATOM 5958 O O . THR A 1 772 ? 0.379 56.956 -32.381 1.00 84.06 772 THR A O 1
ATOM 5961 N N . ILE A 1 773 ? 1.108 56.377 -34.424 1.00 85.81 773 ILE A N 1
ATOM 5962 C CA . ILE A 1 773 ? 0.129 57.184 -35.161 1.00 85.81 773 ILE A CA 1
ATOM 5963 C C . ILE A 1 773 ? -0.781 56.223 -35.921 1.00 85.81 773 ILE A C 1
ATOM 5965 O O . ILE A 1 773 ? -0.342 55.618 -36.898 1.00 85.81 773 ILE A O 1
ATOM 5969 N N . ILE A 1 774 ? -2.029 56.086 -35.473 1.00 88.00 774 ILE A N 1
ATOM 5970 C CA . ILE A 1 774 ? -3.051 55.276 -36.141 1.00 88.00 774 ILE A CA 1
ATOM 5971 C C . ILE A 1 774 ? -3.854 56.148 -37.104 1.00 88.00 774 ILE A C 1
ATOM 5973 O O . ILE A 1 774 ? -4.287 57.245 -36.743 1.00 88.00 774 ILE A O 1
ATOM 5977 N N . LYS A 1 775 ? -4.037 55.679 -38.341 1.00 89.31 775 LYS A N 1
ATOM 5978 C CA . LYS A 1 775 ? -4.945 56.309 -39.306 1.00 89.31 775 LYS A CA 1
ATOM 5979 C C . LYS A 1 775 ? -6.274 55.564 -39.275 1.00 89.31 775 LYS A C 1
ATOM 5981 O O . LYS A 1 775 ? -6.310 54.398 -39.650 1.00 89.31 775 LYS A O 1
ATOM 5986 N N . LEU A 1 776 ? -7.329 56.232 -38.820 1.00 90.75 776 LEU A N 1
ATOM 5987 C CA . LEU A 1 776 ? -8.686 55.692 -38.765 1.00 90.75 776 LEU A CA 1
ATOM 5988 C C . LEU A 1 776 ? -9.464 56.103 -40.021 1.00 90.75 776 LEU A C 1
ATOM 5990 O O . LEU A 1 776 ? -9.425 57.274 -40.409 1.00 90.75 776 LEU A O 1
ATOM 5994 N N . ALA A 1 777 ? -10.147 55.143 -40.638 1.00 89.62 777 ALA A N 1
ATOM 5995 C CA . ALA A 1 777 ? -10.991 55.300 -41.819 1.00 89.62 777 ALA A CA 1
ATOM 5996 C C . ALA A 1 777 ? -12.226 54.395 -41.711 1.00 89.62 777 ALA A C 1
ATOM 5998 O O . ALA A 1 777 ? -12.157 53.310 -41.130 1.00 89.62 777 ALA A O 1
ATOM 5999 N N . VAL A 1 778 ? -13.350 54.820 -42.275 1.00 89.38 778 VAL A N 1
ATOM 6000 C CA . VAL A 1 778 ? -14.569 54.013 -42.325 1.00 89.38 778 VAL A CA 1
ATOM 6001 C C . VAL A 1 778 ? -14.463 52.999 -43.463 1.00 89.38 778 VAL A C 1
ATOM 6003 O O . VAL A 1 778 ? -14.331 53.365 -44.628 1.00 89.38 778 VAL A O 1
ATOM 6006 N N . VAL A 1 779 ? -14.542 51.712 -43.129 1.00 83.50 779 VAL A N 1
ATOM 6007 C CA . VAL A 1 779 ? -14.539 50.589 -44.075 1.00 83.50 779 VAL A CA 1
ATOM 6008 C C . VAL A 1 779 ? -15.682 49.657 -43.692 1.00 83.50 779 VAL A C 1
ATOM 6010 O O . VAL A 1 779 ? -15.763 49.225 -42.547 1.00 83.50 779 VAL A O 1
ATOM 6013 N N . ASP A 1 780 ? -16.593 49.388 -44.628 1.00 82.75 780 ASP A N 1
ATOM 6014 C CA . ASP A 1 780 ? -17.749 48.495 -44.438 1.00 82.75 780 ASP A CA 1
ATOM 6015 C C . ASP A 1 780 ? -18.619 48.821 -43.202 1.00 82.75 780 ASP A C 1
ATOM 6017 O O . ASP A 1 780 ? -19.158 47.938 -42.537 1.00 82.75 780 ASP A O 1
ATOM 6021 N N . GLY A 1 781 ? -18.761 50.114 -42.884 1.00 80.44 781 GLY A N 1
ATOM 6022 C CA . GLY A 1 781 ? -19.529 50.588 -41.725 1.00 80.44 781 GLY A CA 1
ATOM 6023 C C . GLY A 1 781 ? -18.812 50.446 -40.378 1.00 80.44 781 GLY A C 1
ATOM 6024 O O . GLY A 1 781 ? -19.429 50.641 -39.331 1.00 80.44 781 GLY A O 1
ATOM 6025 N N . GLU A 1 782 ? -17.515 50.139 -40.391 1.00 84.62 782 GLU A N 1
ATOM 6026 C CA . GLU A 1 782 ? -16.654 50.054 -39.213 1.00 84.62 782 GLU A CA 1
ATOM 6027 C C . GLU A 1 782 ? -15.529 51.087 -39.295 1.00 84.62 782 GLU A C 1
ATOM 6029 O O . GLU A 1 782 ? -14.957 51.330 -40.356 1.00 84.62 782 GLU A O 1
ATOM 6034 N N . LEU A 1 783 ? -15.155 51.670 -38.160 1.00 85.69 783 LEU A N 1
ATOM 6035 C CA . LEU A 1 783 ? -13.972 52.511 -38.067 1.00 85.69 783 LEU A CA 1
ATOM 6036 C C . LEU A 1 783 ? -12.750 51.598 -37.931 1.00 85.69 783 LEU A C 1
ATOM 6038 O O . LEU A 1 783 ? -12.542 50.967 -36.892 1.00 85.69 783 LEU A O 1
ATOM 6042 N N . THR A 1 784 ? -11.964 51.511 -38.998 1.00 86.31 784 THR A N 1
ATOM 6043 C CA . THR A 1 784 ? -10.784 50.652 -39.102 1.00 86.31 784 THR A CA 1
ATOM 6044 C C . THR A 1 784 ? -9.516 51.495 -39.111 1.00 86.31 784 THR A C 1
ATOM 6046 O O . THR A 1 784 ? -9.482 52.560 -39.722 1.00 86.31 784 THR A O 1
ATOM 6049 N N . GLY A 1 785 ? -8.441 51.029 -38.480 1.00 86.00 785 GLY A N 1
ATOM 6050 C CA . GLY A 1 785 ? -7.141 51.669 -38.643 1.00 86.00 785 GLY A CA 1
ATOM 6051 C C . GLY A 1 785 ? -5.956 50.781 -38.339 1.00 86.00 785 GLY A C 1
ATOM 6052 O O . GLY A 1 785 ? -6.063 49.802 -37.605 1.00 86.00 785 GLY A O 1
ATOM 6053 N N . GLU A 1 786 ? -4.815 51.160 -38.904 1.00 82.50 786 GLU A N 1
ATOM 6054 C CA . GLU A 1 786 ? -3.538 50.472 -38.737 1.00 82.50 786 GLU A CA 1
ATOM 6055 C C . GLU A 1 786 ? -2.451 51.482 -38.350 1.00 82.50 786 GLU A C 1
ATOM 6057 O O . GLU A 1 786 ? -2.426 52.611 -38.852 1.00 82.50 786 GLU A O 1
ATOM 6062 N N . ALA A 1 787 ? -1.557 51.088 -37.442 1.00 78.88 787 ALA A N 1
ATOM 6063 C CA . ALA A 1 787 ? -0.447 51.916 -36.983 1.00 78.88 787 ALA A CA 1
ATOM 6064 C C . ALA A 1 787 ? 0.886 51.161 -37.082 1.00 78.88 787 ALA A C 1
ATOM 6066 O O . ALA A 1 787 ? 1.017 50.042 -36.581 1.00 78.88 787 ALA A O 1
ATOM 6067 N N . MET A 1 788 ? 1.894 51.784 -37.701 1.00 70.25 788 MET A N 1
ATOM 6068 C CA . MET A 1 788 ? 3.254 51.241 -37.842 1.00 70.25 788 MET A CA 1
ATOM 6069 C C . MET A 1 788 ? 4.243 51.952 -36.906 1.00 70.25 788 MET A C 1
ATOM 6071 O O . MET A 1 788 ? 4.066 53.126 -36.578 1.00 70.25 788 MET A O 1
ATOM 6075 N N . THR A 1 789 ? 5.301 51.250 -36.494 1.00 62.22 789 THR A N 1
ATOM 6076 C CA . THR A 1 789 ? 6.470 51.834 -35.810 1.00 62.22 789 THR A CA 1
ATOM 6077 C C . THR A 1 789 ? 7.709 51.709 -36.684 1.00 62.22 789 THR A C 1
ATOM 6079 O O . THR A 1 789 ? 7.828 50.731 -37.414 1.00 62.22 789 THR A O 1
ATOM 6082 N N . VAL A 1 790 ? 8.643 52.657 -36.557 1.00 53.81 790 VAL A N 1
ATOM 6083 C CA . VAL A 1 790 ? 9.858 52.770 -37.390 1.00 53.81 790 VAL A CA 1
ATOM 6084 C C . VAL A 1 790 ? 10.727 51.500 -37.359 1.00 53.81 790 VAL A C 1
ATOM 6086 O O . VAL A 1 790 ? 11.378 51.182 -38.346 1.00 53.81 790 VAL A O 1
ATOM 6089 N N . ASP A 1 791 ? 10.665 50.728 -36.270 1.00 52.38 791 ASP A N 1
ATOM 6090 C CA . ASP A 1 791 ? 11.550 49.579 -36.039 1.00 52.38 791 ASP A CA 1
ATOM 6091 C C . ASP A 1 791 ? 10.942 48.204 -36.389 1.00 52.38 791 ASP A C 1
ATOM 6093 O O . ASP A 1 791 ? 11.598 47.184 -36.176 1.00 52.38 791 ASP A O 1
ATOM 6097 N N . TYR A 1 792 ? 9.699 48.127 -36.898 1.00 53.47 792 TYR A N 1
ATOM 6098 C CA . TYR A 1 792 ? 9.019 46.838 -37.125 1.00 53.47 792 TYR A CA 1
ATOM 6099 C C . TYR A 1 792 ? 8.324 46.724 -38.496 1.00 53.47 792 TYR A C 1
ATOM 6101 O O . TYR A 1 792 ? 7.528 47.590 -38.852 1.00 53.47 792 TYR A O 1
ATOM 6109 N N . PRO A 1 793 ? 8.516 45.607 -39.233 1.00 54.19 793 PRO A N 1
ATOM 6110 C CA . PRO A 1 793 ? 7.919 45.388 -40.557 1.00 54.19 793 PRO A CA 1
ATOM 6111 C C . PRO A 1 793 ? 6.422 45.017 -40.530 1.00 54.19 793 PRO A C 1
ATOM 6113 O O . PRO A 1 793 ? 5.839 44.744 -41.577 1.00 54.19 793 PRO A O 1
ATOM 6116 N N . THR A 1 794 ? 5.783 44.961 -39.357 1.00 58.78 794 THR A N 1
ATOM 6117 C CA . THR A 1 794 ? 4.352 44.642 -39.204 1.00 58.78 794 THR A CA 1
ATOM 6118 C C . THR A 1 794 ? 3.636 45.719 -38.391 1.00 58.78 794 THR A C 1
ATOM 6120 O O . THR A 1 794 ? 4.235 46.205 -37.428 1.00 58.78 794 THR A O 1
ATOM 6123 N N . PRO A 1 795 ? 2.360 46.048 -38.693 1.00 62.31 795 PRO A N 1
ATOM 6124 C CA . PRO A 1 795 ? 1.586 47.005 -37.906 1.00 62.31 795 PRO A CA 1
ATOM 6125 C C . PRO A 1 795 ? 1.602 46.640 -36.418 1.00 62.31 795 PRO A C 1
ATOM 6127 O O . PRO A 1 795 ? 1.301 45.501 -36.036 1.00 62.31 795 PRO A O 1
ATOM 6130 N N . LYS A 1 796 ? 1.977 47.608 -35.579 1.00 73.88 796 LYS A N 1
ATOM 6131 C CA . LYS A 1 796 ? 1.996 47.454 -34.123 1.00 73.88 796 LYS A CA 1
ATOM 6132 C C . LYS A 1 796 ? 0.577 47.432 -33.563 1.00 73.88 796 LYS A C 1
ATOM 6134 O O . LYS A 1 796 ? 0.327 46.720 -32.600 1.00 73.88 796 LYS A O 1
ATOM 6139 N N . GLU A 1 797 ? -0.350 48.147 -34.194 1.00 80.62 797 GLU A N 1
ATOM 6140 C CA . GLU A 1 797 ? -1.758 48.199 -33.797 1.00 80.62 797 GLU A CA 1
ATOM 6141 C C . GLU A 1 797 ? -2.661 48.081 -35.028 1.00 80.62 797 GLU A C 1
ATOM 6143 O O . GLU A 1 797 ? -2.400 48.715 -36.052 1.00 80.62 797 GLU A O 1
ATOM 6148 N N . MET A 1 798 ? -3.727 47.287 -34.926 1.00 82.75 798 MET A N 1
ATOM 6149 C CA . MET A 1 798 ? -4.827 47.255 -35.892 1.00 82.75 798 MET A CA 1
ATOM 6150 C C . MET A 1 798 ? -6.152 47.280 -35.140 1.00 82.75 798 MET A C 1
ATOM 6152 O O . MET A 1 798 ? -6.346 46.490 -34.221 1.00 82.75 798 MET A O 1
ATOM 6156 N N . VAL A 1 799 ? -7.063 48.164 -35.519 1.00 87.06 799 VAL A N 1
ATOM 6157 C CA . VAL A 1 799 ? -8.312 48.422 -34.796 1.00 87.06 799 VAL A CA 1
ATOM 6158 C C . VAL A 1 799 ? -9.488 48.298 -35.759 1.00 87.06 799 VAL A C 1
ATOM 6160 O O . VAL A 1 799 ? -9.386 48.770 -36.888 1.00 87.06 799 VAL A O 1
ATOM 6163 N N . LYS A 1 800 ? -10.590 47.685 -35.312 1.00 87.56 800 LYS A N 1
ATOM 6164 C CA . LYS A 1 800 ? -11.895 47.670 -35.992 1.00 87.56 800 LYS A CA 1
ATOM 6165 C C . LYS A 1 800 ? -13.011 47.924 -34.990 1.00 87.56 800 LYS A C 1
ATOM 6167 O O . LYS A 1 800 ? -13.186 47.130 -34.068 1.00 87.56 800 LYS A O 1
ATOM 6172 N N . LEU A 1 801 ? -13.763 49.009 -35.162 1.00 87.81 801 LEU A N 1
ATOM 6173 C CA . LEU A 1 801 ? -14.775 49.449 -34.201 1.00 87.81 801 LEU A CA 1
ATOM 6174 C C . LEU A 1 801 ? -16.122 49.734 -34.863 1.00 87.81 801 LEU A C 1
ATOM 6176 O O . LEU A 1 801 ? -16.187 50.388 -35.900 1.00 87.81 801 LEU A O 1
ATOM 6180 N N . LYS A 1 802 ? -17.207 49.323 -34.206 1.00 88.12 802 LYS A N 1
ATOM 6181 C CA . LYS A 1 802 ? -18.583 49.691 -34.564 1.00 88.12 802 LYS A CA 1
ATOM 6182 C C . LYS A 1 802 ? -19.110 50.748 -33.617 1.00 88.12 802 LYS A C 1
ATOM 6184 O O . LYS A 1 802 ? -18.852 50.668 -32.418 1.00 88.12 802 LYS A O 1
ATOM 6189 N N . LEU A 1 803 ? -19.883 51.692 -34.140 1.00 87.00 803 LEU A N 1
ATOM 6190 C CA . LEU A 1 803 ? -20.612 52.660 -33.330 1.00 87.00 803 LEU A CA 1
ATOM 6191 C C . LEU A 1 803 ? -21.901 52.040 -32.800 1.00 87.00 803 LEU A C 1
ATOM 6193 O O . LEU A 1 803 ? -22.662 51.436 -33.548 1.00 87.00 803 LEU A O 1
ATOM 6197 N N . TYR A 1 804 ? -22.155 52.208 -31.512 1.00 87.62 804 TYR A N 1
ATOM 6198 C CA . TYR A 1 804 ? -23.364 51.740 -30.845 1.00 87.62 804 TYR A CA 1
ATOM 6199 C C . TYR A 1 804 ? -24.292 52.915 -30.535 1.00 87.62 804 TYR A C 1
ATOM 6201 O O . TYR A 1 804 ? -23.846 54.059 -30.448 1.00 87.62 804 TYR A O 1
ATOM 6209 N N . ALA A 1 805 ? -25.588 52.640 -30.360 1.00 85.19 805 ALA A N 1
ATOM 6210 C CA . ALA A 1 805 ? -26.604 53.663 -30.085 1.00 85.19 805 ALA A CA 1
ATOM 6211 C C . ALA A 1 805 ? -26.318 54.521 -28.832 1.00 85.19 805 ALA A C 1
ATOM 6213 O O . ALA A 1 805 ? -26.831 55.628 -28.711 1.00 85.19 805 ALA A O 1
ATOM 6214 N N . ASP A 1 806 ? -25.472 54.047 -27.914 1.00 83.56 806 ASP A N 1
ATOM 6215 C CA . ASP A 1 806 ? -25.026 54.790 -26.731 1.00 83.56 806 ASP A CA 1
ATOM 6216 C C . ASP A 1 806 ? -23.800 55.692 -26.992 1.00 83.56 806 ASP A C 1
ATOM 6218 O O . ASP A 1 806 ? -23.210 56.235 -26.053 1.00 83.56 806 ASP A O 1
ATOM 6222 N N . GLY A 1 807 ? -23.380 55.832 -28.253 1.00 83.06 807 GLY A N 1
ATOM 6223 C CA . GLY A 1 807 ? -22.271 56.681 -28.688 1.00 83.06 807 GLY A CA 1
ATOM 6224 C C . GLY A 1 807 ? -20.875 56.119 -28.399 1.00 83.06 807 GLY A C 1
ATOM 6225 O O . GLY A 1 807 ? -19.886 56.814 -28.630 1.00 83.06 807 GLY A O 1
ATOM 6226 N N . ALA A 1 808 ? -20.767 54.891 -27.884 1.00 87.69 808 ALA A N 1
ATOM 6227 C CA . ALA A 1 808 ? -19.487 54.205 -27.745 1.00 87.69 808 ALA A CA 1
ATOM 6228 C C . ALA A 1 808 ? -19.106 53.495 -29.047 1.00 87.69 808 ALA A C 1
ATOM 6230 O O . ALA A 1 808 ? -19.958 52.953 -29.755 1.00 87.69 808 ALA A O 1
ATOM 6231 N N . LEU A 1 809 ? -17.806 53.448 -29.329 1.00 88.94 809 LEU A N 1
ATOM 6232 C CA . LEU A 1 809 ? -17.247 52.593 -30.363 1.00 88.94 809 LEU A CA 1
ATOM 6233 C C . LEU A 1 809 ? -16.669 51.335 -29.715 1.00 88.94 809 LEU A C 1
ATOM 6235 O O . LEU A 1 809 ? -15.764 51.435 -28.885 1.00 88.94 809 LEU A O 1
ATOM 6239 N N . ARG A 1 810 ? -17.195 50.161 -30.088 1.00 89.25 810 ARG A N 1
ATOM 6240 C CA . ARG A 1 810 ? -16.753 48.863 -29.555 1.00 89.25 810 ARG A CA 1
ATOM 6241 C C . ARG A 1 810 ? -16.287 47.932 -30.664 1.00 89.25 810 ARG A C 1
ATOM 6243 O O . ARG A 1 810 ? -16.919 47.866 -31.720 1.00 89.25 810 ARG A O 1
ATOM 6250 N N . GLY A 1 811 ? -15.219 47.185 -30.421 1.00 85.50 811 GLY A N 1
ATOM 6251 C CA . GLY A 1 811 ? -14.731 46.181 -31.362 1.00 85.50 811 GLY A CA 1
ATOM 6252 C C . GLY A 1 811 ? -13.324 45.690 -31.049 1.00 85.50 811 GLY A C 1
ATOM 6253 O O . GLY A 1 811 ? -12.803 45.921 -29.963 1.00 85.50 811 GLY A O 1
ATOM 6254 N N . ALA A 1 812 ? -12.720 44.973 -31.991 1.00 81.00 812 ALA A N 1
ATOM 6255 C CA . ALA A 1 812 ? -11.460 44.284 -31.761 1.00 81.00 812 ALA A CA 1
ATOM 6256 C C . ALA A 1 812 ? -10.254 45.186 -32.059 1.00 81.00 812 ALA A C 1
ATOM 6258 O O . ALA A 1 812 ? -10.182 45.842 -33.102 1.00 81.00 812 ALA A O 1
ATOM 6259 N N . MET A 1 813 ? -9.262 45.149 -31.174 1.00 83.00 813 MET A N 1
ATOM 6260 C CA . MET A 1 813 ? -7.926 45.687 -31.405 1.00 83.00 813 MET A CA 1
ATOM 6261 C C . MET A 1 813 ? -6.902 44.554 -31.351 1.00 83.00 813 MET A C 1
ATOM 6263 O O . MET A 1 813 ? -6.874 43.786 -30.394 1.00 83.00 813 MET A O 1
ATOM 6267 N N . ARG A 1 814 ? -6.031 44.470 -32.357 1.00 80.31 814 ARG A N 1
ATOM 6268 C CA . ARG A 1 814 ? -4.843 43.612 -32.360 1.00 80.31 814 ARG A CA 1
ATOM 6269 C C . ARG A 1 814 ? -3.611 44.455 -32.074 1.00 80.31 814 ARG A C 1
ATOM 6271 O O . ARG A 1 814 ? -3.315 45.374 -32.834 1.00 80.31 814 ARG A O 1
ATOM 6278 N N . GLU A 1 815 ? -2.863 44.101 -31.041 1.00 76.56 815 GLU A N 1
ATOM 6279 C CA . GLU A 1 815 ? -1.539 44.656 -30.763 1.00 76.56 815 GLU A CA 1
ATOM 6280 C C . GLU A 1 815 ? -0.441 43.625 -31.053 1.00 76.56 815 GLU A C 1
ATOM 6282 O O . GLU A 1 815 ? -0.576 42.448 -30.711 1.00 76.56 815 GLU A O 1
ATOM 6287 N N . THR A 1 816 ? 0.665 44.074 -31.649 1.00 70.19 816 THR A N 1
ATOM 6288 C CA . THR A 1 816 ? 1.880 43.279 -31.862 1.00 70.19 816 THR A CA 1
ATOM 6289 C C . THR A 1 816 ? 2.970 43.730 -30.882 1.00 70.19 816 THR A C 1
ATOM 6291 O O . THR A 1 816 ? 3.522 44.818 -31.033 1.00 70.19 816 THR A O 1
ATOM 6294 N N . ASN A 1 817 ? 3.316 42.888 -29.900 1.00 58.72 817 ASN A N 1
ATOM 6295 C CA . ASN A 1 817 ? 4.309 43.204 -28.853 1.00 58.72 817 ASN A CA 1
ATOM 6296 C C . ASN A 1 817 ? 5.720 42.641 -29.134 1.00 58.72 817 ASN A C 1
ATOM 6298 O O . ASN A 1 817 ? 6.602 42.714 -28.283 1.00 58.72 817 ASN A O 1
ATOM 6302 N N . GLY A 1 818 ? 5.947 42.081 -30.326 1.00 55.00 818 GLY A N 1
ATOM 6303 C CA . GLY A 1 818 ? 7.226 41.520 -30.771 1.00 55.00 818 GLY A CA 1
ATOM 6304 C C . GLY A 1 818 ? 7.042 40.478 -31.885 1.00 55.00 818 GLY A C 1
ATOM 6305 O O . GLY A 1 818 ? 5.909 40.240 -32.317 1.00 55.00 818 GLY A O 1
ATOM 6306 N N . PRO A 1 819 ? 8.121 39.828 -32.367 1.00 45.81 819 PRO A N 1
ATOM 6307 C CA . PRO A 1 819 ? 8.038 38.812 -33.416 1.00 45.81 819 PRO A CA 1
ATOM 6308 C C . PRO A 1 819 ? 7.163 37.623 -32.980 1.00 45.81 819 PRO A C 1
ATOM 6310 O O . PRO A 1 819 ? 7.566 36.806 -32.158 1.00 45.81 819 PRO A O 1
ATOM 6313 N N . GLY A 1 820 ? 5.948 37.526 -33.530 1.00 51.94 820 GLY A N 1
ATOM 6314 C CA . GLY A 1 820 ? 5.047 36.379 -33.344 1.00 51.94 820 GLY A CA 1
ATOM 6315 C C . GLY A 1 820 ? 4.141 36.400 -32.104 1.00 51.94 820 GLY A C 1
ATOM 6316 O O . GLY A 1 820 ? 3.432 35.419 -31.881 1.00 51.94 820 GLY A O 1
ATOM 6317 N N . LEU A 1 821 ? 4.115 37.488 -31.323 1.00 50.47 821 LEU A N 1
ATOM 6318 C CA . LEU A 1 821 ? 3.208 37.650 -30.178 1.00 50.47 821 LEU A CA 1
ATOM 6319 C C . LEU A 1 821 ? 2.150 38.721 -30.478 1.00 50.47 821 LEU A C 1
ATOM 6321 O O . LEU A 1 821 ? 2.465 39.911 -30.549 1.00 50.47 821 LEU A O 1
ATOM 6325 N N . TYR A 1 822 ? 0.898 38.282 -30.635 1.00 64.44 822 TYR A N 1
ATOM 6326 C CA . TYR A 1 822 ? -0.267 39.148 -30.816 1.00 64.44 822 TYR A CA 1
ATOM 6327 C C . TYR A 1 822 ? -1.153 39.098 -29.575 1.00 64.44 822 TYR A C 1
ATOM 6329 O O . TYR A 1 822 ? -1.452 38.010 -29.080 1.00 64.44 822 TYR A O 1
ATOM 6337 N N . ALA A 1 823 ? -1.607 40.257 -29.112 1.00 64.62 823 ALA A N 1
ATOM 6338 C CA . ALA A 1 823 ? -2.657 40.359 -28.110 1.00 64.62 823 ALA A CA 1
ATOM 6339 C C . ALA A 1 823 ? -3.916 40.942 -28.757 1.00 64.62 823 ALA A C 1
ATOM 6341 O O . ALA A 1 823 ? -3.838 41.925 -29.494 1.00 64.62 823 ALA A O 1
ATOM 6342 N N . TRP A 1 824 ? -5.066 40.328 -28.490 1.00 74.00 824 TRP A N 1
ATOM 6343 C CA . TRP A 1 824 ? -6.364 40.865 -28.885 1.00 74.00 824 TRP A CA 1
ATOM 6344 C C . TRP A 1 824 ? -7.026 41.517 -27.678 1.00 74.00 824 TRP A C 1
ATOM 6346 O O . TRP A 1 824 ? -7.012 40.958 -26.577 1.00 74.00 824 TRP A O 1
ATOM 6356 N N . LEU A 1 825 ? -7.588 42.700 -27.893 1.00 79.12 825 LEU A N 1
ATOM 6357 C CA . LEU A 1 825 ? -8.371 43.425 -26.910 1.00 79.12 825 LEU A CA 1
ATOM 6358 C C . LEU A 1 825 ? -9.776 43.655 -27.457 1.00 79.12 825 LEU A C 1
ATOM 6360 O O . LEU A 1 825 ? -9.926 44.079 -28.605 1.00 79.12 825 LEU A O 1
ATOM 6364 N N . ASP A 1 826 ? -10.779 43.441 -26.613 1.00 81.44 826 ASP A N 1
ATOM 6365 C CA . ASP A 1 826 ? -12.097 44.030 -26.812 1.00 81.44 826 ASP A CA 1
ATOM 6366 C C . ASP A 1 826 ? -12.011 45.479 -26.333 1.00 81.44 826 ASP A C 1
ATOM 6368 O O . ASP A 1 826 ? -11.819 45.753 -25.144 1.00 81.44 826 ASP A O 1
ATOM 6372 N N . LEU A 1 827 ? -12.042 46.400 -27.291 1.00 86.00 827 LEU A N 1
ATOM 6373 C CA . LEU A 1 827 ? -11.830 47.822 -27.087 1.00 86.00 827 LEU A CA 1
ATOM 6374 C C . LEU A 1 827 ? -13.178 48.539 -27.039 1.00 86.00 827 LEU A C 1
ATOM 6376 O O . LEU A 1 827 ? -13.971 48.415 -27.969 1.00 86.00 827 LEU A O 1
ATOM 6380 N N . GLU A 1 828 ? -13.406 49.329 -25.991 1.00 91.12 828 GLU A N 1
ATOM 6381 C CA . GLU A 1 828 ? -14.503 50.295 -25.901 1.00 91.12 828 GLU A CA 1
ATOM 6382 C C . GLU A 1 828 ? -13.917 51.701 -25.750 1.00 91.12 828 GLU A C 1
ATOM 6384 O O . GLU A 1 828 ? -13.262 52.000 -24.751 1.00 91.12 828 GLU A O 1
ATOM 6389 N N . VAL A 1 829 ? -14.145 52.568 -26.740 1.00 91.69 829 VAL A N 1
ATOM 6390 C CA . VAL A 1 829 ? -13.662 53.958 -26.749 1.00 91.69 829 VAL A CA 1
ATOM 6391 C C . VAL A 1 829 ? -14.788 54.951 -27.006 1.00 91.69 829 VAL A C 1
ATOM 6393 O O . VAL A 1 829 ? -15.772 54.663 -27.689 1.00 91.69 829 VAL A O 1
ATOM 6396 N N . ARG A 1 830 ? -14.617 56.160 -26.474 1.00 93.56 830 ARG A N 1
ATOM 6397 C CA . ARG A 1 830 ? -15.466 57.324 -26.720 1.00 93.56 830 ARG A CA 1
ATOM 6398 C C . ARG A 1 830 ? -14.604 58.466 -27.241 1.00 93.56 830 ARG A C 1
ATOM 6400 O O . ARG A 1 830 ? -13.567 58.793 -26.664 1.00 93.56 830 ARG A O 1
ATOM 6407 N N . PHE A 1 831 ? -15.033 59.061 -28.345 1.00 93.50 831 PHE A N 1
ATOM 6408 C CA . PHE A 1 831 ? -14.390 60.240 -28.915 1.00 93.50 831 PHE A CA 1
ATOM 6409 C C . PHE A 1 831 ? -14.905 61.506 -28.233 1.00 93.50 831 PHE A C 1
ATOM 6411 O O . PHE A 1 831 ? -16.078 61.596 -27.867 1.00 93.50 831 PHE A O 1
ATOM 6418 N N . ALA A 1 832 ? -14.033 62.504 -28.103 1.00 90.81 832 ALA A N 1
ATOM 6419 C CA . ALA A 1 832 ? -14.442 63.852 -27.749 1.00 90.81 832 ALA A CA 1
ATOM 6420 C C . ALA A 1 832 ? -15.440 64.389 -28.799 1.00 90.81 832 ALA A C 1
ATOM 6422 O O . ALA A 1 832 ? -15.337 64.026 -29.977 1.00 90.81 832 ALA A O 1
ATOM 6423 N N . PRO A 1 833 ? -16.391 65.265 -28.424 1.00 87.19 833 PRO A N 1
ATOM 6424 C CA . PRO A 1 833 ? -17.398 65.783 -29.353 1.00 87.19 833 PRO A CA 1
ATOM 6425 C C . PRO A 1 833 ? -16.828 66.466 -30.603 1.00 87.19 833 PRO A C 1
ATOM 6427 O O . PRO A 1 833 ? -17.486 66.484 -31.638 1.00 87.19 833 PRO A O 1
ATOM 6430 N N . ASP A 1 834 ? -15.615 67.011 -30.534 1.00 90.00 834 ASP A N 1
ATOM 6431 C CA . ASP A 1 834 ? -14.894 67.648 -31.643 1.00 90.00 834 ASP A CA 1
ATOM 6432 C C . ASP A 1 834 ? -13.951 66.688 -32.399 1.00 90.00 834 ASP A C 1
ATOM 6434 O O . ASP A 1 834 ? -13.232 67.109 -33.302 1.00 90.00 834 ASP A O 1
ATOM 6438 N N . ALA A 1 835 ? -13.941 65.403 -32.030 1.00 91.50 835 ALA A N 1
ATOM 6439 C CA . ALA A 1 835 ? -13.042 64.364 -32.531 1.00 91.50 835 ALA A CA 1
ATOM 6440 C C . ALA A 1 835 ? -11.538 64.671 -32.367 1.00 91.50 835 ALA A C 1
ATOM 6442 O O . ALA A 1 835 ? -10.703 64.003 -32.984 1.00 91.50 835 ALA A O 1
ATOM 6443 N N . SER A 1 836 ? -11.166 65.631 -31.511 1.00 92.75 836 SER A N 1
ATOM 6444 C CA . SER A 1 836 ? -9.766 65.988 -31.235 1.00 92.75 836 SER A CA 1
ATOM 6445 C C . SER A 1 836 ? -9.015 64.895 -30.470 1.00 92.75 836 SER A C 1
ATOM 6447 O O . SER A 1 836 ? -7.784 64.828 -30.511 1.00 92.75 836 SER A O 1
ATOM 6449 N N . SER A 1 837 ? -9.740 64.020 -29.774 1.00 93.25 837 SER A N 1
ATOM 6450 C CA . SER A 1 837 ? -9.182 62.903 -29.020 1.00 93.25 837 SER A CA 1
ATOM 6451 C C . SER A 1 837 ? -10.210 61.797 -28.780 1.00 93.25 837 SER A C 1
ATOM 6453 O O . SER A 1 837 ? -11.407 62.000 -28.982 1.00 93.25 837 SER A O 1
ATOM 6455 N N . PHE A 1 838 ? -9.745 60.632 -28.337 1.00 95.31 838 PHE A N 1
ATOM 6456 C CA . PHE A 1 838 ? -10.586 59.564 -27.801 1.00 95.31 838 PHE A CA 1
ATOM 6457 C C . PHE A 1 838 ? -9.969 58.965 -26.537 1.00 95.31 838 PHE A C 1
ATOM 6459 O O . PHE A 1 838 ? -8.747 58.993 -26.361 1.00 95.31 838 PHE A O 1
ATOM 6466 N N . THR A 1 839 ? -10.810 58.404 -25.670 1.00 92.75 839 THR A N 1
ATOM 6467 C CA . THR A 1 839 ? -10.410 57.656 -24.471 1.00 92.75 839 THR A CA 1
ATOM 6468 C C . THR A 1 839 ? -11.287 56.421 -24.296 1.00 92.75 839 THR A C 1
ATOM 6470 O O . THR A 1 839 ? -12.435 56.388 -24.731 1.00 92.75 839 THR A O 1
ATOM 6473 N N . GLY A 1 840 ? -10.748 55.380 -23.674 1.00 90.69 840 GLY A N 1
ATOM 6474 C CA . GLY A 1 840 ? -11.456 54.123 -23.495 1.00 90.69 840 GLY A CA 1
ATOM 6475 C C . GLY A 1 840 ? -10.648 53.082 -22.745 1.00 90.69 840 GLY A C 1
ATOM 6476 O O . GLY A 1 840 ? -9.576 53.373 -22.206 1.00 90.69 840 GLY A O 1
ATOM 6477 N N . GLN A 1 841 ? -11.175 51.865 -22.714 1.00 87.81 841 GLN A N 1
ATOM 6478 C CA . GLN A 1 841 ? -10.539 50.719 -22.079 1.00 87.81 841 GLN A CA 1
ATOM 6479 C C . GLN A 1 841 ? -10.525 49.519 -23.025 1.00 87.81 841 GLN A C 1
ATOM 6481 O O . GLN A 1 841 ? -11.476 49.291 -23.770 1.00 87.81 841 GLN A O 1
ATOM 6486 N N . GLY A 1 842 ? -9.432 48.760 -22.991 1.00 83.81 842 GLY A N 1
ATOM 6487 C CA . GLY A 1 842 ? -9.298 47.476 -23.667 1.00 83.81 842 GLY A CA 1
ATOM 6488 C C . GLY A 1 842 ? -9.178 46.343 -22.655 1.00 83.81 842 GLY A C 1
ATOM 6489 O O . GLY A 1 842 ? -8.375 46.433 -21.722 1.00 83.81 842 GLY A O 1
ATOM 6490 N N . VAL A 1 843 ? -9.948 45.273 -22.845 1.00 77.75 843 VAL A N 1
ATOM 6491 C CA . VAL A 1 843 ? -9.841 44.041 -22.050 1.00 77.75 843 VAL A CA 1
ATOM 6492 C C . VAL A 1 843 ? -9.224 42.951 -22.915 1.00 77.75 843 VAL A C 1
ATOM 6494 O O . VAL A 1 843 ? -9.689 42.700 -24.023 1.00 77.75 843 VAL A O 1
ATOM 6497 N N . TYR A 1 844 ? -8.164 42.306 -22.427 1.00 73.94 844 TYR A N 1
ATOM 6498 C CA . TYR A 1 844 ? -7.500 41.232 -23.164 1.00 73.94 844 TYR A CA 1
ATOM 6499 C C . TYR A 1 844 ? -8.417 40.019 -23.305 1.00 73.94 844 TYR A C 1
ATOM 6501 O O . TYR A 1 844 ? -8.853 39.447 -22.307 1.00 73.94 844 TYR A O 1
ATOM 6509 N N . THR A 1 845 ? -8.636 39.563 -24.536 1.00 60.94 845 THR A N 1
ATOM 6510 C CA . THR A 1 845 ? -9.570 38.460 -24.816 1.00 60.94 845 THR A CA 1
ATOM 6511 C C . THR A 1 845 ? -9.066 37.098 -24.330 1.00 60.94 845 THR A C 1
ATOM 6513 O O . THR A 1 845 ? -9.817 36.130 -24.326 1.00 60.94 845 THR A O 1
ATOM 6516 N N . THR A 1 846 ? -7.788 36.988 -23.951 1.00 49.47 846 THR A N 1
ATOM 6517 C CA . THR A 1 846 ? -7.142 35.728 -23.541 1.00 49.47 846 THR A CA 1
ATOM 6518 C C . THR A 1 846 ? -6.782 35.662 -22.056 1.00 49.47 846 THR A C 1
ATOM 6520 O O . THR A 1 846 ? -6.314 34.619 -21.605 1.00 49.47 846 THR A O 1
ATOM 6523 N N . ALA A 1 847 ? -6.954 36.740 -21.283 1.00 52.97 847 ALA A N 1
ATOM 6524 C CA . ALA A 1 847 ? -6.505 36.796 -19.891 1.00 52.97 847 ALA A CA 1
ATOM 6525 C C . ALA A 1 847 ? -7.698 36.853 -18.926 1.00 52.97 847 ALA A C 1
ATOM 6527 O O . ALA A 1 847 ? -8.348 37.886 -18.791 1.00 52.97 847 ALA A O 1
ATOM 6528 N N . LYS A 1 848 ? -7.958 35.746 -18.214 1.00 47.53 848 LYS A N 1
ATOM 6529 C CA . LYS A 1 848 ? -9.089 35.589 -17.274 1.00 47.53 848 LYS A CA 1
ATOM 6530 C C . LYS A 1 848 ? -9.116 36.597 -16.106 1.00 47.53 848 LYS A C 1
ATOM 6532 O O . LYS A 1 848 ? -10.126 36.659 -15.415 1.00 47.53 848 LYS A O 1
ATOM 6537 N N . THR A 1 849 ? -8.045 37.359 -15.857 1.00 49.34 849 THR A N 1
ATOM 6538 C CA . THR A 1 849 ? -7.898 38.208 -14.654 1.00 49.34 849 THR A CA 1
ATOM 6539 C C . THR A 1 849 ? -7.198 39.556 -14.880 1.00 49.34 849 THR A C 1
ATOM 6541 O O . THR A 1 849 ? -6.861 40.235 -13.911 1.00 49.34 849 THR A O 1
ATOM 6544 N N . SER A 1 850 ? -6.955 39.984 -16.124 1.00 50.88 850 SER A N 1
ATOM 6545 C CA . SER A 1 850 ? -6.256 41.257 -16.351 1.00 50.88 850 SER A CA 1
ATOM 6546 C C . SER A 1 850 ? -7.200 42.459 -16.208 1.00 50.88 850 SER A C 1
ATOM 6548 O O . SER A 1 850 ? -8.258 42.468 -16.839 1.00 50.88 850 SER A O 1
ATOM 6550 N N . PRO A 1 851 ? -6.832 43.490 -15.423 1.00 68.31 851 PRO A N 1
ATOM 6551 C CA . PRO A 1 851 ? -7.635 44.702 -15.316 1.00 68.31 851 PRO A CA 1
ATOM 6552 C C . PRO A 1 851 ? -7.722 45.427 -16.674 1.00 68.31 851 PRO A C 1
ATOM 6554 O O . PRO A 1 851 ? -6.765 45.370 -17.459 1.00 68.31 851 PRO A O 1
ATOM 6557 N N . PRO A 1 852 ? -8.838 46.126 -16.965 1.00 80.50 852 PRO A N 1
ATOM 6558 C CA . PRO A 1 852 ? -8.987 46.899 -18.193 1.00 80.50 852 PRO A CA 1
ATOM 6559 C C . PRO A 1 852 ? -7.837 47.897 -18.368 1.00 80.50 852 PRO A C 1
ATOM 6561 O O . PRO A 1 852 ? -7.490 48.640 -17.449 1.00 80.50 852 PRO A O 1
ATOM 6564 N N . THR A 1 853 ? -7.233 47.921 -19.554 1.00 80.56 853 THR A N 1
ATOM 6565 C CA . THR A 1 853 ? -6.111 48.816 -19.860 1.00 80.56 853 THR A CA 1
ATOM 6566 C C . THR A 1 853 ? -6.623 50.088 -20.520 1.00 80.56 853 THR A C 1
ATOM 6568 O O . THR A 1 853 ? -7.347 50.019 -21.510 1.00 80.56 853 THR A O 1
ATOM 6571 N N . ALA A 1 854 ? -6.223 51.255 -20.013 1.00 87.31 854 ALA A N 1
ATOM 6572 C CA . ALA A 1 854 ? -6.604 52.533 -20.607 1.00 87.31 854 ALA A CA 1
ATOM 6573 C C . ALA A 1 854 ? -5.998 52.712 -22.012 1.00 87.31 854 ALA A C 1
ATOM 6575 O O . ALA A 1 854 ? -4.795 52.524 -22.223 1.00 87.31 854 ALA A O 1
ATOM 6576 N N . TYR A 1 855 ? -6.827 53.138 -22.960 1.00 91.31 855 TYR A N 1
ATOM 6577 C CA . TYR A 1 855 ? -6.431 53.434 -24.332 1.00 91.31 855 TYR A CA 1
ATOM 6578 C C . TYR A 1 855 ? -6.925 54.822 -24.725 1.00 91.31 855 TYR A C 1
ATOM 6580 O O . TYR A 1 855 ? -8.082 55.171 -24.488 1.00 91.31 855 TYR A O 1
ATOM 6588 N N . SER A 1 856 ? -6.045 55.644 -25.286 1.00 93.38 856 SER A N 1
ATOM 6589 C CA . SER A 1 856 ? -6.402 57.000 -25.699 1.00 93.38 856 SER A CA 1
ATOM 6590 C C . SER A 1 856 ? -5.577 57.470 -26.885 1.00 93.38 856 SER A C 1
ATOM 6592 O O . SER A 1 856 ? -4.485 56.962 -27.137 1.00 93.38 856 SER A O 1
ATOM 6594 N N . GLY A 1 857 ? -6.091 58.457 -27.614 1.00 93.94 857 GLY A N 1
ATOM 6595 C CA . GLY A 1 857 ? -5.389 59.066 -28.737 1.00 93.94 857 GLY A CA 1
ATOM 6596 C C . GLY A 1 857 ? -5.750 60.531 -28.927 1.00 93.94 857 GLY A C 1
ATOM 6597 O O . GLY A 1 857 ? -6.863 60.944 -28.618 1.00 93.94 857 GLY A O 1
ATOM 6598 N N . LYS A 1 858 ? -4.797 61.324 -29.427 1.00 94.19 858 LYS A N 1
ATOM 6599 C CA . LYS A 1 858 ? -4.971 62.742 -29.783 1.00 94.19 858 LYS A CA 1
ATOM 6600 C C . LYS A 1 858 ? -4.763 62.939 -31.278 1.00 94.19 858 LYS A C 1
ATOM 6602 O O . LYS A 1 858 ? -3.789 62.428 -31.830 1.00 94.19 858 LYS A O 1
ATOM 6607 N N . ARG A 1 859 ? -5.653 63.681 -31.930 1.00 93.50 859 ARG A N 1
ATOM 6608 C CA . ARG A 1 859 ? -5.584 63.956 -33.367 1.00 93.50 859 ARG A CA 1
ATOM 6609 C C . ARG A 1 859 ? -4.327 64.770 -33.683 1.00 93.50 859 ARG A C 1
ATOM 6611 O O . ARG A 1 859 ? -4.005 65.719 -32.972 1.00 93.50 859 ARG A O 1
ATOM 6618 N N . VAL A 1 860 ? -3.605 64.390 -34.730 1.00 89.31 860 VAL A N 1
ATOM 6619 C CA . VAL A 1 860 ? -2.431 65.115 -35.243 1.00 89.31 860 VAL A CA 1
ATOM 6620 C C . VAL A 1 860 ? -2.801 65.814 -36.547 1.00 89.31 860 VAL A C 1
ATOM 6622 O O . VAL A 1 860 ? -3.557 65.266 -37.345 1.00 89.31 860 VAL A O 1
ATOM 6625 N N . ALA A 1 861 ? -2.299 67.036 -36.744 1.00 76.88 861 ALA A N 1
ATOM 6626 C CA . ALA A 1 861 ? -2.567 67.816 -37.948 1.00 76.88 861 ALA A CA 1
ATOM 6627 C C . ALA A 1 861 ? -1.965 67.123 -39.180 1.00 76.88 861 ALA A C 1
ATOM 6629 O O . ALA A 1 861 ? -0.785 66.764 -39.177 1.00 76.88 861 ALA A O 1
ATOM 6630 N N . ASP A 1 862 ? -2.771 66.945 -40.226 1.00 58.59 862 ASP A N 1
ATOM 6631 C CA . ASP A 1 862 ? -2.300 66.468 -41.522 1.00 58.59 862 ASP A CA 1
ATOM 6632 C C . ASP A 1 862 ? -1.469 67.577 -42.179 1.00 58.59 862 ASP A C 1
ATOM 6634 O O . ASP A 1 862 ? -2.001 68.507 -42.784 1.00 58.59 862 ASP A O 1
ATOM 6638 N N . THR A 1 863 ? -0.144 67.514 -42.052 1.00 48.47 863 THR A N 1
ATOM 6639 C CA . THR A 1 863 ? 0.732 68.246 -42.967 1.00 48.47 863 THR A CA 1
ATOM 6640 C C . THR A 1 863 ? 0.511 67.682 -44.370 1.00 48.47 863 THR A C 1
ATOM 6642 O O . THR A 1 863 ? 0.617 66.473 -44.577 1.00 48.47 863 THR A O 1
ATOM 6645 N N . ALA A 1 864 ? 0.134 68.556 -45.308 1.00 40.94 864 ALA A N 1
ATOM 6646 C CA . ALA A 1 864 ? -0.268 68.213 -46.669 1.00 40.94 864 ALA A CA 1
ATOM 6647 C C . ALA A 1 864 ? 0.658 67.160 -47.303 1.00 40.94 864 ALA A C 1
ATOM 6649 O O . ALA A 1 864 ? 1.871 67.351 -47.409 1.00 40.94 864 ALA A O 1
ATOM 6650 N N . ALA A 1 865 ? 0.063 66.035 -47.701 1.00 38.28 865 ALA A N 1
ATOM 6651 C CA . ALA A 1 865 ? 0.748 64.940 -48.364 1.00 38.28 865 ALA A CA 1
ATOM 6652 C C . ALA A 1 865 ? 1.380 65.424 -49.678 1.00 38.28 865 ALA A C 1
ATOM 6654 O O . ALA A 1 865 ? 0.681 65.916 -50.564 1.00 38.28 865 ALA A O 1
ATOM 6655 N N . LYS A 1 866 ? 2.699 65.247 -49.824 1.00 37.28 866 LYS A N 1
ATOM 6656 C CA . LYS A 1 866 ? 3.318 65.179 -51.151 1.00 37.28 866 LYS A CA 1
ATOM 6657 C C . LYS A 1 866 ? 2.761 63.935 -51.847 1.00 37.28 866 LYS A C 1
ATOM 6659 O O . LYS A 1 866 ? 2.707 62.861 -51.252 1.00 37.28 866 LYS A O 1
ATOM 6664 N N . THR A 1 867 ? 2.298 64.116 -53.077 1.00 39.97 867 THR A N 1
ATOM 6665 C CA . THR A 1 867 ? 1.874 63.062 -54.006 1.00 39.97 867 THR A CA 1
ATOM 6666 C C . THR A 1 867 ? 2.904 61.930 -54.049 1.00 39.97 867 THR A C 1
ATOM 6668 O O . THR A 1 867 ? 4.101 62.211 -54.046 1.00 39.97 867 THR A O 1
ATOM 6671 N N . GLY A 1 868 ? 2.438 60.676 -54.058 1.00 46.94 868 GLY A N 1
ATOM 6672 C CA . GLY A 1 868 ? 3.294 59.484 -54.040 1.00 46.94 868 GLY A CA 1
ATOM 6673 C C . GLY A 1 868 ? 4.334 59.447 -55.172 1.00 46.94 868 GLY A C 1
ATOM 6674 O O . GLY A 1 868 ? 4.188 60.174 -56.158 1.00 46.94 868 GLY A O 1
ATOM 6675 N N . PRO A 1 869 ? 5.388 58.622 -55.035 1.00 44.34 869 PRO A N 1
ATOM 6676 C CA . PRO A 1 869 ? 6.456 58.535 -56.026 1.00 44.34 869 PRO A CA 1
ATOM 6677 C C . PRO A 1 869 ? 5.900 58.133 -57.400 1.00 44.34 869 PRO A C 1
ATOM 6679 O O . PRO A 1 869 ? 5.015 57.280 -57.504 1.00 44.34 869 PRO A O 1
ATOM 6682 N N . ALA A 1 870 ? 6.399 58.792 -58.448 1.00 50.44 870 ALA A N 1
ATOM 6683 C CA . ALA A 1 870 ? 6.037 58.526 -59.835 1.00 50.44 870 ALA A CA 1
ATOM 6684 C C . ALA A 1 870 ? 6.320 57.057 -60.199 1.00 50.44 870 ALA A C 1
ATOM 6686 O O . ALA A 1 870 ? 7.330 56.490 -59.790 1.00 50.44 870 ALA A O 1
ATOM 6687 N N . ALA A 1 871 ? 5.420 56.432 -60.962 1.00 53.34 871 ALA A N 1
ATOM 6688 C CA . ALA A 1 871 ? 5.597 55.066 -61.445 1.00 53.34 871 ALA A CA 1
ATOM 6689 C C . ALA A 1 871 ? 6.852 54.960 -62.336 1.00 53.34 871 ALA A C 1
ATOM 6691 O O . ALA A 1 871 ? 6.990 55.740 -63.279 1.00 53.34 871 ALA A O 1
ATOM 6692 N N . CYS A 1 872 ? 7.735 53.990 -62.052 1.00 58.81 872 CYS A N 1
ATOM 6693 C CA . CYS A 1 872 ? 8.926 53.694 -62.858 1.00 58.81 872 CYS A CA 1
ATOM 6694 C C . CYS A 1 872 ? 8.569 53.541 -64.347 1.00 58.81 872 CYS A C 1
ATOM 6696 O O . CYS A 1 872 ? 7.708 52.728 -64.696 1.00 58.81 872 CYS A O 1
ATOM 6698 N N . GLN A 1 873 ? 9.255 54.272 -65.229 1.00 49.88 873 GLN A N 1
ATOM 6699 C CA . GLN A 1 873 ? 9.124 54.118 -66.679 1.00 49.88 873 GLN A CA 1
ATOM 6700 C C . GLN A 1 873 ? 10.310 53.319 -67.255 1.00 49.88 873 GLN A C 1
ATOM 6702 O O . GLN A 1 873 ? 11.430 53.803 -67.250 1.00 49.88 873 GLN A O 1
ATOM 6707 N N . ALA A 1 874 ? 9.998 52.123 -67.778 1.00 54.91 874 ALA A N 1
ATOM 6708 C CA . ALA A 1 874 ? 10.764 51.219 -68.664 1.00 54.91 874 ALA A CA 1
ATOM 6709 C C . ALA A 1 874 ? 12.165 50.689 -68.223 1.00 54.91 874 ALA A C 1
ATOM 6711 O O . ALA A 1 874 ? 12.948 51.396 -67.603 1.00 54.91 874 ALA A O 1
ATOM 6712 N N . PRO A 1 875 ? 12.513 49.423 -68.562 1.00 54.16 875 PRO A N 1
ATOM 6713 C CA . PRO A 1 875 ? 13.720 48.755 -68.066 1.00 54.16 875 PRO A CA 1
ATOM 6714 C C . PRO A 1 875 ? 15.013 49.262 -68.717 1.00 54.16 875 PRO A C 1
ATOM 6716 O O . PRO A 1 875 ? 15.120 49.331 -69.941 1.00 54.16 875 PRO A O 1
ATOM 6719 N N . VAL A 1 876 ? 16.034 49.523 -67.894 1.00 61.81 876 VAL A N 1
ATOM 6720 C CA . VAL A 1 876 ? 17.374 49.952 -68.346 1.00 61.81 876 VAL A CA 1
ATOM 6721 C C . VAL A 1 876 ? 18.349 48.763 -68.504 1.00 61.81 876 VAL A C 1
ATOM 6723 O O . VAL A 1 876 ? 19.434 48.907 -69.064 1.00 61.81 876 VAL A O 1
ATOM 6726 N N . GLY A 1 877 ? 17.970 47.544 -68.094 1.00 68.12 877 GLY A N 1
ATOM 6727 C CA . GLY A 1 877 ? 18.795 46.337 -68.252 1.00 68.12 877 GLY A CA 1
ATOM 6728 C C . GLY A 1 877 ? 18.368 45.432 -69.415 1.00 68.12 877 GLY A C 1
ATOM 6729 O O . GLY A 1 877 ? 17.197 45.075 -69.524 1.00 68.12 877 GLY A O 1
ATOM 6730 N N . LYS A 1 878 ? 19.318 44.973 -70.249 1.00 80.12 878 LYS A N 1
ATOM 6731 C CA . LYS A 1 878 ? 19.055 43.875 -71.202 1.00 80.12 878 LYS A CA 1
ATOM 6732 C C . LYS A 1 878 ? 18.665 42.605 -70.424 1.00 80.12 878 LYS A C 1
ATOM 6734 O O . LYS A 1 878 ? 19.397 42.259 -69.494 1.00 80.12 878 LYS A O 1
ATOM 6739 N N . PRO A 1 879 ? 17.581 41.893 -70.797 1.00 87.00 879 PRO A N 1
ATOM 6740 C CA . PRO A 1 879 ? 17.205 40.651 -70.133 1.00 87.00 879 PRO A CA 1
ATOM 6741 C C . PRO A 1 879 ? 18.350 39.631 -70.154 1.00 87.00 879 PRO A C 1
ATOM 6743 O O . PRO A 1 879 ? 18.947 39.379 -71.202 1.00 87.00 879 PRO A O 1
ATOM 6746 N N . GLN A 1 880 ? 18.646 39.040 -69.001 1.00 90.50 880 GLN A N 1
ATOM 6747 C CA . GLN A 1 880 ? 19.632 37.976 -68.839 1.00 90.50 880 GLN A CA 1
ATOM 6748 C C . GLN A 1 880 ? 18.922 36.649 -68.593 1.00 90.50 880 GLN A C 1
ATOM 6750 O O . GLN A 1 880 ? 18.003 36.563 -67.778 1.00 90.50 880 GLN A O 1
ATOM 6755 N N . ARG A 1 881 ? 19.359 35.597 -69.288 1.00 90.94 881 ARG A N 1
ATOM 6756 C CA . ARG A 1 881 ? 18.829 34.247 -69.094 1.00 90.94 881 ARG A CA 1
ATOM 6757 C C . ARG A 1 881 ? 19.400 33.647 -67.807 1.00 90.94 881 ARG A C 1
ATOM 6759 O O . ARG A 1 881 ? 20.583 33.321 -67.766 1.00 90.94 881 ARG A O 1
ATOM 6766 N N . ILE A 1 882 ? 18.569 33.481 -66.779 1.00 89.12 882 ILE A N 1
ATOM 6767 C CA . ILE A 1 882 ? 18.937 32.874 -65.491 1.00 89.12 882 ILE A CA 1
ATOM 6768 C C . ILE A 1 882 ? 17.979 31.706 -65.229 1.00 89.12 882 ILE A C 1
ATOM 6770 O O . ILE A 1 882 ? 16.809 31.883 -64.881 1.00 89.12 882 ILE A O 1
ATOM 6774 N N . GLY A 1 883 ? 18.467 30.483 -65.434 1.00 88.56 883 GLY A N 1
ATOM 6775 C CA . GLY A 1 883 ? 17.661 29.268 -65.347 1.00 88.56 883 GLY A CA 1
ATOM 6776 C C . GLY A 1 883 ? 16.498 29.274 -66.348 1.00 88.56 883 GLY A C 1
ATOM 6777 O O . GLY A 1 883 ? 16.715 29.517 -67.539 1.00 88.56 883 GLY A O 1
ATOM 6778 N N . PRO A 1 884 ? 15.254 28.994 -65.908 1.00 89.88 884 PRO A N 1
ATOM 6779 C CA . PRO A 1 884 ? 14.089 29.018 -66.789 1.00 89.88 884 PRO A CA 1
ATOM 6780 C C . PRO A 1 884 ? 13.584 30.440 -67.110 1.00 89.88 884 PRO A C 1
ATOM 6782 O O . PRO A 1 884 ? 12.684 30.579 -67.949 1.00 89.88 884 PRO A O 1
ATOM 6785 N N . TYR A 1 885 ? 14.167 31.484 -66.509 1.00 93.25 885 TYR A N 1
ATOM 6786 C CA . TYR A 1 885 ? 13.674 32.859 -66.585 1.00 93.25 885 TYR A CA 1
ATOM 6787 C C . TYR A 1 885 ? 14.561 33.763 -67.439 1.00 93.25 885 TYR A C 1
ATOM 6789 O O . TYR A 1 885 ? 15.787 33.677 -67.391 1.00 93.25 885 TYR A O 1
ATOM 6797 N N . ASP A 1 886 ? 13.934 34.674 -68.176 1.00 92.44 886 ASP A N 1
ATOM 6798 C CA . ASP A 1 886 ? 14.598 35.900 -68.612 1.00 92.44 886 ASP A CA 1
ATOM 6799 C C . ASP A 1 886 ? 14.366 36.946 -67.526 1.00 92.44 886 ASP A C 1
ATOM 6801 O O . ASP A 1 886 ? 13.217 37.260 -67.207 1.00 92.44 886 ASP A O 1
ATOM 6805 N N . VAL A 1 887 ? 15.449 37.444 -66.936 1.00 91.25 887 VAL A N 1
ATOM 6806 C CA . VAL A 1 887 ? 15.407 38.409 -65.840 1.00 91.25 887 VAL A CA 1
ATOM 6807 C C . VAL A 1 887 ? 15.926 39.751 -66.327 1.00 91.25 887 VAL A C 1
ATOM 6809 O O . VAL A 1 887 ? 17.047 39.837 -66.826 1.00 91.25 887 VAL A O 1
ATOM 6812 N N . ALA A 1 888 ? 15.136 40.806 -66.158 1.00 90.06 888 ALA A N 1
ATOM 6813 C CA . ALA A 1 888 ? 15.535 42.168 -66.483 1.00 90.06 888 ALA A CA 1
ATOM 6814 C C . ALA A 1 888 ? 15.438 43.073 -65.252 1.00 90.06 888 ALA A C 1
ATOM 6816 O O . ALA A 1 888 ? 14.439 43.066 -64.530 1.00 90.06 888 ALA A O 1
ATOM 6817 N N . PHE A 1 889 ? 16.478 43.872 -65.028 1.00 89.62 889 PHE A N 1
ATOM 6818 C CA . PHE A 1 889 ? 16.427 44.973 -64.074 1.00 89.62 889 PHE A CA 1
ATOM 6819 C C . PHE A 1 889 ? 15.524 46.080 -64.630 1.00 89.62 889 PHE A C 1
ATOM 6821 O O . PHE A 1 889 ? 15.740 46.553 -65.750 1.00 89.62 889 PHE A O 1
ATOM 6828 N N . VAL A 1 890 ? 14.512 46.474 -63.855 1.00 89.25 890 VAL A N 1
ATOM 6829 C CA . VAL A 1 890 ? 13.532 47.486 -64.267 1.00 89.25 890 VAL A CA 1
ATOM 6830 C C . VAL A 1 890 ? 13.940 48.859 -63.745 1.00 89.25 890 VAL A C 1
ATOM 6832 O O . VAL A 1 890 ? 14.195 49.747 -64.548 1.00 89.25 890 VAL A O 1
ATOM 6835 N N . CYS A 1 891 ? 14.034 49.033 -62.424 1.00 87.44 891 CYS A N 1
ATOM 6836 C CA . CYS A 1 891 ? 14.421 50.307 -61.810 1.00 87.44 891 CYS A CA 1
ATOM 6837 C C . CYS A 1 891 ? 14.955 50.129 -60.380 1.00 87.44 891 CYS A C 1
ATOM 6839 O O . CYS A 1 891 ? 14.764 49.079 -59.761 1.00 87.44 891 CYS A O 1
ATOM 6841 N N . LEU A 1 892 ? 15.598 51.170 -59.849 1.00 88.75 892 LEU A N 1
ATOM 6842 C CA . LEU A 1 892 ? 16.050 51.282 -58.461 1.00 88.75 892 LEU A CA 1
ATOM 6843 C C . LEU A 1 892 ? 15.646 52.667 -57.939 1.00 88.75 892 LEU A C 1
ATOM 6845 O O . LEU A 1 892 ? 15.904 53.660 -58.604 1.00 88.75 892 LEU A O 1
ATOM 6849 N N . GLN A 1 893 ? 14.995 52.731 -56.780 1.00 89.06 893 GLN A N 1
ATOM 6850 C CA . GLN A 1 893 ? 14.461 53.972 -56.204 1.00 89.06 893 GLN A CA 1
ATOM 6851 C C . GLN A 1 893 ? 14.637 53.994 -54.682 1.00 89.06 893 GLN A C 1
ATOM 6853 O O . GLN A 1 893 ? 14.754 52.934 -54.070 1.00 89.06 893 GLN A O 1
ATOM 6858 N N . LYS A 1 894 ? 14.614 55.169 -54.043 1.00 85.00 894 LYS A N 1
ATOM 6859 C CA . LYS A 1 894 ? 14.545 55.259 -52.573 1.00 85.00 894 LYS A CA 1
ATOM 6860 C C . LYS A 1 894 ? 13.098 55.243 -52.086 1.00 85.00 894 LYS A C 1
ATOM 6862 O O . LYS A 1 894 ? 12.263 55.985 -52.597 1.00 85.00 894 LYS A O 1
ATOM 6867 N N . GLY A 1 895 ? 12.814 54.413 -51.085 1.00 80.06 895 GLY A N 1
ATOM 6868 C CA . GLY A 1 895 ? 11.547 54.438 -50.358 1.00 80.06 895 GLY A CA 1
ATOM 6869 C C . GLY A 1 895 ? 11.440 55.646 -49.419 1.00 80.06 895 GLY A C 1
ATOM 6870 O O . GLY A 1 895 ? 12.419 56.352 -49.173 1.00 80.06 895 GLY A O 1
ATOM 6871 N N . ASP A 1 896 ? 10.255 55.855 -48.836 1.00 77.69 896 ASP A N 1
ATOM 6872 C CA . ASP A 1 896 ? 9.982 56.966 -47.902 1.00 77.69 896 ASP A CA 1
ATOM 6873 C C . ASP A 1 896 ? 10.877 56.949 -46.642 1.00 77.69 896 ASP A C 1
ATOM 6875 O O . ASP A 1 896 ? 11.033 57.961 -45.961 1.00 77.69 896 ASP A O 1
ATOM 6879 N N . ASP A 1 897 ? 11.481 55.803 -46.322 1.00 77.06 897 ASP A N 1
ATOM 6880 C CA . ASP A 1 897 ? 12.431 55.611 -45.220 1.00 77.06 897 ASP A CA 1
ATOM 6881 C C . ASP A 1 897 ? 13.906 55.821 -45.619 1.00 77.06 897 ASP A C 1
ATOM 6883 O O . ASP A 1 897 ? 14.811 55.678 -44.785 1.00 77.06 897 ASP A O 1
ATOM 6887 N N . GLY A 1 898 ? 14.150 56.175 -46.884 1.00 81.94 898 GLY A N 1
ATOM 6888 C CA . GLY A 1 898 ? 15.458 56.458 -47.462 1.00 81.94 898 GLY A CA 1
ATOM 6889 C C . GLY A 1 898 ? 16.257 55.232 -47.908 1.00 81.94 898 GLY A C 1
ATOM 6890 O O . GLY A 1 898 ? 17.333 55.422 -48.472 1.00 81.94 898 GLY A O 1
ATOM 6891 N N . ASP A 1 899 ? 15.768 54.011 -47.675 1.00 88.75 899 ASP A N 1
ATOM 6892 C CA . ASP A 1 899 ? 16.406 52.775 -48.142 1.00 88.75 899 ASP A CA 1
ATOM 6893 C C . ASP A 1 899 ? 16.067 52.495 -49.618 1.00 88.75 899 ASP A C 1
ATOM 6895 O O . ASP A 1 899 ? 15.009 52.882 -50.114 1.00 88.75 899 ASP A O 1
ATOM 6899 N N . TRP A 1 900 ? 16.965 51.811 -50.329 1.00 89.69 900 TRP A N 1
ATOM 6900 C CA . TRP A 1 900 ? 16.783 51.455 -51.734 1.00 89.69 900 TRP A CA 1
ATOM 6901 C C . TRP A 1 900 ? 15.765 50.324 -51.939 1.00 89.69 900 TRP A C 1
ATOM 6903 O O . TRP A 1 900 ? 15.690 49.356 -51.178 1.00 89.69 900 TRP A O 1
ATOM 6913 N N . GLU A 1 901 ? 15.025 50.411 -53.038 1.00 90.81 901 GLU A N 1
ATOM 6914 C CA . GLU A 1 901 ? 14.095 49.408 -53.542 1.00 90.81 901 GLU A CA 1
ATOM 6915 C C . GLU A 1 901 ? 14.384 49.145 -55.021 1.00 90.81 901 GLU A C 1
ATOM 6917 O O . GLU A 1 901 ? 14.417 50.074 -55.824 1.00 90.81 901 GLU A O 1
ATOM 6922 N N . SER A 1 902 ? 14.594 47.881 -55.392 1.00 91.12 902 SER A N 1
ATOM 6923 C CA . SER A 1 902 ? 14.877 47.478 -56.777 1.00 91.12 902 SER A CA 1
ATOM 6924 C C . SER A 1 902 ? 13.717 46.686 -57.373 1.00 91.12 902 SER A C 1
ATOM 6926 O O . SER A 1 902 ? 13.279 45.712 -56.756 1.00 91.12 902 SER A O 1
ATOM 6928 N N . THR A 1 903 ? 13.279 47.042 -58.578 1.00 91.31 903 THR A N 1
ATOM 6929 C CA . THR A 1 903 ? 12.240 46.345 -59.348 1.00 91.31 903 THR A CA 1
ATOM 6930 C C . THR A 1 903 ? 12.864 45.462 -60.424 1.00 91.31 903 THR A C 1
ATOM 6932 O O . THR A 1 903 ? 13.757 45.891 -61.156 1.00 91.31 903 THR A O 1
ATOM 6935 N N . TRP A 1 904 ? 12.356 44.240 -60.547 1.00 91.12 904 TRP A N 1
ATOM 6936 C CA . TRP A 1 904 ? 12.838 43.206 -61.457 1.00 91.12 904 TRP A CA 1
ATOM 6937 C C . TRP A 1 904 ? 11.683 42.595 -62.222 1.00 91.12 904 TRP A C 1
ATOM 6939 O O . TRP A 1 904 ? 10.627 42.342 -61.650 1.00 91.12 904 TRP A O 1
ATOM 6949 N N . SER A 1 905 ? 11.912 42.316 -63.494 1.00 91.50 905 SER A N 1
ATOM 6950 C CA . SER A 1 905 ? 10.997 41.609 -64.376 1.00 91.50 905 SER A CA 1
ATOM 6951 C C . SER A 1 905 ? 11.501 40.186 -64.590 1.00 91.50 905 SER A C 1
ATOM 6953 O O . SER A 1 905 ? 12.675 39.991 -64.903 1.00 91.50 905 SER A O 1
ATOM 6955 N N . LEU A 1 906 ? 10.636 39.193 -64.378 1.00 92.50 906 LEU A N 1
ATOM 6956 C CA . LEU A 1 906 ? 10.924 37.778 -64.598 1.00 92.50 906 LEU A CA 1
ATOM 6957 C C . LEU A 1 906 ? 9.931 37.225 -65.618 1.00 92.50 906 LEU A C 1
ATOM 6959 O O . LEU A 1 906 ? 8.727 37.221 -65.368 1.00 92.50 906 LEU A O 1
ATOM 6963 N N . THR A 1 907 ? 10.434 36.712 -66.738 1.00 93.50 907 THR A N 1
ATOM 6964 C CA . THR A 1 907 ? 9.616 36.043 -67.761 1.00 93.50 907 THR A CA 1
ATOM 6965 C C . THR A 1 907 ? 9.963 34.561 -67.828 1.00 93.50 907 THR A C 1
ATOM 6967 O O . THR A 1 907 ? 11.097 34.202 -68.148 1.00 93.50 907 THR A O 1
ATOM 6970 N N . ASN A 1 908 ? 9.000 33.679 -67.549 1.00 93.31 908 ASN A N 1
ATOM 6971 C CA . ASN A 1 908 ? 9.195 32.230 -67.672 1.00 93.31 908 ASN A CA 1
ATOM 6972 C C . ASN A 1 908 ? 9.234 31.820 -69.158 1.00 93.31 908 ASN A C 1
ATOM 6974 O O . ASN A 1 908 ? 8.296 32.104 -69.897 1.00 93.31 908 ASN A O 1
ATOM 6978 N N . ARG A 1 909 ? 10.296 31.140 -69.617 1.00 92.12 909 ARG A N 1
ATOM 6979 C CA . ARG A 1 909 ? 10.381 30.611 -71.003 1.00 92.12 909 ARG A CA 1
ATOM 6980 C C . ARG A 1 909 ? 10.237 29.096 -71.106 1.00 92.12 909 ARG A C 1
ATOM 6982 O O . ARG A 1 909 ? 10.526 28.525 -72.154 1.00 92.12 909 ARG A O 1
ATOM 6989 N N . THR A 1 910 ? 9.861 28.428 -70.027 1.00 90.94 910 THR A N 1
ATOM 6990 C CA . THR A 1 910 ? 9.481 27.014 -70.099 1.00 90.94 910 THR A CA 1
ATOM 6991 C C . THR A 1 910 ? 8.057 26.885 -70.635 1.00 90.94 910 THR A C 1
ATOM 6993 O O . THR A 1 910 ? 7.328 27.874 -70.706 1.00 90.94 910 THR A O 1
ATOM 6996 N N . GLN A 1 911 ? 7.680 25.679 -71.061 1.00 89.94 911 GLN A N 1
ATOM 6997 C CA . GLN A 1 911 ? 6.328 25.389 -71.553 1.00 89.94 911 GLN A CA 1
ATOM 6998 C C . GLN A 1 911 ? 5.319 25.148 -70.424 1.00 89.94 911 GLN A C 1
ATOM 7000 O O . GLN A 1 911 ? 4.120 25.191 -70.680 1.00 89.94 911 GLN A O 1
ATOM 7005 N N . ASP A 1 912 ? 5.800 24.969 -69.191 1.00 91.06 912 ASP A N 1
ATOM 7006 C CA . ASP A 1 912 ? 4.989 24.711 -68.004 1.00 91.06 912 ASP A CA 1
ATOM 7007 C C . ASP A 1 912 ? 5.082 25.874 -67.004 1.00 91.06 912 ASP A C 1
ATOM 7009 O O . ASP A 1 912 ? 6.084 26.600 -66.969 1.00 91.06 912 ASP A O 1
ATOM 7013 N N . PRO A 1 913 ? 4.058 26.095 -66.167 1.00 90.44 913 PRO A N 1
ATOM 7014 C CA . PRO A 1 913 ? 4.160 27.060 -65.087 1.00 90.44 913 PRO A CA 1
ATOM 7015 C C . PRO A 1 913 ? 5.292 26.698 -64.127 1.00 90.44 913 PRO A C 1
ATOM 7017 O O . PRO A 1 913 ? 5.472 25.544 -63.739 1.00 90.44 913 PRO A O 1
ATOM 7020 N N . THR A 1 914 ? 6.064 27.700 -63.717 1.00 90.25 914 THR A N 1
ATOM 7021 C CA . THR A 1 914 ? 7.187 27.497 -62.799 1.00 90.25 914 THR A CA 1
ATOM 7022 C C . THR A 1 914 ? 6.929 28.193 -61.481 1.00 90.25 914 THR A C 1
ATOM 7024 O O . THR A 1 914 ? 6.689 29.401 -61.448 1.00 90.25 914 THR A O 1
ATOM 7027 N N . THR A 1 915 ? 7.055 27.455 -60.381 1.00 89.19 915 THR A N 1
ATOM 7028 C CA . THR A 1 915 ? 7.027 28.039 -59.039 1.00 89.19 915 THR A CA 1
ATOM 7029 C C . THR A 1 915 ? 8.413 28.551 -58.645 1.00 89.19 915 THR A C 1
ATOM 7031 O O . THR A 1 915 ? 9.403 27.804 -58.642 1.00 89.19 915 THR A O 1
ATOM 7034 N N . VAL A 1 916 ? 8.471 29.828 -58.275 1.00 83.69 916 VAL A N 1
ATOM 7035 C CA . VAL A 1 916 ? 9.627 30.478 -57.656 1.00 83.69 916 VAL A CA 1
ATOM 7036 C C . VAL A 1 916 ? 9.399 30.525 -56.151 1.00 83.69 916 VAL A C 1
ATOM 7038 O O . VAL A 1 916 ? 8.472 31.193 -55.687 1.00 83.69 916 VAL A O 1
ATOM 7041 N N . GLN A 1 917 ? 10.225 29.819 -55.375 1.00 84.00 917 GLN A N 1
ATOM 7042 C CA . GLN A 1 917 ? 10.178 29.937 -53.919 1.00 84.00 917 GLN A CA 1
ATOM 7043 C C . GLN A 1 917 ? 10.902 31.208 -53.468 1.00 84.00 917 GLN A C 1
ATOM 7045 O O . GLN A 1 917 ? 11.845 31.664 -54.108 1.00 84.00 917 GLN A O 1
ATOM 7050 N N . LEU A 1 918 ? 10.481 31.782 -52.338 1.00 71.44 918 LEU A N 1
ATOM 7051 C CA . LEU A 1 918 ? 11.108 32.986 -51.765 1.00 71.44 918 LEU A CA 1
ATOM 7052 C C . LEU A 1 918 ? 12.601 32.800 -51.486 1.00 71.44 918 LEU A C 1
ATOM 7054 O O . LEU A 1 918 ? 13.378 33.729 -51.672 1.00 71.44 918 LEU A O 1
ATOM 7058 N N . SER A 1 919 ? 12.986 31.597 -51.060 1.00 76.81 919 SER A N 1
ATOM 7059 C CA . SER A 1 919 ? 14.376 31.217 -50.814 1.00 76.81 919 SER A CA 1
ATOM 7060 C C . SER A 1 919 ? 15.220 31.131 -52.086 1.00 76.81 919 SER A C 1
ATOM 7062 O O . SER A 1 919 ? 16.446 31.054 -52.026 1.00 76.81 919 SER A O 1
ATOM 7064 N N . ASP A 1 920 ? 14.579 31.100 -53.249 1.00 82.50 920 ASP A N 1
ATOM 7065 C CA . ASP A 1 920 ? 15.288 30.908 -54.502 1.00 82.50 920 ASP A CA 1
ATOM 7066 C C . ASP A 1 920 ? 15.781 32.230 -55.083 1.00 82.50 920 ASP A C 1
ATOM 7068 O O . ASP A 1 920 ? 16.601 32.179 -55.993 1.00 82.50 920 ASP A O 1
ATOM 7072 N N . LEU A 1 921 ? 15.302 33.377 -54.579 1.00 87.25 921 LEU A N 1
ATOM 7073 C CA . LEU A 1 921 ? 15.625 34.705 -55.094 1.00 87.25 921 LEU A CA 1
ATOM 7074 C C . LEU A 1 921 ? 16.521 35.493 -54.137 1.00 87.25 921 LEU A C 1
ATOM 7076 O O . LEU A 1 921 ? 16.183 35.678 -52.965 1.00 87.25 921 LEU A O 1
ATOM 7080 N N . SER A 1 922 ? 17.618 36.034 -54.664 1.00 89.06 922 SER A N 1
ATOM 7081 C CA . SER A 1 922 ? 18.399 37.056 -53.965 1.00 89.06 922 SER A CA 1
ATOM 7082 C C . SER A 1 922 ? 18.879 38.144 -54.914 1.00 89.06 922 SER A C 1
ATOM 7084 O O . SER A 1 922 ? 19.190 37.881 -56.078 1.00 89.06 922 SER A O 1
ATOM 7086 N N . VAL A 1 923 ? 18.904 39.378 -54.414 1.00 91.75 923 VAL A N 1
ATOM 7087 C CA . VAL A 1 923 ? 19.391 40.543 -55.150 1.00 91.75 923 VAL A CA 1
ATOM 7088 C C . VAL A 1 923 ? 20.444 41.234 -54.318 1.00 91.75 923 VAL A C 1
ATOM 7090 O O . VAL A 1 923 ? 20.167 41.676 -53.208 1.00 91.75 923 VAL A O 1
ATOM 7093 N N . VAL A 1 924 ? 21.638 41.364 -54.873 1.00 92.00 924 VAL A N 1
ATOM 7094 C CA . VAL A 1 924 ? 22.720 42.144 -54.285 1.00 92.00 924 VAL A CA 1
ATOM 7095 C C . VAL A 1 924 ? 22.857 43.430 -55.077 1.00 92.00 924 VAL A C 1
ATOM 7097 O O . VAL A 1 924 ? 22.967 43.380 -56.299 1.00 92.00 924 VAL A O 1
ATOM 7100 N N . ILE A 1 925 ? 22.879 44.566 -54.390 1.00 93.25 925 ILE A N 1
ATOM 7101 C CA . ILE A 1 925 ? 23.318 45.842 -54.958 1.00 93.25 925 ILE A CA 1
ATOM 7102 C C . ILE A 1 925 ? 24.650 46.236 -54.327 1.00 93.25 925 ILE A C 1
ATOM 7104 O O . ILE A 1 925 ? 24.830 46.074 -53.119 1.00 93.25 925 ILE A O 1
ATOM 7108 N N . SER A 1 926 ? 25.577 46.748 -55.134 1.00 91.38 926 SER A N 1
ATOM 7109 C CA . SER A 1 926 ? 26.929 47.097 -54.687 1.00 91.38 926 SER A CA 1
ATOM 7110 C C . SER A 1 926 ? 27.326 48.485 -55.171 1.00 91.38 926 SER A C 1
ATOM 7112 O O . SER A 1 926 ? 27.036 48.852 -56.311 1.00 91.38 926 SER A O 1
ATOM 7114 N N . ASP A 1 927 ? 27.996 49.255 -54.317 1.00 92.44 927 ASP A N 1
ATOM 7115 C CA . ASP A 1 927 ? 28.602 50.533 -54.696 1.00 92.44 927 ASP A CA 1
ATOM 7116 C C . ASP A 1 927 ? 30.013 50.360 -55.288 1.00 92.44 927 ASP A C 1
ATOM 7118 O O . ASP A 1 927 ? 30.580 49.265 -55.296 1.00 92.44 927 ASP A O 1
ATOM 7122 N N . ALA A 1 928 ? 30.592 51.453 -55.793 1.00 88.75 928 ALA A N 1
ATOM 7123 C CA . ALA A 1 928 ? 31.914 51.447 -56.428 1.00 88.75 928 ALA A CA 1
ATOM 7124 C C . ALA A 1 928 ? 33.066 51.085 -55.469 1.00 88.75 928 ALA A C 1
ATOM 7126 O O . ALA A 1 928 ? 34.171 50.796 -55.922 1.00 88.75 928 ALA A O 1
ATOM 7127 N N . THR A 1 929 ? 32.827 51.099 -54.152 1.00 88.69 929 THR A N 1
ATOM 7128 C CA . THR A 1 929 ? 33.813 50.711 -53.130 1.00 88.69 929 THR A CA 1
ATOM 7129 C C . THR A 1 929 ? 33.758 49.219 -52.796 1.00 88.69 929 THR A C 1
ATOM 7131 O O . THR A 1 929 ? 34.590 48.727 -52.035 1.00 88.69 929 THR A O 1
ATOM 7134 N N . GLY A 1 930 ? 32.789 48.489 -53.360 1.00 86.19 930 GLY A N 1
ATOM 7135 C CA . GLY A 1 930 ? 32.541 47.078 -53.072 1.00 86.19 930 GLY A CA 1
ATOM 7136 C C . GLY A 1 930 ? 31.651 46.841 -51.850 1.00 86.19 930 GLY A C 1
ATOM 7137 O O . GLY A 1 930 ? 31.397 45.686 -51.498 1.00 86.19 930 GLY A O 1
ATOM 7138 N N . LYS A 1 931 ? 31.134 47.898 -51.204 1.00 91.31 931 LYS A N 1
ATOM 7139 C CA . LYS A 1 931 ? 30.114 47.746 -50.162 1.00 91.31 931 LYS A CA 1
ATOM 7140 C C . LYS A 1 931 ? 28.829 47.273 -50.831 1.00 91.31 931 LYS A C 1
ATOM 7142 O O . LYS A 1 931 ? 28.414 47.831 -51.843 1.00 91.31 931 LYS A O 1
ATOM 7147 N N . SER A 1 932 ? 28.203 46.250 -50.264 1.00 92.06 932 SER A N 1
ATOM 7148 C CA . SER A 1 932 ? 27.010 45.633 -50.836 1.00 92.06 932 SER A CA 1
ATOM 7149 C C . SER A 1 932 ? 25.886 45.482 -49.819 1.00 92.06 932 SER A C 1
ATOM 7151 O O . SER A 1 932 ? 26.109 45.452 -48.606 1.00 92.06 932 SER A O 1
ATOM 7153 N N . ASN A 1 933 ? 24.659 45.418 -50.326 1.00 92.25 933 ASN A N 1
ATOM 7154 C CA . ASN A 1 933 ? 23.471 45.046 -49.574 1.00 92.25 933 ASN A CA 1
ATOM 7155 C C . ASN A 1 933 ? 22.769 43.915 -50.326 1.00 92.25 933 ASN A C 1
ATOM 7157 O O . ASN A 1 933 ? 22.478 44.055 -51.513 1.00 92.25 933 ASN A O 1
ATOM 7161 N N . GLU A 1 934 ? 22.554 42.790 -49.648 1.00 92.19 934 GLU A N 1
ATOM 7162 C CA . GLU A 1 934 ? 21.818 41.656 -50.197 1.00 92.19 934 GLU A CA 1
ATOM 7163 C C . GLU A 1 934 ? 20.399 41.639 -49.629 1.00 92.19 934 GLU A C 1
ATOM 7165 O O . GLU A 1 934 ? 20.193 41.497 -48.421 1.00 92.19 934 GLU A O 1
ATOM 7170 N N . ALA A 1 935 ? 19.417 41.738 -50.519 1.00 87.56 935 ALA A N 1
ATOM 7171 C CA . ALA A 1 935 ? 18.031 41.430 -50.236 1.00 87.56 935 ALA A CA 1
ATOM 7172 C C . ALA A 1 935 ? 17.773 39.954 -50.569 1.00 87.56 935 ALA A C 1
ATOM 7174 O O . ALA A 1 935 ? 17.799 39.544 -51.731 1.00 87.56 935 ALA A O 1
ATOM 7175 N N . TYR A 1 936 ? 17.510 39.155 -49.535 1.00 78.44 936 TYR A N 1
ATOM 7176 C CA . TYR A 1 936 ? 17.068 37.766 -49.648 1.00 78.44 936 TYR A CA 1
ATOM 7177 C C . TYR A 1 936 ? 15.649 37.650 -49.088 1.00 78.44 936 TYR A C 1
ATOM 7179 O O . TYR A 1 936 ? 15.379 38.076 -47.962 1.00 78.44 936 TYR A O 1
ATOM 7187 N N . GLY A 1 937 ? 14.724 37.077 -49.855 1.00 69.94 937 GLY A N 1
ATOM 7188 C CA . GLY A 1 937 ? 13.323 36.999 -49.444 1.00 69.94 937 GLY A CA 1
ATOM 7189 C C . GLY A 1 937 ? 12.540 38.304 -49.674 1.00 69.94 937 GLY A C 1
ATOM 7190 O O . GLY A 1 937 ? 12.645 38.860 -50.762 1.00 69.94 937 GLY A O 1
ATOM 7191 N N . PRO A 1 938 ? 11.675 38.736 -48.730 1.00 61.91 938 PRO A N 1
ATOM 7192 C CA . PRO A 1 938 ? 10.442 39.497 -48.964 1.00 61.91 938 PRO A CA 1
ATOM 7193 C C . PRO A 1 938 ? 10.397 40.423 -50.187 1.00 61.91 938 PRO A C 1
ATOM 7195 O O . PRO A 1 938 ? 10.719 41.606 -50.086 1.00 61.91 938 PRO A O 1
ATOM 7198 N N . TYR A 1 939 ? 9.908 39.919 -51.321 1.00 74.88 939 TYR A N 1
ATOM 7199 C CA . TYR A 1 939 ? 9.523 40.767 -52.446 1.00 74.88 939 TYR A CA 1
ATOM 7200 C C . TYR A 1 939 ? 8.015 41.058 -52.404 1.00 74.88 939 TYR A C 1
ATOM 7202 O O . TYR A 1 939 ? 7.239 40.373 -51.727 1.00 74.88 939 TYR A O 1
ATOM 7210 N N . HIS A 1 940 ? 7.595 42.089 -53.125 1.00 80.88 940 HIS A N 1
ATOM 7211 C CA . HIS A 1 940 ? 6.187 42.427 -53.343 1.00 80.88 940 HIS A CA 1
ATOM 7212 C C . HIS A 1 940 ? 5.964 42.742 -54.824 1.00 80.88 940 HIS A C 1
ATOM 7214 O O . HIS A 1 940 ? 6.917 43.082 -55.530 1.00 80.88 940 HIS A O 1
ATOM 7220 N N . TYR A 1 941 ? 4.740 42.587 -55.332 1.00 81.56 941 TYR A N 1
ATOM 7221 C CA . TYR A 1 941 ? 4.499 42.854 -56.752 1.00 81.56 941 TYR A CA 1
ATOM 7222 C C . TYR A 1 941 ? 4.679 44.348 -57.046 1.00 81.56 941 TYR A C 1
ATOM 7224 O O . TYR A 1 941 ? 4.373 45.210 -56.212 1.00 81.56 941 TYR A O 1
ATOM 7232 N N . ALA A 1 942 ? 5.180 44.673 -58.239 1.00 77.06 942 ALA A N 1
ATOM 7233 C CA . ALA A 1 942 ? 5.436 46.062 -58.625 1.00 77.06 942 ALA A CA 1
ATOM 7234 C C . ALA A 1 942 ? 4.183 46.959 -58.513 1.00 77.06 942 ALA A C 1
ATOM 7236 O O . ALA A 1 942 ? 4.303 48.128 -58.166 1.00 77.06 942 ALA A O 1
ATOM 7237 N N . GLY A 1 943 ? 2.983 46.396 -58.708 1.00 73.25 943 GLY A N 1
ATOM 7238 C CA . GLY A 1 943 ? 1.709 47.120 -58.613 1.00 73.25 943 GLY A CA 1
ATOM 7239 C C . GLY A 1 943 ? 1.096 47.256 -57.210 1.00 73.25 943 GLY A C 1
ATOM 7240 O O . GLY A 1 943 ? 0.066 47.909 -57.073 1.00 73.25 943 GLY A O 1
ATOM 7241 N N . GLU A 1 944 ? 1.665 46.646 -56.164 1.00 72.31 944 GLU A N 1
ATOM 7242 C CA . GLU A 1 944 ? 1.096 46.721 -54.806 1.00 72.31 944 GLU A CA 1
ATOM 7243 C C . GLU A 1 944 ? 1.495 48.032 -54.097 1.00 72.31 944 GLU A C 1
ATOM 7245 O O . GLU A 1 944 ? 2.659 48.422 -54.080 1.00 72.31 944 GLU A O 1
ATOM 7250 N N . THR A 1 945 ? 0.556 48.744 -53.472 1.00 67.00 945 THR A N 1
ATOM 7251 C CA . THR A 1 945 ? 0.890 49.922 -52.657 1.00 67.00 945 THR A CA 1
ATOM 7252 C C . THR A 1 945 ? 1.409 49.483 -51.282 1.00 67.00 945 THR A C 1
ATOM 7254 O O . THR A 1 945 ? 0.705 48.840 -50.505 1.00 67.00 945 THR A O 1
ATOM 7257 N N . GLY A 1 946 ? 2.667 49.824 -50.977 1.00 66.38 946 GLY A N 1
ATOM 7258 C CA . GLY A 1 946 ? 3.346 49.468 -49.724 1.00 66.38 946 GLY A CA 1
ATOM 7259 C C . GLY A 1 946 ? 4.108 48.133 -49.753 1.00 66.38 946 GLY A C 1
ATOM 7260 O O . GLY A 1 946 ? 4.026 47.349 -50.695 1.00 66.38 946 GLY A O 1
ATOM 7261 N N . ARG A 1 947 ? 4.871 47.859 -48.686 1.00 76.62 947 ARG A N 1
ATOM 7262 C CA . ARG A 1 947 ? 5.768 46.691 -48.566 1.00 76.62 947 ARG A CA 1
ATOM 7263 C C . ARG A 1 947 ? 5.049 45.441 -48.057 1.00 76.62 947 ARG A C 1
ATOM 7265 O O . ARG A 1 947 ? 5.410 44.875 -47.023 1.00 76.62 947 ARG A O 1
ATOM 7272 N N . ARG A 1 948 ? 3.991 45.005 -48.744 1.00 68.50 948 ARG A N 1
ATOM 7273 C CA . ARG A 1 948 ? 3.246 43.805 -48.334 1.00 68.50 948 ARG A CA 1
ATOM 7274 C C . ARG A 1 948 ? 4.042 42.539 -48.663 1.00 68.50 948 ARG A C 1
ATOM 7276 O O . ARG A 1 948 ? 3.911 41.954 -49.730 1.00 68.50 948 ARG A O 1
ATOM 7283 N N . VAL A 1 949 ? 4.855 42.105 -47.706 1.00 66.38 949 VAL A N 1
ATOM 7284 C CA . VAL A 1 949 ? 5.707 40.913 -47.808 1.00 66.38 949 VAL A CA 1
ATOM 7285 C C . VAL A 1 949 ? 4.889 39.656 -48.115 1.00 66.38 949 VAL A C 1
ATOM 7287 O O . VAL A 1 949 ? 4.053 39.233 -47.308 1.00 66.38 949 VAL A O 1
ATOM 7290 N N . ARG A 1 950 ? 5.175 39.005 -49.247 1.00 69.44 950 ARG A N 1
ATOM 7291 C CA . ARG A 1 950 ? 4.657 37.663 -49.543 1.00 69.44 950 ARG A CA 1
ATOM 7292 C C . ARG A 1 950 ? 5.467 36.614 -48.772 1.00 69.44 950 ARG A C 1
ATOM 7294 O O . ARG A 1 950 ?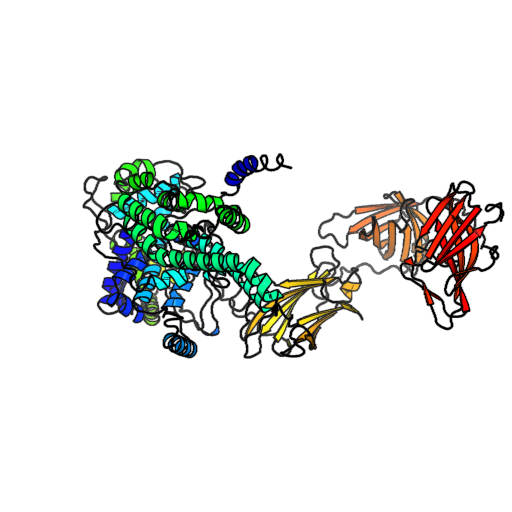 6.687 36.707 -48.676 1.00 69.44 950 ARG A O 1
ATOM 7301 N N . ARG A 1 951 ? 4.771 35.635 -48.175 1.00 57.44 951 ARG A N 1
ATOM 7302 C CA . ARG A 1 951 ? 5.359 34.561 -47.339 1.00 57.44 951 ARG A CA 1
ATOM 7303 C C . ARG A 1 951 ? 5.405 33.188 -48.021 1.00 57.44 951 ARG A C 1
ATOM 7305 O O . ARG A 1 951 ? 5.952 32.254 -47.449 1.00 57.44 951 ARG A O 1
ATOM 7312 N N . SER A 1 952 ? 4.846 33.070 -49.222 1.00 70.56 952 SER A N 1
ATOM 7313 C CA . SER A 1 952 ? 4.893 31.871 -50.063 1.00 70.56 952 SER A CA 1
ATOM 7314 C C . SER A 1 952 ? 5.574 32.186 -51.395 1.00 70.56 952 SER A C 1
ATOM 7316 O O . SER A 1 952 ? 5.621 33.347 -51.806 1.00 70.56 952 SER A O 1
ATOM 7318 N N . GLY A 1 953 ? 6.082 31.155 -52.075 1.00 78.19 953 GLY A N 1
ATOM 7319 C CA . GLY A 1 953 ? 6.459 31.269 -53.481 1.00 78.19 953 GLY A CA 1
ATOM 7320 C C . GLY A 1 953 ? 5.289 31.705 -54.372 1.00 78.19 953 GLY A C 1
ATOM 7321 O O . GLY A 1 953 ? 4.134 31.745 -53.935 1.00 78.19 953 GLY A O 1
ATOM 7322 N N . PHE A 1 954 ? 5.600 32.028 -55.620 1.00 85.12 954 PHE A N 1
ATOM 7323 C CA . PHE A 1 954 ? 4.633 32.415 -56.644 1.00 85.12 954 PHE A CA 1
ATOM 7324 C C . PHE A 1 954 ? 4.860 31.608 -57.915 1.00 85.12 954 PHE A C 1
ATOM 7326 O O . PHE A 1 954 ? 5.969 31.150 -58.187 1.00 85.12 954 PHE A O 1
ATOM 7333 N N . GLU A 1 955 ? 3.790 31.407 -58.669 1.00 89.50 955 GLU A N 1
ATOM 7334 C CA . GLU A 1 955 ? 3.823 30.702 -59.941 1.00 89.50 955 GLU A CA 1
ATOM 7335 C C . GLU A 1 955 ? 3.886 31.717 -61.080 1.00 89.50 955 GLU A C 1
ATOM 7337 O O . GLU A 1 955 ? 3.116 32.677 -61.102 1.00 89.50 955 GLU A O 1
ATOM 7342 N N . ILE A 1 956 ? 4.817 31.512 -62.011 1.00 89.94 956 ILE A N 1
ATOM 7343 C CA . ILE A 1 956 ? 4.936 32.306 -63.233 1.00 89.94 956 ILE A CA 1
ATOM 7344 C C . ILE A 1 956 ? 4.498 31.414 -64.400 1.00 89.94 956 ILE A C 1
ATOM 7346 O O . ILE A 1 956 ? 5.222 30.465 -64.736 1.00 89.94 956 ILE A O 1
ATOM 7350 N N . PRO A 1 957 ? 3.335 31.678 -65.022 1.00 92.12 957 PRO A N 1
ATOM 7351 C CA . PRO A 1 957 ? 2.897 30.925 -66.190 1.00 92.12 957 PRO A CA 1
ATOM 7352 C C . PRO A 1 957 ? 3.873 31.066 -67.375 1.00 92.12 957 PRO A C 1
ATOM 7354 O O . PRO A 1 957 ? 4.598 32.064 -67.455 1.00 92.12 957 PRO A O 1
ATOM 7357 N N . PRO A 1 958 ? 3.892 30.100 -68.309 1.00 94.06 958 PRO A N 1
ATOM 7358 C CA . PRO A 1 958 ? 4.694 30.157 -69.531 1.00 94.06 958 PRO A CA 1
ATOM 7359 C C . PRO A 1 958 ? 4.508 31.470 -70.293 1.00 94.06 958 PRO A C 1
ATOM 7361 O O . PRO A 1 958 ? 3.386 31.871 -70.588 1.00 94.06 958 PRO A O 1
ATOM 7364 N N . GLY A 1 959 ? 5.608 32.140 -70.632 1.00 89.44 959 GLY A N 1
ATOM 7365 C CA . GLY A 1 959 ? 5.610 33.373 -71.421 1.00 89.44 959 GLY A CA 1
ATOM 7366 C C . GLY A 1 959 ? 5.147 34.632 -70.683 1.00 89.44 959 GLY A C 1
ATOM 7367 O O . GLY A 1 959 ? 5.228 35.714 -71.261 1.00 89.44 959 GLY A O 1
ATOM 7368 N N . THR A 1 960 ? 4.704 34.526 -69.428 1.00 90.12 960 THR A N 1
ATOM 7369 C CA . THR A 1 960 ? 4.197 35.667 -68.659 1.00 90.12 960 THR A CA 1
ATOM 7370 C C . THR A 1 960 ? 5.331 36.426 -67.983 1.00 90.12 960 THR A C 1
ATOM 7372 O O . THR A 1 960 ? 6.170 35.838 -67.297 1.00 90.12 960 THR A O 1
ATOM 7375 N N . GLU A 1 961 ? 5.318 37.748 -68.140 1.00 90.31 961 GLU A N 1
ATOM 7376 C CA . GLU A 1 961 ? 6.181 38.665 -67.402 1.00 90.31 961 GLU A CA 1
ATOM 7377 C C . GLU A 1 961 ? 5.588 38.947 -66.017 1.00 90.31 961 GLU A C 1
ATOM 7379 O O . GLU A 1 961 ? 4.429 39.337 -65.887 1.00 90.31 961 GLU A O 1
ATOM 7384 N N . THR A 1 962 ? 6.385 38.768 -64.967 1.00 91.00 962 THR A N 1
ATOM 7385 C CA . THR A 1 962 ? 6.009 39.119 -63.595 1.00 91.00 962 THR A CA 1
ATOM 7386 C C . THR A 1 962 ? 7.026 40.079 -63.001 1.00 91.00 962 THR A C 1
ATOM 7388 O O . THR A 1 962 ? 8.215 39.765 -62.940 1.00 91.00 962 THR A O 1
ATOM 7391 N N . GLN A 1 963 ? 6.557 41.238 -62.529 1.00 91.75 963 GLN A N 1
ATOM 7392 C CA . GLN A 1 963 ? 7.415 42.247 -61.913 1.00 91.75 963 GLN A CA 1
ATOM 7393 C C . GLN A 1 963 ? 7.352 42.207 -60.386 1.00 91.75 963 GLN A C 1
ATOM 7395 O O . GLN A 1 963 ? 6.278 42.294 -59.782 1.00 91.75 963 GLN A O 1
ATOM 7400 N N . ILE A 1 964 ? 8.523 42.122 -59.765 1.00 90.44 964 ILE A N 1
ATOM 7401 C CA . ILE A 1 964 ? 8.703 42.019 -58.317 1.00 90.44 964 ILE A CA 1
ATOM 7402 C C . ILE A 1 964 ? 9.670 43.087 -57.809 1.00 90.44 964 ILE A C 1
ATOM 7404 O O . ILE A 1 964 ? 10.600 43.486 -58.505 1.00 90.44 964 ILE A O 1
ATOM 7408 N N . ARG A 1 965 ? 9.462 43.543 -56.575 1.00 90.25 965 ARG A N 1
ATOM 7409 C CA . ARG A 1 965 ? 10.283 44.553 -55.902 1.00 90.25 965 ARG A CA 1
ATOM 7410 C C . ARG A 1 965 ? 10.961 43.998 -54.669 1.00 90.25 965 ARG A C 1
ATOM 7412 O O . ARG A 1 965 ? 10.288 43.418 -53.822 1.00 90.25 965 ARG A O 1
ATOM 7419 N N . PHE A 1 966 ? 12.258 44.251 -54.542 1.00 90.50 966 PHE A N 1
ATOM 7420 C CA . PHE A 1 966 ? 13.060 43.938 -53.363 1.00 90.50 966 PHE A CA 1
ATOM 7421 C C . PHE A 1 966 ? 13.375 45.207 -52.590 1.00 90.50 966 PHE A C 1
ATOM 7423 O O . PHE A 1 966 ? 13.797 46.200 -53.180 1.00 90.50 966 PHE A O 1
ATOM 7430 N N . TRP A 1 967 ? 13.202 45.145 -51.274 1.00 90.50 967 TRP A N 1
ATOM 7431 C CA . TRP A 1 967 ? 13.617 46.199 -50.360 1.00 90.50 967 TRP A CA 1
ATOM 7432 C C . TRP A 1 967 ? 14.987 45.868 -49.763 1.00 90.50 967 TRP A C 1
ATOM 7434 O O . TRP A 1 967 ? 15.175 44.810 -49.161 1.00 90.50 967 TRP A O 1
ATOM 7444 N N . HIS A 1 968 ? 15.931 46.792 -49.915 1.00 90.25 968 HIS A N 1
ATOM 7445 C CA . HIS A 1 968 ? 17.304 46.676 -49.436 1.00 90.25 968 HIS A CA 1
ATOM 7446 C C . HIS A 1 968 ? 17.426 47.401 -48.099 1.00 90.25 968 HIS A C 1
ATOM 7448 O O . HIS A 1 968 ? 17.761 48.582 -48.044 1.00 90.25 968 HIS A O 1
ATOM 7454 N N . SER A 1 969 ? 17.102 46.723 -46.998 1.00 86.00 969 SER A N 1
ATOM 7455 C CA . SER A 1 969 ? 17.128 47.357 -45.671 1.00 86.00 969 SER A CA 1
ATOM 7456 C C . SER A 1 969 ? 18.531 47.864 -45.303 1.00 86.00 969 SER A C 1
ATOM 7458 O O . SER A 1 969 ? 19.526 47.177 -45.555 1.00 86.00 969 SER A O 1
ATOM 7460 N N . ARG A 1 970 ? 18.619 49.025 -44.639 1.00 86.19 970 ARG A N 1
ATOM 7461 C CA . ARG A 1 970 ? 19.885 49.667 -44.220 1.00 86.19 970 ARG A CA 1
ATOM 7462 C C . ARG A 1 970 ? 20.804 50.033 -45.390 1.00 86.19 970 ARG A C 1
ATOM 7464 O O . ARG A 1 970 ? 22.028 50.023 -45.254 1.00 86.19 970 ARG A O 1
ATOM 7471 N N . SER A 1 971 ? 20.223 50.349 -46.541 1.00 87.75 971 SER A N 1
ATOM 7472 C CA . SER A 1 971 ? 20.962 50.728 -47.746 1.00 87.75 971 SER A CA 1
ATOM 7473 C C . SER A 1 971 ? 20.938 52.232 -48.020 1.00 87.75 971 SER A C 1
ATOM 7475 O O . SER A 1 971 ? 21.551 52.664 -48.988 1.00 87.75 971 SER A O 1
ATOM 7477 N N . ARG A 1 972 ? 20.314 53.053 -47.163 1.00 89.12 972 ARG A N 1
ATOM 7478 C CA . ARG A 1 972 ? 20.211 54.515 -47.344 1.00 89.12 972 ARG A CA 1
ATOM 7479 C C . ARG A 1 972 ? 21.496 55.252 -47.732 1.00 89.12 972 ARG A C 1
ATOM 7481 O O . ARG A 1 972 ? 21.431 56.206 -48.510 1.00 89.12 972 ARG A O 1
ATOM 7488 N N . ASP A 1 973 ? 22.638 54.801 -47.215 1.00 87.88 973 ASP A N 1
ATOM 7489 C CA . ASP A 1 973 ? 23.953 55.419 -47.434 1.00 87.88 973 ASP A CA 1
ATOM 7490 C C . ASP A 1 973 ? 24.748 54.741 -48.562 1.00 87.88 973 ASP A C 1
ATOM 7492 O O . ASP A 1 973 ? 25.901 55.086 -48.813 1.00 87.88 973 ASP A O 1
ATOM 7496 N N . LEU A 1 974 ? 24.167 53.730 -49.212 1.00 86.38 974 LEU A N 1
ATOM 7497 C CA . LEU A 1 974 ? 24.764 53.037 -50.346 1.00 86.38 974 LEU A CA 1
ATOM 7498 C C . LEU A 1 974 ? 24.570 53.873 -51.618 1.00 86.38 974 LEU A C 1
ATOM 7500 O O . LEU A 1 974 ? 23.505 54.463 -51.802 1.00 86.38 974 LEU A O 1
ATOM 7504 N N . LYS A 1 975 ? 25.572 53.890 -52.506 1.00 89.81 975 LYS A N 1
ATOM 7505 C CA . LYS A 1 975 ? 25.494 54.488 -53.854 1.00 89.81 975 LYS A CA 1
ATOM 7506 C C . LYS A 1 975 ? 25.653 53.399 -54.920 1.00 89.81 975 LYS A C 1
ATOM 7508 O O . LYS A 1 975 ? 26.775 53.161 -55.365 1.00 89.81 975 LYS A O 1
ATOM 7513 N N . PRO A 1 976 ? 24.582 52.671 -55.267 1.00 87.75 976 PRO A N 1
ATOM 7514 C CA . PRO A 1 976 ? 24.695 51.450 -56.054 1.00 87.75 976 PRO A CA 1
ATOM 7515 C C . PRO A 1 976 ? 25.175 51.728 -57.481 1.00 87.75 976 PRO A C 1
ATOM 7517 O O . PRO A 1 976 ? 24.602 52.565 -58.168 1.00 87.75 976 PRO A O 1
ATOM 7520 N N . VAL A 1 977 ? 26.199 51.002 -57.931 1.00 88.62 977 VAL A N 1
ATOM 7521 C CA . VAL A 1 977 ? 26.735 51.067 -59.308 1.00 88.62 977 VAL A CA 1
ATOM 7522 C C . VAL A 1 977 ? 26.668 49.722 -60.031 1.00 88.62 977 VAL A C 1
ATOM 7524 O O . VAL A 1 977 ? 26.865 49.650 -61.238 1.00 88.62 977 VAL A O 1
ATOM 7527 N N . SER A 1 978 ? 26.387 48.632 -59.316 1.00 89.31 978 SER A N 1
ATOM 7528 C CA . SER A 1 978 ? 26.231 47.300 -59.903 1.00 89.31 978 SER A CA 1
ATOM 7529 C C . SER A 1 978 ? 25.219 46.464 -59.131 1.00 89.31 978 SER A C 1
ATOM 7531 O O . SER A 1 978 ? 24.871 46.773 -57.985 1.00 89.31 978 SER A O 1
ATOM 7533 N N . TYR A 1 979 ? 24.755 45.393 -59.769 1.00 91.31 979 TYR A N 1
ATOM 7534 C CA . TYR A 1 979 ? 23.867 44.416 -59.163 1.00 91.31 979 TYR A CA 1
ATOM 7535 C C . TYR A 1 979 ? 24.258 42.979 -59.508 1.00 91.31 979 TYR A C 1
ATOM 7537 O O . TYR A 1 979 ? 24.849 42.699 -60.554 1.00 91.31 979 TYR A O 1
ATOM 7545 N N . ALA A 1 980 ? 23.821 42.049 -58.662 1.00 89.69 980 ALA A N 1
ATOM 7546 C CA . ALA A 1 980 ? 23.761 40.628 -58.965 1.00 89.69 980 ALA A CA 1
ATOM 7547 C C . ALA A 1 980 ? 22.386 40.071 -58.584 1.00 89.69 980 ALA A C 1
ATOM 7549 O O . ALA A 1 980 ? 21.917 40.275 -57.466 1.00 89.69 980 ALA A O 1
ATOM 7550 N N . PHE A 1 981 ? 21.751 39.351 -59.504 1.00 89.56 981 PHE A N 1
ATOM 7551 C CA . PHE A 1 981 ? 20.467 38.689 -59.291 1.00 89.56 981 PHE A CA 1
ATOM 7552 C C . PHE A 1 981 ? 20.659 37.177 -59.324 1.00 89.56 981 PHE A C 1
ATOM 7554 O O . PHE A 1 981 ? 21.270 36.653 -60.256 1.00 89.56 981 PHE A O 1
ATOM 7561 N N . LYS A 1 982 ? 20.136 36.464 -58.326 1.00 88.12 982 LYS A N 1
ATOM 7562 C CA . LYS A 1 982 ? 20.245 35.006 -58.223 1.00 88.12 982 LYS A CA 1
ATOM 7563 C C . LYS A 1 982 ? 18.875 34.345 -58.228 1.00 88.12 982 LYS A C 1
ATOM 7565 O O . LYS A 1 982 ? 17.994 34.767 -57.485 1.00 88.12 982 LYS A O 1
ATOM 7570 N N . VAL A 1 983 ? 18.733 33.277 -59.019 1.00 85.75 983 VAL A N 1
ATOM 7571 C CA . VAL A 1 983 ? 17.571 32.373 -59.017 1.00 85.75 983 VAL A CA 1
ATOM 7572 C C . VAL A 1 983 ? 18.030 30.925 -58.911 1.00 85.75 983 VAL A C 1
ATOM 7574 O O . VAL A 1 983 ? 18.771 30.458 -59.774 1.00 85.75 983 VAL A O 1
ATOM 7577 N N . LYS A 1 984 ? 17.587 30.194 -57.878 1.00 81.38 984 LYS A N 1
ATOM 7578 C CA . LYS A 1 984 ? 17.912 28.762 -57.667 1.00 81.38 984 LYS A CA 1
ATOM 7579 C C . LYS A 1 984 ? 19.417 28.460 -57.799 1.00 81.38 984 LYS A C 1
ATOM 7581 O O . LYS A 1 984 ? 19.822 27.479 -58.416 1.00 81.38 984 LYS A O 1
ATOM 7586 N N . GLY A 1 985 ? 20.254 29.340 -57.247 1.00 78.12 985 GLY A N 1
ATOM 7587 C CA . GLY A 1 985 ? 21.715 29.201 -57.260 1.00 78.12 985 GLY A CA 1
ATOM 7588 C C . GLY A 1 985 ? 22.417 29.619 -58.559 1.00 78.12 985 GLY A C 1
ATOM 7589 O O . GLY A 1 985 ? 23.644 29.631 -58.588 1.00 78.12 985 GLY A O 1
ATOM 7590 N N . GLN A 1 986 ? 21.686 30.007 -59.609 1.00 83.31 986 GLN A N 1
ATOM 7591 C CA . GLN A 1 986 ? 22.261 30.605 -60.819 1.00 83.31 986 GLN A CA 1
ATOM 7592 C C . GLN A 1 986 ? 22.237 32.131 -60.714 1.00 83.31 986 GLN A C 1
ATOM 7594 O O . GLN A 1 986 ? 21.258 32.689 -60.225 1.00 83.31 986 GLN A O 1
ATOM 7599 N N . ALA A 1 987 ? 23.304 32.802 -61.153 1.00 84.62 987 ALA A N 1
ATOM 7600 C CA . ALA A 1 987 ? 23.478 34.245 -60.999 1.00 84.62 987 ALA A CA 1
ATOM 7601 C C . ALA A 1 987 ? 23.615 34.951 -62.353 1.00 84.62 987 ALA A C 1
ATOM 7603 O O . ALA A 1 987 ? 24.331 34.473 -63.231 1.00 84.62 987 ALA A O 1
ATOM 7604 N N . GLY A 1 988 ? 22.972 36.108 -62.485 1.00 83.00 988 GLY A N 1
ATOM 7605 C CA . GLY A 1 988 ? 23.262 37.121 -63.497 1.00 83.00 988 GLY A CA 1
ATOM 7606 C C . GLY A 1 988 ? 23.775 38.392 -62.823 1.00 83.00 988 GLY A C 1
ATOM 7607 O O . GLY A 1 988 ? 23.462 38.649 -61.659 1.00 83.00 988 GLY A O 1
ATOM 7608 N N . GLN A 1 989 ? 24.586 39.175 -63.526 1.00 86.00 989 GLN A N 1
ATOM 7609 C CA . GLN A 1 989 ? 25.174 40.411 -63.004 1.00 86.00 989 GLN A CA 1
ATOM 7610 C C . GLN A 1 989 ? 25.164 41.502 -64.068 1.00 86.00 989 GLN A 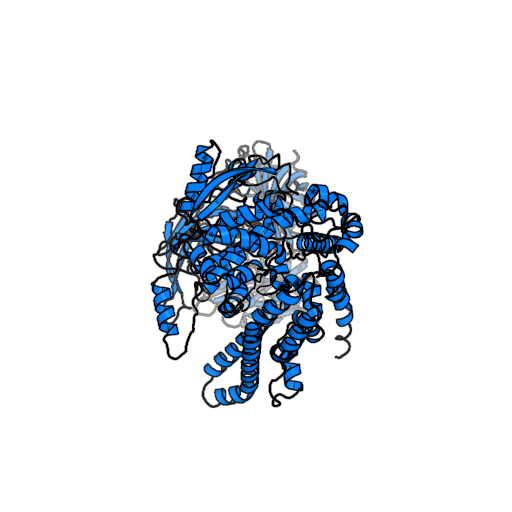C 1
ATOM 7612 O O . GLN A 1 989 ? 25.290 41.212 -65.261 1.00 86.00 989 GLN A O 1
ATOM 7617 N N . GLY A 1 990 ? 25.040 42.752 -63.641 1.00 82.62 990 GLY A N 1
ATOM 7618 C CA . GLY A 1 990 ? 25.035 43.901 -64.535 1.00 82.62 990 GLY A CA 1
ATOM 7619 C C . GLY A 1 990 ? 25.463 45.182 -63.833 1.00 82.62 990 GLY A C 1
ATOM 7620 O O . GLY A 1 990 ? 25.486 45.267 -62.604 1.00 82.62 990 GLY A O 1
ATOM 7621 N N . GLU A 1 991 ? 25.811 46.179 -64.635 1.00 83.12 991 GLU A N 1
ATOM 7622 C CA . GLU A 1 991 ? 26.102 47.529 -64.159 1.00 83.12 991 GLU A CA 1
ATOM 7623 C C . GLU A 1 991 ? 24.805 48.345 -64.091 1.00 83.12 991 GLU A C 1
ATOM 7625 O O . GLU A 1 991 ? 23.902 48.179 -64.919 1.00 83.12 991 GLU A O 1
ATOM 7630 N N . LEU A 1 992 ? 24.702 49.200 -63.074 1.00 77.44 992 LEU A N 1
ATOM 7631 C CA . LEU A 1 992 ? 23.660 50.218 -62.983 1.00 77.44 992 LEU A CA 1
ATOM 7632 C C . LEU A 1 992 ? 24.130 51.477 -63.734 1.00 77.44 992 LEU A C 1
ATOM 7634 O O . LEU A 1 992 ? 25.336 51.690 -63.869 1.00 77.44 992 LEU A O 1
ATOM 7638 N N . PRO A 1 993 ? 23.213 52.326 -64.226 1.00 72.06 993 PRO A N 1
ATOM 7639 C CA . PRO A 1 993 ? 23.579 53.607 -64.825 1.00 72.06 993 PRO A CA 1
ATOM 7640 C C . PRO A 1 993 ? 24.451 54.447 -63.879 1.00 72.06 993 PRO A C 1
ATOM 7642 O O . PRO A 1 993 ? 24.295 54.378 -62.662 1.00 72.06 993 PRO A O 1
ATOM 7645 N N . ALA A 1 994 ? 25.349 55.264 -64.441 1.00 60.22 994 ALA A N 1
ATOM 7646 C CA . ALA A 1 994 ? 26.356 56.020 -63.686 1.00 60.22 994 ALA A CA 1
ATOM 7647 C C . ALA A 1 994 ? 25.787 57.057 -62.688 1.00 60.22 994 ALA A C 1
ATOM 7649 O O . ALA A 1 994 ? 26.542 57.561 -61.857 1.00 60.22 994 ALA A O 1
ATOM 7650 N N . ASP A 1 995 ? 24.484 57.352 -62.748 1.00 64.81 995 ASP A N 1
ATOM 7651 C CA . ASP A 1 995 ? 23.769 58.177 -61.772 1.00 64.81 995 ASP A CA 1
ATOM 7652 C C . ASP A 1 995 ? 22.388 57.561 -61.454 1.00 64.81 995 ASP A C 1
ATOM 7654 O O . ASP A 1 995 ? 21.456 57.717 -62.244 1.00 64.81 995 ASP A O 1
ATOM 7658 N N . PRO A 1 996 ? 22.240 56.819 -60.339 1.00 58.66 996 PRO A N 1
ATOM 7659 C CA . PRO A 1 996 ? 20.970 56.206 -59.951 1.00 58.66 996 PRO A CA 1
ATOM 7660 C C . PRO A 1 996 ? 19.957 57.205 -59.362 1.00 58.66 996 PRO A C 1
ATOM 7662 O O . PRO A 1 996 ? 18.826 56.805 -59.095 1.00 58.66 996 PRO A O 1
ATOM 7665 N N . ASP A 1 997 ? 20.344 58.470 -59.139 1.00 50.19 997 ASP A N 1
ATOM 7666 C CA . ASP A 1 997 ? 19.468 59.529 -58.613 1.00 50.19 997 ASP A CA 1
ATOM 7667 C C . ASP A 1 997 ? 18.882 60.432 -59.728 1.00 50.19 997 ASP A C 1
ATOM 7669 O O . ASP A 1 997 ? 18.037 61.289 -59.449 1.00 50.19 997 ASP A O 1
ATOM 7673 N N . ALA A 1 998 ? 19.293 60.250 -60.991 1.00 51.94 998 ALA A N 1
ATOM 7674 C CA . ALA A 1 998 ? 18.678 60.906 -62.144 1.00 51.94 998 ALA A CA 1
ATOM 7675 C C . ALA A 1 998 ? 17.396 60.145 -62.571 1.00 51.94 998 ALA A C 1
ATOM 7677 O O . ALA A 1 998 ? 17.456 58.923 -62.707 1.00 51.94 998 ALA A O 1
ATOM 7678 N N . PRO A 1 999 ? 16.245 60.832 -62.739 1.00 43.59 999 PRO A N 1
ATOM 7679 C CA . PRO A 1 999 ? 14.935 60.205 -62.951 1.00 43.59 999 PRO A CA 1
ATOM 7680 C C . PRO A 1 999 ? 14.801 59.399 -64.245 1.00 43.59 999 PRO A C 1
ATOM 7682 O O . PRO A 1 999 ? 15.441 59.774 -65.258 1.00 43.59 999 PRO A O 1
#

pLDDT: mean 80.41, std 16.0, range [26.42, 98.62]

Secondary structure (DSSP, 8-state):
--SSSSTHHHHHHHHHHHHS--PPPPP--S-HHHHHHHHHHHHHHHHHHSEEEEEEEETTTTEEEEEEEEEEBPHHHHHHHHH-HHHHHHHHHGGGTSS-HHHIIIIITTT-PPPPPP-GGGTPPPP-STHHHHHHHHHHHHHSPPPHHHHHHHHHHHTSTT--SS--S-SHHHHHHHHHHHHHHHHHHHHHHHHHHHHTSS--SSS-THHHHHHHHHHHHHHHHSPP-------TTTHHHHIIIII---TT-HIIIIITSSS-S-SHHHHHHHHHHHHHHHHHHHHHHHHH--HHHHHHHHHHHHHHHHHHHHHHHHHHHHHHHHHHHHHHHHIIIII-TTSSS--HHHHHHHHHHHIIIIIHHHTT--SSTTS-HHHHHHHHHHHS-HHHHHHHHHHHHHHHHHHHHHHHSS-HHHHHHHHH-HHHHHHHHHTSS----TT--PPP--HHHHIIIII--S-SSSS-TT----TTTSHHHHHHHHHHHHHHB-HHHHHHHHHHHHHTT---PPPPTTS----TTSSS---SS-SSGGGTPPTT-SS--SPPPGGG-GGGHHHHHHSPPPTT--TT--TT--------PPP-STT-EEETTEEEEEEEEEE-TTTS-EEEEEEEEEE-SSS-EESS-TT--SEEEEEEETTEEE--SEEEES---GGG--TTB--TTSEE-TT-EEEEEEEEE--SHHHHTTEEEEEEEEEEES-TT-TTSEEEEEEEEEE-PPBPTTS-BS-PPPP-PPPBP--HHHHHTT-EEEEETTS-EEEEEEETTEEEEEEE-TT-SS-SEEEEEEEBTTS-EEEEEEEEEETTEEEEEEEEEEE-TTSSEEEEEEEETT-TTPPPEEEEEEE-----PPPPPPPP-S--SPPEEETTEEEEEEEEEE-TTS-EEEEEEEEE-SSS-EEE-GGGEEEEEEETTS-EEEEES-EEETTSSS-----S-EEE-TT-EEEEEEEETT-TT--EEEEEEEETTEEEEEEPPS-TT--